Protein AF-A0A835SXU6-F1 (afdb_monomer)

Solvent-accessible surface area (backbone atoms only — not comparable to full-atom values): 44228 Å² total; per-residue (Å²): 108,45,74,84,58,76,46,88,63,66,60,84,71,95,51,95,72,51,67,68,66,50,30,36,60,59,78,39,76,33,72,73,55,74,90,74,71,68,56,56,75,60,52,57,75,64,41,95,58,75,42,70,50,62,99,58,95,76,47,67,64,51,54,30,53,52,67,62,50,52,72,69,54,85,64,90,71,79,50,74,48,69,88,54,88,82,63,72,71,58,62,62,99,51,78,64,56,59,83,32,47,71,59,52,19,51,51,39,41,33,39,40,39,73,14,73,61,17,50,52,36,21,46,53,41,36,46,72,57,73,41,56,90,88,59,64,29,36,30,36,40,46,81,71,69,89,57,98,86,52,69,69,59,59,67,71,53,76,59,71,66,76,64,56,61,50,50,54,50,48,56,31,50,52,53,48,51,54,51,49,52,51,51,50,51,51,51,31,52,55,47,23,74,78,38,64,91,51,23,65,60,47,46,48,54,52,57,64,65,65,73,72,62,54,34,38,45,46,56,59,39,67,66,62,48,53,38,26,75,68,61,76,44,75,79,39,37,51,52,99,61,64,54,66,79,66,64,83,63,68,59,92,85,64,83,42,79,68,41,68,78,65,74,58,75,79,80,78,72,51,74,65,56,45,51,51,51,49,51,54,48,33,49,19,40,12,62,46,43,47,49,27,67,17,37,27,40,38,28,35,88,43,76,68,47,51,52,23,57,28,54,21,80,48,81,38,64,32,23,71,48,85,45,85,71,59,75,47,54,48,32,82,71,64,87,79,70,68,96,70,63,87,52,76,74,50,52,57,63,53,38,34,54,50,37,65,76,37,60,70,45,94,86,45,36,35,33,30,40,37,64,63,55,95,69,46,82,78,36,100,49,31,91,66,60,54,69,76,83,68,62,68,54,73,27,29,40,55,27,20,50,52,32,44,45,39,47,15,53,48,45,73,27,34,49,28,47,50,43,80,47,93,62,41,55,74,65,48,31,37,59,60,61,36,74,33,70,74,52,78,90,58,73,69,54,62,72,59,49,52,76,73,40,90,53,71,46,63,34,41,95,89,67,46,53,64,67,39,53,31,44,52,69,54,52,56,60,66,52,83,62,48,58,34,40,37,24,43,59,41,64,46,35,62,74,54,47,66,74,25,72,64,40,67,86,36,53,70,57,53,18,50,51,41,41,32,41,40,38,75,17,73,62,17,49,53,34,21,51,53,40,38,46,73,60,71,46,54,93,88,58,64,28,36,28,36,40,44,79,51,58,72,50,97,90,34,68,71,39,50,63,69,50,68,70,56,59,76,64,54,58,49,48,55,49,49,55,37,48,52,52,49,50,56,52,51,54,48,52,47,51,51,51,30,51,54,43,38,75,75,41,62,73,67,61,20,50,51,45,44,47,53,47,56,60,66,66,46,87,59,52,35,39,48,44,53,63,38,65,66,63,46,52,41,23,62,71,59,76,45,75,80,39,36,38,52,100,62,60,52,65,78,68,69,79,65,72,60,95,77,75,76,54,74,74,47,66,78,68,75,58,68,80,75,76,71,51,75,65,54,46,50,51,53,50,51,54,50,28,48,17,41,12,61,49,43,46,48,23,67,19,39,26,40,39,27,33,92,41,53,53,48,52,48,22,47,31,54,29,68,44,83,39,62,29,23,67,26,70,46,92,83,66,77,46,52,44,28,86,89,29,68,77,52,52,67,60,52,52,52,56,48,50,39,60,73,69,71,71,77,80,85,94,77,88,80,92,73,83,79,83,79,76,133

Nearest PDB structures (foldseek):
  5kx6-assembly3_B  TM=5.517E-01  e=9.028E-08  Arabidopsis thaliana
  5kop-assembly2_C  TM=5.511E-01  e=2.004E-07  Arabidopsis thaliana
  5koe-assembly5_A  TM=5.708E-01  e=8.092E-07  Arabidopsis thaliana
  5kop-assembly1_A  TM=5.745E-01  e=8.940E-07  Arabidopsis thaliana
  5suk-assembly1_D  TM=1.313E-01  e=5.947E-01  Saccharomyces cerevisiae S288C

pLDDT: mean 76.33, std 17.42, range [30.36, 98.06]

Radius of gyration: 33.24 Å; Cα contacts (8 Å, |Δi|>4): 1064; chains: 1; bounding box: 62×88×96 Å

Mean predicted aligned error: 16.1 Å

Organism: Chlamydomonas incerta (NCBI:txid51695)

Sequence (774 aa):
MAYAVQRVLLVWQESPVLLEHFFEPTQIDWRLTPDLGIDLRKEVVGSARHYNFGADSRNPMRHEVLKGTFQQLPDRVITASTNWGAEDPVGGPVPDLSQHTPLMGQLARALFRLSPAVEAATDAALASVGVQPGQPYVALHLRLGGQIGEEFAIQRFSLGQPHEVLQVASECAAGLVEEDKRRLRHAAVAAAVLAPTQAAAALAAVTESESHMPHVLLTDNDELRRRVAAGELPPWVSPELHPVHLRLRRIPGADNASAAAAGAPPAALSPAEMAAVVKAHVTSLADFGILVRARCVVLSPSGFSLQAQLLGNQACAATLGRDDRSGVEPCPGTERGWGWCSEPDCWLPEYVEWHRAHRGRPDAKYLVWVCYRDDGLNGRDAAARNVWGDCAGLGDRLRGIQYLARIAYGAKRVLLVWQESPVPLKHFFEPTQIDWRLTPDLGIDLLKEVAHSAAHYVVGAEHGNALKQEIGQGTFQQLPDRVVTVSTNWLAEDPVGGPVPDLSQHTPLMGQLARALFRLSPAVEAATDAALASVGVQPGQPYVALHLRLGGQIGEEFAIQRFSLGQPHEVLQVASECAAGLVEEDKRRLRHAAVAAAVLAPTQAAAAALAAVTESESHMPHVLLTDNDELRRRVAAGELPPWVSPELHPVHLRLQRLPGAGNASAAAAGALPAALSPAEMAAVVKAHVTSLADFGILVRARCVVLSPSGFSLQAQLLGNQACAATLGRDDRSGVEPCPGTERGWGWWWGQWWCRLVGGCGKKAGSGQRSVATM

Secondary structure (DSSP, 8-state):
-TGGGT----B---SSS-GGGTEE-SSS--B--GGG---HHHHHHH-S-EEEE-SSS--HHHHHHHTTGGGG---S--EEEESS---S---SSS--GGG-HHHHHHHHHHH-EE-HHHHHHHHHHHHHTTPPTT---EEEEE-----TT-HHHHHH---SSHHHHHHHHHHHHHHHHHHHHHHHHHHHHHHHHH-HHHHHHHHHHHHHHTS---EEEEES-HHHHHHHHTTSSTTEE---PPPS-------TT--TTTTGGGTPPPPPPPHHHHHHHHHHHHHHTHHHHHHHH-SEEEE-S-HHHHHHHHH---SEEEESS--TTTTPPBPTTGGGT-S---STTTHHHHHHHHHHHHTT-TT--EEEEE---TT-TTSTTHHHH-SSSS---HHHHHHHHHHHHHHHHHTT-EEEEE--SSS-GGGTEE-SSS--B--GGG---HHHHHHH---EEEEBTTTB-HHHHHHHHT-GGG---SEEEEEE---TTS---TTSPP-TT-HHHHHHHHHHH-EE-HHHHHHHHHHHHHTTPPTT---EEEEE----STT-HHHHGGG-SS-HHHHHHHHHHHHHHHHHHHHHHHHHHHHHHHHHS-HHHHHHHHHHHHHHTS---EEEEES-HHHHHHHHTT-STTEE---PPPTT------TT---TTTGGGTPPPPPPPHHHHHHHHHHHHHHTHHHHHHHH-SEEEE-S-HHHHHHHHHH--SEEEESS--TTT-PPBPTT-TTTHHHHHHHHHHHHTT-SS--SS---------

Structure (mmCIF, N/CA/C/O backbone):
data_AF-A0A835SXU6-F1
#
_entry.id   AF-A0A835SXU6-F1
#
loop_
_atom_site.group_PDB
_atom_site.id
_atom_site.type_symbol
_atom_site.label_atom_id
_atom_site.label_alt_id
_atom_site.label_comp_id
_atom_site.label_asym_id
_atom_site.label_entity_id
_atom_site.label_seq_id
_atom_site.pdbx_PDB_ins_code
_atom_site.Cartn_x
_atom_site.Cartn_y
_atom_site.Cartn_z
_atom_site.occupancy
_atom_site.B_iso_or_equiv
_atom_site.auth_seq_id
_atom_site.auth_comp_id
_atom_site.auth_asym_id
_atom_site.auth_atom_id
_atom_site.pdbx_PDB_model_num
ATOM 1 N N . MET A 1 1 ? 17.416 20.177 16.895 1.00 65.19 1 MET A N 1
ATOM 2 C CA . MET A 1 1 ? 17.707 21.414 16.124 1.00 65.19 1 MET A CA 1
ATOM 3 C C . MET A 1 1 ? 18.888 22.204 16.677 1.00 65.19 1 MET A C 1
ATOM 5 O O . MET A 1 1 ? 19.861 22.310 15.951 1.00 65.19 1 MET A O 1
ATOM 9 N N . ALA A 1 2 ? 18.855 22.711 17.921 1.00 67.12 2 ALA A N 1
ATOM 10 C CA . ALA A 1 2 ? 19.943 23.522 18.506 1.00 67.12 2 ALA A CA 1
ATOM 11 C C . ALA A 1 2 ? 21.347 22.895 18.339 1.00 67.12 2 ALA A C 1
ATOM 13 O O . ALA A 1 2 ? 22.273 23.558 17.882 1.00 67.12 2 ALA A O 1
ATOM 14 N N . TYR A 1 3 ? 21.455 21.583 18.578 1.00 69.56 3 TYR A N 1
ATOM 15 C CA . TYR A 1 3 ? 22.668 20.796 18.327 1.00 69.56 3 TYR A CA 1
ATOM 16 C C . TYR A 1 3 ? 23.169 20.879 16.872 1.00 69.56 3 TYR A C 1
ATOM 18 O O . TYR A 1 3 ? 24.336 21.168 16.635 1.00 69.56 3 TYR A O 1
ATOM 26 N N . ALA A 1 4 ? 22.279 20.706 15.887 1.00 61.50 4 ALA A N 1
ATOM 27 C CA . ALA A 1 4 ? 22.625 20.729 14.461 1.00 61.50 4 ALA A CA 1
ATOM 28 C C . ALA A 1 4 ? 23.112 22.107 13.974 1.00 61.50 4 ALA A C 1
ATOM 30 O O . ALA A 1 4 ? 23.795 22.215 12.956 1.00 61.50 4 ALA A O 1
ATOM 31 N N . VAL A 1 5 ? 22.767 23.167 14.706 1.00 66.88 5 VAL A N 1
ATOM 32 C CA . VAL A 1 5 ? 23.140 24.550 14.383 1.00 66.88 5 VAL A CA 1
ATOM 33 C C . VAL A 1 5 ? 24.189 25.109 15.346 1.00 66.88 5 VAL A C 1
ATOM 35 O O . VAL A 1 5 ? 24.495 26.293 15.265 1.00 66.88 5 VAL A O 1
ATOM 38 N N . GLN A 1 6 ? 24.729 24.268 16.241 1.00 72.56 6 GLN A N 1
ATOM 39 C CA . GLN A 1 6 ? 25.737 24.625 17.246 1.00 72.56 6 GLN A CA 1
ATOM 40 C C . GLN A 1 6 ? 25.348 25.850 18.094 1.00 72.56 6 GLN A C 1
ATOM 42 O O . GLN A 1 6 ? 26.174 26.716 18.379 1.00 72.56 6 GLN A O 1
ATOM 47 N N . ARG A 1 7 ? 24.075 25.938 18.502 1.00 76.69 7 ARG A N 1
ATOM 48 C CA . ARG A 1 7 ? 23.566 27.016 19.370 1.00 76.69 7 ARG A CA 1
ATOM 49 C C . ARG A 1 7 ? 23.086 26.488 20.719 1.00 76.69 7 ARG A C 1
ATOM 51 O O . ARG A 1 7 ? 22.665 25.338 20.828 1.00 76.69 7 ARG A O 1
ATOM 58 N N . VAL A 1 8 ? 23.123 27.356 21.731 1.00 78.12 8 VAL A N 1
ATOM 59 C CA . VAL A 1 8 ? 22.578 27.091 23.071 1.00 78.12 8 VAL A CA 1
ATOM 60 C C . VAL A 1 8 ? 21.056 27.231 23.034 1.00 78.12 8 VAL A C 1
ATOM 62 O O . VAL A 1 8 ? 20.533 28.195 22.474 1.00 78.12 8 VAL A O 1
ATOM 65 N N . LEU A 1 9 ? 20.348 26.257 23.606 1.00 78.50 9 LEU A N 1
ATOM 66 C CA . LEU A 1 9 ? 18.899 26.307 23.779 1.00 78.50 9 LEU A CA 1
ATOM 67 C C . LEU A 1 9 ? 18.578 27.072 25.066 1.00 78.50 9 LEU A C 1
ATOM 69 O O . LEU A 1 9 ? 18.978 26.639 26.139 1.00 78.50 9 LEU A O 1
ATOM 73 N N . LEU A 1 10 ? 17.836 28.171 24.949 1.00 79.81 10 LEU A N 1
ATOM 74 C CA . LEU A 1 10 ? 17.301 28.927 26.081 1.00 79.81 10 LEU A CA 1
ATOM 75 C C . LEU A 1 10 ? 15.777 28.942 25.970 1.00 79.81 10 LEU A C 1
ATOM 77 O O . LEU A 1 10 ? 15.241 29.239 24.899 1.00 79.81 10 LEU A O 1
ATOM 81 N N . VAL A 1 11 ? 15.083 28.610 27.056 1.00 77.06 11 VAL A N 1
ATOM 82 C CA . VAL A 1 11 ? 13.618 28.632 27.115 1.00 77.06 11 VAL A CA 1
ATOM 83 C C . VAL A 1 11 ? 13.181 29.940 27.750 1.00 77.06 11 VAL A C 1
ATOM 85 O O . VAL A 1 11 ? 13.569 30.276 28.867 1.00 77.06 11 VAL A O 1
ATOM 88 N N . TRP A 1 12 ? 12.345 30.677 27.027 1.00 75.25 12 TRP A N 1
ATOM 89 C CA . TRP A 1 12 ? 11.704 31.881 27.527 1.00 75.25 12 TRP A CA 1
ATOM 90 C C . TRP A 1 12 ? 10.200 31.681 27.594 1.00 75.25 12 TRP A C 1
ATOM 92 O O . TRP A 1 12 ? 9.598 31.098 26.692 1.00 75.25 12 TRP A O 1
ATOM 102 N N . GLN A 1 13 ? 9.594 32.189 28.661 1.00 69.12 13 GLN A N 1
ATOM 103 C CA . GLN A 1 13 ? 8.168 32.081 28.884 1.00 69.12 13 GLN A CA 1
ATOM 104 C C . GLN A 1 13 ? 7.626 33.434 29.350 1.00 69.12 13 GLN A C 1
ATOM 106 O O . GLN A 1 13 ? 8.057 33.968 30.366 1.00 69.12 13 GLN A O 1
ATOM 111 N N . GLU A 1 14 ? 6.656 33.982 28.616 1.00 65.44 14 GLU A N 1
ATOM 112 C CA . GLU A 1 14 ? 5.896 35.172 29.041 1.00 65.44 14 GLU A CA 1
ATOM 113 C C . GLU A 1 14 ? 4.772 34.825 30.031 1.00 65.44 14 GLU A C 1
ATOM 115 O O . GLU A 1 14 ? 4.034 35.698 30.487 1.00 65.44 14 GLU A O 1
ATOM 120 N N . SER A 1 15 ? 4.626 33.539 30.363 1.00 68.75 15 SER A N 1
ATOM 121 C CA . SER A 1 15 ? 3.616 33.069 31.300 1.00 68.75 15 SER A CA 1
ATOM 122 C C . SER A 1 15 ? 3.986 33.463 32.731 1.00 68.75 15 SER A C 1
ATOM 124 O O . SER A 1 15 ? 5.135 33.277 33.134 1.00 68.75 15 SER A O 1
ATOM 126 N N . PRO A 1 16 ? 3.009 33.899 33.545 1.00 60.22 16 PRO A N 1
ATOM 127 C CA . PRO A 1 16 ? 3.193 34.038 34.987 1.00 60.22 16 PRO A CA 1
ATOM 128 C C . PRO A 1 16 ? 3.594 32.724 35.680 1.00 60.22 16 PRO A C 1
ATOM 130 O O . PRO A 1 16 ? 4.134 32.734 36.781 1.00 60.22 16 PRO A O 1
ATOM 133 N N . VAL A 1 17 ? 3.319 31.594 35.031 1.00 70.31 17 VAL A N 1
ATOM 134 C CA . VAL A 1 17 ? 3.658 30.256 35.497 1.00 70.31 17 VAL A CA 1
ATOM 135 C C . VAL A 1 17 ? 4.886 29.777 34.726 1.00 70.31 17 VAL A C 1
ATOM 137 O O . VAL A 1 17 ? 4.756 29.275 33.609 1.00 70.31 17 VAL A O 1
ATOM 140 N N . LEU A 1 18 ? 6.066 29.976 35.312 1.00 78.38 18 LEU A N 1
ATOM 141 C CA . LEU A 1 18 ? 7.350 29.566 34.743 1.00 78.38 18 LEU A CA 1
ATOM 142 C C . LEU A 1 18 ? 7.520 28.041 34.754 1.00 78.38 18 LEU A C 1
ATOM 144 O O . LEU A 1 18 ? 7.169 27.375 35.729 1.00 78.38 18 LEU A O 1
ATOM 148 N N . LEU A 1 19 ? 8.139 27.505 33.702 1.00 82.00 19 LEU A N 1
ATOM 149 C CA . LEU A 1 19 ? 8.515 26.095 33.568 1.00 82.00 19 LEU A CA 1
ATOM 150 C C . LEU A 1 19 ? 9.378 25.613 34.746 1.00 82.00 19 LEU A C 1
ATOM 152 O O . LEU A 1 19 ? 9.264 24.465 35.160 1.00 82.00 19 LEU A O 1
ATOM 156 N N . GLU A 1 20 ? 10.171 26.513 35.332 1.00 85.19 20 GLU A N 1
ATOM 157 C CA . GLU A 1 20 ? 11.017 26.276 36.510 1.00 85.19 20 GLU A CA 1
ATOM 158 C C . GLU A 1 20 ? 10.232 25.876 37.767 1.00 85.19 20 GLU A C 1
ATOM 160 O O . GLU A 1 20 ? 10.767 25.221 38.658 1.00 85.19 20 GLU A O 1
ATOM 165 N N . HIS A 1 21 ? 8.942 26.221 37.853 1.00 85.69 21 HIS A N 1
ATOM 166 C CA . HIS A 1 21 ? 8.100 25.737 38.950 1.00 85.69 21 HIS A CA 1
ATOM 167 C C . HIS A 1 21 ? 7.817 24.234 38.850 1.00 85.69 21 HIS A C 1
ATOM 169 O O . HIS A 1 21 ? 7.448 23.604 39.843 1.00 85.69 21 HIS A O 1
ATOM 175 N N . PHE A 1 22 ? 7.993 23.654 37.665 1.00 86.19 22 PHE A N 1
ATOM 176 C CA . PHE A 1 22 ? 7.607 22.283 37.346 1.00 86.19 22 PHE A CA 1
ATOM 177 C C . PHE A 1 22 ? 8.791 21.383 37.047 1.00 86.19 22 PHE A C 1
ATOM 179 O O . PHE A 1 22 ? 8.750 20.199 37.379 1.00 86.19 22 PHE A O 1
ATOM 186 N N . PHE A 1 23 ? 9.834 21.948 36.445 1.00 90.44 23 PHE A N 1
ATOM 187 C CA . PHE A 1 23 ? 11.024 21.226 36.046 1.00 90.44 23 PHE A CA 1
ATOM 188 C C . PHE A 1 23 ? 12.287 21.967 36.462 1.00 90.44 23 PHE A C 1
ATOM 190 O O . PHE A 1 23 ? 12.385 23.184 36.327 1.00 90.44 23 PHE A O 1
ATOM 197 N N . GLU A 1 24 ? 13.279 21.207 36.897 1.00 90.56 24 GLU A N 1
ATOM 198 C CA . GLU A 1 24 ? 14.649 21.668 37.062 1.00 90.56 24 GLU A CA 1
ATOM 199 C C . GLU A 1 24 ? 15.493 21.216 35.862 1.00 90.56 24 GLU A C 1
ATOM 201 O O . GLU A 1 24 ? 15.265 20.123 35.323 1.00 90.56 24 GLU A O 1
ATOM 206 N N . PRO A 1 25 ? 16.472 22.027 35.424 1.00 89.44 25 PRO A N 1
ATOM 207 C CA . PRO A 1 25 ? 17.461 21.564 34.465 1.00 89.44 25 PRO A CA 1
ATOM 208 C C . PRO A 1 25 ? 18.316 20.448 35.071 1.00 89.44 25 PRO A C 1
ATOM 210 O O . PRO A 1 25 ? 18.616 20.456 36.265 1.00 89.44 25 PRO A O 1
ATOM 213 N N . THR A 1 26 ? 18.740 19.498 34.240 1.00 90.06 26 THR A N 1
ATOM 214 C CA . THR A 1 26 ? 19.640 18.414 34.661 1.00 90.06 26 THR A CA 1
ATOM 215 C C . THR A 1 26 ? 21.038 18.605 34.084 1.00 90.06 26 THR A C 1
ATOM 217 O O . THR A 1 26 ? 21.885 19.235 34.707 1.00 90.06 26 THR A O 1
ATOM 220 N N . GLN A 1 27 ? 21.301 18.061 32.896 1.00 88.19 27 GLN A N 1
ATOM 221 C CA . GLN A 1 27 ? 22.610 18.117 32.241 1.00 88.19 27 GLN A CA 1
ATOM 222 C C . GLN A 1 27 ? 22.755 19.362 31.363 1.00 88.19 27 GLN A C 1
ATOM 224 O O . GLN A 1 27 ? 23.867 19.836 31.140 1.00 88.19 27 GLN A O 1
ATOM 229 N N . ILE A 1 28 ? 21.635 19.884 30.861 1.00 84.50 28 ILE A N 1
ATOM 230 C CA . ILE A 1 28 ? 21.569 21.065 30.007 1.00 84.50 28 ILE A CA 1
ATOM 231 C C . ILE A 1 28 ? 20.762 22.134 30.741 1.00 84.50 28 ILE A C 1
ATOM 233 O O . ILE A 1 28 ? 19.554 21.984 30.926 1.00 84.50 28 ILE A O 1
ATOM 237 N N . ASP A 1 29 ? 21.426 23.221 31.138 1.00 87.38 29 ASP A N 1
ATOM 238 C CA . ASP A 1 29 ? 20.742 24.381 31.706 1.00 87.38 29 ASP A CA 1
ATOM 239 C C . ASP A 1 29 ? 20.089 25.196 30.587 1.00 87.38 29 ASP A C 1
ATOM 241 O O . ASP A 1 29 ? 20.759 25.869 29.804 1.00 87.38 29 ASP A O 1
ATOM 245 N N . TRP A 1 30 ? 18.770 25.072 30.480 1.00 88.69 30 TRP A N 1
ATOM 246 C CA . TRP A 1 30 ? 17.949 25.774 29.497 1.00 88.69 30 TRP A CA 1
ATOM 247 C C . TRP A 1 30 ? 17.381 27.090 30.033 1.00 88.69 30 TRP A C 1
ATOM 249 O O . TRP A 1 30 ? 16.670 27.787 29.301 1.00 88.69 30 TRP A O 1
ATOM 259 N N . ARG A 1 31 ? 17.637 27.425 31.304 1.00 85.69 31 ARG A N 1
ATOM 260 C CA . ARG A 1 31 ? 17.079 28.621 31.932 1.00 85.69 31 ARG A CA 1
ATOM 261 C C . ARG A 1 31 ? 17.697 29.869 31.336 1.00 85.69 31 ARG A C 1
ATOM 263 O O . ARG A 1 31 ? 18.898 29.954 31.085 1.00 85.69 31 ARG A O 1
ATOM 270 N N . LEU A 1 32 ? 16.857 30.875 31.155 1.00 82.00 32 LEU A N 1
ATOM 271 C CA . LEU A 1 32 ? 17.317 32.203 30.816 1.00 82.00 32 LEU A CA 1
ATOM 272 C C . LEU A 1 32 ? 17.561 32.989 32.102 1.00 82.00 32 LEU A C 1
ATOM 274 O O . LEU A 1 32 ? 16.633 33.547 32.690 1.00 82.00 32 LEU A O 1
ATOM 278 N N . THR A 1 33 ? 18.817 33.063 32.516 1.00 80.06 33 THR A N 1
ATOM 279 C CA . THR A 1 33 ? 19.204 33.785 33.723 1.00 80.06 33 THR A CA 1
ATOM 280 C C . THR A 1 33 ? 19.722 35.198 33.391 1.00 80.06 33 THR A C 1
ATOM 282 O O . THR A 1 33 ? 20.297 35.419 32.318 1.00 80.06 33 THR A O 1
ATOM 285 N N . PRO A 1 34 ? 19.514 36.202 34.268 1.00 78.19 34 PRO A N 1
ATOM 286 C CA . PRO A 1 34 ? 19.927 37.585 34.000 1.00 78.19 34 PRO A CA 1
ATOM 287 C C . PRO A 1 34 ? 21.431 37.776 33.739 1.00 78.19 34 PRO A C 1
ATOM 289 O O . PRO A 1 34 ? 21.825 38.704 33.034 1.00 78.19 34 PRO A O 1
ATOM 292 N N . ASP A 1 35 ? 22.278 36.909 34.289 1.00 80.38 35 ASP A N 1
ATOM 293 C CA . ASP A 1 35 ? 23.737 36.914 34.124 1.00 80.38 35 ASP A CA 1
ATOM 294 C C . ASP A 1 35 ? 24.196 36.583 32.697 1.00 80.38 35 ASP A C 1
ATOM 296 O O . ASP A 1 35 ? 25.312 36.942 32.323 1.00 80.38 35 ASP A O 1
ATOM 300 N N . LEU A 1 36 ? 23.321 36.021 31.854 1.00 81.31 36 LEU A N 1
ATOM 301 C CA . LEU A 1 36 ? 23.591 35.860 30.421 1.00 81.31 36 LEU A CA 1
ATOM 302 C C . LEU A 1 36 ? 23.657 37.208 29.678 1.00 81.31 36 LEU A C 1
ATOM 304 O O . LEU A 1 36 ? 24.110 37.263 28.531 1.00 81.31 36 LEU A O 1
ATOM 308 N N . GLY A 1 37 ? 23.208 38.301 30.311 1.00 85.19 37 GLY A N 1
ATOM 309 C CA . GLY A 1 37 ? 23.213 39.644 29.729 1.00 85.19 37 GLY A CA 1
ATOM 310 C C . GLY A 1 37 ? 22.300 39.781 28.508 1.00 85.19 37 GLY A C 1
ATOM 311 O O . GLY A 1 37 ? 22.525 40.666 27.683 1.00 85.19 37 GLY A O 1
ATOM 312 N N . ILE A 1 38 ? 21.313 38.888 28.377 1.00 80.50 38 ILE A N 1
ATOM 313 C CA . ILE A 1 38 ? 20.323 38.873 27.298 1.00 80.50 38 ILE A CA 1
ATOM 314 C C . ILE A 1 38 ? 19.076 39.611 27.791 1.00 80.50 38 ILE A C 1
ATOM 316 O O . ILE A 1 38 ? 18.339 39.113 28.643 1.00 80.50 38 ILE A O 1
ATOM 320 N N . ASP A 1 39 ? 18.817 40.801 27.251 1.00 81.06 39 ASP A N 1
ATOM 321 C CA . ASP A 1 39 ? 17.580 41.545 27.517 1.00 81.06 39 ASP A CA 1
ATOM 322 C C . ASP A 1 39 ? 16.544 41.135 26.473 1.00 81.06 39 ASP A C 1
ATOM 324 O O . ASP A 1 39 ? 16.409 41.777 25.433 1.00 81.06 39 ASP A O 1
ATOM 328 N N . LEU A 1 40 ? 15.816 40.042 26.720 1.00 70.62 40 LEU A N 1
ATOM 329 C CA . LEU A 1 40 ? 14.875 39.511 25.731 1.00 70.62 40 LEU A CA 1
ATOM 330 C C . LEU A 1 40 ? 13.796 40.509 25.324 1.00 70.62 40 LEU A C 1
ATOM 332 O O . LEU A 1 40 ? 13.369 40.488 24.179 1.00 70.62 40 LEU A O 1
ATOM 336 N N . ARG A 1 41 ? 13.369 41.439 26.181 1.00 72.75 41 ARG A N 1
ATOM 337 C CA . ARG A 1 41 ? 12.396 42.442 25.725 1.00 72.75 41 ARG A CA 1
ATOM 338 C C . ARG A 1 41 ? 12.995 43.350 24.659 1.00 72.75 41 ARG A C 1
ATOM 340 O O . ARG A 1 41 ? 12.288 43.716 23.730 1.00 72.75 41 ARG A O 1
ATOM 347 N N . LYS A 1 42 ? 14.283 43.684 24.748 1.00 76.38 42 LYS A N 1
ATOM 348 C CA . LYS A 1 42 ? 14.975 44.443 23.695 1.00 76.38 42 LYS A CA 1
ATOM 349 C C . LYS A 1 42 ? 15.375 43.571 22.512 1.00 76.38 42 LYS A C 1
ATOM 351 O O . LYS A 1 42 ? 15.240 44.005 21.375 1.00 76.38 42 LYS A O 1
ATOM 356 N N . GLU A 1 43 ? 15.852 42.359 22.765 1.00 73.69 43 GLU A N 1
ATOM 357 C CA . GLU A 1 43 ? 16.390 41.473 21.733 1.00 73.69 43 GLU A CA 1
ATOM 358 C C . GLU A 1 43 ? 15.293 40.757 20.941 1.00 73.69 43 GLU A C 1
ATOM 360 O O . GLU A 1 43 ? 15.435 40.615 19.737 1.00 73.69 43 GLU A O 1
ATOM 365 N N . VAL A 1 44 ? 14.163 40.387 21.550 1.00 68.25 44 VAL A N 1
ATOM 366 C CA . VAL A 1 44 ? 13.014 39.791 20.843 1.00 68.25 44 VAL A CA 1
ATOM 367 C C . VAL A 1 44 ? 12.258 40.847 20.045 1.00 68.25 44 VAL A C 1
ATOM 369 O O . VAL A 1 44 ? 12.006 40.629 18.863 1.00 68.25 44 VAL A O 1
ATOM 372 N N . VAL A 1 45 ? 11.959 42.008 20.646 1.00 67.12 45 VAL A N 1
ATOM 373 C CA . VAL A 1 45 ? 11.280 43.125 19.955 1.00 67.12 45 VAL A CA 1
ATOM 374 C C . VAL A 1 45 ? 12.179 43.746 18.879 1.00 67.12 45 VAL A C 1
ATOM 376 O O . VAL A 1 45 ? 11.680 44.244 17.873 1.00 67.12 45 VAL A O 1
ATOM 379 N N . GLY A 1 46 ? 13.501 43.700 19.070 1.00 61.16 46 GLY A N 1
ATOM 380 C CA . GLY A 1 46 ? 14.493 44.162 18.100 1.00 61.16 46 GLY A CA 1
ATOM 381 C C . GLY A 1 46 ? 14.905 43.120 17.055 1.00 61.16 46 GLY A C 1
ATOM 382 O O . GLY A 1 46 ? 15.440 43.506 16.015 1.00 61.16 46 GLY A O 1
ATOM 383 N N . SER A 1 47 ? 14.672 41.820 17.286 1.00 61.88 47 SER A N 1
ATOM 384 C CA . SER A 1 47 ? 14.996 40.791 16.293 1.00 61.88 47 SER A CA 1
ATOM 385 C C . SER A 1 47 ? 13.994 40.840 15.145 1.00 61.88 47 SER A C 1
ATOM 387 O O . SER A 1 47 ? 12.783 40.762 15.338 1.00 61.88 47 SER A O 1
ATOM 389 N N . ALA A 1 48 ? 14.500 40.915 13.916 1.00 58.16 48 ALA A N 1
ATOM 390 C CA . ALA A 1 48 ? 13.664 40.896 12.720 1.00 58.16 48 ALA A CA 1
ATOM 391 C C . ALA A 1 48 ? 13.062 39.505 12.421 1.00 58.16 48 ALA A C 1
ATOM 393 O O . ALA A 1 48 ? 12.311 39.363 11.455 1.00 58.16 48 ALA A O 1
ATOM 394 N N . ARG A 1 49 ? 13.415 38.460 13.190 1.00 71.44 49 ARG A N 1
ATOM 395 C CA . ARG A 1 49 ? 13.089 37.060 12.879 1.00 71.44 49 ARG A CA 1
ATOM 396 C C . ARG A 1 49 ? 12.607 36.295 14.111 1.00 71.44 49 ARG A C 1
ATOM 398 O O . ARG A 1 49 ? 13.392 35.700 14.845 1.00 71.44 49 ARG A O 1
ATOM 405 N N . HIS A 1 50 ? 11.290 36.267 14.274 1.00 78.19 50 HIS A N 1
ATOM 406 C CA . HIS A 1 50 ? 10.594 35.328 15.145 1.00 78.19 50 HIS A CA 1
ATOM 407 C C . HIS A 1 50 ? 10.005 34.194 14.298 1.00 78.19 50 HIS A C 1
ATOM 409 O O . HIS A 1 50 ? 9.244 34.454 13.363 1.00 78.19 50 HIS A O 1
ATOM 415 N N . TYR A 1 51 ? 10.342 32.943 14.610 1.00 77.12 51 TYR A N 1
ATOM 416 C CA . TYR A 1 51 ? 9.779 31.777 13.926 1.00 77.12 51 TYR A CA 1
ATOM 417 C C . TYR A 1 51 ? 8.596 31.223 14.724 1.00 77.12 51 TYR A C 1
ATOM 419 O O . TYR A 1 51 ? 8.772 30.739 15.837 1.00 77.12 51 TYR A O 1
ATOM 427 N N . ASN A 1 52 ? 7.393 31.266 14.156 1.00 71.88 52 ASN A N 1
ATOM 428 C CA . ASN A 1 52 ? 6.211 30.648 14.756 1.00 71.88 52 ASN A CA 1
ATOM 429 C C . ASN A 1 52 ? 5.933 29.296 14.084 1.00 71.88 52 ASN A C 1
ATOM 431 O O . ASN A 1 52 ? 5.706 29.229 12.875 1.00 71.88 52 ASN A O 1
ATOM 435 N N . PHE A 1 53 ? 5.964 28.225 14.870 1.00 65.94 53 PHE A N 1
ATOM 436 C CA . PHE A 1 53 ? 5.637 26.870 14.448 1.00 65.94 53 PHE A CA 1
ATOM 437 C C . PHE A 1 53 ? 4.133 26.641 14.661 1.00 65.94 53 PHE A C 1
ATOM 439 O O . PHE A 1 53 ? 3.697 26.108 15.685 1.00 65.94 53 PHE A O 1
ATOM 446 N N . GLY A 1 54 ? 3.339 27.104 13.693 1.00 59.94 54 GLY A N 1
ATOM 447 C CA . GLY A 1 54 ? 1.919 26.771 13.568 1.00 59.94 54 GLY A CA 1
ATOM 448 C C . GLY A 1 54 ? 1.693 25.512 12.723 1.00 59.94 54 GLY A C 1
ATOM 449 O O . GLY A 1 54 ? 2.618 25.013 12.091 1.00 59.94 54 GLY A O 1
ATOM 450 N N . ALA A 1 55 ? 0.446 25.035 12.664 1.00 51.38 55 ALA A N 1
ATOM 451 C CA . ALA A 1 55 ? 0.036 23.855 11.886 1.00 51.38 55 ALA A CA 1
ATOM 452 C C . ALA A 1 55 ? 0.158 24.014 10.352 1.00 51.38 55 ALA A C 1
ATOM 454 O O . ALA A 1 55 ? -0.198 23.107 9.606 1.00 51.38 55 ALA A O 1
ATOM 455 N N . ASP A 1 56 ? 0.621 25.166 9.862 1.00 51.94 56 ASP A N 1
ATOM 456 C CA . ASP A 1 56 ? 0.764 25.414 8.433 1.00 51.94 56 ASP A CA 1
ATOM 457 C C . ASP A 1 56 ? 2.141 24.931 7.946 1.00 51.94 56 ASP A C 1
ATOM 459 O O . ASP A 1 56 ? 3.185 25.352 8.445 1.00 51.94 56 ASP A O 1
ATOM 463 N N . SER A 1 57 ? 2.133 24.060 6.935 1.00 48.53 57 SER A N 1
ATOM 464 C CA . SER A 1 57 ? 3.278 23.354 6.320 1.00 48.53 57 SER A CA 1
ATOM 465 C C . SER A 1 57 ? 4.445 24.231 5.819 1.00 48.53 57 SER A C 1
ATOM 467 O O . SER A 1 57 ? 5.467 23.723 5.352 1.00 48.53 57 SER A O 1
ATOM 469 N N . ARG A 1 58 ? 4.341 25.560 5.914 1.00 59.09 58 ARG A N 1
ATOM 470 C CA . ARG A 1 58 ? 5.335 26.529 5.430 1.00 59.09 58 ARG A CA 1
ATOM 471 C C . ARG A 1 58 ? 6.193 27.076 6.560 1.00 59.09 58 ARG A C 1
ATOM 473 O O . ARG A 1 58 ? 6.239 28.281 6.781 1.00 59.09 58 ARG A O 1
ATOM 480 N N . ASN A 1 59 ? 6.903 26.197 7.258 1.00 66.81 59 ASN A N 1
ATOM 481 C CA . ASN A 1 59 ? 7.843 26.608 8.294 1.00 66.81 59 ASN A CA 1
ATOM 482 C C . ASN A 1 59 ? 9.091 27.276 7.659 1.00 66.81 59 ASN A C 1
ATOM 484 O O . ASN A 1 59 ? 9.920 26.575 7.065 1.00 66.81 59 ASN A O 1
ATOM 488 N N . PRO A 1 60 ? 9.277 28.607 7.784 1.00 69.75 60 PRO A N 1
ATOM 489 C CA . PRO A 1 60 ? 10.412 29.295 7.171 1.00 69.75 60 PRO A CA 1
ATOM 490 C C . PRO A 1 60 ? 11.743 28.854 7.790 1.00 69.75 60 PRO A C 1
ATOM 492 O O . PRO A 1 60 ? 12.754 28.793 7.095 1.00 69.75 60 PRO A O 1
ATOM 495 N N . MET A 1 61 ? 11.739 28.453 9.064 1.00 69.38 61 MET A N 1
ATOM 496 C CA . MET A 1 61 ? 12.918 27.917 9.741 1.00 69.38 61 MET A CA 1
ATOM 497 C C . MET A 1 61 ? 13.348 26.576 9.142 1.00 69.38 61 MET A C 1
ATOM 499 O O . MET A 1 61 ? 14.537 26.353 8.929 1.00 69.38 61 MET A O 1
ATOM 503 N N . ARG A 1 62 ? 12.386 25.700 8.811 1.00 69.12 62 ARG A N 1
ATOM 504 C CA . ARG A 1 62 ? 12.654 24.421 8.128 1.00 69.12 62 ARG A CA 1
ATOM 505 C C . ARG A 1 62 ? 13.353 24.661 6.794 1.00 69.12 62 ARG A C 1
ATOM 507 O O . ARG A 1 62 ? 14.313 23.967 6.481 1.00 69.12 62 ARG A O 1
ATOM 514 N N . HIS A 1 63 ? 12.915 25.668 6.041 1.00 71.81 63 HIS A N 1
ATOM 515 C CA . HIS A 1 63 ? 13.519 26.028 4.759 1.00 71.81 63 HIS A CA 1
ATOM 516 C C . HIS A 1 63 ? 14.964 26.536 4.910 1.00 71.81 63 HIS A C 1
ATOM 518 O O . HIS A 1 63 ? 15.828 26.158 4.123 1.00 71.81 63 HIS A O 1
ATOM 524 N N . GLU A 1 64 ? 15.242 27.342 5.937 1.00 74.25 64 GLU A N 1
ATOM 525 C CA . GLU A 1 64 ? 16.593 27.833 6.251 1.00 74.25 64 GLU A CA 1
ATOM 526 C C . GLU A 1 64 ? 17.529 26.711 6.748 1.00 74.25 64 GLU A C 1
ATOM 528 O O . GLU A 1 64 ? 18.710 26.683 6.397 1.00 74.25 64 GLU A O 1
ATOM 533 N N . VAL A 1 65 ? 17.018 25.755 7.537 1.00 66.88 65 VAL A N 1
ATOM 534 C CA . VAL A 1 65 ? 17.789 24.579 7.990 1.00 66.88 65 VAL A CA 1
ATOM 535 C C . VAL A 1 65 ? 18.095 23.644 6.818 1.00 66.88 65 VAL A C 1
ATOM 537 O O . VAL A 1 65 ? 19.248 23.261 6.640 1.00 66.88 65 VAL A O 1
ATOM 540 N N . LEU A 1 66 ? 17.098 23.343 5.977 1.00 65.75 66 LEU A N 1
ATOM 541 C CA . LEU A 1 66 ? 17.251 22.529 4.762 1.00 65.75 66 LEU A CA 1
ATOM 542 C C . LEU A 1 66 ? 18.282 23.110 3.788 1.00 65.75 66 LEU A C 1
ATOM 544 O O . LEU A 1 66 ? 19.026 22.368 3.154 1.00 65.75 66 LEU A O 1
ATOM 548 N N . LYS A 1 67 ? 18.336 24.440 3.670 1.00 75.38 67 LYS A N 1
ATOM 549 C CA . LYS A 1 67 ? 19.291 25.142 2.803 1.00 75.38 67 LYS A CA 1
ATOM 550 C C . LYS A 1 67 ? 20.693 25.281 3.400 1.00 75.38 67 LYS A C 1
ATOM 552 O O . LYS A 1 67 ? 21.575 25.800 2.722 1.00 75.38 67 LYS A O 1
ATOM 557 N N . GLY A 1 68 ? 20.901 24.893 4.661 1.00 73.50 68 GLY A N 1
ATOM 558 C CA . GLY A 1 68 ? 22.154 25.141 5.383 1.00 73.50 68 GLY A CA 1
ATOM 559 C C . GLY A 1 68 ? 22.436 26.626 5.663 1.00 73.50 68 GLY A C 1
ATOM 560 O O . GLY A 1 68 ? 23.498 26.965 6.180 1.00 73.50 68 GLY A O 1
ATOM 561 N N . THR A 1 69 ? 21.498 27.527 5.361 1.00 77.50 69 THR A N 1
ATOM 562 C CA . THR A 1 69 ? 21.642 28.979 5.557 1.00 77.50 69 THR A CA 1
ATOM 563 C C . THR A 1 69 ? 21.401 29.391 7.005 1.00 77.50 69 THR A C 1
ATOM 565 O O . THR A 1 69 ? 21.843 30.456 7.428 1.00 77.50 69 THR A O 1
ATOM 568 N N . PHE A 1 70 ? 20.788 28.520 7.813 1.00 74.12 70 PHE A N 1
ATOM 569 C CA . PHE A 1 70 ? 20.517 28.789 9.224 1.00 74.12 70 PHE A CA 1
ATOM 570 C C . PHE A 1 70 ? 21.787 29.067 10.055 1.00 74.12 70 PHE A C 1
ATOM 572 O O . PHE A 1 70 ? 21.770 29.912 10.950 1.00 74.12 70 PHE A O 1
ATOM 579 N N . GLN A 1 71 ? 22.912 28.408 9.746 1.00 71.00 71 GLN A N 1
ATOM 580 C CA . GLN A 1 71 ? 24.198 28.659 10.420 1.00 71.00 71 GLN A CA 1
ATOM 581 C C . GLN A 1 71 ? 24.796 30.034 10.072 1.00 71.00 71 GLN A C 1
ATOM 583 O O . GLN A 1 71 ? 25.620 30.551 10.820 1.00 71.00 71 GLN A O 1
ATOM 588 N N . GLN A 1 72 ? 24.363 30.642 8.965 1.00 77.56 72 GLN A N 1
ATOM 589 C CA . GLN A 1 72 ? 24.863 31.926 8.465 1.00 77.56 72 GLN A CA 1
ATOM 590 C C . GLN A 1 72 ? 24.048 33.122 8.981 1.00 77.56 72 GLN A C 1
ATOM 592 O O . GLN A 1 72 ? 24.324 34.263 8.608 1.00 77.56 72 GLN A O 1
ATOM 597 N N . LEU A 1 73 ? 23.036 32.887 9.825 1.00 76.25 73 LEU A N 1
ATOM 598 C CA . LEU A 1 73 ? 22.219 33.960 10.380 1.00 76.25 73 LEU A CA 1
ATOM 599 C C . LEU A 1 73 ? 23.056 34.821 11.345 1.00 76.25 73 LEU A C 1
ATOM 601 O O . LEU A 1 73 ? 23.581 34.284 12.325 1.00 76.25 73 LEU A O 1
ATOM 605 N N . PRO A 1 74 ? 23.156 36.145 11.111 1.00 77.94 74 PRO A N 1
ATOM 606 C CA . PRO A 1 74 ? 23.972 37.046 11.927 1.00 77.94 74 PRO A CA 1
ATOM 607 C C . PRO A 1 74 ? 23.356 37.319 13.307 1.00 77.94 74 PRO A C 1
ATOM 609 O O . PRO A 1 74 ? 24.018 37.879 14.178 1.00 77.94 74 PRO A O 1
ATOM 612 N N . ASP A 1 75 ? 22.092 36.938 13.507 1.00 80.81 75 ASP A N 1
ATOM 613 C CA . ASP A 1 75 ? 21.355 37.188 14.738 1.00 80.81 75 ASP A CA 1
ATOM 614 C C . ASP A 1 75 ? 21.996 36.432 15.909 1.00 80.81 75 ASP A C 1
ATOM 616 O O . ASP A 1 75 ? 22.167 35.208 15.866 1.00 80.81 75 ASP A O 1
ATOM 620 N N . ARG A 1 76 ? 22.333 37.162 16.980 1.00 78.38 76 ARG A N 1
ATOM 621 C CA . ARG A 1 76 ? 22.870 36.597 18.230 1.00 78.38 76 ARG A CA 1
ATOM 622 C C . ARG A 1 76 ? 21.832 35.721 18.937 1.00 78.38 76 ARG A C 1
ATOM 624 O O . ARG A 1 76 ? 22.173 34.646 19.424 1.00 78.38 76 ARG A O 1
ATOM 631 N N . VAL A 1 77 ? 20.569 36.147 18.923 1.00 77.81 77 VAL A N 1
ATOM 632 C CA . VAL A 1 77 ? 19.419 35.432 19.490 1.00 77.81 77 VAL A CA 1
ATOM 633 C C . VAL A 1 77 ? 18.422 35.143 18.377 1.00 77.81 77 VAL A C 1
ATOM 635 O O . VAL A 1 77 ? 18.038 36.036 17.629 1.00 77.81 77 VAL A O 1
ATOM 638 N N . ILE A 1 78 ? 18.002 33.884 18.274 1.00 76.88 78 ILE A N 1
ATOM 639 C CA . ILE A 1 78 ? 16.933 33.461 17.370 1.00 76.88 78 ILE A CA 1
ATOM 640 C C . ILE A 1 78 ? 15.780 32.998 18.245 1.00 76.88 78 ILE A C 1
ATOM 642 O O . ILE A 1 78 ? 15.967 32.112 19.077 1.00 76.88 78 ILE A O 1
ATOM 646 N N . THR A 1 79 ? 14.599 33.583 18.056 1.00 78.38 79 THR A N 1
ATOM 647 C CA . THR A 1 79 ? 13.412 33.165 18.800 1.00 78.38 79 THR A CA 1
ATOM 648 C C . THR A 1 79 ? 12.527 32.253 17.971 1.00 78.38 79 THR A C 1
ATOM 650 O O . THR A 1 79 ? 12.289 32.481 16.783 1.00 78.38 79 THR A O 1
ATOM 653 N N . ALA A 1 80 ? 12.033 31.210 18.625 1.00 75.44 80 ALA A N 1
ATOM 654 C CA . ALA A 1 80 ? 11.078 30.269 18.077 1.00 75.44 80 ALA A CA 1
ATOM 655 C C . ALA A 1 80 ? 9.943 30.078 19.086 1.00 75.44 80 ALA A C 1
ATOM 657 O O . ALA A 1 80 ? 10.206 29.929 20.277 1.00 75.44 80 ALA A O 1
ATOM 658 N N . SER A 1 81 ? 8.697 30.079 18.621 1.00 71.88 81 SER A N 1
ATOM 659 C CA . SER A 1 81 ? 7.530 29.679 19.410 1.00 71.88 81 SER A CA 1
ATOM 660 C C . SER A 1 81 ? 6.905 28.434 18.792 1.00 71.88 81 SER A C 1
ATOM 662 O O . SER A 1 81 ? 6.750 28.352 17.575 1.00 71.88 81 SER A O 1
ATOM 664 N N . THR A 1 82 ? 6.563 27.445 19.616 1.00 66.94 82 THR A N 1
ATOM 665 C CA . THR A 1 82 ? 5.915 26.209 19.162 1.00 66.94 82 THR A CA 1
ATOM 666 C C . THR A 1 82 ? 4.670 25.964 19.995 1.00 66.94 82 THR A C 1
ATOM 668 O O . THR A 1 82 ? 4.773 25.829 21.211 1.00 66.94 82 THR A O 1
ATOM 671 N N . ASN A 1 83 ? 3.505 25.877 19.357 1.00 53.38 83 ASN A N 1
ATOM 672 C CA . ASN A 1 83 ? 2.255 25.550 20.056 1.00 53.38 83 ASN A CA 1
ATOM 673 C C . ASN A 1 83 ? 1.889 24.060 19.958 1.00 53.38 83 ASN A C 1
ATOM 675 O O . ASN A 1 83 ? 0.908 23.633 20.557 1.00 53.38 83 ASN A O 1
ATOM 679 N N . TRP A 1 84 ? 2.664 23.283 19.200 1.00 48.03 84 TRP A N 1
ATOM 680 C CA . TRP A 1 84 ? 2.446 21.865 18.931 1.00 48.03 84 TRP A CA 1
ATOM 681 C C . TRP A 1 84 ? 3.786 21.133 18.949 1.00 48.03 84 TRP A C 1
ATOM 683 O O . TRP A 1 84 ? 4.812 21.736 18.626 1.00 48.03 84 TRP A O 1
ATOM 693 N N . GLY A 1 85 ? 3.776 19.848 19.321 1.00 51.44 85 GLY A N 1
ATOM 694 C CA . GLY A 1 85 ? 4.924 18.964 19.129 1.00 51.44 85 GLY A CA 1
ATOM 695 C C . GLY A 1 85 ? 5.303 18.989 17.652 1.00 51.44 85 GLY A C 1
ATOM 696 O O . GLY A 1 85 ? 4.594 18.431 16.822 1.00 51.44 85 GLY A O 1
ATOM 697 N N . ALA A 1 86 ? 6.350 19.738 17.310 1.00 46.12 86 ALA A N 1
ATOM 698 C CA . ALA A 1 86 ? 6.863 19.840 15.953 1.00 46.12 86 ALA A CA 1
ATOM 699 C C . ALA A 1 86 ? 7.583 18.527 15.621 1.00 46.12 86 ALA A C 1
ATOM 701 O O . ALA A 1 86 ? 8.804 18.436 15.713 1.00 46.12 86 ALA A O 1
ATOM 702 N N . GLU A 1 87 ? 6.798 17.495 15.327 1.00 51.16 87 GLU A N 1
ATOM 703 C CA . GLU A 1 87 ? 7.268 16.150 14.979 1.00 51.16 87 GLU A CA 1
ATOM 704 C C . GLU A 1 87 ? 7.448 15.975 13.469 1.00 51.16 87 GLU A C 1
ATOM 706 O O . GLU A 1 87 ? 7.980 14.963 13.029 1.00 51.16 87 GLU A O 1
ATOM 711 N N . ASP A 1 88 ? 7.071 16.983 12.675 1.00 49.44 88 ASP A N 1
ATOM 712 C CA . ASP A 1 88 ? 7.369 17.007 11.249 1.00 49.44 88 ASP A CA 1
ATOM 713 C C . ASP A 1 88 ? 8.891 16.902 11.046 1.00 49.44 88 ASP A C 1
ATOM 715 O O . ASP A 1 88 ? 9.629 17.785 11.514 1.00 49.44 88 ASP A O 1
ATOM 719 N N . PRO A 1 89 ? 9.390 15.873 10.333 1.00 49.84 89 PRO A N 1
ATOM 720 C CA . PRO A 1 89 ? 10.814 15.700 10.127 1.00 49.84 89 PRO A CA 1
ATOM 721 C C . PRO A 1 89 ? 11.371 16.941 9.431 1.00 49.84 89 PRO A C 1
ATOM 723 O O . PRO A 1 89 ? 10.999 17.308 8.304 1.00 49.84 89 PRO A O 1
ATOM 726 N N . VAL A 1 90 ? 12.296 17.610 10.119 1.00 48.50 90 VAL A N 1
ATOM 727 C CA . VAL A 1 90 ? 13.137 18.651 9.537 1.00 48.50 90 VAL A CA 1
ATOM 728 C C . VAL A 1 90 ? 14.071 17.929 8.574 1.00 48.50 90 VAL A C 1
ATOM 730 O O . VAL A 1 90 ? 15.174 17.555 8.953 1.00 48.50 90 VAL A O 1
ATOM 733 N N . GLY A 1 91 ? 13.601 17.652 7.353 1.00 44.53 91 GLY A N 1
ATOM 734 C CA . GLY A 1 91 ? 14.430 17.056 6.306 1.00 44.53 91 GLY A CA 1
ATOM 735 C C . GLY A 1 91 ? 15.788 17.768 6.227 1.00 44.53 91 GLY A C 1
ATOM 736 O O . GLY A 1 91 ? 15.889 18.958 6.539 1.00 44.53 91 GLY A O 1
ATOM 737 N N . GLY A 1 92 ? 16.839 17.038 5.860 1.00 52.38 92 GLY A N 1
ATOM 738 C CA . GLY A 1 92 ? 18.226 17.513 5.900 1.00 52.38 92 GLY A CA 1
ATOM 739 C C . GLY A 1 92 ? 19.123 16.603 6.753 1.00 52.38 92 GLY A C 1
ATOM 740 O O . GLY A 1 92 ? 18.723 15.490 7.077 1.00 52.38 92 GLY A O 1
ATOM 741 N N . PRO A 1 93 ? 20.338 17.038 7.143 1.00 44.66 93 PRO A N 1
ATOM 742 C CA . PRO A 1 93 ? 21.294 16.219 7.904 1.00 44.66 93 PRO A CA 1
ATOM 743 C C . PRO A 1 93 ? 20.901 15.996 9.380 1.00 44.66 93 PRO A C 1
ATOM 745 O O . PRO A 1 93 ? 21.716 15.524 10.171 1.00 44.66 93 PRO A O 1
ATOM 748 N N . VAL A 1 94 ? 19.682 16.371 9.782 1.00 49.66 94 VAL A N 1
ATOM 749 C CA . VAL A 1 94 ? 19.164 16.137 11.132 1.00 49.66 94 VAL A CA 1
ATOM 750 C C . VAL A 1 94 ? 18.506 14.754 11.133 1.00 49.66 94 VAL A C 1
ATOM 752 O O . VAL A 1 94 ? 17.594 14.550 10.336 1.00 49.66 94 VAL A O 1
ATOM 755 N N . PRO A 1 95 ? 18.943 13.807 11.986 1.00 50.84 95 PRO A N 1
ATOM 756 C CA . PRO A 1 95 ? 18.296 12.504 12.095 1.00 50.84 95 PRO A CA 1
ATOM 757 C C . PRO A 1 95 ? 16.799 12.675 12.347 1.00 50.84 95 PRO A C 1
ATOM 759 O O . PRO A 1 95 ? 16.410 13.543 13.132 1.00 50.84 95 PRO A O 1
ATOM 762 N N . ASP A 1 96 ? 15.975 11.854 11.700 1.00 57.62 96 ASP A N 1
ATOM 763 C CA . ASP A 1 96 ? 14.548 11.795 11.996 1.00 57.62 96 ASP A CA 1
ATOM 764 C C . ASP A 1 96 ? 14.352 11.220 13.407 1.00 57.62 96 ASP A C 1
ATOM 766 O O . ASP A 1 96 ? 14.318 10.010 13.625 1.00 57.62 96 ASP A O 1
ATOM 770 N N . LEU A 1 97 ? 14.304 12.112 14.398 1.00 55.31 97 LEU A N 1
ATOM 771 C CA . LEU A 1 97 ? 14.182 11.740 15.805 1.00 55.31 97 LEU A CA 1
ATOM 772 C C . LEU A 1 97 ? 12.790 11.196 16.147 1.00 55.31 97 LEU A C 1
ATOM 774 O O . LEU A 1 97 ? 12.657 10.560 17.192 1.00 55.31 97 LEU A O 1
ATOM 778 N N . SER A 1 98 ? 11.786 11.405 15.282 1.00 53.94 98 SER A N 1
ATOM 779 C CA . SER A 1 98 ? 10.433 10.866 15.485 1.00 53.94 98 SER A CA 1
ATOM 780 C C . SER A 1 98 ? 10.417 9.332 15.458 1.00 53.94 98 SER A C 1
ATOM 782 O O . SER A 1 98 ? 9.594 8.714 16.120 1.00 53.94 98 SER A O 1
ATOM 784 N N . GLN A 1 99 ? 11.404 8.711 14.800 1.00 56.28 99 GLN A N 1
ATOM 785 C CA . GLN A 1 99 ? 11.586 7.255 14.751 1.00 56.28 99 GLN A CA 1
ATOM 786 C C . GLN A 1 99 ? 12.492 6.715 15.877 1.00 56.28 99 GLN A C 1
ATOM 788 O O . GLN A 1 99 ? 12.773 5.516 15.940 1.00 56.28 99 GLN A O 1
ATOM 793 N N . HIS A 1 100 ? 12.985 7.580 16.775 1.00 64.94 100 HIS A N 1
ATOM 794 C CA . HIS A 1 100 ? 13.987 7.236 17.788 1.00 64.94 100 HIS A CA 1
ATOM 795 C C . HIS A 1 100 ? 13.563 7.640 19.212 1.00 64.94 100 HIS A C 1
ATOM 797 O O . HIS A 1 100 ? 14.259 8.404 19.892 1.00 64.94 100 HIS A O 1
ATOM 803 N N . THR A 1 101 ? 12.469 7.052 19.713 1.00 72.06 101 THR A N 1
ATOM 804 C CA . THR A 1 101 ? 11.970 7.219 21.096 1.00 72.06 101 THR A CA 1
ATOM 805 C C . THR A 1 101 ? 13.064 7.137 22.175 1.00 72.06 101 THR A C 1
ATOM 807 O O . THR A 1 101 ? 13.082 8.000 23.056 1.00 72.06 101 THR A O 1
ATOM 810 N N . PRO A 1 102 ? 14.037 6.19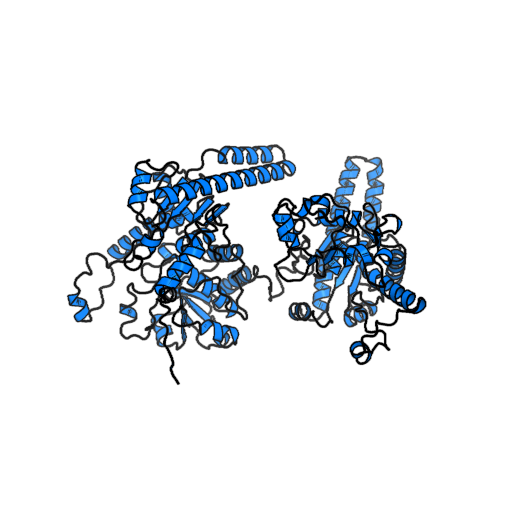5 22.128 1.00 75.75 102 PRO A N 1
ATOM 811 C CA . PRO A 1 102 ? 15.083 6.124 23.152 1.00 75.75 102 PRO A CA 1
ATOM 812 C C . PRO A 1 102 ? 15.970 7.375 23.214 1.00 75.75 102 PRO A C 1
ATOM 814 O O . PRO A 1 102 ? 16.340 7.815 24.304 1.00 75.75 102 PRO A O 1
ATOM 817 N N . LEU A 1 103 ? 16.297 7.968 22.060 1.00 76.00 103 LEU A N 1
ATOM 818 C CA . LEU A 1 103 ? 17.142 9.160 21.977 1.00 76.00 103 LEU A CA 1
ATOM 819 C C . LEU A 1 103 ? 16.382 10.407 22.438 1.00 76.00 103 LEU A C 1
ATOM 821 O O . LEU A 1 103 ? 16.926 11.215 23.191 1.00 76.00 103 LEU A O 1
ATOM 825 N N . MET A 1 104 ? 15.108 10.529 22.055 1.00 77.38 104 MET A N 1
ATOM 826 C CA . MET A 1 104 ? 14.233 11.591 22.560 1.00 77.38 104 MET A CA 1
ATOM 827 C C . MET A 1 104 ? 14.058 11.501 24.077 1.00 77.38 104 MET A C 1
ATOM 829 O O . MET A 1 104 ? 14.109 12.525 24.756 1.00 77.38 104 MET A O 1
ATOM 833 N N . GLY A 1 105 ? 13.949 10.289 24.628 1.00 80.06 105 GLY A N 1
ATOM 834 C CA . GLY A 1 105 ? 13.875 10.088 26.072 1.00 80.06 105 GLY A CA 1
ATOM 835 C C . GLY A 1 105 ? 15.168 10.473 26.797 1.00 80.06 105 GLY A C 1
ATOM 836 O O . GLY A 1 105 ? 15.127 11.096 27.856 1.00 80.06 105 GLY A O 1
ATOM 837 N N . GLN A 1 106 ? 16.335 10.161 26.223 1.00 82.56 106 GLN A N 1
ATOM 838 C CA . GLN A 1 106 ? 17.623 10.609 26.769 1.00 82.56 106 GLN A CA 1
ATOM 839 C C . GLN A 1 106 ? 17.743 12.134 26.755 1.00 82.56 106 GLN A C 1
ATOM 841 O O . GLN A 1 106 ? 18.144 12.719 27.759 1.00 82.56 106 GLN A O 1
ATOM 846 N N . LEU A 1 107 ? 17.359 12.778 25.649 1.00 83.25 107 LEU A N 1
ATOM 847 C CA . LEU A 1 107 ? 17.378 14.234 25.533 1.00 83.25 107 LEU A CA 1
ATOM 848 C C . LEU A 1 107 ? 16.416 14.889 26.531 1.00 83.25 107 LEU A C 1
ATOM 850 O O . LEU A 1 107 ? 16.800 15.841 27.205 1.00 83.25 107 LEU A O 1
ATOM 854 N N . ALA A 1 108 ? 15.197 14.361 26.664 1.00 83.81 108 ALA A N 1
ATOM 855 C CA . ALA A 1 108 ? 14.220 14.851 27.628 1.00 83.81 108 ALA A CA 1
ATOM 856 C C . ALA A 1 108 ? 14.780 14.779 29.057 1.00 83.81 108 ALA A C 1
ATOM 858 O O . ALA A 1 108 ? 14.754 15.780 29.766 1.00 83.81 108 ALA A O 1
ATOM 859 N N . ARG A 1 109 ? 15.384 13.650 29.454 1.00 88.88 109 ARG A N 1
ATOM 860 C CA . ARG A 1 109 ? 16.009 13.481 30.781 1.00 88.88 109 ARG A CA 1
ATOM 861 C C . ARG A 1 109 ? 17.277 14.315 30.985 1.00 88.88 109 ARG A C 1
ATOM 863 O O . ARG A 1 109 ? 17.607 14.644 32.122 1.00 88.88 109 ARG A O 1
ATOM 870 N N . ALA A 1 110 ? 17.988 14.658 29.912 1.00 85.44 110 ALA A N 1
ATOM 871 C CA . ALA A 1 110 ? 19.132 15.573 29.945 1.00 85.44 110 ALA A CA 1
ATOM 872 C C . ALA A 1 110 ? 18.717 17.052 30.055 1.00 85.44 110 ALA A C 1
ATOM 874 O O . ALA A 1 110 ? 19.529 17.883 30.464 1.00 85.44 110 ALA A O 1
ATOM 875 N N . LEU A 1 111 ? 17.472 17.376 29.698 1.00 85.31 111 LEU A N 1
ATOM 876 C CA . LEU A 1 111 ? 16.908 18.719 29.806 1.00 85.31 111 LEU A CA 1
ATOM 877 C C . LEU A 1 111 ? 16.107 18.908 31.094 1.00 85.31 111 LEU A C 1
ATOM 879 O O . LEU A 1 111 ? 16.226 19.953 31.721 1.00 85.31 111 LEU A O 1
ATOM 883 N N . PHE A 1 112 ? 15.296 17.932 31.495 1.00 91.06 112 PHE A N 1
ATOM 884 C CA . PHE A 1 112 ? 14.301 18.120 32.544 1.00 91.06 112 PHE A CA 1
ATOM 885 C C . PHE A 1 112 ? 14.369 17.029 33.613 1.00 91.06 112 PHE A C 1
ATOM 887 O O . PHE A 1 112 ? 14.463 15.835 33.323 1.00 91.06 112 PHE A O 1
ATOM 894 N N . ARG A 1 113 ? 14.225 17.457 34.866 1.00 93.06 113 ARG A N 1
ATOM 895 C CA . ARG A 1 113 ? 13.812 16.647 36.017 1.00 93.06 113 ARG A CA 1
ATOM 896 C C . ARG A 1 113 ? 12.609 17.325 36.662 1.00 93.06 113 ARG A C 1
ATOM 898 O O . ARG A 1 113 ? 12.499 18.540 36.588 1.00 93.06 113 ARG A O 1
ATOM 905 N N . LEU A 1 114 ? 11.711 16.566 37.283 1.00 92.44 114 LEU A N 1
ATOM 906 C CA . LEU A 1 114 ? 10.607 17.136 38.063 1.00 92.44 114 LEU A CA 1
ATOM 907 C C . LEU A 1 114 ? 11.144 18.051 39.173 1.00 92.44 114 LEU A C 1
ATOM 909 O O . LEU A 1 114 ? 12.115 17.705 39.843 1.00 92.44 114 LEU A O 1
ATOM 913 N N . SER A 1 115 ? 10.510 19.201 39.386 1.00 94.06 115 SER A N 1
ATOM 914 C CA . SER A 1 115 ? 10.869 20.071 40.505 1.00 94.06 115 SER A CA 1
ATOM 915 C C . SER A 1 115 ? 10.543 19.393 41.846 1.00 94.06 115 SER A C 1
ATOM 917 O O . SER A 1 115 ? 9.601 18.596 41.915 1.00 94.06 115 SER A O 1
ATOM 919 N N . PRO A 1 116 ? 11.228 19.748 42.950 1.00 94.56 116 PRO A N 1
ATOM 920 C CA . PRO A 1 116 ? 10.928 19.218 44.282 1.00 94.56 116 PRO A CA 1
ATOM 921 C C . PRO A 1 116 ? 9.462 19.402 44.698 1.00 94.56 116 PRO A C 1
ATOM 923 O O . PRO A 1 116 ? 8.907 18.581 45.423 1.00 94.56 116 PRO A O 1
ATOM 926 N N . ALA A 1 117 ? 8.810 20.467 44.218 1.00 91.44 117 ALA A N 1
ATOM 927 C CA . ALA A 1 117 ? 7.395 20.716 44.473 1.00 91.44 117 ALA A CA 1
ATOM 928 C C . ALA A 1 117 ? 6.491 19.686 43.771 1.00 91.44 117 ALA A C 1
ATOM 930 O O . ALA A 1 117 ? 5.541 19.194 44.382 1.00 91.44 117 ALA A O 1
ATOM 931 N N . VAL A 1 118 ? 6.796 19.335 42.516 1.00 92.38 118 VAL A N 1
ATOM 932 C CA . VAL A 1 118 ? 6.071 18.292 41.771 1.00 92.38 118 VAL A CA 1
ATOM 933 C C . VAL A 1 118 ? 6.391 16.904 42.328 1.00 92.38 118 VAL A C 1
ATOM 935 O O . VAL A 1 118 ? 5.476 16.096 42.472 1.00 92.38 118 VAL A O 1
ATOM 938 N N . GLU A 1 119 ? 7.644 16.630 42.712 1.00 93.81 119 GLU A N 1
ATOM 939 C CA . GLU A 1 119 ? 8.029 15.378 43.385 1.00 93.81 119 GLU A CA 1
ATOM 940 C C . GLU A 1 119 ? 7.234 15.188 44.691 1.00 93.81 119 GLU A C 1
ATOM 942 O O . GLU A 1 119 ? 6.601 14.148 44.873 1.00 93.81 119 GLU A O 1
ATOM 947 N N . ALA A 1 120 ? 7.160 16.218 45.542 1.00 93.50 120 ALA A N 1
ATOM 948 C CA . ALA A 1 120 ? 6.400 16.173 46.792 1.00 93.50 120 ALA A CA 1
ATOM 949 C C . ALA A 1 120 ? 4.884 16.014 46.571 1.00 93.50 120 ALA A C 1
ATOM 951 O O . ALA A 1 120 ? 4.228 15.262 47.293 1.00 93.50 120 ALA A O 1
ATOM 952 N N . ALA A 1 121 ? 4.315 16.691 45.566 1.00 92.25 121 ALA A N 1
ATOM 953 C CA . ALA A 1 121 ? 2.906 16.525 45.204 1.00 92.25 121 ALA A CA 1
ATOM 954 C C . ALA A 1 121 ? 2.614 15.111 44.673 1.00 92.25 121 ALA A C 1
ATOM 956 O O . ALA A 1 121 ? 1.584 14.526 45.004 1.00 92.25 121 ALA A O 1
ATOM 957 N N . THR A 1 122 ? 3.548 14.540 43.909 1.00 94.44 122 THR A N 1
ATOM 958 C CA . THR A 1 122 ? 3.486 13.158 43.415 1.00 94.44 122 THR A CA 1
ATOM 959 C C . THR A 1 122 ? 3.526 12.155 44.567 1.00 94.44 122 THR A C 1
ATOM 961 O O . THR A 1 122 ? 2.701 11.247 44.609 1.00 94.44 122 THR A O 1
ATOM 964 N N . ASP A 1 123 ? 4.444 12.325 45.527 1.00 94.69 123 ASP A N 1
ATOM 965 C CA . ASP A 1 123 ? 4.529 11.462 46.713 1.00 94.69 123 ASP A CA 1
ATOM 966 C C . ASP A 1 123 ? 3.250 11.531 47.556 1.00 94.69 123 ASP A C 1
ATOM 968 O O . ASP A 1 123 ? 2.739 10.498 47.982 1.00 94.69 123 ASP A O 1
ATOM 972 N N . ALA A 1 124 ? 2.693 12.730 47.755 1.00 94.25 124 ALA A N 1
ATOM 973 C CA . ALA A 1 124 ? 1.432 12.903 48.473 1.00 94.25 124 ALA A CA 1
ATOM 974 C C . ALA A 1 124 ? 0.260 12.201 47.762 1.00 94.25 124 ALA A C 1
ATOM 976 O O . ALA A 1 124 ? -0.555 11.545 48.413 1.00 94.25 124 ALA A O 1
ATOM 977 N N . ALA A 1 125 ? 0.196 12.295 46.430 1.00 94.00 125 ALA A N 1
ATOM 978 C CA . ALA A 1 125 ? -0.828 11.627 45.634 1.00 94.00 125 ALA A CA 1
ATOM 979 C C . ALA A 1 125 ? -0.704 10.096 45.692 1.00 94.00 125 ALA A C 1
ATOM 981 O O . ALA A 1 125 ? -1.698 9.412 45.926 1.00 94.00 125 ALA A O 1
ATOM 982 N N . LEU A 1 126 ? 0.506 9.551 45.555 1.00 95.94 126 LEU A N 1
ATOM 983 C CA . LEU A 1 126 ? 0.764 8.111 45.671 1.00 95.94 126 LEU A CA 1
ATOM 984 C C . LEU A 1 126 ? 0.452 7.582 47.076 1.00 95.94 126 LEU A C 1
ATOM 986 O O . LEU A 1 126 ? -0.214 6.554 47.217 1.00 95.94 126 LEU A O 1
ATOM 990 N N . ALA A 1 127 ? 0.841 8.320 48.117 1.00 95.81 127 ALA A N 1
ATOM 991 C CA . ALA A 1 127 ? 0.538 7.957 49.497 1.00 95.81 127 ALA A CA 1
ATOM 992 C C . ALA A 1 127 ? -0.978 7.908 49.763 1.00 95.81 127 ALA A C 1
ATOM 994 O O . ALA A 1 127 ? -1.433 7.034 50.501 1.00 95.81 127 ALA A O 1
ATOM 995 N N . SER A 1 128 ? -1.768 8.784 49.124 1.00 95.12 128 SER A N 1
ATOM 996 C CA . SER A 1 128 ? -3.237 8.795 49.256 1.00 95.12 128 SER A CA 1
ATOM 997 C C . SER A 1 128 ? -3.912 7.512 48.754 1.00 95.12 128 SER A C 1
ATOM 999 O O . SER A 1 128 ? -5.000 7.175 49.212 1.00 95.12 128 SER A O 1
ATOM 1001 N N . VAL A 1 129 ? -3.240 6.761 47.875 1.00 94.56 129 VAL A N 1
ATOM 1002 C CA . VAL A 1 129 ? -3.699 5.467 47.345 1.00 94.56 129 VAL A CA 1
ATOM 1003 C C . VAL A 1 129 ? -2.894 4.279 47.883 1.00 94.56 129 VAL A C 1
ATOM 1005 O O . VAL A 1 129 ? -2.952 3.181 47.335 1.00 94.56 129 VAL A O 1
ATOM 1008 N N . GLY A 1 130 ? -2.137 4.485 48.966 1.00 95.50 130 GLY A N 1
ATOM 1009 C CA . GLY A 1 130 ? -1.384 3.430 49.645 1.00 95.50 130 GLY A CA 1
ATOM 1010 C C . GLY A 1 130 ? -0.068 3.026 48.972 1.00 95.50 130 GLY A C 1
ATOM 1011 O O . GLY A 1 130 ? 0.523 2.028 49.382 1.00 95.50 130 GLY A O 1
ATOM 1012 N N . VAL A 1 131 ? 0.416 3.781 47.981 1.00 95.31 131 VAL A N 1
ATOM 1013 C CA . VAL A 1 131 ? 1.715 3.542 47.333 1.00 95.31 131 VAL A CA 1
ATOM 1014 C C . VAL A 1 131 ? 2.804 4.307 48.084 1.00 95.31 131 VAL A C 1
ATOM 1016 O O . VAL A 1 131 ? 2.783 5.535 48.151 1.00 95.31 131 VAL A O 1
ATOM 1019 N N . GLN A 1 132 ? 3.763 3.585 48.663 1.00 93.75 132 GLN A N 1
ATOM 1020 C CA . GLN A 1 132 ? 4.857 4.193 49.428 1.00 93.75 132 GLN A CA 1
ATOM 1021 C C . GLN A 1 132 ? 5.910 4.836 48.505 1.00 93.75 132 GLN A C 1
ATOM 1023 O O . GLN A 1 132 ? 6.128 4.350 47.391 1.00 93.75 132 GLN A O 1
ATOM 1028 N N . PRO A 1 133 ? 6.629 5.885 48.951 1.00 90.31 133 PRO A N 1
ATOM 1029 C CA . PRO A 1 133 ? 7.730 6.459 48.180 1.00 90.31 133 PRO A CA 1
ATOM 1030 C C . PRO A 1 133 ? 8.770 5.398 47.784 1.00 90.31 133 PRO A C 1
ATOM 1032 O O . PRO A 1 133 ? 9.331 4.708 48.632 1.00 90.31 133 PRO A O 1
ATOM 1035 N N . GLY A 1 134 ? 9.019 5.261 46.479 1.00 88.38 134 GLY A N 1
ATOM 1036 C CA . GLY A 1 134 ? 9.966 4.285 45.923 1.00 88.38 134 GLY A CA 1
ATOM 1037 C C . GLY A 1 134 ? 9.397 2.879 45.689 1.00 88.38 134 GLY A C 1
ATOM 1038 O O . GLY A 1 134 ? 10.078 2.058 45.076 1.00 88.38 134 GLY A O 1
ATOM 1039 N N . GLN A 1 135 ? 8.159 2.600 46.109 1.00 92.31 135 GLN A N 1
ATOM 1040 C CA . GLN A 1 135 ? 7.475 1.352 45.771 1.00 92.31 135 GLN A CA 1
ATOM 1041 C C . GLN A 1 135 ? 7.186 1.305 44.259 1.00 92.31 135 GLN A C 1
ATOM 1043 O O . GLN A 1 135 ? 6.653 2.277 43.722 1.00 92.31 135 GLN A O 1
ATOM 1048 N N . PRO A 1 136 ? 7.507 0.207 43.549 1.00 92.06 136 PRO A N 1
ATOM 1049 C CA . PRO A 1 136 ? 7.152 0.065 42.142 1.00 92.06 136 PRO A CA 1
ATOM 1050 C C . PRO A 1 136 ? 5.638 -0.118 41.976 1.00 92.06 136 PRO A C 1
ATOM 1052 O O . PRO A 1 136 ? 5.005 -0.861 42.725 1.00 92.06 136 PRO A O 1
ATOM 1055 N N . TYR A 1 137 ? 5.068 0.535 40.967 1.00 95.31 137 TYR A N 1
ATOM 1056 C CA . TYR A 1 137 ? 3.653 0.435 40.604 1.00 95.31 137 TYR A CA 1
ATOM 1057 C C . TYR A 1 137 ? 3.472 0.510 39.087 1.00 95.31 137 TYR A C 1
ATOM 1059 O O . TYR A 1 137 ? 4.373 0.932 38.349 1.00 95.31 137 TYR A O 1
ATOM 1067 N N . VAL A 1 138 ? 2.288 0.107 38.635 1.00 94.69 138 VAL A N 1
ATOM 1068 C CA . VAL A 1 138 ? 1.830 0.263 37.254 1.00 94.69 138 VAL A CA 1
ATOM 1069 C C . VAL A 1 138 ? 0.898 1.461 37.192 1.00 94.69 138 VAL A C 1
ATOM 1071 O O . VAL A 1 138 ? 0.005 1.570 38.029 1.00 94.69 138 VAL A O 1
ATOM 1074 N N . ALA A 1 139 ? 1.069 2.340 36.211 1.00 95.31 139 ALA A N 1
ATOM 1075 C CA . ALA A 1 139 ? 0.151 3.449 35.986 1.00 95.31 139 ALA A CA 1
ATOM 1076 C C . ALA A 1 139 ? -0.621 3.275 34.676 1.00 95.31 139 ALA A C 1
ATOM 1078 O O . ALA A 1 139 ? -0.055 2.912 33.647 1.00 95.31 139 ALA A O 1
ATOM 1079 N N . LEU A 1 140 ? -1.915 3.570 34.706 1.00 93.62 140 LEU A N 1
ATOM 1080 C CA . LEU A 1 140 ? -2.780 3.636 33.536 1.00 93.62 140 LEU A CA 1
ATOM 1081 C C . LEU A 1 140 ? -3.265 5.070 33.365 1.00 93.62 140 LEU A C 1
ATOM 1083 O O . LEU A 1 140 ? -3.908 5.605 34.262 1.00 93.62 140 LEU A O 1
ATOM 1087 N N . HIS A 1 141 ? -2.991 5.674 32.212 1.00 93.12 141 HIS A N 1
ATOM 1088 C CA . HIS A 1 141 ? -3.495 6.999 31.867 1.00 93.12 141 HIS A CA 1
ATOM 1089 C C . HIS A 1 141 ? -4.608 6.908 30.820 1.00 93.12 141 HIS A C 1
ATOM 1091 O O . HIS A 1 141 ? -4.343 6.673 29.637 1.00 93.12 141 HIS A O 1
ATOM 1097 N N . LEU A 1 142 ? -5.852 7.136 31.242 1.00 87.94 142 LEU A N 1
ATOM 1098 C CA . LEU A 1 142 ? -7.037 7.147 30.383 1.00 87.94 142 LEU A CA 1
ATOM 1099 C C . LEU A 1 142 ? -7.607 8.553 30.242 1.00 87.94 142 LEU A C 1
ATOM 1101 O O . LEU A 1 142 ? -8.198 9.088 31.179 1.00 87.94 142 LEU A O 1
ATOM 1105 N N . ARG A 1 143 ? -7.514 9.105 29.036 1.00 82.62 143 ARG A N 1
ATOM 1106 C CA . ARG A 1 143 ? -8.153 10.366 28.672 1.00 82.62 143 ARG A CA 1
ATOM 1107 C C . ARG A 1 143 ? -9.461 10.094 27.929 1.00 82.62 143 ARG A C 1
ATOM 1109 O O . ARG A 1 143 ? -9.417 9.629 26.791 1.00 82.62 143 ARG A O 1
ATOM 1116 N N . LEU A 1 144 ? -10.608 10.343 28.567 1.00 73.44 144 LEU A N 1
ATOM 1117 C CA . LEU A 1 144 ? -11.932 9.962 28.045 1.00 73.44 144 LEU A CA 1
ATOM 1118 C C . LEU A 1 144 ? -12.911 11.134 27.848 1.00 73.44 144 LEU A C 1
ATOM 1120 O O . LEU A 1 144 ? -14.012 10.897 27.349 1.00 73.44 144 LEU A O 1
ATOM 1124 N N . GLY A 1 145 ? -12.547 12.393 28.137 1.00 58.22 145 GLY A N 1
ATOM 1125 C CA . GLY A 1 145 ? -13.279 13.519 27.540 1.00 58.22 145 GLY A CA 1
ATOM 1126 C C . GLY A 1 145 ? -13.057 14.929 28.100 1.00 58.22 145 GLY A C 1
ATOM 1127 O O . GLY A 1 145 ? -12.838 15.119 29.290 1.00 58.22 145 GLY A O 1
ATOM 1128 N N . GLY A 1 146 ? -13.284 15.930 27.226 1.00 51.66 146 GLY A N 1
ATOM 1129 C CA . GLY A 1 146 ? -13.995 17.160 27.612 1.00 51.66 146 GLY A CA 1
ATOM 1130 C C . GLY A 1 146 ? -13.334 18.535 27.415 1.00 51.66 146 GLY A C 1
ATOM 1131 O O . GLY A 1 146 ? -13.407 19.337 28.345 1.00 51.66 146 GLY A O 1
ATOM 1132 N N . GLN A 1 147 ? -12.787 18.896 26.239 1.00 47.91 147 GLN A N 1
ATOM 1133 C CA . GLN A 1 147 ? -12.534 20.318 25.902 1.00 47.91 147 GLN A CA 1
ATOM 1134 C C . GLN A 1 147 ? -12.916 20.732 24.465 1.00 47.91 147 GLN A C 1
ATOM 1136 O O . GLN A 1 147 ? -12.809 19.964 23.514 1.00 47.91 147 GLN A O 1
ATOM 1141 N N . ILE A 1 148 ? -13.338 22.000 24.319 1.00 36.62 148 ILE A N 1
ATOM 1142 C CA . ILE A 1 148 ? -13.623 22.678 23.039 1.00 36.62 148 ILE A CA 1
ATOM 1143 C C . ILE A 1 148 ? -12.340 22.707 22.194 1.00 36.62 148 ILE A C 1
ATOM 1145 O O . ILE A 1 148 ? -11.384 23.400 22.554 1.00 36.62 148 ILE A O 1
ATOM 1149 N N . GLY A 1 149 ? -12.346 21.964 21.082 1.00 41.91 149 GLY A N 1
ATOM 1150 C CA . GLY A 1 149 ? -11.205 21.748 20.182 1.00 41.91 149 GLY A CA 1
ATOM 1151 C C . GLY A 1 149 ? -10.753 20.284 20.071 1.00 41.91 149 GLY A C 1
ATOM 1152 O O . GLY A 1 149 ? -10.008 19.957 19.155 1.00 41.91 149 GLY A O 1
ATOM 1153 N N . GLU A 1 150 ? -11.232 19.394 20.950 1.00 44.88 150 GLU A N 1
ATOM 1154 C CA . GLU A 1 150 ? -10.875 17.963 20.991 1.00 44.88 150 GLU A CA 1
ATOM 1155 C C . GLU A 1 150 ? -12.051 17.037 20.624 1.00 44.88 150 GLU A C 1
ATOM 1157 O O . GLU A 1 150 ? -12.163 15.916 21.121 1.00 44.88 150 GLU A O 1
ATOM 1162 N N . GLU A 1 151 ? -12.926 17.475 19.712 1.00 40.88 151 GLU A N 1
ATOM 1163 C CA . GLU A 1 151 ? -14.017 16.639 19.171 1.00 40.88 151 GLU A CA 1
ATOM 1164 C C . GLU A 1 151 ? -13.497 15.350 18.493 1.00 40.88 151 GLU A C 1
ATOM 1166 O O . GLU A 1 151 ? -14.224 14.364 18.384 1.00 40.88 151 GLU A O 1
ATOM 1171 N N . PHE A 1 152 ? -12.209 15.308 18.127 1.00 40.09 152 PHE A N 1
ATOM 1172 C CA . PHE A 1 152 ? -11.566 14.176 17.454 1.00 40.09 152 PHE A CA 1
ATOM 1173 C C . PHE A 1 152 ? -11.350 12.921 18.321 1.00 40.09 152 PHE A C 1
ATOM 1175 O O . PHE A 1 152 ? -11.344 11.819 17.774 1.00 40.09 152 PHE A O 1
ATOM 1182 N N . ALA A 1 153 ? -11.171 13.034 19.644 1.00 41.94 153 ALA A N 1
ATOM 1183 C CA . ALA A 1 153 ? -10.872 11.863 20.487 1.00 41.94 153 ALA A CA 1
ATOM 1184 C C . ALA A 1 153 ? -12.142 11.129 20.950 1.00 41.94 153 ALA A C 1
ATOM 1186 O O . ALA A 1 153 ? -12.181 9.901 20.956 1.00 41.94 153 ALA A O 1
ATOM 1187 N N . ILE A 1 154 ? -13.208 11.873 21.264 1.00 41.66 154 ILE A N 1
ATOM 1188 C CA . ILE A 1 154 ? -14.482 11.287 21.708 1.00 41.66 154 ILE A CA 1
ATOM 1189 C C . ILE A 1 154 ? -15.195 10.582 20.540 1.00 41.66 154 ILE A C 1
ATOM 1191 O O . ILE A 1 154 ? -15.809 9.543 20.749 1.00 41.66 154 ILE A O 1
ATOM 1195 N N . GLN A 1 155 ? -15.057 11.067 19.297 1.00 42.19 155 GLN A N 1
ATOM 1196 C CA . GLN A 1 155 ? -15.594 10.359 18.123 1.00 42.19 155 GLN A CA 1
ATOM 1197 C C . GLN A 1 155 ? -14.802 9.089 17.761 1.00 42.19 155 GLN A C 1
ATOM 1199 O O . GLN A 1 155 ? -15.394 8.125 17.276 1.00 42.19 155 GLN A O 1
ATOM 1204 N N . ARG A 1 156 ? -13.484 9.052 18.019 1.00 44.00 156 ARG A N 1
ATOM 1205 C CA . ARG A 1 156 ? -12.649 7.858 17.781 1.00 44.00 156 ARG A CA 1
ATOM 1206 C C . ARG A 1 156 ? -12.873 6.760 18.811 1.00 44.00 156 ARG A C 1
ATOM 1208 O O . ARG A 1 156 ? -12.802 5.585 18.469 1.00 44.00 156 ARG A O 1
ATOM 1215 N N . PHE A 1 157 ? -13.223 7.124 20.038 1.00 47.16 157 PHE A N 1
ATOM 1216 C CA . PHE A 1 157 ? -13.666 6.169 21.039 1.00 47.16 157 PHE A CA 1
ATOM 1217 C C . PHE A 1 157 ? -15.186 5.976 20.977 1.00 47.16 157 PHE A C 1
ATOM 1219 O O . PHE A 1 157 ? -15.898 6.198 21.948 1.00 47.16 157 PHE A O 1
ATOM 1226 N N . SER A 1 158 ? -15.668 5.420 19.859 1.00 43.62 158 SER A N 1
ATOM 1227 C CA . SER A 1 158 ? -16.897 4.601 19.853 1.00 43.62 158 SER A CA 1
ATOM 1228 C C . SER A 1 158 ? -16.642 3.249 20.544 1.00 43.62 158 SER A C 1
ATOM 1230 O O . SER A 1 158 ? -17.091 2.200 20.086 1.00 43.62 158 SER A O 1
ATOM 1232 N N . LEU A 1 159 ? -15.828 3.262 21.603 1.00 46.22 159 LEU A N 1
ATOM 1233 C CA . LEU A 1 159 ? -15.608 2.118 22.466 1.00 46.22 159 LEU A CA 1
ATOM 1234 C C . LEU A 1 159 ? -16.946 1.814 23.122 1.00 46.22 159 LEU A C 1
ATOM 1236 O O . LEU A 1 159 ? -17.759 2.719 23.342 1.00 46.22 159 LEU A O 1
ATOM 1240 N N . GLY A 1 160 ? -17.190 0.549 23.438 1.00 51.31 160 GLY A N 1
ATOM 1241 C CA . GLY A 1 160 ? -18.302 0.233 24.308 1.00 51.31 160 GLY A CA 1
ATOM 1242 C C . GLY A 1 160 ? -18.179 0.966 25.645 1.00 51.31 160 GLY A C 1
ATOM 1243 O O . GLY A 1 160 ? -17.326 1.825 25.885 1.00 51.31 160 GLY A O 1
ATOM 1244 N N . GLN A 1 161 ? -19.106 0.656 26.532 1.00 65.62 161 GLN A N 1
ATOM 1245 C CA . GLN A 1 161 ? -19.204 1.285 27.843 1.00 65.62 161 GLN A CA 1
ATOM 1246 C C . GLN A 1 161 ? -17.809 1.384 28.522 1.00 65.62 161 GLN A C 1
ATOM 1248 O O . GLN A 1 161 ? -17.059 0.411 28.461 1.00 65.62 161 GLN A O 1
ATOM 1253 N N . PRO A 1 162 ? -17.446 2.495 29.204 1.00 67.50 162 PRO A N 1
ATOM 1254 C CA . PRO A 1 162 ? -16.102 2.757 29.759 1.00 67.50 162 PRO A CA 1
ATOM 1255 C C . PRO A 1 162 ? -15.428 1.618 30.552 1.00 67.50 162 PRO A C 1
ATOM 1257 O O . PRO A 1 162 ? -14.211 1.616 30.728 1.00 67.50 162 PRO A O 1
ATOM 1260 N N . HIS A 1 163 ? -16.205 0.643 31.030 1.00 69.69 163 HIS A N 1
ATOM 1261 C CA . HIS A 1 163 ? -15.699 -0.558 31.685 1.00 69.69 163 HIS A CA 1
ATOM 1262 C C . HIS A 1 163 ? -14.928 -1.502 30.746 1.00 69.69 163 HIS A C 1
ATOM 1264 O O . HIS A 1 163 ? -13.969 -2.124 31.192 1.00 69.69 163 HIS A O 1
ATOM 1270 N N . GLU A 1 164 ? -15.290 -1.591 29.464 1.00 75.31 164 GLU A N 1
ATOM 1271 C CA . GLU A 1 164 ? -14.608 -2.461 28.494 1.00 75.31 164 GLU A CA 1
ATOM 1272 C C . GLU A 1 164 ? -13.178 -1.969 28.229 1.00 75.31 164 GLU A C 1
ATOM 1274 O O . GLU A 1 164 ? -12.230 -2.752 28.201 1.00 75.31 164 GLU A O 1
ATOM 1279 N N . VAL A 1 165 ? -13.003 -0.647 28.136 1.00 76.25 165 VAL A N 1
ATOM 1280 C CA . VAL A 1 165 ? -11.695 0.010 27.962 1.00 76.25 165 VAL A CA 1
ATOM 1281 C C . VAL A 1 165 ? -10.768 -0.297 29.130 1.00 76.25 165 VAL A C 1
ATOM 1283 O O . VAL A 1 165 ? -9.597 -0.620 28.944 1.00 76.25 165 VAL A O 1
ATOM 1286 N N . LEU A 1 166 ? -11.306 -0.219 30.347 1.00 79.88 166 LEU A N 1
ATOM 1287 C CA . LEU A 1 166 ? -10.565 -0.540 31.558 1.00 79.88 166 LEU A CA 1
ATOM 1288 C C . LEU A 1 166 ? -10.214 -2.019 31.647 1.00 79.88 166 LEU A C 1
ATOM 1290 O O . LEU A 1 166 ? -9.119 -2.340 32.101 1.00 79.88 166 LEU A O 1
ATOM 1294 N N . GLN A 1 167 ? -11.104 -2.917 31.222 1.00 82.44 167 GLN A N 1
ATOM 1295 C CA . GLN A 1 167 ? -10.808 -4.347 31.211 1.00 82.44 167 GLN A CA 1
ATOM 1296 C C . GLN A 1 167 ? -9.618 -4.646 30.292 1.00 82.44 167 GLN A C 1
ATOM 1298 O O . GLN A 1 167 ? -8.645 -5.257 30.730 1.00 82.44 167 GLN A O 1
ATOM 1303 N N . VAL A 1 168 ? -9.641 -4.125 29.064 1.00 79.31 168 VAL A N 1
ATOM 1304 C CA . VAL A 1 168 ? -8.531 -4.250 28.106 1.00 79.31 168 VAL A CA 1
ATOM 1305 C C . VAL A 1 168 ? -7.241 -3.656 28.671 1.00 79.31 168 VAL A C 1
ATOM 1307 O O . VAL A 1 168 ? -6.174 -4.266 28.596 1.00 79.31 168 VAL A O 1
ATOM 1310 N N . ALA A 1 169 ? -7.326 -2.478 29.290 1.00 83.00 169 ALA A N 1
ATOM 1311 C CA . ALA A 1 169 ? -6.178 -1.851 29.928 1.00 83.00 169 ALA A CA 1
ATOM 1312 C C . ALA A 1 169 ? -5.633 -2.670 31.111 1.00 83.00 169 ALA A C 1
ATOM 1314 O O . ALA A 1 169 ? -4.422 -2.697 31.322 1.00 83.00 169 ALA A O 1
ATOM 1315 N N . SER A 1 170 ? -6.500 -3.375 31.842 1.00 83.88 170 SER A N 1
ATOM 1316 C CA . SER A 1 170 ? -6.127 -4.280 32.938 1.00 83.88 170 SER A CA 1
ATOM 1317 C C . SER A 1 170 ? -5.405 -5.517 32.432 1.00 83.88 170 SER A C 1
ATOM 1319 O O . SER A 1 170 ? -4.362 -5.877 32.970 1.00 83.88 170 SER A O 1
ATOM 1321 N N . GLU A 1 171 ? -5.922 -6.144 31.378 1.00 85.69 171 GLU A N 1
ATOM 1322 C CA . GLU A 1 171 ? -5.286 -7.301 30.743 1.00 85.69 171 GLU A CA 1
ATOM 1323 C C . GLU A 1 171 ? -3.911 -6.920 30.174 1.00 85.69 171 GLU A C 1
ATOM 1325 O O . GLU A 1 171 ? -2.927 -7.634 30.377 1.00 85.69 171 GLU A O 1
ATOM 1330 N N . CYS A 1 172 ? -3.816 -5.741 29.556 1.00 86.62 172 CYS A N 1
ATOM 1331 C CA . CYS A 1 172 ? -2.560 -5.190 29.062 1.00 86.62 172 CYS A CA 1
ATOM 1332 C C . CYS A 1 172 ? -1.554 -4.911 30.187 1.00 86.62 172 CYS A C 1
ATOM 1334 O O . CYS A 1 172 ? -0.403 -5.339 30.109 1.00 86.62 172 CYS A O 1
ATOM 1336 N N . ALA A 1 173 ? -1.991 -4.245 31.260 1.00 85.88 173 ALA A N 1
ATOM 1337 C CA . ALA A 1 173 ? -1.168 -3.981 32.435 1.00 85.88 173 ALA A CA 1
ATOM 1338 C C . ALA A 1 173 ? -0.645 -5.282 33.065 1.00 85.88 173 ALA A C 1
ATOM 1340 O O . ALA A 1 173 ? 0.539 -5.374 33.386 1.00 85.88 173 ALA A O 1
ATOM 1341 N N . ALA A 1 174 ? -1.492 -6.308 33.183 1.00 85.69 174 ALA A N 1
ATOM 1342 C CA . ALA A 1 174 ? -1.087 -7.615 33.690 1.00 85.69 174 ALA A CA 1
ATOM 1343 C C . ALA A 1 174 ? -0.025 -8.276 32.793 1.00 85.69 174 ALA A C 1
ATOM 1345 O O . ALA A 1 174 ? 0.983 -8.768 33.300 1.00 85.69 174 ALA A O 1
ATOM 1346 N N . GLY A 1 175 ? -0.206 -8.242 31.468 1.00 85.75 175 GLY A N 1
ATOM 1347 C CA . GLY A 1 175 ? 0.774 -8.770 30.511 1.00 85.75 175 GLY A CA 1
ATOM 1348 C C . GLY A 1 175 ? 2.130 -8.063 30.594 1.00 85.75 175 GLY A C 1
ATOM 1349 O O . GLY A 1 175 ? 3.171 -8.718 30.652 1.00 85.75 175 GLY A O 1
ATOM 1350 N N . LEU A 1 176 ? 2.108 -6.733 30.685 1.00 84.81 176 LEU A N 1
ATOM 1351 C CA . LEU A 1 176 ? 3.285 -5.886 30.876 1.00 84.81 176 LEU A CA 1
ATOM 1352 C C . LEU A 1 176 ? 4.052 -6.225 32.165 1.00 84.81 176 LEU A C 1
ATOM 1354 O O . LEU A 1 176 ? 5.277 -6.359 32.153 1.00 84.81 176 LEU A O 1
ATOM 1358 N N . VAL A 1 177 ? 3.330 -6.409 33.272 1.00 85.69 177 VAL A N 1
ATOM 1359 C CA . VAL A 1 177 ? 3.912 -6.809 34.560 1.00 85.69 177 VAL A CA 1
ATOM 1360 C C . VAL A 1 177 ? 4.581 -8.177 34.470 1.00 85.69 177 VAL A C 1
ATOM 1362 O O . VAL A 1 177 ? 5.703 -8.339 34.949 1.00 85.69 177 VAL A O 1
ATOM 1365 N N . GLU A 1 178 ? 3.928 -9.163 33.858 1.00 85.69 178 GLU A N 1
ATOM 1366 C CA . GLU A 1 178 ? 4.505 -10.503 33.705 1.00 85.69 178 GLU A CA 1
ATOM 1367 C C . GLU A 1 178 ? 5.735 -10.505 32.787 1.00 85.69 178 GLU A C 1
ATOM 1369 O O . GLU A 1 178 ? 6.715 -11.211 33.053 1.00 85.69 178 GLU A O 1
ATOM 1374 N N . GLU A 1 179 ? 5.742 -9.676 31.743 1.00 84.44 179 GLU A N 1
ATOM 1375 C CA . GLU A 1 179 ? 6.924 -9.504 30.905 1.00 84.44 179 GLU A CA 1
ATOM 1376 C C . GLU A 1 179 ? 8.097 -8.892 31.680 1.00 84.44 179 GLU A C 1
ATOM 1378 O O . GLU A 1 179 ? 9.225 -9.388 31.581 1.00 84.44 179 GLU A O 1
ATOM 1383 N N . ASP A 1 180 ? 7.854 -7.841 32.456 1.00 84.44 180 ASP A N 1
ATOM 1384 C CA . ASP A 1 180 ? 8.893 -7.207 33.259 1.00 84.44 180 ASP A CA 1
ATOM 1385 C C . ASP A 1 180 ? 9.441 -8.160 34.336 1.00 84.44 180 ASP A C 1
ATOM 1387 O O . ASP A 1 180 ? 10.659 -8.299 34.475 1.00 84.44 180 ASP A O 1
ATOM 1391 N N . LYS A 1 181 ? 8.574 -8.933 35.007 1.00 84.00 181 LYS A N 1
ATOM 1392 C CA . LYS A 1 181 ? 8.997 -10.020 35.911 1.00 84.00 181 LYS A CA 1
ATOM 1393 C C . LYS A 1 181 ? 9.909 -11.018 35.199 1.00 84.00 181 LYS A C 1
ATOM 1395 O O . LYS A 1 181 ? 10.962 -11.390 35.720 1.00 84.00 181 LYS A O 1
ATOM 1400 N N . ARG A 1 182 ? 9.556 -11.434 33.978 1.00 84.81 182 ARG A N 1
ATOM 1401 C CA . ARG A 1 182 ? 10.392 -12.330 33.163 1.00 84.81 182 ARG A CA 1
ATOM 1402 C C . ARG A 1 182 ? 11.754 -11.701 32.848 1.00 84.81 182 ARG A C 1
ATOM 1404 O O . ARG A 1 182 ? 12.770 -12.386 32.972 1.00 84.81 182 ARG A O 1
ATOM 1411 N N . ARG A 1 183 ? 11.799 -10.411 32.489 1.00 83.69 183 ARG A N 1
ATOM 1412 C CA . ARG A 1 183 ? 13.054 -9.672 32.242 1.00 83.69 183 ARG A CA 1
ATOM 1413 C C . ARG A 1 183 ? 13.921 -9.607 33.499 1.00 83.69 183 ARG A C 1
ATOM 1415 O O . ARG A 1 183 ? 15.114 -9.895 33.417 1.00 83.69 183 ARG A O 1
ATOM 1422 N N . LEU A 1 184 ? 13.331 -9.312 34.656 1.00 83.00 184 LEU A N 1
ATOM 1423 C CA . LEU A 1 184 ? 14.026 -9.304 35.944 1.00 83.00 184 LEU A CA 1
ATOM 1424 C C . LEU A 1 184 ? 14.594 -10.678 36.307 1.00 83.00 184 LEU A C 1
ATOM 1426 O O . LEU A 1 184 ? 15.753 -10.765 36.706 1.00 83.00 184 LEU A O 1
ATOM 1430 N N . ARG A 1 185 ? 13.829 -11.759 36.117 1.00 84.00 185 ARG A N 1
ATOM 1431 C CA . ARG A 1 185 ? 14.315 -13.132 36.335 1.00 84.00 185 ARG A CA 1
ATOM 1432 C C . ARG A 1 185 ? 15.492 -13.460 35.421 1.00 84.00 185 ARG A C 1
ATOM 1434 O O . ARG A 1 185 ? 16.493 -13.990 35.891 1.00 84.00 185 ARG A O 1
ATOM 1441 N N . HIS A 1 186 ? 15.415 -13.110 34.136 1.00 83.44 186 HIS A N 1
ATOM 1442 C CA . HIS A 1 186 ? 16.526 -13.311 33.201 1.00 83.44 186 HIS A CA 1
ATOM 1443 C C . HIS A 1 186 ? 17.764 -12.496 33.590 1.00 83.44 186 HIS A C 1
ATOM 1445 O O . HIS A 1 186 ? 18.870 -13.033 33.582 1.00 83.44 186 HIS A O 1
ATOM 1451 N N . ALA A 1 187 ? 17.590 -11.230 33.978 1.00 79.81 187 ALA A N 1
ATOM 1452 C CA . ALA A 1 187 ? 18.681 -10.382 34.447 1.00 79.81 187 ALA A CA 1
ATOM 1453 C C . ALA A 1 187 ? 19.308 -10.924 35.740 1.00 79.81 187 ALA A C 1
ATOM 1455 O O . ALA A 1 187 ? 20.530 -10.960 35.857 1.00 79.81 187 ALA A O 1
ATOM 1456 N N . ALA A 1 188 ? 18.493 -11.414 36.678 1.00 79.38 188 ALA A N 1
ATOM 1457 C CA . ALA A 1 188 ? 18.958 -12.043 37.909 1.00 79.38 188 ALA A CA 1
ATOM 1458 C C . ALA A 1 188 ? 19.730 -13.340 37.631 1.00 79.38 188 ALA A C 1
ATOM 1460 O O . ALA A 1 188 ? 20.785 -13.550 38.222 1.00 79.38 188 ALA A O 1
ATOM 1461 N N . VAL A 1 189 ? 19.266 -14.180 36.697 1.00 81.88 189 VAL A N 1
ATOM 1462 C CA . VAL A 1 189 ? 19.991 -15.386 36.260 1.00 81.88 189 VAL A CA 1
ATOM 1463 C C . VAL A 1 189 ? 21.316 -15.014 35.590 1.00 81.88 189 VAL A C 1
ATOM 1465 O O . VAL A 1 189 ? 22.348 -15.593 35.919 1.00 81.88 189 VAL A O 1
ATOM 1468 N N . ALA A 1 190 ? 21.324 -14.022 34.699 1.00 79.81 190 ALA A N 1
ATOM 1469 C CA . ALA A 1 190 ? 22.549 -13.551 34.053 1.00 79.81 190 ALA A CA 1
ATOM 1470 C C . ALA A 1 190 ? 23.555 -12.989 35.075 1.00 79.81 190 ALA A C 1
ATOM 1472 O O . ALA A 1 190 ? 24.737 -13.329 35.038 1.00 79.81 190 ALA A O 1
ATOM 1473 N N . ALA A 1 191 ? 23.086 -12.191 36.037 1.00 76.19 191 ALA A N 1
ATOM 1474 C CA . ALA A 1 191 ? 23.909 -11.681 37.129 1.00 76.19 191 ALA A CA 1
ATOM 1475 C C . ALA A 1 191 ? 24.414 -12.810 38.042 1.00 76.19 191 ALA A C 1
ATOM 1477 O O . ALA A 1 191 ? 25.573 -12.795 38.446 1.00 76.19 191 ALA A O 1
ATOM 1478 N N . ALA A 1 192 ? 23.587 -13.821 38.316 1.00 77.44 192 ALA A N 1
ATOM 1479 C CA . ALA A 1 192 ? 23.959 -14.988 39.108 1.00 77.44 192 ALA A CA 1
ATOM 1480 C C . ALA A 1 192 ? 25.078 -15.815 38.461 1.00 77.44 192 ALA A C 1
ATOM 1482 O O . ALA A 1 192 ? 25.948 -16.323 39.167 1.00 77.44 192 ALA A O 1
ATOM 1483 N N . VAL A 1 193 ? 25.084 -15.916 37.128 1.00 79.75 193 VAL A N 1
ATOM 1484 C CA . VAL A 1 193 ? 26.169 -16.558 36.367 1.00 79.75 193 VAL A CA 1
ATOM 1485 C C . VAL A 1 193 ? 27.479 -15.776 36.508 1.00 79.75 193 VAL A C 1
ATOM 1487 O O . VAL A 1 193 ? 28.542 -16.381 36.621 1.00 79.75 193 VAL A O 1
ATOM 1490 N N . LEU A 1 194 ? 27.413 -14.442 36.532 1.00 83.44 194 LEU A N 1
ATOM 1491 C CA . LEU A 1 194 ? 28.591 -13.574 36.631 1.00 83.44 194 LEU A CA 1
ATOM 1492 C C . LEU A 1 194 ? 29.106 -13.403 38.073 1.00 83.44 194 LEU A C 1
ATOM 1494 O O . LEU A 1 194 ? 30.304 -13.217 38.274 1.00 83.44 194 LEU A O 1
ATOM 1498 N N . ALA A 1 195 ? 28.224 -13.475 39.074 1.00 85.81 195 ALA A N 1
ATOM 1499 C CA . ALA A 1 195 ? 28.538 -13.278 40.489 1.00 85.81 195 ALA A CA 1
ATOM 1500 C C . ALA A 1 195 ? 27.667 -14.181 41.398 1.00 85.81 195 ALA A C 1
ATOM 1502 O O . ALA A 1 195 ? 26.681 -13.722 41.988 1.00 85.81 195 ALA A O 1
ATOM 1503 N N . PRO A 1 196 ? 28.042 -15.462 41.582 1.00 76.56 196 PRO A N 1
ATOM 1504 C CA . PRO A 1 196 ? 27.225 -16.454 42.294 1.00 76.56 196 PRO A CA 1
ATOM 1505 C C . PRO A 1 196 ? 26.893 -16.087 43.747 1.00 76.56 196 PRO A C 1
ATOM 1507 O O . PRO A 1 196 ? 25.845 -16.466 44.263 1.00 76.56 196 PRO A O 1
ATOM 1510 N N . THR A 1 197 ? 27.756 -15.316 44.414 1.00 82.00 197 THR A N 1
ATOM 1511 C CA . THR A 1 197 ? 27.555 -14.881 45.806 1.00 82.00 197 THR A CA 1
ATOM 1512 C C . THR A 1 197 ? 26.485 -13.797 45.960 1.00 82.00 197 THR A C 1
ATOM 1514 O O . THR A 1 197 ? 25.975 -13.615 47.062 1.00 82.00 197 THR A O 1
ATOM 1517 N N . GLN A 1 198 ? 26.101 -13.108 44.879 1.00 75.94 198 GLN A N 1
ATOM 1518 C CA . GLN A 1 198 ? 25.045 -12.083 44.875 1.00 75.94 198 GLN A CA 1
ATOM 1519 C C . GLN A 1 198 ? 23.713 -12.599 44.299 1.00 75.94 198 GLN A C 1
ATOM 1521 O O . GLN A 1 198 ? 22.673 -11.962 44.468 1.00 75.94 198 GLN A O 1
ATOM 1526 N N . ALA A 1 199 ? 23.730 -13.784 43.680 1.00 73.00 199 ALA A N 1
ATOM 1527 C CA . ALA A 1 199 ? 22.590 -14.416 43.018 1.00 73.00 199 ALA A CA 1
ATOM 1528 C C . ALA A 1 199 ? 21.363 -14.579 43.925 1.00 73.00 199 ALA A C 1
ATOM 1530 O O . ALA A 1 199 ? 20.247 -14.251 43.531 1.00 73.00 199 ALA A O 1
ATOM 1531 N N . ALA A 1 200 ? 21.571 -15.072 45.149 1.00 74.94 200 ALA A N 1
ATOM 1532 C CA . ALA A 1 200 ? 20.484 -15.358 46.081 1.00 74.94 200 ALA A CA 1
ATOM 1533 C C . ALA A 1 200 ? 19.781 -14.078 46.560 1.00 74.94 200 ALA A C 1
ATOM 1535 O O . ALA A 1 200 ? 18.560 -14.060 46.670 1.00 74.94 200 ALA A O 1
ATOM 1536 N N . ALA A 1 201 ? 20.535 -12.995 46.782 1.00 76.38 201 ALA A N 1
ATOM 1537 C CA . ALA A 1 201 ? 19.981 -11.703 47.180 1.00 76.38 201 ALA A CA 1
ATOM 1538 C C . ALA A 1 201 ? 19.234 -11.023 46.021 1.00 76.38 201 ALA A C 1
ATOM 1540 O O . ALA A 1 201 ? 18.144 -10.494 46.224 1.00 76.38 201 ALA A O 1
ATOM 1541 N N . ALA A 1 202 ? 19.777 -11.092 44.799 1.00 73.44 202 ALA A N 1
ATOM 1542 C CA . ALA A 1 202 ? 19.113 -10.565 43.608 1.00 73.44 202 ALA A CA 1
ATOM 1543 C C . ALA A 1 202 ? 17.803 -11.312 43.311 1.00 73.44 202 ALA A C 1
ATOM 1545 O O . ALA A 1 202 ? 16.782 -10.685 43.044 1.00 73.44 202 ALA A O 1
ATOM 1546 N N . LEU A 1 203 ? 17.802 -12.645 43.414 1.00 76.31 203 LEU A N 1
ATOM 1547 C CA . LEU A 1 203 ? 16.606 -13.456 43.186 1.00 76.31 203 LEU A CA 1
ATOM 1548 C C . LEU A 1 203 ? 15.558 -13.263 44.295 1.00 76.31 203 LEU A C 1
ATOM 1550 O O . LEU A 1 203 ? 14.366 -13.186 43.998 1.00 76.31 203 LEU A O 1
ATOM 1554 N N . ALA A 1 204 ? 15.984 -13.124 45.556 1.00 76.94 204 ALA A N 1
ATOM 1555 C CA . ALA A 1 204 ? 15.090 -12.805 46.669 1.00 76.94 204 ALA A CA 1
ATOM 1556 C C . ALA A 1 204 ? 14.433 -11.426 46.496 1.00 76.94 204 ALA A C 1
ATOM 1558 O O . ALA A 1 204 ? 13.220 -11.322 46.642 1.00 76.94 204 ALA A O 1
ATOM 1559 N N . ALA A 1 205 ? 15.192 -10.406 46.077 1.00 71.38 205 ALA A N 1
ATOM 1560 C CA . ALA A 1 205 ? 14.655 -9.074 45.789 1.00 71.38 205 ALA A CA 1
ATOM 1561 C C . ALA A 1 205 ? 13.637 -9.081 44.632 1.00 71.38 205 ALA A C 1
ATOM 1563 O O . ALA A 1 205 ? 12.623 -8.386 44.697 1.00 71.38 205 ALA A O 1
ATOM 1564 N N . VAL A 1 206 ? 13.862 -9.901 43.596 1.00 74.38 206 VAL A N 1
ATOM 1565 C CA . VAL A 1 206 ? 12.879 -10.107 42.516 1.00 74.38 206 VAL A CA 1
ATOM 1566 C C . VAL A 1 206 ? 11.618 -10.789 43.054 1.00 74.38 206 VAL A C 1
ATOM 1568 O O . VAL A 1 206 ? 10.516 -10.343 42.761 1.00 74.38 206 VAL A O 1
ATOM 1571 N N . THR A 1 207 ? 11.764 -11.812 43.897 1.00 72.06 207 THR A N 1
ATOM 1572 C CA . THR A 1 207 ? 10.629 -12.575 44.452 1.00 72.06 207 THR A CA 1
ATOM 1573 C C . THR A 1 207 ? 9.781 -11.736 45.419 1.00 72.06 207 THR A C 1
ATOM 1575 O O . THR A 1 207 ? 8.558 -11.837 45.424 1.00 72.06 207 THR A O 1
ATOM 1578 N N . GLU A 1 208 ? 10.403 -10.862 46.211 1.00 68.19 208 GLU A N 1
ATOM 1579 C CA . GLU A 1 208 ? 9.699 -9.956 47.127 1.00 68.19 208 GLU A CA 1
ATOM 1580 C C . GLU A 1 208 ? 8.966 -8.841 46.351 1.00 68.19 208 GLU A C 1
ATOM 1582 O O . GLU A 1 208 ? 7.808 -8.531 46.643 1.00 68.19 208 GLU A O 1
ATOM 1587 N N . SER A 1 209 ? 9.580 -8.344 45.267 1.00 63.06 209 SER A N 1
ATOM 1588 C CA . SER A 1 209 ? 8.970 -7.413 44.304 1.00 63.06 209 SER A CA 1
ATOM 1589 C C . SER A 1 209 ? 7.808 -8.018 43.499 1.00 63.06 209 SER A C 1
ATOM 1591 O O . SER A 1 209 ? 7.013 -7.268 42.930 1.00 63.06 209 SER A O 1
ATOM 1593 N N . GLU A 1 210 ? 7.686 -9.346 43.415 1.00 65.94 210 GLU A N 1
ATOM 1594 C CA . GLU A 1 210 ? 6.634 -10.025 42.644 1.00 65.94 210 GLU A CA 1
ATOM 1595 C C . GLU A 1 210 ? 5.267 -10.034 43.348 1.00 65.94 210 GLU A C 1
ATOM 1597 O O . GLU A 1 210 ? 4.253 -10.326 42.706 1.00 65.94 210 GLU A O 1
ATOM 1602 N N . SER A 1 211 ? 5.229 -9.699 44.642 1.00 63.69 211 SER A N 1
ATOM 1603 C CA . SER A 1 211 ? 4.122 -10.068 45.526 1.00 63.69 211 SER A CA 1
ATOM 1604 C C . SER A 1 211 ? 2.908 -9.136 45.561 1.00 63.69 211 SER A C 1
ATOM 1606 O O . SER A 1 211 ? 1.972 -9.522 46.230 1.00 63.69 211 SER A O 1
ATOM 1608 N N . HIS A 1 212 ? 2.868 -7.999 44.848 1.00 79.19 212 HIS A N 1
ATOM 1609 C CA . HIS A 1 212 ? 1.667 -7.232 44.419 1.00 79.19 212 HIS A CA 1
ATOM 1610 C C . HIS A 1 212 ? 2.109 -5.803 44.039 1.00 79.19 212 HIS A C 1
ATOM 1612 O O . HIS A 1 212 ? 2.301 -4.960 44.914 1.00 79.19 212 HIS A O 1
ATOM 1618 N N . MET A 1 213 ? 2.266 -5.499 42.744 1.00 89.69 213 MET A N 1
ATOM 1619 C CA . MET A 1 213 ? 2.441 -4.105 42.310 1.00 89.69 213 MET A CA 1
ATOM 1620 C C . MET A 1 213 ? 1.083 -3.389 42.314 1.00 89.69 213 MET A C 1
ATOM 1622 O O . MET A 1 213 ? 0.147 -3.891 41.686 1.00 89.69 213 MET A O 1
ATOM 1626 N N . PRO A 1 214 ? 0.949 -2.235 42.991 1.00 94.00 214 PRO A N 1
ATOM 1627 C CA . PRO A 1 214 ? -0.261 -1.425 42.917 1.00 94.00 214 PRO A CA 1
ATOM 1628 C C . PRO A 1 214 ? -0.542 -0.971 41.479 1.00 94.00 214 PRO A C 1
ATOM 1630 O O . PRO A 1 214 ? 0.386 -0.651 40.732 1.00 94.00 214 PRO A O 1
ATOM 1633 N N . HIS A 1 215 ? -1.820 -0.916 41.105 1.00 94.12 215 HIS A N 1
ATOM 1634 C CA . HIS A 1 215 ? -2.271 -0.418 39.806 1.00 94.12 215 HIS A CA 1
ATOM 1635 C C . HIS A 1 215 ? -2.939 0.946 39.994 1.00 94.12 215 HIS A C 1
ATOM 1637 O O . HIS A 1 215 ? -4.017 1.036 40.574 1.00 94.12 215 HIS A O 1
ATOM 1643 N N . VAL A 1 216 ? -2.301 2.015 39.526 1.00 95.62 216 VAL A N 1
ATOM 1644 C CA . VAL A 1 216 ? -2.763 3.397 39.699 1.00 95.62 216 VAL A CA 1
ATOM 1645 C C . VAL A 1 216 ? -3.458 3.877 38.423 1.00 95.62 216 VAL A C 1
ATOM 1647 O O . VAL A 1 216 ? -2.835 3.945 37.367 1.00 95.62 216 VAL A O 1
ATOM 1650 N N . LEU A 1 217 ? -4.744 4.221 38.505 1.00 93.88 217 LEU A N 1
ATOM 1651 C CA . LEU A 1 217 ? -5.518 4.815 37.415 1.00 93.88 217 LEU A CA 1
ATOM 1652 C C . LEU A 1 217 ? -5.479 6.344 37.500 1.00 93.88 217 LEU A C 1
ATOM 1654 O O . LEU A 1 217 ? -5.938 6.935 38.480 1.00 93.88 217 LEU A O 1
ATOM 1658 N N . LEU A 1 218 ? -5.026 6.972 36.419 1.00 92.81 218 LEU A N 1
ATOM 1659 C CA . LEU A 1 218 ? -5.094 8.407 36.171 1.00 92.81 218 LEU A CA 1
ATOM 1660 C C . LEU A 1 218 ? -6.096 8.660 35.045 1.00 92.81 218 LEU A C 1
ATOM 1662 O O . LEU A 1 218 ? -5.912 8.194 33.918 1.00 92.81 218 LEU A O 1
ATOM 1666 N N . THR A 1 219 ? -7.177 9.374 35.342 1.00 89.69 219 THR A N 1
ATOM 1667 C CA . THR A 1 219 ? -8.204 9.687 34.346 1.00 89.69 219 THR A CA 1
ATOM 1668 C C . THR A 1 219 ? -8.903 11.006 34.641 1.00 89.69 219 THR A C 1
ATOM 1670 O O . THR A 1 219 ? -9.096 11.382 35.799 1.00 89.69 219 THR A O 1
ATOM 1673 N N . ASP A 1 220 ? -9.303 11.695 33.574 1.00 85.38 220 ASP A N 1
ATOM 1674 C CA . ASP A 1 220 ? -10.160 12.879 33.620 1.00 85.38 220 ASP A CA 1
ATOM 1675 C C . ASP A 1 220 ? -11.655 12.537 33.742 1.00 85.38 220 ASP A C 1
ATOM 1677 O O . ASP A 1 220 ? -12.487 13.430 33.897 1.00 85.38 220 ASP A O 1
ATOM 1681 N N . ASN A 1 221 ? -12.004 11.249 33.723 1.00 85.31 221 ASN A N 1
ATOM 1682 C CA . ASN A 1 221 ? -13.375 10.778 33.824 1.00 85.31 221 ASN A CA 1
ATOM 1683 C C . ASN A 1 221 ? -13.809 10.580 35.289 1.00 85.31 221 ASN A C 1
ATOM 1685 O O . ASN A 1 221 ? -13.427 9.609 35.947 1.00 85.31 221 ASN A O 1
ATOM 1689 N N . ASP A 1 222 ? -14.657 11.483 35.789 1.00 83.75 222 ASP A N 1
ATOM 1690 C CA . ASP A 1 222 ? -15.197 11.434 37.157 1.00 83.75 222 ASP A CA 1
ATOM 1691 C C . ASP A 1 222 ? -15.929 10.124 37.479 1.00 83.75 222 ASP A C 1
ATOM 1693 O O . ASP A 1 222 ? -15.839 9.624 38.601 1.00 83.75 222 ASP A O 1
ATOM 1697 N N . GLU A 1 223 ? -16.635 9.545 36.506 1.00 83.62 223 GLU A N 1
ATOM 1698 C CA . GLU A 1 223 ? -17.371 8.298 36.705 1.00 83.62 223 GLU A CA 1
ATOM 1699 C C . GLU A 1 223 ? -16.425 7.124 36.953 1.00 83.62 223 GLU A C 1
ATOM 1701 O O . GLU A 1 223 ? -16.603 6.385 37.920 1.00 83.62 223 GLU A O 1
ATOM 1706 N N . LEU A 1 224 ? -15.371 6.987 36.146 1.00 84.19 224 LEU A N 1
ATOM 1707 C CA . LEU A 1 224 ? -14.371 5.941 36.354 1.00 84.19 224 LEU A CA 1
ATOM 1708 C C . LEU A 1 224 ? -13.684 6.066 37.714 1.00 84.19 224 LEU A C 1
ATOM 1710 O O . LEU A 1 224 ? -13.502 5.057 38.395 1.00 84.19 224 LEU A O 1
ATOM 1714 N N . ARG A 1 225 ? -13.359 7.291 38.144 1.00 87.31 225 ARG A N 1
ATOM 1715 C CA . ARG A 1 225 ? -12.764 7.524 39.468 1.00 87.31 225 ARG A CA 1
ATOM 1716 C C . ARG A 1 225 ? -13.692 7.107 40.596 1.00 87.31 225 ARG A C 1
ATOM 1718 O O . ARG A 1 225 ? -13.252 6.408 41.504 1.00 87.31 225 ARG A O 1
ATOM 1725 N N . ARG A 1 226 ? -14.979 7.467 40.518 1.00 86.50 226 ARG A N 1
ATOM 1726 C CA . ARG A 1 226 ? -15.980 7.054 41.516 1.00 86.50 226 ARG A CA 1
ATOM 1727 C C . ARG A 1 226 ? -16.102 5.538 41.607 1.00 86.50 226 ARG A C 1
ATOM 1729 O O . ARG A 1 226 ? -16.137 5.003 42.709 1.00 86.50 226 ARG A O 1
ATOM 1736 N N . ARG A 1 227 ? -16.114 4.845 40.469 1.00 87.38 227 ARG A N 1
ATOM 1737 C CA . ARG A 1 227 ? -16.217 3.380 40.424 1.00 87.38 227 ARG A CA 1
ATOM 1738 C C . ARG A 1 227 ? -14.964 2.683 40.959 1.00 87.38 227 ARG A C 1
ATOM 1740 O O . ARG A 1 227 ? -15.081 1.694 41.678 1.00 87.38 227 ARG A O 1
ATOM 1747 N N . VAL A 1 228 ? -13.773 3.219 40.678 1.00 89.56 228 VAL A N 1
ATOM 1748 C CA . VAL A 1 228 ? -12.516 2.753 41.293 1.00 89.56 228 VAL A CA 1
ATOM 1749 C C . VAL A 1 228 ? -12.534 2.971 42.808 1.00 89.56 228 VAL A C 1
ATOM 1751 O O . VAL A 1 228 ? -12.257 2.037 43.554 1.00 89.56 228 VAL A O 1
ATOM 1754 N N . ALA A 1 229 ? -12.934 4.157 43.277 1.00 88.69 229 ALA A N 1
ATOM 1755 C CA . ALA A 1 229 ? -13.044 4.462 44.705 1.00 88.69 229 ALA A CA 1
ATOM 1756 C C . ALA A 1 229 ? -14.085 3.583 45.428 1.00 88.69 229 ALA A C 1
ATOM 1758 O O . ALA A 1 229 ? -13.902 3.238 46.593 1.00 88.69 229 ALA A O 1
ATOM 1759 N N . ALA A 1 230 ? -15.151 3.176 44.733 1.00 89.88 230 ALA A N 1
ATOM 1760 C CA . ALA A 1 230 ? -16.154 2.234 45.229 1.00 89.88 230 ALA A CA 1
ATOM 1761 C C . ALA A 1 230 ? -15.690 0.761 45.215 1.00 89.88 230 ALA A C 1
ATOM 1763 O O . ALA A 1 230 ? -16.422 -0.113 45.676 1.00 89.88 230 ALA A O 1
ATOM 1764 N N . GLY A 1 231 ? -14.491 0.465 44.695 1.00 89.44 231 GLY A N 1
ATOM 1765 C CA . GLY A 1 231 ? -13.958 -0.895 44.590 1.00 89.44 231 GLY A CA 1
ATOM 1766 C C . GLY A 1 231 ? -14.608 -1.745 43.492 1.00 89.44 231 GLY A C 1
ATOM 1767 O O . GLY A 1 231 ? -14.451 -2.962 43.492 1.00 89.44 231 GLY A O 1
ATOM 1768 N N . GLU A 1 232 ? -15.331 -1.132 42.550 1.00 87.75 232 GLU A N 1
ATOM 1769 C CA . GLU A 1 232 ? -16.018 -1.843 41.459 1.00 87.75 232 GLU A CA 1
ATOM 1770 C C . GLU A 1 232 ? -15.073 -2.286 40.335 1.00 87.75 232 GLU A C 1
ATOM 1772 O O . GLU A 1 232 ? -15.445 -3.101 39.492 1.00 87.75 232 GLU A O 1
ATOM 1777 N N . LEU A 1 233 ? -13.864 -1.722 40.296 1.00 83.56 233 LEU A N 1
ATOM 1778 C CA . LEU A 1 233 ? -12.884 -1.919 39.229 1.00 83.56 233 LEU A CA 1
ATOM 1779 C C . LEU A 1 233 ? -11.522 -2.363 39.799 1.00 83.56 233 LEU A C 1
ATOM 1781 O O . LEU A 1 233 ? -10.517 -1.678 39.594 1.00 83.56 233 LEU A O 1
ATOM 1785 N N . PRO A 1 234 ? -11.452 -3.488 40.538 1.00 77.69 234 PRO A N 1
ATOM 1786 C CA . PRO A 1 234 ? -10.171 -4.025 40.978 1.00 77.69 234 PRO A CA 1
ATOM 1787 C C . PRO A 1 234 ? -9.331 -4.446 39.756 1.00 77.69 234 PRO A C 1
ATOM 1789 O O . PRO A 1 234 ? -9.897 -4.891 38.755 1.00 77.69 234 PRO A O 1
ATOM 1792 N N . PRO A 1 235 ? -7.991 -4.350 39.806 1.00 87.94 235 PRO A N 1
ATOM 1793 C CA . PRO A 1 235 ? -7.147 -4.006 40.957 1.00 87.94 235 PRO A CA 1
ATOM 1794 C C . PRO A 1 235 ? -6.771 -2.511 41.060 1.00 87.94 235 PRO A C 1
ATOM 1796 O O . PRO A 1 235 ? -5.769 -2.187 41.700 1.00 87.94 235 PRO A O 1
ATOM 1799 N N . TRP A 1 236 ? -7.503 -1.607 40.404 1.00 91.00 236 TRP A N 1
ATOM 1800 C CA . TRP A 1 236 ? -7.108 -0.202 40.291 1.00 91.00 236 TRP A CA 1
ATOM 1801 C C . TRP A 1 236 ? -7.369 0.600 41.569 1.00 91.00 236 TRP A C 1
ATOM 1803 O O . TRP A 1 236 ? -8.370 0.402 42.251 1.00 91.00 236 TRP A O 1
ATOM 1813 N N . VAL A 1 237 ? -6.488 1.560 41.843 1.00 93.75 237 VAL A N 1
ATOM 1814 C CA . VAL A 1 237 ? -6.668 2.660 42.799 1.00 93.75 237 VAL A CA 1
ATOM 1815 C C . VAL A 1 237 ? -6.474 3.982 42.061 1.00 93.75 237 VAL A C 1
ATOM 1817 O O . VAL A 1 237 ? -5.711 4.038 41.101 1.00 93.75 237 VAL A O 1
ATOM 1820 N N . SER A 1 238 ? -7.157 5.053 42.456 1.00 92.69 238 SER A N 1
ATOM 1821 C CA . SER A 1 238 ? -7.048 6.352 41.778 1.00 92.69 238 SER A CA 1
ATOM 1822 C C . SER A 1 238 ? -6.889 7.463 42.811 1.00 92.69 238 SER A C 1
ATOM 1824 O O . SER A 1 238 ? -7.698 7.520 43.738 1.00 92.69 238 SER A O 1
ATOM 1826 N N . PRO A 1 239 ? -5.850 8.311 42.710 1.00 91.38 239 PRO A N 1
ATOM 1827 C CA . PRO A 1 239 ? -5.692 9.427 43.628 1.00 91.38 239 PRO A CA 1
ATOM 1828 C C . PRO A 1 239 ? -6.757 10.489 43.336 1.00 91.38 239 PRO A C 1
ATOM 1830 O O . PRO A 1 239 ? -7.149 10.700 42.186 1.00 91.38 239 PRO A O 1
ATOM 1833 N N . GLU A 1 240 ? -7.212 11.196 44.372 1.00 86.38 240 GLU A N 1
ATOM 1834 C CA . GLU A 1 240 ? -8.120 12.341 44.223 1.00 86.38 240 GLU A CA 1
ATOM 1835 C C . GLU A 1 240 ? -7.362 13.569 43.689 1.00 86.38 240 GLU A C 1
ATOM 1837 O O . GLU A 1 240 ? -7.160 14.566 44.381 1.00 86.38 240 GLU A O 1
ATOM 1842 N N . LEU A 1 241 ? -6.899 13.493 42.441 1.00 79.94 241 LEU A N 1
ATOM 1843 C CA . LEU A 1 241 ? -6.261 14.603 41.740 1.00 79.94 241 LEU A CA 1
ATOM 1844 C C . LEU A 1 241 ? -7.255 15.297 40.811 1.00 79.94 241 LEU A C 1
ATOM 1846 O O . LEU A 1 241 ? -8.126 14.675 40.207 1.00 79.94 241 LEU A O 1
ATOM 1850 N N . HIS A 1 242 ? -7.139 16.615 40.671 1.00 70.62 242 HIS A N 1
ATOM 1851 C CA . HIS A 1 242 ? -7.825 17.313 39.588 1.00 70.62 242 HIS A CA 1
ATOM 1852 C C . HIS A 1 242 ? -7.034 17.090 38.290 1.00 70.62 242 HIS A C 1
ATOM 1854 O O . HIS A 1 242 ? -5.827 17.330 38.294 1.00 70.62 242 HIS A O 1
ATOM 1860 N N . PRO A 1 243 ? -7.677 16.638 37.198 1.00 60.16 243 PRO A N 1
ATOM 1861 C CA . PRO A 1 243 ? -6.964 16.236 35.993 1.00 60.16 243 PRO A CA 1
ATOM 1862 C C . PRO 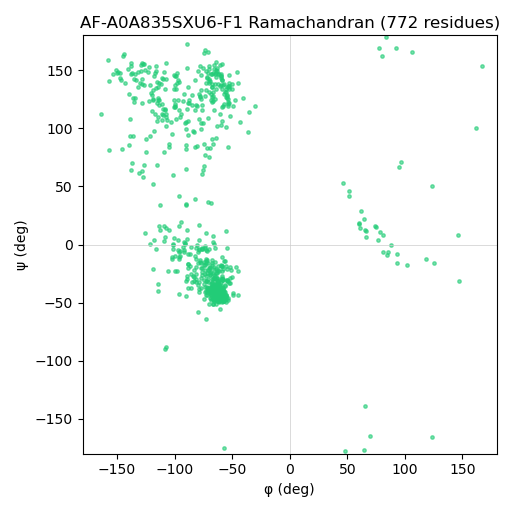A 1 243 ? -6.197 17.407 35.369 1.00 60.16 243 PRO A C 1
ATOM 1864 O O . PRO A 1 243 ? -6.664 18.550 35.377 1.00 60.16 243 PRO A O 1
ATOM 1867 N N . VAL A 1 244 ? -5.041 17.095 34.769 1.00 57.69 244 VAL A N 1
ATOM 1868 C CA . VAL A 1 244 ? -4.015 18.047 34.279 1.00 57.69 244 VAL A CA 1
ATOM 1869 C C . VAL A 1 244 ? -4.503 19.044 33.229 1.00 57.69 244 VAL A C 1
ATOM 1871 O O . VAL A 1 244 ? -3.852 20.043 32.927 1.00 57.69 244 VAL A O 1
ATOM 1874 N N . HIS A 1 245 ? -5.698 18.843 32.696 1.00 58.50 245 HIS A N 1
ATOM 1875 C CA . HIS A 1 245 ? -6.302 19.722 31.709 1.00 58.50 245 HIS A CA 1
ATOM 1876 C C . HIS A 1 245 ? -6.981 20.942 32.344 1.00 58.50 245 HIS A C 1
ATOM 1878 O O . HIS A 1 245 ? -8.025 21.394 31.869 1.00 58.50 245 HIS A O 1
ATOM 1884 N N . LEU A 1 246 ? -6.385 21.535 33.382 1.00 48.84 246 LEU A N 1
ATOM 1885 C CA . LEU A 1 246 ? -6.699 22.912 33.737 1.00 48.84 246 LEU A CA 1
ATOM 1886 C C . LEU A 1 246 ? -6.246 23.802 32.574 1.00 48.84 246 LEU A C 1
ATOM 1888 O O . LEU A 1 246 ? -5.142 24.338 32.549 1.00 48.84 246 LEU A O 1
ATOM 1892 N N . ARG A 1 247 ? -7.158 24.059 31.626 1.00 49.00 247 ARG A N 1
ATOM 1893 C CA . ARG A 1 247 ? -7.192 25.403 31.048 1.00 49.00 247 ARG A CA 1
ATOM 1894 C C . ARG A 1 247 ? -7.223 26.331 32.255 1.00 49.00 247 ARG A C 1
ATOM 1896 O O . ARG A 1 247 ? -7.959 26.044 33.203 1.00 49.00 247 ARG A O 1
ATOM 1903 N N . LEU A 1 248 ? -6.474 27.428 32.214 1.00 46.19 248 LEU A N 1
ATOM 1904 C CA . LEU A 1 248 ? -6.779 28.592 33.035 1.00 46.19 248 LEU A CA 1
ATOM 1905 C C . LEU A 1 248 ? -8.245 28.946 32.734 1.00 46.19 248 LEU A C 1
ATOM 1907 O O . LEU A 1 248 ? -8.537 29.734 31.834 1.00 46.19 248 LEU A O 1
ATOM 1911 N N . ARG A 1 249 ? -9.199 28.285 33.409 1.00 42.84 249 ARG A N 1
ATOM 1912 C CA . ARG A 1 249 ? -10.578 28.731 33.484 1.00 42.84 249 ARG A CA 1
ATOM 1913 C C . ARG A 1 249 ? -10.409 30.153 33.958 1.00 42.84 249 ARG A C 1
ATOM 1915 O O . ARG A 1 249 ? -9.729 30.365 34.964 1.00 42.84 249 ARG A O 1
ATOM 1922 N N . ARG A 1 250 ? -10.925 31.098 33.165 1.00 46.16 250 ARG A N 1
ATOM 1923 C CA . ARG A 1 250 ? -10.992 32.512 33.534 1.00 46.16 250 ARG A CA 1
ATOM 1924 C C . ARG A 1 250 ? -11.268 32.555 35.027 1.00 46.16 250 ARG A C 1
ATOM 1926 O O . ARG A 1 250 ? -12.293 32.023 35.455 1.00 46.16 250 ARG A O 1
ATOM 1933 N N . ILE A 1 251 ? -10.297 33.057 35.792 1.00 49.31 251 ILE A N 1
ATOM 1934 C CA . ILE A 1 251 ? -10.417 33.191 37.241 1.00 49.31 251 ILE A CA 1
ATOM 1935 C C . ILE A 1 251 ? -11.790 33.833 37.474 1.00 49.31 251 ILE A C 1
ATOM 1937 O O . ILE A 1 251 ? -12.063 34.842 36.816 1.00 49.31 251 ILE A O 1
ATOM 1941 N N . PRO A 1 252 ? -12.688 33.231 38.275 1.00 41.12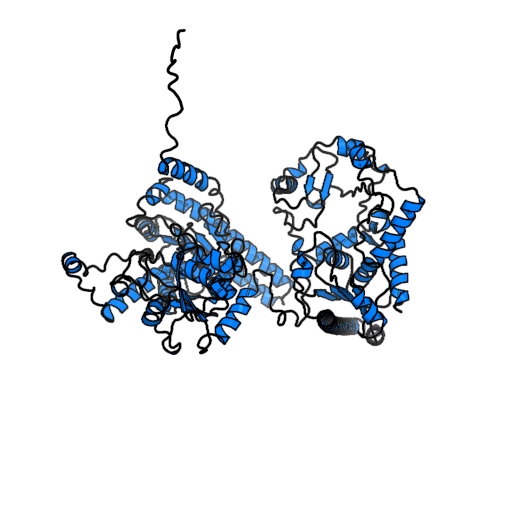 252 PRO A N 1
ATOM 1942 C CA . PRO A 1 252 ? -14.028 33.769 38.482 1.00 41.12 252 PRO A CA 1
ATOM 1943 C C . PRO A 1 252 ? -13.925 35.248 38.883 1.00 41.12 252 PRO A C 1
ATOM 1945 O O . PRO A 1 252 ? -13.376 35.560 39.934 1.00 41.12 252 PRO A O 1
ATOM 1948 N N . GLY A 1 253 ? -14.354 36.152 37.992 1.00 47.19 253 GLY A N 1
ATOM 1949 C CA . GLY A 1 253 ? -14.105 37.601 38.083 1.00 47.19 253 GLY A CA 1
ATOM 1950 C C . GLY A 1 253 ? -13.438 38.233 36.848 1.00 47.19 253 GLY A C 1
ATOM 1951 O O . GLY A 1 253 ? -13.525 39.442 36.666 1.00 47.19 253 GLY A O 1
ATOM 1952 N N . ALA A 1 254 ? -12.840 37.441 35.951 1.00 43.09 254 ALA A N 1
ATOM 1953 C CA . ALA A 1 254 ? -12.235 37.902 34.695 1.00 43.09 254 ALA A CA 1
ATOM 1954 C C . ALA A 1 254 ? -13.218 37.915 33.500 1.00 43.09 254 ALA A C 1
ATOM 1956 O O . ALA A 1 254 ? -12.821 37.662 32.357 1.00 43.09 254 ALA A O 1
ATOM 1957 N N . ASP A 1 255 ? -14.495 38.233 33.733 1.00 42.03 255 ASP A N 1
ATOM 1958 C CA . ASP A 1 255 ? -15.465 38.551 32.672 1.00 42.03 255 ASP A CA 1
ATOM 1959 C C . ASP A 1 255 ? -15.221 39.967 32.132 1.00 42.03 255 ASP A C 1
ATOM 1961 O O . ASP A 1 255 ? -16.057 40.861 32.170 1.00 42.03 255 ASP A O 1
ATOM 1965 N N . ASN A 1 256 ? -14.027 40.164 31.583 1.00 45.53 256 ASN A N 1
ATOM 1966 C CA . ASN A 1 256 ? -13.581 41.403 30.963 1.00 45.53 256 ASN A CA 1
ATOM 1967 C C . ASN A 1 256 ? -13.778 41.372 29.442 1.00 45.53 256 ASN A C 1
ATOM 1969 O O . ASN A 1 256 ? -12.947 41.869 28.682 1.00 45.53 256 ASN A O 1
ATOM 1973 N N . ALA A 1 257 ? -14.914 40.839 28.980 1.00 47.47 257 ALA A N 1
ATOM 1974 C CA . ALA A 1 257 ? -15.365 41.124 27.617 1.00 47.47 257 ALA A CA 1
ATOM 1975 C C . ALA A 1 257 ? -15.557 42.645 27.406 1.00 47.47 257 ALA A C 1
ATOM 1977 O O . ALA A 1 257 ? -15.425 43.128 26.287 1.00 47.47 257 ALA A O 1
ATOM 1978 N N . SER A 1 258 ? -15.765 43.415 28.484 1.00 47.41 258 SER A N 1
ATOM 1979 C CA . SER A 1 258 ? -15.776 44.882 28.463 1.00 47.41 258 SER A CA 1
ATOM 1980 C C . SER A 1 258 ? -14.379 45.529 28.507 1.00 47.41 258 SER A C 1
ATOM 1982 O O . SER A 1 258 ? -14.195 46.571 27.884 1.00 47.41 258 SER A O 1
ATOM 1984 N N . ALA A 1 259 ? -13.371 44.938 29.169 1.00 48.16 259 ALA A N 1
ATOM 1985 C CA . ALA A 1 259 ? -12.033 45.547 29.268 1.00 48.16 259 ALA A CA 1
ATOM 1986 C C . ALA A 1 259 ? -11.130 45.258 28.055 1.00 48.16 259 ALA A C 1
ATOM 1988 O O . ALA A 1 259 ? -10.296 46.092 27.707 1.00 48.16 259 ALA A O 1
ATOM 1989 N N . ALA A 1 260 ? -11.340 44.138 27.347 1.00 50.47 260 ALA A N 1
ATOM 1990 C CA . ALA A 1 260 ? -10.668 43.884 26.067 1.00 50.47 260 ALA A CA 1
ATOM 1991 C C . ALA A 1 260 ? -11.059 44.918 24.989 1.00 50.47 260 ALA A C 1
ATOM 1993 O O . ALA A 1 260 ? -10.241 45.258 24.139 1.00 50.47 260 ALA A O 1
ATOM 1994 N N . ALA A 1 261 ? -12.269 45.486 25.070 1.00 53.53 261 ALA A N 1
ATOM 1995 C CA . ALA A 1 261 ? -12.695 46.603 24.224 1.00 53.53 261 ALA A CA 1
ATOM 1996 C C . ALA A 1 261 ? -12.055 47.953 24.618 1.00 53.53 261 ALA A C 1
ATOM 1998 O O . ALA A 1 261 ? -12.087 48.893 23.829 1.00 53.53 261 ALA A O 1
ATOM 1999 N N . ALA A 1 262 ? -11.455 48.056 25.811 1.00 56.03 262 ALA A N 1
ATOM 2000 C CA . ALA A 1 262 ? -10.872 49.289 26.348 1.00 56.03 262 ALA A CA 1
ATOM 2001 C C . ALA A 1 262 ? -9.334 49.361 26.237 1.00 56.03 262 ALA A C 1
ATOM 2003 O O . ALA A 1 262 ? -8.741 50.342 26.679 1.00 56.03 262 ALA A O 1
ATOM 2004 N N . GLY A 1 263 ? -8.670 48.342 25.674 1.00 64.81 263 GLY A N 1
ATOM 2005 C CA . GLY A 1 263 ? -7.212 48.335 25.479 1.00 64.81 263 GLY A CA 1
ATOM 2006 C C . GLY A 1 263 ? -6.379 48.319 26.770 1.00 64.81 263 GLY A C 1
ATOM 2007 O O . GLY A 1 263 ? -5.173 48.550 26.718 1.00 64.81 263 GLY A O 1
ATOM 2008 N N . ALA A 1 264 ? -6.993 48.054 27.927 1.00 60.16 264 ALA A N 1
ATOM 2009 C CA . ALA A 1 264 ? -6.273 47.967 29.191 1.00 60.16 264 ALA A CA 1
ATOM 2010 C C . ALA A 1 264 ? -5.575 46.597 29.309 1.00 60.16 264 ALA A C 1
ATOM 2012 O O . ALA A 1 264 ? -6.230 45.568 29.107 1.00 60.16 264 ALA A O 1
ATOM 2013 N N . PRO A 1 265 ? -4.270 46.547 29.639 1.00 63.19 265 PRO A N 1
ATOM 2014 C CA . PRO A 1 265 ? -3.588 45.285 29.897 1.00 63.19 265 PRO A CA 1
ATOM 2015 C C . PRO A 1 265 ? -4.263 44.555 31.072 1.00 63.19 265 PRO A C 1
ATOM 2017 O O . PRO A 1 265 ? -4.744 45.213 32.001 1.00 63.19 265 PRO A O 1
ATOM 2020 N N . PRO A 1 266 ? -4.325 43.211 31.055 1.00 66.69 266 PRO A N 1
ATOM 2021 C CA . PRO A 1 266 ? -4.877 42.449 32.169 1.00 66.69 266 PRO A CA 1
ATOM 2022 C C . PRO A 1 266 ? -4.144 42.820 33.463 1.00 66.69 266 PRO A C 1
ATOM 2024 O O . PRO A 1 266 ? -2.915 42.913 33.479 1.00 66.69 266 PRO A O 1
ATOM 2027 N N . ALA A 1 267 ? -4.899 43.057 34.539 1.00 75.94 267 ALA A N 1
ATOM 2028 C CA . ALA A 1 267 ? -4.314 43.308 35.849 1.00 75.94 267 ALA A CA 1
ATOM 2029 C C . ALA A 1 267 ? -3.405 42.129 36.226 1.00 75.94 267 ALA A C 1
ATOM 2031 O O . ALA A 1 267 ? -3.797 40.968 36.087 1.00 75.94 267 ALA A O 1
ATOM 2032 N N . ALA A 1 268 ? -2.181 42.427 36.664 1.00 77.88 268 ALA A N 1
ATOM 2033 C CA . ALA A 1 268 ? -1.265 41.402 37.142 1.00 77.88 268 ALA A CA 1
ATOM 2034 C C . ALA A 1 268 ? -1.890 40.682 38.347 1.00 77.88 268 ALA A C 1
ATOM 2036 O O . ALA A 1 268 ? -2.445 41.335 39.232 1.00 77.88 268 ALA A O 1
ATOM 2037 N N . LEU A 1 269 ? -1.787 39.351 38.379 1.00 79.06 269 LEU A N 1
ATOM 2038 C CA . LEU A 1 269 ? -2.187 38.565 39.545 1.00 79.06 269 LEU A CA 1
ATOM 2039 C C . LEU A 1 269 ? -1.402 39.039 40.769 1.00 79.06 269 LEU A C 1
ATOM 2041 O O . LEU A 1 269 ? -0.189 39.260 40.690 1.00 79.06 269 LEU A O 1
ATOM 2045 N N . SER A 1 270 ? -2.077 39.164 41.908 1.00 86.12 270 SER A N 1
ATOM 2046 C CA . SER A 1 270 ? -1.388 39.372 43.177 1.00 86.12 270 SER A CA 1
ATOM 2047 C C . SER A 1 270 ? -0.456 38.184 43.474 1.00 86.12 270 SER A C 1
ATOM 2049 O O . SER A 1 270 ? -0.717 37.063 43.026 1.00 86.12 270 SER A O 1
ATOM 2051 N N . PRO A 1 271 ? 0.613 38.364 44.270 1.00 84.50 271 PRO A N 1
ATOM 2052 C CA . PRO A 1 271 ? 1.492 37.257 44.654 1.00 84.50 271 PRO A CA 1
ATOM 2053 C C . PRO A 1 271 ? 0.756 36.061 45.286 1.00 84.50 271 PRO A C 1
ATOM 2055 O O . PRO A 1 271 ? 1.169 34.920 45.101 1.00 84.50 271 PRO A O 1
ATOM 2058 N N . ALA A 1 272 ? -0.354 36.302 45.994 1.00 83.06 272 ALA A N 1
ATOM 2059 C CA . ALA A 1 272 ? -1.173 35.250 46.597 1.00 83.06 272 ALA A CA 1
ATOM 2060 C C . ALA A 1 272 ? -1.980 34.462 45.551 1.00 83.06 272 ALA A C 1
ATOM 2062 O O . ALA A 1 272 ? -2.007 33.233 45.594 1.00 83.06 272 ALA A O 1
ATOM 2063 N N . GLU A 1 273 ? -2.594 35.152 44.585 1.00 82.81 273 GLU A N 1
ATOM 2064 C CA . GLU A 1 273 ? -3.272 34.508 43.453 1.00 82.81 273 GLU A CA 1
ATOM 2065 C C . GLU A 1 273 ? -2.275 33.725 42.599 1.00 82.81 273 GLU A C 1
ATOM 2067 O O . GLU A 1 273 ? -2.555 32.595 42.210 1.00 82.81 273 GLU A O 1
ATOM 2072 N N . MET A 1 274 ? -1.080 34.280 42.381 1.00 81.44 274 MET A N 1
ATOM 2073 C CA . MET A 1 274 ? 0.003 33.592 41.686 1.00 81.44 274 MET A CA 1
ATOM 2074 C C . MET A 1 274 ? 0.400 32.299 42.395 1.00 81.44 274 MET A C 1
ATOM 2076 O O . MET A 1 274 ? 0.448 31.240 41.775 1.00 81.44 274 MET A O 1
ATOM 2080 N N . ALA A 1 275 ? 0.636 32.364 43.707 1.00 81.38 275 ALA A N 1
ATOM 2081 C CA . ALA A 1 275 ? 0.978 31.195 44.507 1.00 81.38 275 ALA A CA 1
ATOM 2082 C C . ALA A 1 275 ? -0.135 30.134 44.479 1.00 81.38 275 ALA A C 1
ATOM 2084 O O . ALA A 1 275 ? 0.158 28.941 44.394 1.00 81.38 275 ALA A O 1
ATOM 2085 N N . ALA A 1 276 ? -1.407 30.546 44.496 1.00 80.75 276 ALA A N 1
ATOM 2086 C CA . ALA A 1 276 ? -2.545 29.638 44.368 1.00 80.75 276 ALA A CA 1
ATOM 2087 C C . ALA A 1 276 ? -2.601 28.971 42.982 1.00 80.75 276 ALA A C 1
ATOM 2089 O O . ALA A 1 276 ? -2.807 27.759 42.896 1.00 80.75 276 ALA A O 1
ATOM 2090 N N . VAL A 1 277 ? -2.354 29.731 41.909 1.00 79.75 277 VAL A N 1
ATOM 2091 C CA . VAL A 1 277 ? -2.271 29.210 40.537 1.00 79.75 277 VAL A CA 1
ATOM 2092 C C . VAL A 1 277 ? -1.118 28.216 40.411 1.00 79.75 277 VAL A C 1
ATOM 2094 O O . VAL A 1 277 ? -1.338 27.104 39.931 1.00 79.75 277 VAL A O 1
ATOM 2097 N N . VAL A 1 278 ? 0.083 28.561 40.885 1.00 81.44 278 VAL A N 1
ATOM 2098 C CA . VAL A 1 278 ? 1.250 27.663 40.867 1.00 81.44 278 VAL A CA 1
ATOM 2099 C C . VAL A 1 278 ? 0.959 26.393 41.666 1.00 81.44 278 VAL A C 1
ATOM 2101 O O . VAL A 1 278 ? 1.176 25.299 41.155 1.00 81.44 278 VAL A O 1
ATOM 2104 N N . LYS A 1 279 ? 0.382 26.501 42.870 1.00 83.62 279 LYS A N 1
ATOM 2105 C CA . LYS A 1 279 ? 0.005 25.338 43.691 1.00 83.62 279 LYS A CA 1
ATOM 2106 C C . LYS A 1 279 ? -0.996 24.420 42.977 1.00 83.62 279 LYS A C 1
ATOM 2108 O O . LYS A 1 279 ? -0.831 23.200 43.013 1.00 83.62 279 LYS A O 1
ATOM 2113 N N . ALA A 1 280 ? -2.007 24.982 42.312 1.00 78.75 280 ALA A N 1
ATOM 2114 C CA . ALA A 1 280 ? -2.980 24.207 41.543 1.00 78.75 280 ALA A CA 1
ATOM 2115 C C . ALA A 1 280 ? -2.324 23.470 40.361 1.00 78.75 280 ALA A C 1
ATOM 2117 O O . ALA A 1 280 ? -2.617 22.296 40.133 1.00 78.75 280 ALA A O 1
ATOM 2118 N N . HIS A 1 281 ? -1.388 24.116 39.656 1.00 81.31 281 HIS A N 1
ATOM 2119 C CA . HIS A 1 281 ? -0.652 23.484 38.557 1.00 81.31 281 HIS A CA 1
ATOM 2120 C C . HIS A 1 281 ? 0.333 22.418 39.046 1.00 81.31 281 HIS A C 1
ATOM 2122 O O . HIS A 1 281 ? 0.416 21.360 38.436 1.00 81.31 281 HIS A O 1
ATOM 2128 N N . VAL A 1 282 ? 1.035 22.649 40.159 1.00 84.62 282 VAL A N 1
ATOM 2129 C CA . VAL A 1 282 ? 1.913 21.644 40.784 1.00 84.62 282 VAL A CA 1
ATOM 2130 C C . VAL A 1 282 ? 1.110 20.405 41.181 1.00 84.62 282 VAL A C 1
ATOM 2132 O O . VAL A 1 282 ? 1.536 19.289 40.910 1.00 84.62 282 VAL A O 1
ATOM 2135 N N . THR A 1 283 ? -0.081 20.597 41.758 1.00 79.81 283 THR A N 1
ATOM 2136 C CA . THR A 1 283 ? -0.988 19.489 42.105 1.00 79.81 283 THR A CA 1
ATOM 2137 C C . THR A 1 283 ? -1.471 18.758 40.852 1.00 79.81 283 THR A C 1
ATOM 2139 O O . THR A 1 283 ? -1.523 17.537 40.835 1.00 79.81 283 THR A O 1
ATOM 2142 N N . SER A 1 284 ? -1.767 19.494 39.781 1.00 79.00 284 SER A N 1
ATOM 2143 C CA . SER A 1 284 ? -2.168 18.913 38.494 1.00 79.00 284 SER A CA 1
ATOM 2144 C C . SER A 1 284 ? -1.032 18.106 37.858 1.00 79.00 284 SER A C 1
ATOM 2146 O O . SER A 1 284 ? -1.241 17.015 37.354 1.00 79.00 284 SER A O 1
ATOM 2148 N N . LEU A 1 285 ? 0.209 18.587 37.935 1.00 86.38 285 LEU A N 1
ATOM 2149 C CA . LEU A 1 285 ? 1.378 17.861 37.435 1.00 86.38 285 LEU A CA 1
ATOM 2150 C C . LEU A 1 285 ? 1.795 16.678 38.316 1.00 86.38 285 LEU A C 1
ATOM 2152 O O . LEU A 1 285 ? 2.694 15.939 37.921 1.00 86.38 285 LEU A O 1
ATOM 2156 N N . ALA A 1 286 ? 1.135 16.440 39.452 1.00 89.44 286 ALA A N 1
ATOM 2157 C CA . ALA A 1 286 ? 1.331 15.204 40.199 1.00 89.44 286 ALA A CA 1
ATOM 2158 C C . ALA A 1 286 ? 0.975 13.977 39.340 1.00 89.44 286 ALA A C 1
ATOM 2160 O O . ALA A 1 286 ? 1.738 13.018 39.347 1.00 89.44 286 ALA A O 1
ATOM 2161 N N . ASP A 1 287 ? -0.078 14.032 38.508 1.00 89.50 287 ASP A N 1
ATOM 2162 C CA . ASP A 1 287 ? -0.398 12.965 37.537 1.00 89.50 287 ASP A CA 1
ATOM 2163 C C . ASP A 1 287 ? 0.786 12.694 36.593 1.00 89.50 287 ASP A C 1
ATOM 2165 O O . ASP A 1 287 ? 1.127 11.548 36.299 1.00 89.50 287 ASP A O 1
ATOM 2169 N N . PHE A 1 288 ? 1.459 13.760 36.144 1.00 90.50 288 PHE A N 1
ATOM 2170 C CA . PHE A 1 288 ? 2.633 13.652 35.280 1.00 90.50 288 PHE A CA 1
ATOM 2171 C C . PHE A 1 288 ? 3.784 12.965 36.012 1.00 90.50 288 PHE A C 1
ATOM 2173 O O . PHE A 1 288 ? 4.413 12.053 35.477 1.00 90.50 288 PHE A O 1
ATOM 2180 N N . GLY A 1 289 ? 4.034 13.370 37.259 1.00 92.62 289 GLY A N 1
ATOM 2181 C CA . GLY A 1 289 ? 5.047 12.753 38.101 1.00 92.62 289 GLY A CA 1
ATOM 2182 C C . GLY A 1 289 ? 4.761 11.283 38.407 1.00 92.62 289 GLY A C 1
ATOM 2183 O O . GLY A 1 289 ? 5.698 10.482 38.418 1.00 92.62 289 GLY A O 1
ATOM 2184 N N . ILE A 1 290 ? 3.487 10.904 38.574 1.00 94.88 290 ILE A N 1
ATOM 2185 C CA . ILE A 1 290 ? 3.063 9.504 38.712 1.00 94.88 290 ILE A CA 1
ATOM 2186 C C . ILE A 1 290 ? 3.442 8.718 37.446 1.00 94.88 290 ILE A C 1
ATOM 2188 O O . ILE A 1 290 ? 4.062 7.662 37.527 1.00 94.88 290 ILE A O 1
ATOM 2192 N N . LEU A 1 291 ? 3.160 9.238 36.249 1.00 93.06 291 LEU A N 1
ATOM 2193 C CA . LEU A 1 291 ? 3.526 8.546 35.004 1.00 93.06 291 LEU A CA 1
ATOM 2194 C C . LEU A 1 291 ? 5.041 8.440 34.781 1.00 93.06 291 LEU A C 1
ATOM 2196 O O . LEU A 1 291 ? 5.526 7.401 34.329 1.00 93.06 291 LEU A O 1
ATOM 2200 N N . VAL A 1 292 ? 5.798 9.487 35.116 1.00 92.44 292 VAL A N 1
ATOM 2201 C CA . VAL A 1 292 ? 7.268 9.509 34.993 1.00 92.44 292 VAL A CA 1
ATOM 2202 C C . VAL A 1 292 ? 7.930 8.492 35.933 1.00 92.44 292 VAL A C 1
ATOM 2204 O O . VAL A 1 292 ? 8.960 7.914 35.583 1.00 92.44 292 VAL A O 1
ATOM 2207 N N . ARG A 1 293 ? 7.352 8.265 37.121 1.00 94.75 293 ARG A N 1
ATOM 2208 C CA . ARG A 1 293 ? 7.908 7.381 38.164 1.00 94.75 293 ARG A CA 1
ATOM 2209 C C . ARG A 1 293 ? 7.348 5.962 38.153 1.00 94.75 293 ARG A C 1
ATOM 2211 O O . ARG A 1 293 ? 7.887 5.109 38.858 1.00 94.75 293 ARG A O 1
ATOM 2218 N N . ALA A 1 294 ? 6.289 5.706 37.393 1.00 94.50 294 ALA A N 1
ATOM 2219 C CA . ALA A 1 294 ? 5.729 4.374 37.250 1.00 94.50 294 ALA A CA 1
ATOM 2220 C C . ALA A 1 294 ? 6.779 3.399 36.703 1.00 94.50 294 ALA A C 1
ATOM 2222 O O . ALA A 1 294 ? 7.574 3.731 35.822 1.00 94.50 294 ALA A O 1
ATOM 2223 N N . ARG A 1 295 ? 6.769 2.164 37.206 1.00 93.44 295 ARG A N 1
ATOM 2224 C CA . ARG A 1 295 ? 7.637 1.107 36.674 1.00 93.44 295 ARG A CA 1
ATOM 2225 C C . ARG A 1 295 ? 7.159 0.677 35.294 1.00 93.44 295 ARG A C 1
ATOM 2227 O O . ARG A 1 295 ? 7.978 0.446 34.408 1.00 93.44 295 ARG A O 1
ATOM 2234 N N . CYS A 1 296 ? 5.843 0.598 35.136 1.00 93.50 296 CYS A N 1
ATOM 2235 C CA . CYS A 1 296 ? 5.193 0.273 33.884 1.00 93.50 296 CYS A CA 1
ATOM 2236 C C . CYS A 1 296 ? 4.019 1.210 33.618 1.00 93.50 296 CYS A C 1
ATOM 2238 O O . CYS A 1 296 ? 3.310 1.585 34.553 1.00 93.50 296 CYS A O 1
ATOM 2240 N N . VAL A 1 297 ? 3.814 1.584 32.355 1.00 93.06 297 VAL A N 1
ATOM 2241 C CA . VAL A 1 297 ? 2.738 2.502 31.953 1.00 93.06 297 VAL A CA 1
ATOM 2242 C C . VAL A 1 297 ? 1.869 1.921 30.846 1.00 93.06 297 VAL A C 1
ATOM 2244 O O . VAL A 1 297 ? 2.375 1.364 29.877 1.00 93.06 297 VAL A O 1
ATOM 2247 N N . VAL A 1 298 ? 0.556 2.097 30.971 1.00 91.12 298 VAL A N 1
ATOM 2248 C CA . VAL A 1 298 ? -0.410 1.894 29.888 1.00 91.12 298 VAL A CA 1
ATOM 2249 C C . VAL A 1 298 ? -1.010 3.253 29.553 1.00 91.12 298 VAL A C 1
ATOM 2251 O O . VAL A 1 298 ? -1.580 3.922 30.415 1.00 91.12 298 VAL A O 1
ATOM 2254 N N . LEU A 1 299 ? -0.839 3.703 28.316 1.00 90.12 299 LEU A N 1
ATOM 2255 C CA . LEU A 1 299 ? -1.097 5.088 27.935 1.00 90.12 299 LEU A CA 1
ATOM 2256 C C . LEU A 1 299 ? -2.194 5.185 26.876 1.00 90.12 299 LEU A C 1
ATOM 2258 O O . LEU A 1 299 ? -2.150 4.515 25.848 1.00 90.12 299 LEU A O 1
ATOM 2262 N N . SER A 1 300 ? -3.152 6.084 27.082 1.00 86.75 300 SER A N 1
ATOM 2263 C CA . SER A 1 300 ? -3.965 6.604 25.979 1.00 86.75 300 SER A CA 1
ATOM 2264 C C . SER A 1 300 ? -3.124 7.548 25.097 1.00 86.75 300 SER A C 1
ATOM 2266 O O . SER A 1 300 ? -2.279 8.278 25.641 1.00 86.75 300 SER A O 1
ATOM 2268 N N . PRO A 1 301 ? -3.331 7.574 23.764 1.00 76.56 301 PRO A N 1
ATOM 2269 C CA . PRO A 1 301 ? -2.580 8.441 22.853 1.00 76.56 301 PRO A CA 1
ATOM 2270 C C . PRO A 1 301 ? -2.826 9.924 23.163 1.00 76.56 301 PRO A C 1
ATOM 2272 O O . PRO A 1 301 ? -3.864 10.496 22.829 1.00 76.56 301 PRO A O 1
ATOM 2275 N N . SER A 1 302 ? -1.875 10.572 23.837 1.00 81.19 302 SER A N 1
ATOM 2276 C CA . SER A 1 302 ? -1.925 12.005 24.131 1.00 81.19 302 SER A CA 1
ATOM 2277 C C . SER A 1 302 ? -0.513 12.579 24.229 1.00 81.19 302 SER A C 1
ATOM 2279 O O . SER A 1 302 ? 0.411 11.888 24.659 1.00 81.19 302 SER A O 1
ATOM 2281 N N . GLY A 1 303 ? -0.338 13.859 23.880 1.00 76.00 303 GLY A N 1
ATOM 2282 C CA . GLY A 1 303 ? 0.966 14.521 24.016 1.00 76.00 303 GLY A CA 1
ATOM 2283 C C . GLY A 1 303 ? 1.482 14.523 25.461 1.00 76.00 303 GLY A C 1
ATOM 2284 O O . GLY A 1 303 ? 2.682 14.431 25.688 1.00 76.00 303 GLY A O 1
ATOM 2285 N N . PHE A 1 304 ? 0.575 14.546 26.441 1.00 82.00 304 PHE A N 1
ATOM 2286 C CA . PHE A 1 304 ? 0.906 14.427 27.861 1.00 82.00 304 PHE A CA 1
ATOM 2287 C C . PHE A 1 304 ? 1.491 13.049 28.204 1.00 82.00 304 PHE A C 1
ATOM 2289 O O . PHE A 1 304 ? 2.555 12.967 28.816 1.00 82.00 304 PHE A O 1
ATOM 2296 N N . SER A 1 305 ? 0.832 11.978 27.746 1.00 83.31 305 SER A N 1
ATOM 2297 C CA . SER A 1 305 ? 1.291 10.595 27.912 1.00 83.31 305 SER A CA 1
ATOM 2298 C C . SER A 1 305 ? 2.687 10.392 27.319 1.00 83.31 305 SER A C 1
ATOM 2300 O O . SER A 1 305 ? 3.565 9.837 27.977 1.00 83.31 305 SER A O 1
ATOM 2302 N N . LEU A 1 306 ? 2.901 10.881 26.092 1.00 81.62 306 LEU A N 1
ATOM 2303 C CA . LEU A 1 306 ? 4.171 10.744 25.381 1.00 81.62 306 LEU A CA 1
ATOM 2304 C C . LEU A 1 306 ? 5.308 11.467 26.113 1.00 81.62 306 LEU A C 1
ATOM 2306 O O . LEU A 1 306 ? 6.377 10.900 26.311 1.00 81.62 306 LEU A O 1
ATOM 2310 N N . GLN A 1 307 ? 5.079 12.696 26.584 1.00 84.94 307 GLN A N 1
ATOM 2311 C CA . GLN A 1 307 ? 6.094 13.437 27.340 1.00 84.94 307 GLN A CA 1
ATOM 2312 C C . GLN A 1 307 ? 6.450 12.753 28.667 1.00 84.94 307 GLN A C 1
ATOM 2314 O O . GLN A 1 307 ? 7.624 12.704 29.039 1.00 84.94 307 GLN A O 1
ATOM 2319 N N . ALA A 1 308 ? 5.464 12.181 29.365 1.00 86.50 308 ALA A N 1
ATOM 2320 C CA . ALA A 1 308 ? 5.712 11.442 30.602 1.00 86.50 308 ALA A CA 1
ATOM 2321 C C . ALA A 1 308 ? 6.530 10.170 30.349 1.00 86.50 308 ALA A C 1
ATOM 2323 O O . ALA A 1 308 ? 7.402 9.809 31.140 1.00 86.50 308 ALA A O 1
ATOM 2324 N N . GLN A 1 309 ? 6.288 9.513 29.217 1.00 86.94 309 GLN A N 1
ATOM 2325 C CA . GLN A 1 309 ? 7.069 8.369 28.776 1.00 86.94 309 GLN A CA 1
ATOM 2326 C C . GLN A 1 309 ? 8.517 8.754 28.435 1.00 86.94 309 GLN A C 1
ATOM 2328 O O . GLN A 1 309 ? 9.449 8.088 28.872 1.00 86.94 309 GLN A O 1
ATOM 2333 N N . LEU A 1 310 ? 8.731 9.849 27.698 1.00 85.88 310 LEU A N 1
ATOM 2334 C CA . LEU A 1 310 ? 10.078 10.308 27.338 1.00 85.88 310 LEU A CA 1
ATOM 2335 C C . LEU A 1 310 ? 10.904 10.691 28.578 1.00 85.88 310 LEU A C 1
ATOM 2337 O O . LEU A 1 310 ? 12.099 10.383 28.653 1.00 85.88 310 LEU A O 1
ATOM 2341 N N . LEU A 1 311 ? 10.273 11.341 29.561 1.00 88.31 311 LEU A N 1
ATOM 2342 C CA . LEU A 1 311 ? 10.935 11.726 30.808 1.00 88.31 311 LEU A CA 1
ATOM 2343 C C . LEU A 1 311 ? 11.113 10.572 31.793 1.00 88.31 311 LEU A C 1
ATOM 2345 O O . LEU A 1 311 ? 12.078 10.574 32.560 1.00 88.31 311 LEU A O 1
ATOM 2349 N N . GLY A 1 312 ? 10.226 9.583 31.769 1.00 87.12 312 GLY A N 1
ATOM 2350 C CA . GLY A 1 312 ? 10.337 8.413 32.622 1.00 87.12 312 GLY A CA 1
ATOM 2351 C C . GLY A 1 312 ? 11.479 7.479 32.231 1.00 87.12 312 GLY A C 1
ATOM 2352 O O . GLY A 1 312 ? 12.086 7.561 31.161 1.00 87.12 312 GLY A O 1
ATOM 2353 N N . ASN A 1 313 ? 11.798 6.578 33.154 1.00 86.62 313 ASN A N 1
ATOM 2354 C CA . ASN A 1 313 ? 12.672 5.435 32.903 1.00 86.62 313 ASN A CA 1
ATOM 2355 C C . ASN A 1 313 ? 11.877 4.151 33.157 1.00 86.62 313 ASN A C 1
ATOM 2357 O O . ASN A 1 313 ? 12.267 3.323 33.984 1.00 86.62 313 ASN A O 1
ATOM 2361 N N . GLN A 1 314 ? 10.703 4.052 32.524 1.00 87.88 314 GLN A N 1
ATOM 2362 C CA . GLN A 1 314 ? 9.810 2.916 32.714 1.00 87.88 314 GLN A CA 1
ATOM 2363 C C . GLN A 1 314 ? 10.476 1.639 32.192 1.00 87.88 314 GLN A C 1
ATOM 2365 O O . GLN A 1 314 ? 11.100 1.628 31.130 1.00 87.88 314 GLN A O 1
ATOM 2370 N N . ALA A 1 315 ? 10.329 0.545 32.935 1.00 84.88 315 ALA A N 1
ATOM 2371 C CA . ALA A 1 315 ? 10.808 -0.770 32.525 1.00 84.88 315 ALA A CA 1
ATOM 2372 C C . ALA A 1 315 ? 9.938 -1.364 31.406 1.00 84.88 315 ALA A C 1
ATOM 2374 O O . ALA A 1 315 ? 10.424 -2.157 30.591 1.00 84.88 315 ALA A O 1
ATOM 2375 N N . CYS A 1 316 ? 8.662 -0.966 31.358 1.00 87.50 316 CYS A N 1
ATOM 2376 C CA . CYS A 1 316 ? 7.737 -1.377 30.317 1.00 87.50 316 CYS A CA 1
ATOM 2377 C C . CYS A 1 316 ? 6.669 -0.309 30.012 1.00 87.50 316 CYS A C 1
ATOM 2379 O O . CYS A 1 316 ? 6.290 0.483 30.875 1.00 87.50 316 CYS A O 1
ATOM 2381 N N . ALA A 1 317 ? 6.210 -0.245 28.765 1.00 88.75 317 ALA A N 1
ATOM 2382 C CA . ALA A 1 317 ? 5.199 0.707 28.317 1.00 88.75 317 ALA A CA 1
ATOM 2383 C C . ALA A 1 317 ? 4.336 0.057 27.230 1.00 88.75 317 ALA A C 1
ATOM 2385 O O . ALA A 1 317 ? 4.874 -0.669 26.397 1.00 88.75 317 ALA A O 1
ATOM 2386 N N . ALA A 1 318 ? 3.033 0.333 27.234 1.00 88.56 318 ALA A N 1
ATOM 2387 C CA . ALA A 1 318 ? 2.111 -0.014 26.154 1.00 88.56 318 ALA A CA 1
ATOM 2388 C C . ALA A 1 318 ? 1.141 1.140 25.884 1.00 88.56 318 ALA A C 1
ATOM 2390 O O . ALA A 1 318 ? 0.853 1.946 26.777 1.00 88.56 318 ALA A O 1
ATOM 2391 N N . THR A 1 319 ? 0.591 1.199 24.675 1.00 85.94 319 THR A N 1
ATOM 2392 C CA . THR A 1 319 ? -0.472 2.148 24.323 1.00 85.94 319 THR A CA 1
ATOM 2393 C C . THR A 1 319 ? -1.807 1.440 24.096 1.00 85.94 319 THR A C 1
ATOM 2395 O O . THR A 1 319 ? -1.881 0.332 23.557 1.00 85.94 319 THR A O 1
ATOM 2398 N N . LEU A 1 320 ? -2.894 2.090 24.515 1.00 80.06 320 LEU A N 1
ATOM 2399 C CA . LEU A 1 320 ? -4.264 1.669 24.217 1.00 80.06 320 LEU A CA 1
ATOM 2400 C C . LEU A 1 320 ? -4.622 2.126 22.806 1.00 80.06 320 LEU A C 1
ATOM 2402 O O . LEU A 1 320 ? -5.184 3.203 22.606 1.00 80.06 320 LEU A O 1
ATOM 2406 N N . GLY A 1 321 ? -4.231 1.304 21.839 1.00 71.31 321 GLY A N 1
ATOM 2407 C CA . GLY A 1 321 ? -4.259 1.626 20.417 1.00 71.31 321 GLY A CA 1
ATOM 2408 C C . GLY A 1 321 ? -2.859 1.890 19.876 1.00 71.31 321 GLY A C 1
ATOM 2409 O O . GLY A 1 321 ? -1.900 2.059 20.630 1.00 71.31 321 GLY A O 1
ATOM 2410 N N . ARG A 1 322 ? -2.738 1.895 18.553 1.00 60.22 322 ARG A N 1
ATOM 2411 C CA . ARG A 1 322 ? -1.480 2.187 17.877 1.00 60.22 322 ARG A CA 1
ATOM 2412 C C . ARG A 1 322 ? -1.237 3.700 17.907 1.00 60.22 322 ARG A C 1
ATOM 2414 O O . ARG A 1 322 ? -2.108 4.479 17.533 1.00 60.22 322 ARG A O 1
ATOM 2421 N N . ASP A 1 323 ? -0.083 4.115 18.423 1.00 63.78 323 ASP A N 1
ATOM 2422 C CA . ASP A 1 323 ? 0.429 5.480 18.272 1.00 63.78 323 ASP A CA 1
ATOM 2423 C C . ASP A 1 323 ? 1.822 5.374 17.659 1.00 63.78 323 ASP A C 1
ATOM 2425 O O . ASP A 1 323 ? 2.816 5.234 18.380 1.00 63.78 323 ASP A O 1
ATOM 2429 N N . ASP A 1 324 ? 1.882 5.413 16.325 1.00 57.06 324 ASP A N 1
ATOM 2430 C CA . ASP A 1 324 ? 3.121 5.257 15.549 1.00 57.06 324 ASP A CA 1
ATOM 2431 C C . ASP A 1 324 ? 4.213 6.267 15.949 1.00 57.06 324 ASP A C 1
ATOM 2433 O O . ASP A 1 324 ? 5.395 6.030 15.712 1.00 57.06 324 ASP A O 1
ATOM 2437 N N . ARG A 1 325 ? 3.840 7.366 16.620 1.00 62.34 325 ARG A N 1
ATOM 2438 C CA . ARG A 1 325 ? 4.766 8.397 17.117 1.00 62.34 325 ARG A CA 1
ATOM 2439 C C . ARG A 1 325 ? 5.523 7.981 18.373 1.00 62.34 325 ARG A C 1
ATOM 2441 O O . ARG A 1 325 ? 6.592 8.509 18.660 1.00 62.34 325 ARG A O 1
ATOM 2448 N N . SER A 1 326 ? 4.947 7.084 19.167 1.00 57.41 326 SER A N 1
ATOM 2449 C CA . SER A 1 326 ? 5.488 6.730 20.482 1.00 57.41 326 SER A CA 1
ATOM 2450 C C . SER A 1 326 ? 6.602 5.684 20.401 1.00 57.41 326 SER A C 1
ATOM 2452 O O . SER A 1 326 ? 7.421 5.578 21.316 1.00 57.41 326 SER A O 1
ATOM 2454 N N . GLY A 1 327 ? 6.654 4.899 19.318 1.00 64.44 327 GLY A N 1
ATOM 2455 C CA . GLY A 1 327 ? 7.511 3.712 19.227 1.00 64.44 327 GLY A CA 1
ATOM 2456 C C . GLY A 1 327 ? 7.198 2.655 20.298 1.00 64.44 327 GLY A C 1
ATOM 2457 O O . GLY A 1 327 ? 8.051 1.822 20.598 1.00 64.44 327 GLY A O 1
ATOM 2458 N N . VAL A 1 328 ? 6.012 2.724 20.914 1.00 70.25 328 VAL A N 1
ATOM 2459 C CA . VAL A 1 328 ? 5.533 1.798 21.946 1.00 70.25 328 VAL A CA 1
ATOM 2460 C C . VAL A 1 328 ? 4.664 0.727 21.311 1.00 70.25 328 VAL A C 1
ATOM 2462 O O . VAL A 1 328 ? 3.856 1.019 20.432 1.00 70.25 328 VAL A O 1
ATOM 2465 N N . GLU A 1 329 ? 4.813 -0.514 21.770 1.00 74.25 329 GLU A N 1
ATOM 2466 C CA . GLU A 1 329 ? 3.970 -1.609 21.300 1.00 74.25 329 GLU A CA 1
ATOM 2467 C C . GLU A 1 329 ? 2.512 -1.423 21.769 1.00 74.25 329 GLU A C 1
ATOM 2469 O O . GLU A 1 329 ? 2.264 -1.084 22.935 1.00 74.25 329 GLU A O 1
ATOM 2474 N N . PRO A 1 330 ? 1.523 -1.637 20.884 1.00 78.75 330 PRO A N 1
ATOM 2475 C CA . PRO A 1 330 ? 0.125 -1.619 21.280 1.00 78.75 330 PRO A CA 1
ATOM 2476 C C . PRO A 1 330 ? -0.177 -2.787 22.226 1.00 78.75 330 PRO A C 1
ATOM 2478 O O . PRO A 1 330 ? 0.421 -3.861 22.148 1.00 78.75 330 PRO A O 1
ATOM 2481 N N . CYS A 1 331 ? -1.152 -2.596 23.113 1.00 76.88 331 CYS A N 1
ATOM 2482 C CA . CYS A 1 331 ? -1.605 -3.650 24.016 1.00 76.88 331 CYS A CA 1
ATOM 2483 C C . CYS A 1 331 ? -2.019 -4.929 23.247 1.00 76.88 331 CYS A C 1
ATOM 2485 O O . CYS A 1 331 ? -2.887 -4.849 22.365 1.00 76.88 331 CYS A O 1
ATOM 2487 N N . PRO A 1 332 ? -1.486 -6.119 23.596 1.00 62.31 332 PRO A N 1
ATOM 2488 C CA . PRO A 1 332 ? -1.881 -7.379 22.970 1.00 62.31 332 PRO A CA 1
ATOM 2489 C C . PRO A 1 332 ? -3.401 -7.582 23.041 1.00 62.31 332 PRO A C 1
ATOM 2491 O O . PRO A 1 332 ? -3.998 -7.446 24.104 1.00 62.31 332 PRO A O 1
ATOM 2494 N N . GLY A 1 333 ? -4.042 -7.885 21.908 1.00 58.16 333 GLY A N 1
ATOM 2495 C CA . GLY A 1 333 ? -5.500 -8.068 21.826 1.00 58.16 333 GLY A CA 1
ATOM 2496 C C . GLY A 1 333 ? -6.299 -6.814 21.439 1.00 58.16 333 GLY A C 1
ATOM 2497 O O . GLY A 1 333 ? -7.423 -6.952 20.958 1.00 58.16 333 GLY A O 1
ATOM 2498 N N . THR A 1 334 ? -5.716 -5.610 21.515 1.00 57.75 334 THR A N 1
ATOM 2499 C CA . THR A 1 334 ? -6.349 -4.396 20.948 1.00 57.75 334 THR A CA 1
ATOM 2500 C C . THR A 1 334 ? -6.364 -4.389 19.417 1.00 57.75 334 THR A C 1
ATOM 2502 O O . THR A 1 334 ? -7.216 -3.741 18.818 1.00 57.75 334 THR A O 1
ATOM 2505 N N . GLU A 1 335 ? -5.498 -5.184 18.782 1.00 52.09 335 GLU A N 1
ATOM 2506 C CA . GLU A 1 335 ? -5.355 -5.289 17.323 1.00 52.09 335 GLU A CA 1
ATOM 2507 C C . GLU A 1 335 ? -6.507 -6.027 16.615 1.00 52.09 335 GLU A C 1
ATOM 2509 O O . GLU A 1 335 ? -6.619 -5.939 15.397 1.00 52.09 335 GLU A O 1
ATOM 2514 N N . ARG A 1 336 ? -7.354 -6.783 17.336 1.00 44.31 336 ARG A N 1
ATOM 2515 C CA . ARG A 1 336 ? -8.333 -7.705 16.712 1.00 44.31 336 ARG A CA 1
ATOM 2516 C C . ARG A 1 336 ? -9.812 -7.379 16.951 1.00 44.31 336 ARG A C 1
ATOM 2518 O O . ARG A 1 336 ? -10.658 -8.097 16.430 1.00 44.31 336 ARG A O 1
ATOM 2525 N N . GLY A 1 337 ? -10.147 -6.362 17.749 1.00 39.09 337 GLY A N 1
ATOM 2526 C CA . GLY A 1 337 ? -11.489 -6.271 18.351 1.00 39.09 337 GLY A CA 1
ATOM 2527 C C . GLY A 1 337 ? -12.361 -5.064 18.007 1.00 39.09 337 GLY A C 1
ATOM 2528 O O . GLY A 1 337 ? -13.574 -5.150 18.171 1.00 39.09 337 GLY A O 1
ATOM 2529 N N . TRP A 1 338 ? -11.807 -3.942 17.545 1.00 44.59 338 TRP A N 1
ATOM 2530 C CA . TRP A 1 338 ? -12.556 -2.678 17.536 1.00 44.59 338 TRP A CA 1
ATOM 2531 C C . TRP A 1 338 ? -12.743 -2.165 16.108 1.00 44.59 338 TRP A C 1
ATOM 2533 O O . TRP A 1 338 ? -11.846 -1.576 15.516 1.00 44.59 338 TRP A O 1
ATOM 2543 N N . GLY A 1 339 ? -13.923 -2.446 15.548 1.00 41.94 339 GLY A N 1
ATOM 2544 C CA . GLY A 1 339 ? -14.279 -2.307 14.130 1.00 41.94 339 GLY A CA 1
ATOM 2545 C C . GLY A 1 339 ? -14.383 -0.891 13.557 1.00 41.94 339 GLY A C 1
ATOM 2546 O O . GLY A 1 339 ? -15.235 -0.662 12.706 1.00 41.94 339 GLY A O 1
ATOM 2547 N N . TRP A 1 340 ? -13.543 0.050 13.981 1.00 43.38 340 TRP A N 1
ATOM 2548 C CA . TRP A 1 340 ? -13.382 1.336 13.300 1.00 43.38 340 TRP A CA 1
ATOM 2549 C C . TRP A 1 340 ? -11.919 1.702 13.275 1.00 43.38 340 TRP A C 1
ATOM 2551 O O . TRP A 1 340 ? -11.389 2.402 14.135 1.00 43.38 340 TRP A O 1
ATOM 2561 N N . CYS A 1 341 ? -11.260 1.184 12.259 1.00 50.34 341 CYS A N 1
ATOM 2562 C CA . CYS A 1 341 ? -9.861 1.411 12.082 1.00 50.34 341 CYS A CA 1
ATOM 2563 C C . CYS A 1 341 ? -9.667 2.755 11.363 1.00 50.34 341 CYS A C 1
ATOM 2565 O O . CYS A 1 341 ? -9.892 2.879 10.162 1.00 50.34 341 CYS A O 1
ATOM 2567 N N . SER A 1 342 ? -9.383 3.806 12.143 1.00 48.31 342 SER A N 1
ATOM 2568 C CA . SER A 1 342 ? -9.262 5.187 11.642 1.00 48.31 342 SER A CA 1
ATOM 2569 C C . SER A 1 342 ? -7.923 5.476 10.957 1.00 48.31 342 SER A C 1
ATOM 2571 O O . SER A 1 342 ? -7.718 6.588 10.472 1.00 48.31 342 SER A O 1
ATOM 2573 N N . GLU A 1 343 ? -6.999 4.514 10.964 1.00 59.47 343 GLU A N 1
ATOM 2574 C CA . GLU A 1 343 ? -5.758 4.606 10.206 1.00 59.47 343 GLU A CA 1
ATOM 2575 C C . GLU A 1 343 ? -6.008 4.198 8.749 1.00 59.47 343 GLU A C 1
ATOM 2577 O O . GLU A 1 343 ? -6.755 3.245 8.497 1.00 59.47 343 GLU A O 1
ATOM 2582 N N . PRO A 1 344 ? -5.370 4.874 7.778 1.00 60.84 344 PRO A N 1
ATOM 2583 C CA . PRO A 1 344 ? -5.442 4.489 6.374 1.00 60.84 344 PRO A CA 1
ATOM 2584 C C . PRO A 1 344 ? -5.091 3.013 6.153 1.00 60.84 344 PRO A C 1
ATOM 2586 O O . PRO A 1 344 ? -5.613 2.407 5.229 1.00 60.84 344 PRO A O 1
ATOM 2589 N N . ASP A 1 345 ? -4.255 2.402 6.991 1.00 68.19 345 ASP A N 1
ATOM 2590 C CA . ASP A 1 345 ? -3.625 1.123 6.657 1.00 68.19 345 ASP A CA 1
ATOM 2591 C C . ASP A 1 345 ? -4.432 -0.126 7.040 1.00 68.19 345 ASP A C 1
ATOM 2593 O O . ASP A 1 345 ? -4.176 -1.215 6.523 1.00 68.19 345 ASP A O 1
ATOM 2597 N N . CYS A 1 346 ? -5.436 -0.011 7.908 1.00 80.00 346 CYS A N 1
ATOM 2598 C CA . CYS A 1 346 ? -6.085 -1.195 8.478 1.00 80.00 346 CYS A CA 1
ATOM 2599 C C . CYS A 1 346 ? -7.416 -1.608 7.840 1.00 80.00 346 CYS A C 1
ATOM 2601 O O . CYS A 1 346 ? -7.868 -2.731 8.070 1.00 80.00 346 CYS A O 1
ATOM 2603 N N . TRP A 1 347 ? -8.012 -0.787 6.968 1.00 88.88 347 TRP A N 1
ATOM 2604 C CA . TRP A 1 347 ? -9.199 -1.219 6.218 1.00 88.88 347 TRP A CA 1
ATOM 2605 C C . TRP A 1 347 ? -8.896 -2.380 5.268 1.00 88.88 347 TRP A C 1
ATOM 2607 O O . TRP A 1 347 ? -9.790 -3.163 4.958 1.00 88.88 347 TRP A O 1
ATOM 2617 N N . LEU A 1 348 ? -7.662 -2.479 4.755 1.00 91.62 348 LEU A N 1
ATOM 2618 C CA . LEU A 1 348 ? -7.323 -3.459 3.728 1.00 91.62 348 LEU A CA 1
ATOM 2619 C C . LEU A 1 348 ? -7.333 -4.890 4.291 1.00 91.62 348 LEU A C 1
ATOM 2621 O O . LEU A 1 348 ? -8.044 -5.716 3.715 1.00 91.62 348 LEU A O 1
ATOM 2625 N N . PRO A 1 349 ? -6.648 -5.205 5.412 1.00 91.31 349 PRO A N 1
ATOM 2626 C CA . PRO A 1 349 ? -6.812 -6.494 6.083 1.00 91.31 349 PRO A CA 1
ATOM 2627 C C . PRO A 1 349 ? -8.273 -6.805 6.444 1.00 91.31 349 PRO A C 1
ATOM 2629 O O . PRO A 1 349 ? -8.747 -7.900 6.144 1.00 91.31 349 PRO A O 1
ATOM 2632 N N . GLU A 1 350 ? -9.014 -5.831 6.993 1.00 90.94 350 GLU A N 1
ATOM 2633 C CA . GLU A 1 350 ? -10.439 -6.002 7.319 1.00 90.94 350 GLU A CA 1
ATOM 2634 C C . GLU A 1 350 ? -11.255 -6.362 6.069 1.00 90.94 350 GLU A C 1
ATOM 2636 O O . GLU A 1 350 ? -12.058 -7.296 6.077 1.00 90.94 350 GLU A O 1
ATOM 2641 N N . TYR A 1 351 ? -11.040 -5.649 4.962 1.00 95.56 351 TYR A N 1
ATOM 2642 C CA . TYR A 1 351 ? -11.751 -5.894 3.717 1.00 95.56 351 TYR A CA 1
ATOM 2643 C C . TYR A 1 351 ? -11.378 -7.235 3.090 1.00 95.56 351 TYR A C 1
ATOM 2645 O O . TYR A 1 351 ? -12.254 -7.899 2.546 1.00 95.56 351 TYR A O 1
ATOM 2653 N N . 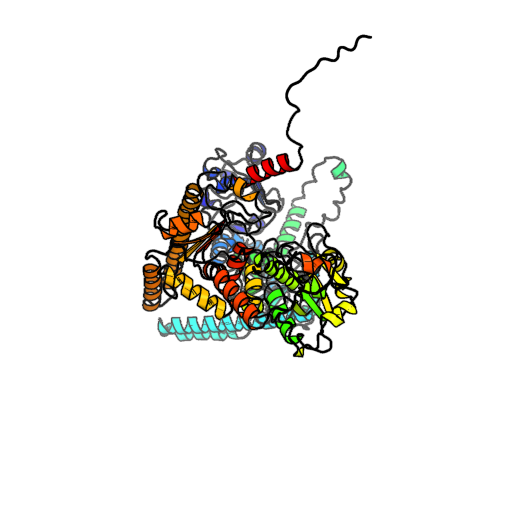VAL A 1 352 ? -10.117 -7.666 3.176 1.00 95.44 352 VAL A N 1
ATOM 2654 C CA . VAL A 1 352 ? -9.678 -8.994 2.717 1.00 95.44 352 VAL A CA 1
ATOM 2655 C C . VAL A 1 352 ? -10.454 -10.096 3.441 1.00 95.44 352 VAL A C 1
ATOM 2657 O O . VAL A 1 352 ? -10.985 -11.009 2.800 1.00 95.44 352 VAL A O 1
ATOM 2660 N N . GLU A 1 353 ? -10.554 -10.011 4.768 1.00 95.00 353 GLU A N 1
ATOM 2661 C CA . GLU A 1 353 ? -11.297 -10.979 5.577 1.00 95.00 353 GLU A CA 1
ATOM 2662 C C . GLU A 1 353 ? -12.798 -10.914 5.296 1.00 95.00 353 GLU A C 1
ATOM 2664 O O . GLU A 1 353 ? -13.435 -11.943 5.040 1.00 95.00 353 GLU A O 1
ATOM 2669 N N . TRP A 1 354 ? -13.354 -9.702 5.269 1.00 96.19 354 TRP A N 1
ATOM 2670 C CA . TRP A 1 354 ? -14.762 -9.470 4.978 1.00 96.19 354 TRP A CA 1
ATOM 2671 C C . TRP A 1 354 ? -15.140 -9.990 3.585 1.00 96.19 354 TRP A C 1
ATOM 2673 O O . TRP A 1 354 ? -16.130 -10.711 3.451 1.00 96.19 354 TRP A O 1
ATOM 2683 N N . HIS A 1 355 ? -14.342 -9.695 2.555 1.00 97.56 355 HIS A N 1
ATOM 2684 C CA . HIS A 1 355 ? -14.564 -10.130 1.173 1.00 97.56 355 HIS A CA 1
ATOM 2685 C C . HIS A 1 355 ? -14.589 -11.652 1.087 1.00 97.56 355 HIS A C 1
ATOM 2687 O O . HIS A 1 355 ? -15.548 -12.216 0.560 1.00 97.56 355 HIS A O 1
ATOM 2693 N N . ARG A 1 356 ? -13.605 -12.325 1.696 1.00 97.19 356 ARG A N 1
ATOM 2694 C CA . ARG A 1 356 ? -13.541 -13.791 1.752 1.00 97.19 356 ARG A CA 1
ATOM 2695 C C . ARG A 1 356 ? -14.762 -14.398 2.443 1.00 97.19 356 ARG A C 1
ATOM 2697 O O . ARG A 1 356 ? -15.291 -15.394 1.960 1.00 97.19 356 ARG A O 1
ATOM 2704 N N . ALA A 1 357 ? -15.211 -13.805 3.548 1.00 96.81 357 ALA A N 1
ATOM 2705 C CA . ALA A 1 357 ? -16.356 -14.295 4.311 1.00 96.81 357 ALA A CA 1
ATOM 2706 C C . ALA A 1 357 ? -17.705 -14.079 3.602 1.00 96.81 357 ALA A C 1
ATOM 2708 O O . ALA A 1 357 ? -18.664 -14.798 3.889 1.00 96.81 357 ALA A O 1
ATOM 2709 N N . HIS A 1 358 ? -17.798 -13.098 2.696 1.00 97.56 358 HIS A N 1
ATOM 2710 C CA . HIS A 1 358 ? -19.056 -12.735 2.035 1.00 97.56 358 HIS A CA 1
ATOM 2711 C C . HIS A 1 358 ? -19.157 -13.184 0.578 1.00 97.56 358 HIS A C 1
ATOM 2713 O O . HIS A 1 358 ? -20.267 -13.353 0.067 1.00 97.56 358 HIS A O 1
ATOM 2719 N N . ARG A 1 359 ? -18.033 -13.424 -0.104 1.00 97.44 359 ARG A N 1
ATOM 2720 C CA . ARG A 1 359 ? -18.021 -13.876 -1.498 1.00 97.44 359 ARG A CA 1
ATOM 2721 C C . ARG A 1 359 ? -18.795 -15.189 -1.649 1.00 97.44 359 ARG A C 1
ATOM 2723 O O . ARG A 1 359 ? -18.433 -16.211 -1.082 1.00 97.44 359 ARG A O 1
ATOM 2730 N N . GLY A 1 360 ? -19.845 -15.149 -2.470 1.00 95.94 360 GLY A N 1
ATOM 2731 C CA . GLY A 1 360 ? -20.665 -16.318 -2.809 1.00 95.94 360 GLY A CA 1
ATOM 2732 C C . GLY A 1 360 ? -21.830 -16.588 -1.854 1.00 95.94 360 GLY A C 1
ATOM 2733 O O . GLY A 1 360 ? -22.596 -17.518 -2.099 1.00 95.94 360 GLY A O 1
ATOM 2734 N N . ARG A 1 361 ? -22.019 -15.783 -0.798 1.00 97.31 361 ARG A N 1
ATOM 2735 C CA . ARG A 1 361 ? -23.210 -15.921 0.048 1.00 97.31 361 ARG A CA 1
ATOM 2736 C C . ARG A 1 361 ? -24.483 -15.503 -0.708 1.00 97.31 361 ARG A C 1
ATOM 2738 O O . ARG A 1 361 ? -24.434 -14.556 -1.496 1.00 97.31 361 ARG A O 1
ATOM 2745 N N . PRO A 1 362 ? -25.643 -16.130 -0.435 1.00 94.12 362 PRO A N 1
ATOM 2746 C CA . PRO A 1 362 ? -26.910 -15.756 -1.070 1.00 94.12 362 PRO A CA 1
ATOM 2747 C C . PRO A 1 362 ? -27.333 -14.302 -0.808 1.00 94.12 362 PRO A C 1
ATOM 2749 O O . PRO A 1 362 ? -27.951 -13.680 -1.668 1.00 94.12 362 PRO A O 1
ATOM 2752 N N . ASP A 1 363 ? -26.984 -13.765 0.364 1.00 94.44 363 ASP A N 1
ATOM 2753 C CA . ASP A 1 363 ? -27.291 -12.404 0.819 1.00 94.44 363 ASP A CA 1
ATOM 2754 C C . ASP A 1 363 ? -26.204 -11.374 0.467 1.00 94.44 363 ASP A C 1
ATOM 2756 O O . ASP A 1 363 ? -26.335 -10.195 0.799 1.00 94.44 363 ASP A O 1
ATOM 2760 N N . ALA A 1 364 ? -25.128 -11.789 -0.207 1.00 96.06 364 ALA A N 1
ATOM 2761 C CA . ALA A 1 364 ? -24.054 -10.882 -0.578 1.00 96.06 364 ALA A CA 1
ATOM 2762 C C . ALA A 1 364 ? -24.514 -9.859 -1.624 1.00 96.06 364 ALA A C 1
ATOM 2764 O O . ALA A 1 364 ? -25.170 -10.188 -2.618 1.00 96.06 364 ALA A O 1
ATOM 2765 N N . LYS A 1 365 ? -24.090 -8.610 -1.418 1.00 96.25 365 LYS A N 1
ATOM 2766 C CA . LYS A 1 365 ? -24.159 -7.542 -2.412 1.00 96.25 365 LYS A CA 1
ATOM 2767 C C . LYS A 1 365 ? -22.817 -7.421 -3.124 1.00 96.25 365 LYS A C 1
ATOM 2769 O O . LYS A 1 365 ? -21.765 -7.513 -2.494 1.00 96.25 365 LYS A O 1
ATOM 2774 N N . TYR A 1 366 ? -22.852 -7.165 -4.421 1.00 96.38 366 TYR A N 1
ATOM 2775 C CA . TYR A 1 366 ? -21.693 -7.132 -5.299 1.00 96.38 366 TYR A CA 1
ATOM 2776 C C . TYR A 1 366 ? -21.511 -5.746 -5.908 1.00 96.38 366 TYR A C 1
ATOM 2778 O O . TYR A 1 366 ? -22.482 -5.037 -6.198 1.00 96.38 366 TYR A O 1
ATOM 2786 N N . LEU A 1 367 ? -20.246 -5.380 -6.092 1.00 96.56 367 LEU A N 1
ATOM 2787 C CA . LEU A 1 367 ? -19.810 -4.240 -6.881 1.00 96.56 367 LEU A CA 1
ATOM 2788 C C . LEU A 1 367 ? -18.918 -4.773 -7.996 1.00 96.56 367 LEU A C 1
ATOM 2790 O O . LEU A 1 367 ? -17.856 -5.331 -7.724 1.00 96.56 367 LEU A O 1
ATOM 2794 N N . VAL A 1 368 ? -19.360 -4.639 -9.240 1.00 94.62 368 VAL A N 1
ATOM 2795 C CA . VAL A 1 368 ? -18.677 -5.227 -10.389 1.00 94.62 368 VAL A CA 1
ATOM 2796 C C . VAL A 1 368 ? -18.016 -4.123 -11.203 1.00 94.62 368 VAL A C 1
ATOM 2798 O O . VAL A 1 368 ? -18.703 -3.275 -11.776 1.00 94.62 368 VAL A O 1
ATOM 2801 N N . TRP A 1 369 ? -16.685 -4.142 -11.271 1.00 93.31 369 TRP A N 1
ATOM 2802 C CA . TRP A 1 369 ? -15.956 -3.356 -12.262 1.00 93.31 369 TRP A CA 1
ATOM 2803 C C . TRP A 1 369 ? -16.258 -3.928 -13.643 1.00 93.31 369 TRP A C 1
ATOM 2805 O O . TRP A 1 369 ? -16.088 -5.131 -13.862 1.00 93.31 369 TRP A O 1
ATOM 2815 N N . VAL A 1 370 ? -16.691 -3.082 -14.569 1.00 88.00 370 VAL A N 1
ATOM 2816 C CA . VAL A 1 370 ? -16.994 -3.477 -15.943 1.00 88.00 370 VAL A CA 1
ATOM 2817 C C . VAL A 1 370 ? -16.297 -2.549 -16.927 1.00 88.00 370 VAL A C 1
ATOM 2819 O O . VAL A 1 370 ? -16.016 -1.394 -16.624 1.00 88.00 370 VAL A O 1
ATOM 2822 N N . CYS A 1 371 ? -16.043 -3.052 -18.127 1.00 79.38 371 CYS A N 1
ATOM 2823 C CA . CYS A 1 371 ? -15.334 -2.322 -19.168 1.00 79.38 371 CYS A CA 1
ATOM 2824 C C . CYS A 1 371 ? -16.301 -1.935 -20.303 1.00 79.38 371 CYS A C 1
ATOM 2826 O O . CYS A 1 371 ? -16.361 -2.631 -21.313 1.00 79.38 371 CYS A O 1
ATOM 2828 N N . TYR A 1 372 ? -17.096 -0.867 -20.116 1.00 69.31 372 TYR A N 1
ATOM 2829 C CA . TYR A 1 372 ? -18.140 -0.421 -21.065 1.00 69.31 372 TYR A CA 1
ATOM 2830 C C . TYR A 1 372 ? -18.041 1.060 -21.436 1.00 69.31 372 TYR A C 1
ATOM 2832 O O . TYR A 1 372 ? -17.521 1.867 -20.665 1.00 69.31 372 TYR A O 1
ATOM 2840 N N . ARG A 1 373 ? -18.594 1.388 -22.613 1.00 62.19 373 ARG A N 1
ATOM 2841 C CA . ARG A 1 373 ? -18.850 2.754 -23.095 1.00 62.19 373 ARG A CA 1
ATOM 2842 C C . ARG A 1 373 ? -20.043 3.407 -22.384 1.00 62.19 373 ARG A C 1
ATOM 2844 O O . ARG A 1 373 ? -20.892 2.718 -21.821 1.00 62.19 373 ARG A O 1
ATOM 2851 N N . ASP A 1 374 ? -20.143 4.728 -22.532 1.00 55.16 374 ASP A N 1
ATOM 2852 C CA . ASP A 1 374 ? -21.203 5.594 -21.989 1.00 55.16 374 ASP A CA 1
ATOM 2853 C C . ASP A 1 374 ? -22.633 5.244 -22.449 1.00 55.16 374 ASP A C 1
ATOM 2855 O O . ASP A 1 374 ? -23.596 5.652 -21.803 1.00 55.16 374 ASP A O 1
ATOM 2859 N N . ASP A 1 375 ? -22.813 4.477 -23.538 1.00 55.78 375 ASP A N 1
ATOM 2860 C CA . ASP A 1 375 ? -24.138 3.987 -23.962 1.00 55.78 375 ASP A CA 1
ATOM 2861 C C . ASP A 1 375 ? -24.656 2.814 -23.105 1.00 55.78 375 ASP A C 1
ATOM 2863 O O . ASP A 1 375 ? -25.811 2.395 -23.248 1.00 55.78 375 ASP A O 1
ATOM 2867 N N . GLY A 1 376 ? -23.833 2.342 -22.161 1.00 53.56 376 GLY A N 1
ATOM 2868 C CA . GLY A 1 376 ? -24.183 1.362 -21.146 1.00 53.56 376 GLY A CA 1
ATOM 2869 C C . GLY A 1 376 ? -24.533 -0.015 -21.710 1.00 53.56 376 GLY A C 1
ATOM 2870 O O . GLY A 1 376 ? -24.506 -0.290 -22.909 1.00 53.56 376 GLY A O 1
ATOM 2871 N N . LEU A 1 377 ? -24.916 -0.912 -20.808 1.00 55.12 377 LEU A N 1
ATOM 2872 C CA . LEU A 1 377 ? -25.358 -2.269 -21.142 1.00 55.12 377 LEU A CA 1
ATOM 2873 C C . LEU A 1 377 ? -26.751 -2.329 -21.803 1.00 55.12 377 LEU A C 1
ATOM 2875 O O . LEU A 1 377 ? -27.163 -3.387 -22.270 1.00 55.12 377 LEU A O 1
ATOM 2879 N N . ASN A 1 378 ? -27.445 -1.189 -21.887 1.00 53.94 378 ASN A N 1
ATOM 2880 C CA . ASN A 1 378 ? -28.802 -1.065 -22.426 1.00 53.94 378 ASN A CA 1
ATOM 2881 C C . ASN A 1 378 ? -28.852 -0.653 -23.907 1.00 53.94 378 ASN A C 1
ATOM 2883 O O . ASN A 1 378 ? -29.934 -0.619 -24.500 1.00 53.94 378 ASN A O 1
ATOM 2887 N N . GLY A 1 379 ? -27.713 -0.346 -24.536 1.00 59.78 379 GLY A N 1
ATOM 2888 C CA . GLY A 1 379 ? -27.664 -0.189 -25.986 1.00 59.78 379 GLY A CA 1
ATOM 2889 C C . GLY A 1 379 ? -28.105 -1.487 -26.673 1.00 59.78 379 GLY A C 1
ATOM 2890 O O . GLY A 1 379 ? -27.667 -2.566 -26.283 1.00 59.78 379 GLY A O 1
ATOM 2891 N N . ARG A 1 380 ? -28.933 -1.408 -27.730 1.00 55.78 380 ARG A N 1
ATOM 2892 C CA . ARG A 1 380 ? -29.371 -2.592 -28.521 1.00 55.78 380 ARG A CA 1
ATOM 2893 C C . ARG A 1 380 ? -28.212 -3.475 -29.002 1.00 55.78 380 ARG A C 1
ATOM 2895 O O . ARG A 1 380 ? -28.422 -4.645 -29.294 1.00 55.78 380 ARG A O 1
ATOM 2902 N N . ASP A 1 381 ? -27.008 -2.912 -29.031 1.00 55.03 381 ASP A N 1
ATOM 2903 C CA . ASP A 1 381 ? -25.785 -3.552 -29.481 1.00 55.03 381 ASP A CA 1
ATOM 2904 C C . ASP A 1 381 ? -24.765 -3.766 -28.340 1.00 55.03 381 ASP A C 1
ATOM 2906 O O . ASP A 1 381 ? -23.596 -3.988 -28.629 1.00 55.03 381 ASP A O 1
ATOM 2910 N N . ALA A 1 382 ? -25.124 -3.682 -27.052 1.00 54.44 382 ALA A N 1
ATOM 2911 C CA . ALA A 1 382 ? -24.155 -3.732 -25.941 1.00 54.44 382 ALA A CA 1
ATOM 2912 C C . ALA A 1 382 ? -23.285 -5.007 -25.940 1.00 54.44 382 ALA A C 1
ATOM 2914 O O . ALA A 1 382 ? -22.067 -4.938 -25.773 1.00 54.44 382 ALA A O 1
ATOM 2915 N N . ALA A 1 383 ? -23.880 -6.167 -26.241 1.00 51.78 383 ALA A N 1
ATOM 2916 C CA . ALA A 1 383 ? -23.143 -7.424 -26.407 1.00 51.78 383 ALA A CA 1
ATOM 2917 C C . ALA A 1 383 ? -22.196 -7.412 -27.629 1.00 51.78 383 ALA A C 1
ATOM 2919 O O . ALA A 1 383 ? -21.177 -8.098 -27.631 1.00 51.78 383 ALA A O 1
ATOM 2920 N N . ALA A 1 384 ? -22.510 -6.606 -28.648 1.00 51.69 384 ALA A N 1
ATOM 2921 C CA . ALA A 1 384 ? -21.760 -6.458 -29.897 1.00 51.69 384 ALA A CA 1
ATOM 2922 C C . ALA A 1 384 ? -20.673 -5.374 -29.852 1.00 51.69 384 ALA A C 1
ATOM 2924 O O . ALA A 1 384 ? -19.684 -5.446 -30.578 1.00 51.69 384 ALA A O 1
ATOM 2925 N N . ARG A 1 385 ? -20.897 -4.334 -29.040 1.00 51.09 385 ARG A N 1
ATOM 2926 C CA . ARG A 1 385 ? -20.076 -3.121 -28.904 1.00 51.09 385 ARG A CA 1
ATOM 2927 C C . ARG A 1 385 ? -19.098 -3.182 -27.740 1.00 51.09 385 ARG A C 1
ATOM 2929 O O . ARG A 1 385 ? -18.316 -2.250 -27.574 1.00 51.09 385 ARG A O 1
ATOM 2936 N N . ASN A 1 386 ? -19.037 -4.312 -27.038 1.00 46.25 386 ASN A N 1
ATOM 2937 C CA . ASN A 1 386 ? -17.974 -4.706 -26.098 1.00 46.25 386 ASN A CA 1
ATOM 2938 C C . ASN A 1 386 ? -16.544 -4.715 -26.681 1.00 46.25 386 ASN A C 1
ATOM 2940 O O . ASN A 1 386 ? -15.598 -5.269 -26.127 1.00 46.25 386 ASN A O 1
ATOM 2944 N N . VAL A 1 387 ? -16.371 -4.156 -27.864 1.00 50.62 387 VAL A N 1
ATOM 2945 C CA . VAL A 1 387 ? -15.397 -4.566 -28.847 1.00 50.62 387 VAL A CA 1
ATOM 2946 C C . VAL A 1 387 ? -14.603 -3.288 -29.151 1.00 50.62 387 VAL A C 1
ATOM 2948 O O . VAL A 1 387 ? -14.833 -2.583 -30.129 1.00 50.62 387 VAL A O 1
ATOM 2951 N N . TRP A 1 388 ? -13.670 -2.996 -28.230 1.00 50.38 388 TRP A N 1
ATOM 2952 C CA . TRP A 1 388 ? -12.416 -2.235 -28.416 1.00 50.38 388 TRP A CA 1
ATOM 2953 C C . TRP A 1 388 ? -12.356 -0.714 -28.162 1.00 50.38 388 TRP A C 1
ATOM 2955 O O . TRP A 1 388 ? -11.250 -0.181 -28.165 1.00 50.38 388 TRP A O 1
ATOM 2965 N N . GLY A 1 389 ? -13.465 -0.005 -27.927 1.00 48.09 389 GLY A N 1
ATOM 2966 C CA . GLY A 1 389 ? -13.467 1.472 -27.929 1.00 48.09 389 GLY A CA 1
ATOM 2967 C C . GLY A 1 389 ? -12.793 2.163 -26.734 1.00 48.09 389 GLY A C 1
ATOM 2968 O O . GLY A 1 389 ? -11.788 2.849 -26.913 1.00 48.09 389 GLY A O 1
ATOM 2969 N N . ASP A 1 390 ? -13.337 1.974 -25.525 1.00 58.28 390 ASP A N 1
ATOM 2970 C CA . ASP A 1 390 ? -13.127 2.935 -24.419 1.00 58.28 390 ASP A CA 1
ATOM 2971 C C . ASP A 1 390 ? -12.567 2.298 -23.133 1.00 58.28 390 ASP A C 1
ATOM 2973 O O . ASP A 1 390 ? -12.444 2.939 -22.096 1.00 58.28 390 ASP A O 1
ATOM 2977 N N . CYS A 1 391 ? -12.142 1.035 -23.206 1.00 64.69 391 CYS A N 1
ATOM 2978 C CA . CYS A 1 391 ? -11.627 0.255 -22.076 1.00 64.69 391 CYS A CA 1
ATOM 2979 C C . CYS A 1 391 ? -10.289 0.734 -21.478 1.00 64.69 391 CYS A C 1
ATOM 2981 O O . CYS A 1 391 ? -9.720 0.033 -20.639 1.00 64.69 391 CYS A O 1
ATOM 2983 N N . ALA A 1 392 ? -9.776 1.887 -21.914 1.00 75.75 392 ALA A N 1
ATOM 2984 C CA . ALA A 1 392 ? -8.490 2.463 -21.530 1.00 75.75 392 ALA A CA 1
ATOM 2985 C C . ALA A 1 392 ? -7.308 1.454 -21.595 1.00 75.75 392 ALA A C 1
ATOM 2987 O O . ALA A 1 392 ? -7.440 0.307 -22.055 1.00 75.75 392 ALA A O 1
ATOM 2988 N N . GLY A 1 393 ? -6.101 1.881 -21.220 1.00 79.69 393 GLY A N 1
ATOM 2989 C CA . GLY A 1 393 ? -4.940 0.986 -21.156 1.00 79.69 393 GLY A CA 1
ATOM 2990 C C . GLY A 1 393 ? -5.019 0.034 -19.958 1.00 79.69 393 GLY A C 1
ATOM 2991 O O . GLY A 1 393 ? -5.799 0.254 -19.036 1.00 79.69 393 GLY A O 1
ATOM 2992 N N . LEU A 1 394 ? -4.176 -1.007 -19.915 1.00 84.06 394 LEU A N 1
ATOM 2993 C CA . LEU A 1 394 ? -4.126 -1.913 -18.755 1.00 84.06 394 LEU A CA 1
ATOM 2994 C C . LEU A 1 394 ? -3.923 -1.149 -17.435 1.00 84.06 394 LEU A C 1
ATOM 2996 O O . LEU A 1 394 ? -4.636 -1.403 -16.470 1.00 84.06 394 LEU A O 1
ATOM 3000 N N . GLY A 1 395 ? -2.989 -0.194 -17.407 1.00 85.50 395 GLY A N 1
ATOM 3001 C CA . GLY A 1 395 ? -2.726 0.603 -16.208 1.00 85.50 395 GLY A CA 1
ATOM 3002 C C . GLY A 1 395 ? -3.959 1.368 -15.716 1.00 85.50 395 GLY A C 1
ATOM 3003 O O . GLY A 1 395 ? -4.208 1.442 -14.517 1.00 85.50 395 GLY A O 1
ATOM 3004 N N . ASP A 1 396 ? -4.784 1.868 -16.634 1.00 83.81 396 ASP A N 1
ATOM 3005 C CA . ASP A 1 396 ? -6.019 2.577 -16.298 1.00 83.81 396 ASP A CA 1
ATOM 3006 C C . ASP A 1 396 ? -7.080 1.637 -15.714 1.00 83.81 396 ASP A C 1
ATOM 3008 O O . ASP A 1 396 ? -7.759 1.997 -14.754 1.00 83.81 396 ASP A O 1
ATOM 3012 N N . ARG A 1 397 ? -7.180 0.410 -16.242 1.00 87.88 397 ARG A N 1
ATOM 3013 C CA . ARG A 1 397 ? -8.088 -0.622 -15.715 1.00 87.88 397 ARG A CA 1
ATOM 3014 C C . ARG A 1 397 ? -7.703 -1.030 -14.301 1.00 87.88 397 ARG A C 1
ATOM 3016 O O . ARG A 1 397 ? -8.561 -1.063 -13.428 1.00 87.88 397 ARG A O 1
ATOM 3023 N N . LEU A 1 398 ? -6.416 -1.292 -14.056 1.00 91.19 398 LEU A N 1
ATOM 3024 C CA . LEU A 1 398 ? -5.932 -1.659 -12.722 1.00 91.19 398 LEU A CA 1
ATOM 3025 C C . LEU A 1 398 ? -6.207 -0.544 -11.701 1.00 91.19 398 LEU A C 1
ATOM 3027 O O . LEU A 1 398 ? -6.678 -0.838 -10.602 1.00 91.19 398 LEU A O 1
ATOM 3031 N N . ARG A 1 399 ? -6.027 0.731 -12.085 1.00 88.62 399 ARG A N 1
ATOM 3032 C CA . ARG A 1 399 ? -6.423 1.882 -11.251 1.00 88.62 399 ARG A CA 1
ATOM 3033 C C . ARG A 1 399 ? -7.923 1.911 -10.978 1.00 88.62 399 ARG A C 1
ATOM 3035 O O . ARG A 1 399 ? -8.316 2.079 -9.828 1.00 88.62 399 ARG A O 1
ATOM 3042 N N . GLY A 1 400 ? -8.755 1.705 -11.998 1.00 90.12 400 GLY A N 1
ATOM 3043 C CA . GLY A 1 400 ? -10.207 1.647 -11.830 1.00 90.12 400 GLY A CA 1
ATOM 3044 C C . GLY A 1 400 ? -10.646 0.527 -10.880 1.00 90.12 400 GLY A C 1
ATOM 3045 O O . GLY A 1 400 ? -11.518 0.730 -10.037 1.00 90.12 400 GLY A O 1
ATOM 3046 N N . ILE A 1 401 ? -9.996 -0.638 -10.944 1.00 94.00 401 ILE A N 1
ATOM 3047 C CA . ILE A 1 401 ? -10.270 -1.761 -10.037 1.00 94.00 401 ILE A CA 1
ATOM 3048 C C . ILE A 1 401 ? -9.837 -1.429 -8.600 1.00 94.00 401 ILE A C 1
ATOM 3050 O O . ILE A 1 401 ? -10.591 -1.684 -7.663 1.00 94.00 401 ILE A O 1
ATOM 3054 N N . GLN A 1 402 ? -8.663 -0.819 -8.408 1.00 94.00 402 GLN A N 1
ATOM 3055 C CA . GLN A 1 402 ? -8.195 -0.362 -7.090 1.00 94.00 402 GLN A CA 1
ATOM 3056 C C . GLN A 1 402 ? -9.125 0.700 -6.491 1.00 94.00 402 GLN A C 1
ATOM 3058 O O . GLN A 1 402 ? -9.483 0.620 -5.316 1.00 94.00 402 GLN A O 1
ATOM 3063 N N . TYR A 1 403 ? -9.573 1.657 -7.307 1.00 92.06 403 TYR A N 1
ATOM 3064 C CA . TYR A 1 403 ? -10.572 2.651 -6.923 1.00 92.06 403 TYR A CA 1
ATOM 3065 C C . TYR A 1 403 ? -11.854 1.978 -6.414 1.00 92.06 403 TYR A C 1
ATOM 3067 O O . TYR A 1 403 ? -12.328 2.276 -5.314 1.00 92.06 403 TYR A O 1
ATOM 3075 N N . LEU A 1 404 ? -12.380 1.006 -7.166 1.00 94.19 404 LEU A N 1
ATOM 3076 C CA . LEU A 1 404 ? -13.584 0.283 -6.762 1.00 94.19 404 LEU A CA 1
ATOM 3077 C C . LEU A 1 404 ? -13.381 -0.631 -5.560 1.00 94.19 404 LEU A C 1
ATOM 3079 O O . LEU A 1 404 ? -14.343 -0.844 -4.832 1.00 94.19 404 LEU A O 1
ATOM 3083 N N . ALA A 1 405 ? -12.178 -1.136 -5.292 1.00 95.81 405 ALA A N 1
ATOM 3084 C CA . ALA A 1 405 ? -11.915 -1.907 -4.078 1.00 95.81 405 ALA A CA 1
ATOM 3085 C C . ALA A 1 405 ? -12.170 -1.078 -2.809 1.00 95.81 405 ALA A C 1
ATOM 3087 O O . ALA A 1 405 ? -12.811 -1.561 -1.875 1.00 95.81 405 ALA A O 1
ATOM 3088 N N . ARG A 1 406 ? -11.756 0.196 -2.806 1.00 93.19 406 ARG A N 1
ATOM 3089 C CA . ARG A 1 406 ? -12.015 1.129 -1.694 1.00 93.19 406 ARG A CA 1
ATOM 3090 C C . ARG A 1 406 ? -13.511 1.399 -1.530 1.00 93.19 406 ARG A C 1
ATOM 3092 O O . ARG A 1 406 ? -14.028 1.424 -0.415 1.00 93.19 406 ARG A O 1
ATOM 3099 N N . ILE A 1 407 ? -14.217 1.588 -2.647 1.00 93.38 407 ILE A N 1
ATOM 3100 C CA . ILE A 1 407 ? -15.671 1.800 -2.643 1.00 93.38 407 ILE A CA 1
ATOM 3101 C C . ILE A 1 407 ? -16.399 0.554 -2.152 1.00 93.38 407 ILE A C 1
ATOM 3103 O O . ILE A 1 407 ? -17.318 0.658 -1.347 1.00 93.38 407 ILE A O 1
ATOM 3107 N N . ALA A 1 408 ? -15.980 -0.624 -2.605 1.00 95.94 408 ALA A N 1
ATOM 3108 C CA . ALA A 1 408 ? -16.541 -1.897 -2.189 1.00 95.94 408 ALA A CA 1
ATOM 3109 C C . ALA A 1 408 ? -16.408 -2.087 -0.670 1.00 95.94 408 ALA A C 1
ATOM 3111 O O . ALA A 1 408 ? -17.383 -2.468 -0.024 1.00 95.94 408 ALA A O 1
ATOM 3112 N N . TYR A 1 409 ? -15.265 -1.707 -0.086 1.00 94.31 409 TYR A N 1
ATOM 3113 C CA . TYR A 1 409 ? -15.094 -1.648 1.366 1.00 94.31 409 TYR A CA 1
ATOM 3114 C C . TYR A 1 409 ? -16.075 -0.669 2.032 1.00 94.31 409 TYR A C 1
ATOM 3116 O O . TYR A 1 409 ? -16.863 -1.083 2.887 1.00 94.31 409 TYR A O 1
ATOM 3124 N N . GLY A 1 410 ? -16.092 0.601 1.609 1.00 90.81 410 GLY A N 1
ATOM 3125 C CA . GLY A 1 410 ? -16.960 1.629 2.201 1.00 90.81 410 GLY A CA 1
ATOM 3126 C C . GLY A 1 410 ? -18.461 1.362 2.019 1.00 90.81 410 GLY A C 1
ATOM 3127 O O . GLY A 1 410 ? -19.284 1.872 2.780 1.00 90.81 410 GLY A O 1
ATOM 3128 N N . ALA A 1 411 ? -18.826 0.543 1.029 1.00 93.75 411 ALA A N 1
ATOM 3129 C CA . ALA A 1 411 ? -20.195 0.130 0.749 1.00 93.75 411 ALA A CA 1
ATOM 3130 C C . ALA A 1 411 ? -20.551 -1.276 1.252 1.00 93.75 411 ALA A C 1
ATOM 3132 O O . ALA A 1 411 ? -21.684 -1.711 1.041 1.00 93.75 411 ALA A O 1
ATOM 3133 N N . LYS A 1 412 ? -19.602 -1.988 1.881 1.00 94.50 412 LYS A N 1
ATOM 3134 C CA . LYS A 1 412 ? -19.726 -3.397 2.291 1.00 94.50 412 LYS A CA 1
ATOM 3135 C C . LYS A 1 412 ? -20.305 -4.271 1.162 1.00 94.50 412 LYS A C 1
ATOM 3137 O O . LYS A 1 412 ? -21.290 -4.990 1.332 1.00 94.50 412 LYS A O 1
ATOM 3142 N N . ARG A 1 413 ? -19.685 -4.185 -0.020 1.00 97.19 413 ARG A N 1
ATOM 3143 C CA . ARG A 1 413 ? -19.985 -4.991 -1.216 1.00 97.19 413 ARG A CA 1
ATOM 3144 C C . ARG A 1 413 ? -18.779 -5.842 -1.600 1.00 97.19 413 ARG A C 1
ATOM 3146 O O . ARG A 1 413 ? -17.641 -5.426 -1.430 1.00 97.19 413 ARG A O 1
ATOM 3153 N N . VAL A 1 414 ? -19.019 -7.026 -2.154 1.00 97.94 414 VAL A N 1
ATOM 3154 C CA . VAL A 1 414 ? -17.976 -7.901 -2.704 1.00 97.94 414 VAL A CA 1
ATOM 3155 C C . VAL A 1 414 ? -17.536 -7.346 -4.058 1.00 97.94 414 VAL A C 1
ATOM 3157 O O . VAL A 1 414 ? -18.333 -7.303 -4.998 1.00 97.94 414 VAL A O 1
ATOM 3160 N N . LEU A 1 415 ? -16.272 -6.929 -4.165 1.00 98.06 415 LEU A N 1
ATOM 3161 C CA . LEU A 1 415 ? -15.671 -6.539 -5.442 1.00 98.06 415 LEU A CA 1
ATOM 3162 C C . LEU A 1 415 ? -15.548 -7.750 -6.372 1.00 98.06 415 LEU A C 1
ATOM 3164 O O . LEU A 1 415 ? -14.934 -8.755 -6.002 1.00 98.06 415 LEU A O 1
ATOM 3168 N N . LEU A 1 416 ? -16.057 -7.600 -7.594 1.00 97.12 416 LEU A N 1
ATOM 3169 C CA . LEU A 1 416 ? -15.822 -8.493 -8.724 1.00 97.12 416 LEU A CA 1
ATOM 3170 C C . LEU A 1 416 ? -15.337 -7.684 -9.932 1.00 97.12 416 LEU A C 1
ATOM 3172 O O . LEU A 1 416 ? -15.629 -6.497 -10.062 1.00 97.12 416 LEU A O 1
ATOM 3176 N N . VAL A 1 417 ? -14.611 -8.332 -10.833 1.00 94.12 417 VAL A N 1
ATOM 3177 C CA . VAL A 1 417 ? -14.103 -7.734 -12.068 1.00 94.12 417 VAL A CA 1
ATOM 3178 C C . VAL A 1 417 ? -14.623 -8.546 -13.237 1.00 94.12 417 VAL A C 1
ATOM 3180 O O . VAL A 1 417 ? -14.389 -9.755 -13.329 1.00 94.12 417 VAL A O 1
ATOM 3183 N N . TRP A 1 418 ? -15.306 -7.863 -14.147 1.00 89.50 418 TRP A N 1
ATOM 3184 C CA . TRP A 1 418 ? -15.746 -8.428 -15.406 1.00 89.50 418 TRP A CA 1
ATOM 3185 C C . TRP A 1 418 ? -15.044 -7.743 -16.572 1.00 89.50 418 TRP A C 1
ATOM 3187 O O . TRP A 1 418 ? -15.289 -6.582 -16.897 1.00 89.50 418 TRP A O 1
ATOM 3197 N N . GLN A 1 419 ? -14.155 -8.496 -17.210 1.00 79.00 419 GLN A N 1
ATOM 3198 C CA . GLN A 1 419 ? -13.387 -8.052 -18.361 1.00 79.00 419 GLN A CA 1
ATOM 3199 C C . GLN A 1 419 ? -13.328 -9.207 -19.359 1.00 79.00 419 GLN A C 1
ATOM 3201 O O . GLN A 1 419 ? -12.460 -10.060 -19.245 1.00 79.00 419 GLN A O 1
ATOM 3206 N N . GLU A 1 420 ? -14.245 -9.260 -20.323 1.00 71.69 420 GLU A N 1
ATOM 3207 C CA . GLU A 1 420 ? -14.169 -10.236 -21.432 1.00 71.69 420 GLU A CA 1
ATOM 3208 C C . GLU A 1 420 ? -13.347 -9.705 -22.612 1.00 71.69 420 GLU A C 1
ATOM 3210 O O . GLU A 1 420 ? -12.899 -10.456 -23.472 1.00 71.69 420 GLU A O 1
ATOM 3215 N N . SER A 1 421 ? -13.127 -8.392 -22.641 1.00 65.75 421 SER A N 1
ATOM 3216 C CA . SER A 1 421 ? -12.514 -7.664 -23.743 1.00 65.75 421 SER A CA 1
ATOM 3217 C C . SER A 1 421 ? -11.536 -6.624 -23.195 1.00 65.75 421 SER A C 1
ATOM 3219 O O . SER A 1 421 ? -11.768 -6.077 -22.114 1.00 65.75 421 SER A O 1
ATOM 3221 N N . PRO A 1 422 ? -10.426 -6.327 -23.890 1.00 66.56 422 PRO A N 1
ATOM 3222 C CA . PRO A 1 422 ? -9.926 -6.992 -25.096 1.00 66.56 422 PRO A CA 1
ATOM 3223 C C . PRO A 1 422 ? -9.443 -8.429 -24.906 1.00 66.56 422 PRO A C 1
ATOM 3225 O O . PRO A 1 422 ? -9.543 -9.250 -25.809 1.00 66.56 422 PRO A O 1
ATOM 3228 N N . VAL A 1 423 ? -8.906 -8.711 -23.723 1.00 78.44 423 VAL A N 1
ATOM 3229 C CA . VAL A 1 423 ? -8.490 -10.035 -23.272 1.00 78.44 423 VAL A CA 1
ATOM 3230 C C . VAL A 1 423 ? -8.828 -10.117 -21.785 1.00 78.44 423 VAL A C 1
ATOM 3232 O O . VAL A 1 423 ? -8.605 -9.126 -21.069 1.00 78.44 423 VAL A O 1
ATOM 3235 N N . PRO A 1 424 ? -9.348 -11.258 -21.304 1.00 85.56 424 PRO A N 1
ATOM 3236 C CA . PRO A 1 424 ? -9.659 -11.413 -19.896 1.00 85.56 424 PRO A CA 1
ATOM 3237 C C . PRO A 1 424 ? -8.464 -11.231 -18.965 1.00 85.56 424 PRO A C 1
ATOM 3239 O O . PRO A 1 424 ? -7.407 -11.827 -19.169 1.00 85.56 424 PRO A O 1
ATOM 3242 N N . LEU A 1 425 ? -8.661 -10.458 -17.890 1.00 89.38 425 LEU A N 1
ATOM 3243 C CA . LEU A 1 425 ? -7.606 -10.119 -16.924 1.00 89.38 425 LEU A CA 1
ATOM 3244 C C . LEU A 1 425 ? -6.965 -11.361 -16.284 1.00 89.38 425 LEU A C 1
ATOM 3246 O O . LEU A 1 425 ? -5.776 -11.349 -15.980 1.00 89.38 425 LEU A O 1
ATOM 3250 N N . LYS A 1 426 ? -7.729 -12.455 -16.158 1.00 90.62 426 LYS A N 1
ATOM 3251 C CA . LYS A 1 426 ? -7.272 -13.759 -15.643 1.00 90.62 426 LYS A CA 1
ATOM 3252 C C . LYS A 1 426 ? -6.125 -14.394 -16.440 1.00 90.62 426 LYS A C 1
ATOM 3254 O O . LYS A 1 426 ? -5.484 -15.309 -15.944 1.00 90.62 426 LYS A O 1
ATOM 3259 N N . HIS A 1 427 ? -5.890 -13.957 -17.680 1.00 90.19 427 HIS A N 1
ATOM 3260 C CA . HIS A 1 427 ? -4.745 -14.413 -18.477 1.00 90.19 427 HIS A CA 1
ATOM 3261 C C . HIS A 1 427 ? -3.449 -13.677 -18.132 1.00 90.19 427 HIS A C 1
ATOM 3263 O O . HIS A 1 427 ? -2.380 -14.091 -18.567 1.00 90.19 427 HIS A O 1
ATOM 3269 N N . PHE A 1 428 ? -3.548 -12.578 -17.386 1.00 91.25 428 PHE A N 1
ATOM 3270 C CA . PHE A 1 428 ? -2.434 -11.695 -17.064 1.00 91.25 428 PHE A CA 1
ATOM 3271 C C . PHE A 1 428 ? -2.119 -11.709 -15.577 1.00 91.25 428 PHE A C 1
ATOM 3273 O O . PHE A 1 428 ? -0.948 -11.742 -15.203 1.00 91.25 428 PHE A O 1
ATOM 3280 N N . PHE A 1 429 ? -3.166 -11.743 -14.753 1.00 95.38 429 PHE A N 1
ATOM 3281 C CA . PHE A 1 429 ? -3.082 -11.698 -13.305 1.00 95.38 429 PHE A CA 1
ATOM 3282 C C . PHE A 1 429 ? -3.887 -12.819 -12.667 1.00 95.38 429 PHE A C 1
ATOM 3284 O O . PHE A 1 429 ? -4.943 -13.215 -13.162 1.00 95.38 429 PHE A O 1
ATOM 3291 N N . GLU A 1 430 ? -3.419 -13.259 -11.511 1.00 96.25 430 GLU A N 1
ATOM 3292 C CA . GLU A 1 430 ? -4.183 -14.092 -10.595 1.00 96.25 430 GLU A CA 1
ATOM 3293 C C . GLU A 1 430 ? -4.557 -13.276 -9.351 1.00 96.25 430 GLU A C 1
ATOM 3295 O O . GLU A 1 430 ? -3.812 -12.366 -8.966 1.00 96.25 430 GLU A O 1
ATOM 3300 N N . PRO A 1 431 ? -5.708 -13.561 -8.719 1.00 96.81 431 PRO A N 1
ATOM 3301 C CA . PRO A 1 431 ? -6.024 -12.961 -7.436 1.00 96.81 431 PRO A CA 1
ATOM 3302 C C . PRO A 1 431 ? -5.066 -13.464 -6.355 1.00 96.81 431 PRO A C 1
ATOM 3304 O O . PRO A 1 431 ? -4.628 -14.616 -6.382 1.00 96.81 431 PRO A O 1
ATOM 3307 N N . THR A 1 432 ? -4.777 -12.609 -5.380 1.00 95.75 432 THR A N 1
ATOM 3308 C CA . THR A 1 432 ? -3.971 -12.959 -4.205 1.00 95.75 432 THR A CA 1
ATOM 3309 C C . THR A 1 432 ? -4.855 -13.056 -2.968 1.00 95.75 432 THR A C 1
ATOM 3311 O O . THR A 1 432 ? -5.360 -14.129 -2.649 1.00 95.75 432 THR A O 1
ATOM 3314 N N . GLN A 1 433 ? -5.067 -11.943 -2.270 1.00 95.88 433 GLN A N 1
ATOM 3315 C CA . GLN A 1 433 ? -5.822 -11.903 -1.020 1.00 95.88 433 GLN A CA 1
ATOM 3316 C C . GLN A 1 433 ? -7.314 -11.645 -1.261 1.00 95.88 433 GLN A C 1
ATOM 3318 O O . GLN A 1 433 ? -8.147 -12.159 -0.516 1.00 95.88 433 GLN A O 1
ATOM 3323 N N . ILE A 1 434 ? -7.639 -10.895 -2.319 1.00 97.12 434 ILE A N 1
ATOM 3324 C CA . ILE A 1 434 ? -8.998 -10.547 -2.744 1.00 97.12 434 ILE A CA 1
ATOM 3325 C C . ILE A 1 434 ? -9.311 -11.284 -4.051 1.00 97.12 434 ILE A C 1
ATOM 3327 O O . ILE A 1 434 ? -8.759 -10.960 -5.105 1.00 97.12 434 ILE A O 1
ATOM 3331 N N . ASP A 1 435 ? -10.225 -12.259 -4.008 1.00 97.56 435 ASP A N 1
ATOM 3332 C CA . ASP A 1 435 ? -10.644 -12.997 -5.208 1.00 97.56 435 ASP A CA 1
ATOM 3333 C C . ASP A 1 435 ? -11.704 -12.237 -6.015 1.00 97.56 435 ASP A C 1
ATOM 3335 O O . ASP A 1 435 ? -12.911 -12.467 -5.899 1.00 97.56 435 ASP A O 1
ATOM 3339 N N . TRP A 1 436 ? -11.235 -11.330 -6.865 1.00 97.06 436 TRP A N 1
ATOM 3340 C CA . TRP A 1 436 ? -12.068 -10.488 -7.723 1.00 97.06 436 TRP A CA 1
ATOM 3341 C C . TRP A 1 436 ? -12.699 -11.218 -8.919 1.00 97.06 436 TRP A C 1
ATOM 3343 O O . TRP A 1 436 ? -13.416 -10.593 -9.702 1.00 97.06 436 TRP A O 1
ATOM 3353 N N . ARG A 1 437 ? -12.451 -12.517 -9.127 1.00 95.50 437 ARG A N 1
ATOM 3354 C CA . ARG A 1 437 ? -12.956 -13.221 -10.317 1.00 95.50 437 ARG A CA 1
ATOM 3355 C C . ARG A 1 437 ? -14.472 -13.393 -10.248 1.00 95.50 437 ARG A C 1
ATOM 3357 O O . ARG A 1 437 ? -14.999 -13.909 -9.262 1.00 95.50 437 ARG A O 1
ATOM 3364 N N . LEU A 1 438 ? -15.159 -13.048 -11.334 1.00 92.94 438 LEU A N 1
ATOM 3365 C CA . LEU A 1 438 ? -16.551 -13.428 -11.563 1.00 92.94 438 LEU A CA 1
ATOM 3366 C C . LEU A 1 438 ? -16.597 -14.883 -12.056 1.00 92.94 438 LEU A C 1
ATOM 3368 O O . LEU A 1 438 ? -16.177 -15.174 -13.176 1.00 92.94 438 LEU A O 1
ATOM 3372 N N . THR A 1 439 ? -17.060 -15.802 -11.209 1.00 93.31 439 THR A N 1
ATOM 3373 C CA . THR A 1 439 ? -17.104 -17.242 -11.505 1.00 93.31 439 THR A CA 1
ATOM 3374 C C . THR A 1 439 ? -18.550 -17.762 -11.546 1.00 93.31 439 THR A C 1
ATOM 3376 O O . THR A 1 439 ? -19.408 -17.210 -10.851 1.00 93.31 439 THR A O 1
ATOM 3379 N N . PRO A 1 440 ? -18.865 -18.800 -12.352 1.00 91.94 440 PRO A N 1
ATOM 3380 C CA . PRO A 1 440 ? -20.243 -19.284 -12.510 1.00 91.94 440 PRO A CA 1
ATOM 3381 C C . PRO A 1 440 ? -20.919 -19.745 -11.208 1.00 91.94 440 PRO A C 1
ATOM 3383 O O . PRO A 1 440 ? -22.129 -19.600 -11.061 1.00 91.94 440 PRO A O 1
ATOM 3386 N N . ASP A 1 441 ? -20.147 -20.259 -10.247 1.00 93.19 441 ASP A N 1
ATOM 3387 C CA . ASP A 1 441 ? -20.613 -20.693 -8.921 1.00 93.19 441 ASP A CA 1
ATOM 3388 C C . ASP A 1 441 ? -21.215 -19.559 -8.078 1.00 93.19 441 ASP A C 1
ATOM 3390 O O . ASP A 1 441 ? -21.991 -19.829 -7.165 1.00 93.19 441 ASP A O 1
ATOM 3394 N N . LEU A 1 442 ? -20.937 -18.293 -8.410 1.00 94.50 442 LEU A N 1
ATOM 3395 C CA . LEU A 1 442 ? -21.560 -17.144 -7.746 1.00 94.50 442 LEU A CA 1
ATOM 3396 C C . LEU A 1 442 ? -23.044 -16.970 -8.116 1.00 94.50 442 LEU A C 1
ATOM 3398 O O . LEU A 1 442 ? -23.748 -16.188 -7.472 1.00 94.50 442 LEU A O 1
ATOM 3402 N N . GLY A 1 443 ? -23.524 -17.656 -9.163 1.00 93.94 443 GLY A N 1
ATOM 3403 C CA . GLY A 1 443 ? -24.904 -17.538 -9.639 1.00 93.94 443 GLY A CA 1
ATOM 3404 C C . GLY A 1 443 ? -25.256 -16.127 -10.122 1.00 93.94 443 GLY A C 1
ATOM 3405 O O . GLY A 1 443 ? -26.403 -15.702 -9.993 1.00 93.94 443 GLY A O 1
ATOM 3406 N N . ILE A 1 444 ? -24.262 -15.383 -10.619 1.00 91.31 444 ILE A N 1
ATOM 3407 C CA . ILE A 1 444 ? -24.416 -14.034 -11.172 1.00 91.31 444 ILE A CA 1
ATOM 3408 C C . ILE A 1 444 ? -24.377 -14.149 -12.695 1.00 91.31 444 ILE A C 1
ATOM 3410 O O . ILE A 1 444 ? -23.315 -14.338 -13.287 1.00 91.31 444 ILE A O 1
ATOM 3414 N N . ASP A 1 445 ? -25.538 -14.019 -13.330 1.00 89.31 445 ASP A N 1
ATOM 3415 C CA . ASP A 1 445 ? -25.630 -13.791 -14.771 1.00 89.31 445 ASP A CA 1
ATOM 3416 C C . ASP A 1 445 ? -25.591 -12.283 -14.998 1.00 89.31 445 ASP A C 1
ATOM 3418 O O . ASP A 1 445 ? -26.608 -11.610 -14.883 1.00 89.31 445 ASP A O 1
ATOM 3422 N N . LEU A 1 446 ? -24.408 -11.735 -15.262 1.00 83.62 446 LEU A N 1
ATOM 3423 C CA . LEU A 1 446 ? -24.230 -10.286 -15.300 1.00 83.62 446 LEU A CA 1
ATOM 3424 C C . LEU A 1 446 ? -25.011 -9.614 -16.436 1.00 83.62 446 LEU A C 1
ATOM 3426 O O . LEU A 1 446 ? -25.455 -8.483 -16.275 1.00 83.62 446 LEU A O 1
ATOM 3430 N N . LEU A 1 447 ? -25.231 -10.305 -17.558 1.00 79.81 447 LEU A N 1
ATOM 3431 C CA . LEU A 1 447 ? -26.060 -9.776 -18.643 1.00 79.81 447 LEU A CA 1
ATOM 3432 C C . LEU A 1 447 ? -27.510 -9.646 -18.184 1.00 79.81 447 LEU A C 1
ATOM 3434 O O . LEU A 1 447 ? -28.142 -8.612 -18.402 1.00 79.81 447 LEU A O 1
ATOM 3438 N N . LYS A 1 448 ? -28.023 -10.674 -17.502 1.00 83.06 448 LYS A N 1
ATOM 3439 C CA . LYS A 1 448 ? -29.359 -10.634 -16.916 1.00 83.06 448 LYS A CA 1
ATOM 3440 C C . LYS A 1 448 ? -29.437 -9.605 -15.791 1.00 83.06 448 LYS A C 1
ATOM 3442 O O . LYS A 1 448 ? -30.326 -8.768 -15.822 1.00 83.06 448 LYS A O 1
ATOM 3447 N N . GLU A 1 449 ? -28.529 -9.643 -14.826 1.00 83.00 449 GLU A N 1
ATOM 3448 C CA . GLU A 1 449 ? -28.511 -8.744 -13.668 1.00 83.00 449 GLU A CA 1
ATOM 3449 C C . GLU A 1 449 ? -28.432 -7.287 -14.108 1.00 83.00 449 GLU A C 1
ATOM 3451 O O . GLU A 1 449 ? -29.162 -6.464 -13.574 1.00 83.00 449 GLU A O 1
ATOM 3456 N N . VAL A 1 450 ? -27.646 -6.954 -15.135 1.00 73.19 450 VAL A N 1
ATOM 3457 C CA . VAL A 1 450 ? -27.607 -5.571 -15.623 1.00 73.19 450 VAL A CA 1
ATOM 3458 C C . VAL A 1 450 ? -28.847 -5.197 -16.427 1.00 73.19 450 VAL A C 1
ATOM 3460 O O . VAL A 1 450 ? -29.325 -4.078 -16.295 1.00 73.19 450 VAL A O 1
ATOM 3463 N N . ALA A 1 451 ? -29.439 -6.119 -17.188 1.00 71.62 451 ALA A N 1
ATOM 3464 C CA . ALA A 1 451 ? -30.733 -5.855 -17.819 1.00 71.62 451 ALA A CA 1
ATOM 3465 C C . ALA A 1 451 ? -31.863 -5.616 -16.792 1.00 71.62 451 ALA A C 1
ATOM 3467 O O . ALA A 1 451 ? -32.862 -4.981 -17.124 1.00 71.62 451 ALA A O 1
ATOM 3468 N N . HIS A 1 452 ? -31.724 -6.134 -15.564 1.00 73.62 452 HIS A N 1
ATOM 3469 C CA . HIS A 1 452 ? -32.701 -5.974 -14.480 1.00 73.62 452 HIS A CA 1
ATOM 3470 C C . HIS A 1 452 ? -32.330 -4.875 -13.468 1.00 73.62 452 HIS A C 1
ATOM 3472 O O . HIS A 1 452 ? -33.219 -4.374 -12.782 1.00 73.62 452 HIS A O 1
ATOM 3478 N N . SER A 1 453 ? -31.053 -4.502 -13.355 1.00 67.94 453 SER A N 1
ATOM 3479 C CA . SER A 1 453 ? -30.574 -3.471 -12.435 1.00 67.94 453 SER A CA 1
ATOM 3480 C C . SER A 1 453 ? -30.642 -2.092 -13.080 1.00 67.94 453 SER A C 1
ATOM 3482 O O . SER A 1 453 ? -30.216 -1.884 -14.214 1.00 67.94 453 SER A O 1
ATOM 3484 N N . ALA A 1 454 ? -31.136 -1.117 -12.321 1.00 63.53 454 ALA A N 1
ATOM 3485 C CA . ALA A 1 454 ? -31.128 0.283 -12.734 1.00 63.53 454 ALA A CA 1
ATOM 3486 C C . ALA A 1 454 ? -29.773 0.976 -12.469 1.00 63.53 454 ALA A C 1
ATOM 3488 O O . ALA A 1 454 ? -29.570 2.104 -12.916 1.00 63.53 454 ALA A O 1
ATOM 3489 N N . ALA A 1 455 ? -28.850 0.331 -11.745 1.00 81.88 455 ALA A N 1
ATOM 3490 C CA . ALA A 1 455 ? -27.664 0.969 -11.179 1.00 81.88 455 ALA A CA 1
ATOM 3491 C C . ALA A 1 455 ? -26.381 0.621 -11.960 1.00 81.88 455 ALA A C 1
ATOM 3493 O O . ALA A 1 455 ? -25.608 -0.275 -11.596 1.00 81.88 455 ALA A O 1
ATOM 3494 N N . HIS A 1 456 ? -26.139 1.372 -13.036 1.00 86.75 456 HIS A N 1
ATOM 3495 C CA . HIS A 1 456 ? -24.852 1.423 -13.728 1.00 86.75 456 HIS A CA 1
ATOM 3496 C C . HIS A 1 456 ? -24.238 2.816 -13.589 1.00 86.75 456 HIS A C 1
ATOM 3498 O O . HIS A 1 456 ? -24.868 3.807 -13.956 1.00 86.75 456 HIS A O 1
ATOM 3504 N N . TYR A 1 457 ? -22.999 2.889 -13.103 1.00 87.06 457 TYR A N 1
ATOM 3505 C CA . TYR A 1 457 ? -22.267 4.148 -12.981 1.00 87.06 457 TYR A CA 1
ATOM 3506 C C . TYR A 1 457 ? -21.143 4.212 -14.006 1.00 87.06 457 TYR A C 1
ATOM 3508 O O . TYR A 1 457 ? -20.334 3.290 -14.119 1.00 87.06 457 TYR A O 1
ATOM 3516 N N . VAL A 1 458 ? -21.044 5.348 -14.685 1.00 83.69 458 VAL A N 1
ATOM 3517 C CA . VAL A 1 458 ? -19.883 5.708 -15.494 1.00 83.69 458 VAL A CA 1
ATOM 3518 C C . VAL A 1 458 ? -19.144 6.816 -14.760 1.00 83.69 458 VAL A C 1
ATOM 3520 O O . VAL A 1 458 ? -19.696 7.891 -14.530 1.00 83.69 458 VAL A O 1
ATOM 3523 N N . VAL A 1 459 ? -17.907 6.543 -14.348 1.00 81.44 459 VAL A N 1
ATOM 3524 C CA . VAL A 1 459 ? -17.065 7.503 -13.625 1.00 81.44 459 VAL A CA 1
ATOM 3525 C C . VAL A 1 459 ? -15.858 7.833 -14.495 1.00 81.44 459 VAL A C 1
ATOM 3527 O O . VAL A 1 459 ? -14.943 7.019 -14.640 1.00 81.44 459 VAL A O 1
ATOM 3530 N N . GLY A 1 460 ? -15.865 9.037 -15.065 1.00 75.31 460 GLY A N 1
ATOM 3531 C CA . GLY A 1 460 ? -14.870 9.533 -16.018 1.00 75.31 460 GLY A CA 1
ATOM 3532 C C . GLY A 1 460 ? -14.856 11.062 -16.049 1.00 75.31 460 GLY A C 1
ATOM 3533 O O . GLY A 1 460 ? -15.822 11.692 -15.616 1.00 75.31 460 GLY A O 1
ATOM 3534 N N . ALA A 1 461 ? -13.754 11.671 -16.513 1.00 66.19 461 ALA A N 1
ATOM 3535 C CA . ALA A 1 461 ? -13.522 13.128 -16.435 1.00 66.19 461 ALA A CA 1
ATOM 3536 C C . ALA A 1 461 ? -14.681 13.965 -17.008 1.00 66.19 461 ALA A C 1
ATOM 3538 O O . ALA A 1 461 ? -14.978 15.043 -16.502 1.00 66.19 461 ALA A O 1
ATOM 3539 N N . GLU A 1 462 ? -15.349 13.435 -18.031 1.00 67.94 462 GLU A N 1
ATOM 3540 C CA . GLU A 1 462 ? -16.439 14.093 -18.755 1.00 67.94 462 GLU A CA 1
ATOM 3541 C C . GLU A 1 462 ? -17.818 13.887 -18.104 1.00 67.94 462 GLU A C 1
ATOM 3543 O O . GLU A 1 462 ? -18.695 14.736 -18.242 1.00 67.94 462 GLU A O 1
ATOM 3548 N N . HIS A 1 463 ? -18.006 12.799 -17.351 1.00 66.75 463 HIS A N 1
ATOM 3549 C CA . HIS A 1 463 ? -19.311 12.366 -16.826 1.00 66.75 463 HIS A CA 1
ATOM 3550 C C . HIS A 1 463 ? -19.524 12.721 -15.346 1.00 66.75 463 HIS A C 1
ATOM 3552 O O . HIS A 1 463 ? -20.601 12.504 -14.790 1.00 66.75 463 HIS A O 1
ATOM 3558 N N . GLY A 1 464 ? -18.506 13.291 -14.695 1.00 74.44 464 GLY A N 1
ATOM 3559 C CA . GLY A 1 464 ? -18.522 13.541 -13.258 1.00 74.44 464 GLY A CA 1
ATOM 3560 C C . GLY A 1 464 ? -18.438 12.245 -12.445 1.00 74.44 464 GLY A C 1
ATOM 3561 O O . GLY A 1 464 ? -18.051 11.187 -12.938 1.00 74.44 464 GLY A O 1
ATOM 3562 N N . ASN A 1 465 ? -18.758 12.335 -11.153 1.00 82.75 465 ASN A N 1
ATOM 3563 C CA . ASN A 1 465 ? -18.665 11.208 -10.228 1.00 82.75 465 ASN A CA 1
ATOM 3564 C C . ASN A 1 465 ? -19.905 11.157 -9.321 1.00 82.75 465 ASN A C 1
ATOM 3566 O O . ASN A 1 465 ? -19.841 11.478 -8.133 1.00 82.75 465 ASN A O 1
ATOM 3570 N N . ALA A 1 466 ? -21.054 10.800 -9.907 1.00 86.12 466 ALA A N 1
ATOM 3571 C CA . ALA A 1 466 ? -22.310 10.616 -9.172 1.00 86.12 466 ALA A CA 1
ATOM 3572 C C . ALA A 1 466 ? -22.165 9.560 -8.064 1.00 86.12 466 ALA A C 1
ATOM 3574 O O . ALA A 1 466 ? -22.622 9.768 -6.943 1.00 86.12 466 ALA A O 1
ATOM 3575 N N . LEU A 1 467 ? -21.404 8.496 -8.341 1.00 88.06 467 LEU A N 1
ATOM 3576 C CA . LEU A 1 467 ? -21.060 7.459 -7.371 1.00 88.06 467 LEU A CA 1
ATOM 3577 C C . LEU A 1 467 ? -20.430 8.049 -6.098 1.00 88.06 467 LEU A C 1
ATOM 3579 O O . LEU A 1 467 ? -20.858 7.744 -4.989 1.00 88.06 467 LEU A O 1
ATOM 3583 N N . LYS A 1 468 ? -19.450 8.949 -6.243 1.00 85.94 468 LYS A N 1
ATOM 3584 C CA . LYS A 1 468 ? -18.822 9.656 -5.118 1.00 85.94 468 LYS A CA 1
ATOM 3585 C C . LYS A 1 468 ? -19.828 10.474 -4.308 1.00 85.94 468 LYS A C 1
ATOM 3587 O O . LYS A 1 468 ? -19.748 10.480 -3.082 1.00 85.94 468 LYS A O 1
ATOM 3592 N N . GLN A 1 469 ? -20.756 11.163 -4.970 1.00 86.38 469 GLN A N 1
ATOM 3593 C CA . GLN A 1 469 ? -21.777 11.958 -4.280 1.00 86.38 469 GLN A CA 1
ATOM 3594 C C . GLN A 1 469 ? -22.706 11.068 -3.450 1.00 86.38 469 GLN A C 1
ATOM 3596 O O . GLN A 1 469 ? -22.929 11.353 -2.276 1.00 86.38 469 GLN A O 1
ATOM 3601 N N . GLU A 1 470 ? -23.181 9.965 -4.022 1.00 90.12 470 GLU A N 1
ATOM 3602 C CA . GLU A 1 470 ? -24.072 9.026 -3.335 1.00 90.12 470 GLU A CA 1
ATOM 3603 C C . GLU A 1 470 ? -23.387 8.300 -2.171 1.00 90.12 470 GLU A C 1
ATOM 3605 O O . GLU A 1 470 ? -23.992 8.100 -1.118 1.00 90.12 470 GLU A O 1
ATOM 3610 N N . ILE A 1 471 ? -22.104 7.959 -2.313 1.00 87.12 471 ILE A N 1
ATOM 3611 C CA . ILE A 1 471 ? -21.300 7.411 -1.211 1.00 87.12 471 ILE A CA 1
ATOM 3612 C C . ILE A 1 471 ? -21.171 8.429 -0.079 1.00 87.12 471 ILE A C 1
ATOM 3614 O O . ILE A 1 471 ? -21.360 8.072 1.085 1.00 87.12 471 ILE A O 1
ATOM 3618 N N . GLY A 1 472 ? -20.865 9.688 -0.410 1.00 82.12 472 GLY A N 1
ATOM 3619 C CA . GLY A 1 472 ? -20.750 10.767 0.572 1.00 82.12 472 GLY A CA 1
ATOM 3620 C C . GLY A 1 472 ? -22.067 11.061 1.297 1.00 82.12 472 GLY A C 1
ATOM 3621 O O . GLY A 1 472 ? -22.048 11.467 2.455 1.00 82.12 472 GLY A O 1
ATOM 3622 N N . GLN A 1 473 ? -23.204 10.816 0.642 1.00 87.25 473 GLN A N 1
ATOM 3623 C CA . GLN A 1 473 ? -24.549 10.974 1.205 1.00 87.25 473 GLN A CA 1
ATOM 3624 C C . GLN A 1 473 ? -25.068 9.720 1.928 1.00 87.25 473 GLN A C 1
ATOM 3626 O O . GLN A 1 473 ? -26.123 9.775 2.557 1.00 87.25 473 GLN A O 1
ATOM 3631 N N . GLY A 1 474 ? -24.366 8.587 1.841 1.00 86.00 474 GLY A N 1
ATOM 3632 C CA . GLY A 1 474 ? -24.813 7.318 2.420 1.00 86.00 474 GLY A CA 1
ATOM 3633 C C . GLY A 1 474 ? -25.917 6.601 1.625 1.00 86.00 474 GLY A C 1
ATOM 3634 O O . GLY A 1 474 ? -26.425 5.575 2.079 1.00 86.00 474 GLY A O 1
ATOM 3635 N N . THR A 1 475 ? -26.322 7.124 0.463 1.00 91.00 475 THR A N 1
ATOM 3636 C CA . THR A 1 475 ? -27.422 6.574 -0.350 1.00 91.00 475 THR A CA 1
ATOM 3637 C C . THR A 1 475 ? -26.978 5.356 -1.154 1.00 91.00 475 THR A C 1
ATOM 3639 O O . THR A 1 475 ? -27.747 4.407 -1.310 1.00 91.00 475 THR A O 1
ATOM 3642 N N . PHE A 1 476 ? -25.713 5.311 -1.577 1.00 90.56 476 PHE A N 1
ATOM 3643 C CA . PHE A 1 476 ? -25.158 4.180 -2.324 1.00 90.56 476 PHE A CA 1
ATOM 3644 C C . PHE A 1 476 ? -25.209 2.860 -1.528 1.00 90.56 476 PHE A C 1
ATOM 3646 O O . PHE A 1 476 ? -25.521 1.787 -2.053 1.00 90.56 476 PHE A O 1
ATOM 3653 N N . GLN A 1 477 ? -24.944 2.934 -0.223 1.00 89.88 477 GLN A N 1
ATOM 3654 C CA . GLN A 1 477 ? -24.976 1.803 0.709 1.00 89.88 477 GLN A CA 1
ATOM 3655 C C . GLN A 1 477 ? -26.390 1.221 0.855 1.00 89.88 477 GLN A C 1
ATOM 3657 O O . GLN A 1 477 ? -26.560 0.028 1.123 1.00 89.88 477 GLN A O 1
ATOM 3662 N N . GLN A 1 478 ? -27.406 2.058 0.641 1.00 90.31 478 GLN A N 1
ATOM 3663 C CA . GLN A 1 478 ? -28.815 1.707 0.778 1.00 90.31 478 GLN A CA 1
ATOM 3664 C C . GLN A 1 478 ? -29.412 1.107 -0.499 1.00 90.31 478 GLN A C 1
ATOM 3666 O O . GLN A 1 478 ? -30.527 0.588 -0.441 1.00 90.31 478 GLN A O 1
ATOM 3671 N N . LEU A 1 479 ? -28.685 1.111 -1.628 1.00 91.62 479 LEU A N 1
ATOM 3672 C CA . LEU A 1 479 ? -29.190 0.554 -2.884 1.00 91.62 479 LEU A CA 1
ATOM 3673 C C . LEU A 1 479 ? -29.651 -0.902 -2.686 1.00 91.62 479 LEU A C 1
ATOM 3675 O O . LEU A 1 479 ? -28.871 -1.731 -2.181 1.00 91.62 479 LEU A O 1
ATOM 3679 N N . PRO A 1 480 ? -30.902 -1.234 -3.062 1.00 92.56 480 PRO A N 1
ATOM 3680 C CA . PRO A 1 480 ? -31.440 -2.581 -2.909 1.00 92.56 480 PRO A CA 1
ATOM 3681 C C . PRO A 1 480 ? -30.790 -3.562 -3.888 1.00 92.56 480 PRO A C 1
ATOM 3683 O O . PRO A 1 480 ? -30.767 -4.760 -3.614 1.00 92.56 480 PRO A O 1
ATOM 3686 N N . ASP A 1 481 ? -30.225 -3.057 -4.990 1.00 93.00 481 ASP A N 1
ATOM 3687 C CA . ASP A 1 481 ? -29.579 -3.844 -6.030 1.00 93.00 481 ASP A CA 1
ATOM 3688 C C . ASP A 1 481 ? -28.498 -4.761 -5.453 1.00 93.00 481 ASP A C 1
ATOM 3690 O O . ASP A 1 481 ? -27.507 -4.324 -4.840 1.00 93.00 481 ASP A O 1
ATOM 3694 N N . ARG A 1 482 ? -28.691 -6.061 -5.696 1.00 92.81 482 ARG A N 1
ATOM 3695 C CA . ARG A 1 482 ? -27.723 -7.106 -5.365 1.00 92.81 482 ARG A CA 1
ATOM 3696 C C . ARG A 1 482 ? -26.421 -6.886 -6.124 1.00 92.81 482 ARG A C 1
ATOM 3698 O O . ARG A 1 482 ? -25.359 -7.025 -5.532 1.00 92.81 482 ARG A O 1
ATOM 3705 N N . VAL A 1 483 ? -26.494 -6.505 -7.396 1.00 93.62 483 VAL A N 1
ATOM 3706 C CA . VAL A 1 483 ? -25.343 -6.248 -8.266 1.00 93.62 483 VAL A CA 1
ATOM 3707 C C . VAL A 1 483 ? -25.388 -4.791 -8.707 1.00 93.62 483 VAL A C 1
ATOM 3709 O O . VAL A 1 483 ? -26.374 -4.358 -9.285 1.00 93.62 483 VAL A O 1
ATOM 3712 N N . VAL A 1 484 ? -24.313 -4.049 -8.454 1.00 93.12 484 VAL A N 1
ATOM 3713 C CA . VAL A 1 484 ? -24.099 -2.710 -9.020 1.00 93.12 484 VAL A CA 1
ATOM 3714 C C . VAL A 1 484 ? -22.891 -2.775 -9.938 1.00 93.12 484 VAL A C 1
ATOM 3716 O O . VAL A 1 484 ? -21.873 -3.366 -9.569 1.00 93.12 484 VAL A O 1
ATOM 3719 N N . THR A 1 485 ? -22.985 -2.171 -11.119 1.00 91.31 485 THR A N 1
ATOM 3720 C CA . THR A 1 485 ? -21.872 -2.143 -12.077 1.00 91.31 485 THR A CA 1
ATOM 3721 C C . THR A 1 485 ? -21.285 -0.749 -12.201 1.00 91.31 485 THR A C 1
ATOM 3723 O O . THR A 1 485 ? -22.010 0.246 -12.172 1.00 91.31 485 THR A O 1
ATOM 3726 N N . VAL A 1 486 ? -19.963 -0.671 -12.344 1.00 90.25 486 VAL A N 1
ATOM 3727 C CA . VAL A 1 486 ? -19.264 0.603 -12.518 1.00 90.25 486 VAL A CA 1
ATOM 3728 C C . VAL A 1 486 ? -18.212 0.477 -13.613 1.00 90.25 486 VAL A C 1
ATOM 3730 O O . VAL A 1 486 ? -17.354 -0.405 -13.550 1.00 90.25 486 VAL A O 1
ATOM 3733 N N . SER A 1 487 ? -18.275 1.371 -14.599 1.00 86.88 487 SER A N 1
ATOM 3734 C CA . SER A 1 487 ? -17.223 1.576 -15.595 1.00 86.88 487 SER A CA 1
ATOM 3735 C C . SER A 1 487 ? -16.397 2.788 -15.194 1.00 86.88 487 SER A C 1
ATOM 3737 O O . SER A 1 487 ? -16.930 3.886 -15.015 1.00 86.88 487 SER A O 1
ATOM 3739 N N . THR A 1 488 ? -15.096 2.595 -14.988 1.00 85.69 488 THR A N 1
ATOM 3740 C CA . THR A 1 488 ? -14.218 3.694 -14.595 1.00 85.69 488 THR A CA 1
ATOM 3741 C C . THR A 1 488 ? -12.757 3.448 -14.940 1.00 85.69 488 THR A C 1
ATOM 3743 O O . THR A 1 488 ? -12.232 2.345 -14.767 1.00 85.69 488 THR A O 1
ATOM 3746 N N . ASN A 1 489 ? -12.101 4.517 -15.388 1.00 75.44 489 ASN A N 1
ATOM 3747 C CA . ASN A 1 489 ? -10.651 4.661 -15.515 1.00 75.44 489 ASN A CA 1
ATOM 3748 C C . ASN A 1 489 ? -10.090 5.704 -14.523 1.00 75.44 489 ASN A C 1
ATOM 3750 O O . ASN A 1 489 ? -8.949 6.157 -14.674 1.00 75.44 489 ASN A O 1
ATOM 3754 N N . TRP A 1 490 ? -10.918 6.107 -13.552 1.00 71.88 490 TRP A N 1
ATOM 3755 C CA . TRP A 1 490 ? -10.638 7.158 -12.583 1.00 71.88 490 TRP A CA 1
ATOM 3756 C C . TRP A 1 490 ? -9.466 6.782 -11.674 1.00 71.88 490 TRP A C 1
ATOM 3758 O O . TRP A 1 490 ? -9.108 5.607 -11.528 1.00 71.88 490 TRP A O 1
ATOM 3768 N N . LEU A 1 491 ? -8.821 7.789 -11.087 1.00 68.56 491 LEU A N 1
ATOM 3769 C CA . LEU A 1 491 ? -7.621 7.568 -10.293 1.00 68.56 491 LEU A CA 1
ATOM 3770 C C . LEU A 1 491 ? -7.979 6.916 -8.958 1.00 68.56 491 LEU A C 1
ATOM 3772 O O . LEU A 1 491 ? -8.869 7.364 -8.235 1.00 68.56 491 LEU A O 1
ATOM 3776 N N . ALA A 1 492 ? -7.223 5.876 -8.610 1.00 61.50 492 ALA A N 1
ATOM 3777 C CA . ALA A 1 492 ? -7.351 5.183 -7.335 1.00 61.50 492 ALA A CA 1
ATOM 3778 C C . ALA A 1 492 ? -6.995 6.056 -6.127 1.00 61.50 492 ALA A C 1
ATOM 3780 O O . ALA A 1 492 ? -7.348 5.692 -5.014 1.00 61.50 492 ALA A O 1
ATOM 3781 N N . GLU A 1 493 ? -6.335 7.190 -6.341 1.00 62.09 493 GLU A N 1
ATOM 3782 C CA . GLU A 1 493 ? -5.927 8.144 -5.309 1.00 62.09 493 GLU A CA 1
ATOM 3783 C C . GLU A 1 493 ? -7.007 9.183 -5.009 1.00 62.09 493 GLU A C 1
ATOM 3785 O O . GLU A 1 493 ? -6.997 9.768 -3.933 1.00 62.09 493 GLU A O 1
ATOM 3790 N N . ASP A 1 494 ? -7.971 9.403 -5.910 1.00 72.12 494 ASP A N 1
ATOM 3791 C CA . ASP A 1 494 ? -8.888 10.523 -5.734 1.00 72.12 494 ASP A CA 1
ATOM 3792 C C . ASP A 1 494 ? -9.746 10.348 -4.469 1.00 72.12 494 ASP A C 1
ATOM 3794 O O . ASP A 1 494 ? -10.289 9.256 -4.220 1.00 72.12 494 ASP A O 1
ATOM 3798 N N . PRO A 1 495 ? -9.878 11.403 -3.642 1.00 71.50 495 PRO A N 1
ATOM 3799 C CA . PRO A 1 495 ? -10.635 11.323 -2.408 1.00 71.50 495 PRO A CA 1
ATOM 3800 C C . PRO A 1 495 ? -12.107 11.123 -2.756 1.00 71.50 495 PRO A C 1
ATOM 3802 O O . PRO A 1 495 ? -12.700 11.919 -3.488 1.00 71.50 495 PRO A O 1
ATOM 3805 N N . VAL A 1 496 ? -12.710 10.054 -2.243 1.00 75.44 496 VAL A N 1
ATOM 3806 C CA . VAL A 1 496 ? -14.149 9.792 -2.396 1.00 75.44 496 VAL A CA 1
ATOM 3807 C C . VAL A 1 496 ? -14.921 10.458 -1.251 1.00 75.44 496 VAL A C 1
ATOM 3809 O O . VAL A 1 496 ? -15.956 11.073 -1.491 1.00 75.44 496 VAL A O 1
ATOM 3812 N N . GLY A 1 497 ? -14.358 10.452 -0.039 1.00 74.81 497 GLY A N 1
ATOM 3813 C CA . GLY A 1 497 ? -15.016 10.932 1.177 1.00 74.81 497 GLY A CA 1
ATOM 3814 C C . GLY A 1 497 ? -15.919 9.869 1.814 1.00 74.81 497 GLY A C 1
ATOM 3815 O O . GLY A 1 497 ? -16.056 8.755 1.305 1.00 74.81 497 GLY A O 1
ATOM 3816 N N . GLY A 1 498 ? -16.537 10.215 2.946 1.00 78.31 498 GLY A N 1
ATOM 3817 C CA . GLY A 1 498 ? -17.393 9.292 3.698 1.00 78.31 498 GLY A CA 1
ATOM 3818 C C . GLY A 1 498 ? -16.609 8.099 4.275 1.00 78.31 498 GLY A C 1
ATOM 3819 O O . GLY A 1 498 ? -15.496 8.297 4.755 1.00 78.31 498 GLY A O 1
ATOM 3820 N N . PRO A 1 499 ? -17.153 6.864 4.239 1.00 77.12 499 PRO A N 1
ATOM 3821 C CA . PRO A 1 499 ? -16.498 5.673 4.796 1.00 77.12 499 PRO A CA 1
ATOM 3822 C C . PRO A 1 499 ? -15.397 5.090 3.891 1.00 77.12 499 PRO A C 1
ATOM 3824 O O . PRO A 1 499 ? -14.866 4.019 4.181 1.00 77.12 499 PRO A O 1
ATOM 3827 N N . VAL A 1 500 ? -15.088 5.736 2.761 1.00 79.94 500 VAL A N 1
ATOM 3828 C CA . VAL A 1 500 ? -14.093 5.248 1.802 1.00 79.94 500 VAL A CA 1
ATOM 3829 C C . VAL A 1 500 ? -12.703 5.765 2.197 1.00 79.94 500 VAL A C 1
ATOM 3831 O O . VAL A 1 500 ? -12.515 6.982 2.237 1.00 79.94 500 VAL A O 1
ATOM 3834 N N . PRO A 1 501 ? -11.720 4.875 2.433 1.00 79.25 501 PRO A N 1
ATOM 3835 C CA . PRO A 1 501 ? -10.363 5.244 2.834 1.00 79.25 501 PRO A CA 1
ATOM 3836 C C . PRO A 1 501 ? -9.731 6.210 1.839 1.00 79.25 501 PRO A C 1
ATOM 3838 O O . PRO A 1 501 ? -9.777 5.938 0.639 1.00 79.25 501 PRO A O 1
ATOM 3841 N N . ASP A 1 502 ? -9.139 7.311 2.299 1.00 79.94 502 ASP A N 1
ATOM 3842 C CA . ASP A 1 502 ? -8.407 8.252 1.446 1.00 79.94 502 ASP A CA 1
ATOM 3843 C C . ASP A 1 502 ? -6.984 7.744 1.183 1.00 79.94 502 ASP A C 1
ATOM 3845 O O . ASP A 1 502 ? -6.216 7.525 2.115 1.00 79.94 502 ASP A O 1
ATOM 3849 N N . LEU A 1 503 ? -6.647 7.532 -0.092 1.00 75.06 503 LEU A N 1
ATOM 3850 C CA . LEU A 1 503 ? -5.334 7.039 -0.519 1.00 75.06 503 LEU A CA 1
ATOM 3851 C C . LEU A 1 503 ? -4.508 8.116 -1.231 1.00 75.06 503 LEU A C 1
ATOM 3853 O O . LEU A 1 503 ? -3.400 7.821 -1.672 1.00 75.06 503 LEU A O 1
ATOM 3857 N N . SER A 1 504 ? -5.016 9.352 -1.320 1.00 67.62 504 SER A N 1
ATOM 3858 C CA . SER A 1 504 ? -4.381 10.455 -2.060 1.00 67.62 504 SER A CA 1
ATOM 3859 C C . SER A 1 504 ? -2.978 10.820 -1.568 1.00 67.62 504 SER A C 1
ATOM 3861 O O . SER A 1 504 ? -2.227 11.461 -2.295 1.00 67.62 504 SER A O 1
ATOM 3863 N N . GLN A 1 505 ? -2.612 10.404 -0.352 1.00 56.72 505 GLN A N 1
ATOM 3864 C CA . GLN A 1 505 ? -1.314 10.686 0.270 1.00 56.72 505 GLN A CA 1
ATOM 3865 C C . GLN A 1 505 ? -0.487 9.422 0.576 1.00 56.72 505 GLN A C 1
ATOM 3867 O O . GLN A 1 505 ? 0.594 9.530 1.152 1.00 56.72 505 GLN A O 1
ATOM 3872 N N . HIS A 1 506 ? -0.958 8.222 0.203 1.00 62.72 506 HIS A N 1
ATOM 3873 C CA . HIS A 1 506 ? -0.402 6.956 0.704 1.00 62.72 506 HIS A CA 1
ATOM 3874 C C . HIS A 1 506 ? -0.001 5.974 -0.411 1.00 62.72 506 HIS A C 1
ATOM 3876 O O . HIS A 1 506 ? -0.571 4.886 -0.543 1.00 62.72 506 HIS A O 1
ATOM 3882 N N . THR A 1 507 ? 1.049 6.304 -1.173 1.00 73.00 507 THR A N 1
ATOM 3883 C CA . THR A 1 507 ? 1.664 5.391 -2.162 1.00 73.00 507 THR A CA 1
ATOM 3884 C C . THR A 1 507 ? 1.974 3.990 -1.602 1.00 73.00 507 THR A C 1
ATOM 3886 O O . THR A 1 507 ? 1.685 3.008 -2.292 1.00 73.00 507 THR A O 1
ATOM 3889 N N . PRO A 1 508 ? 2.495 3.822 -0.363 1.00 83.50 508 PRO A N 1
ATOM 3890 C CA . PRO A 1 508 ? 2.751 2.488 0.188 1.00 83.50 508 PRO A CA 1
ATOM 3891 C C . PRO A 1 508 ? 1.487 1.629 0.301 1.00 83.50 508 PRO A C 1
ATOM 3893 O O . PRO A 1 508 ? 1.502 0.454 -0.072 1.00 83.50 508 PRO A O 1
ATOM 3896 N N . LEU A 1 509 ? 0.382 2.221 0.753 1.00 84.94 509 LEU A N 1
ATOM 3897 C CA . LEU A 1 509 ? -0.901 1.544 0.921 1.00 84.94 509 LEU A CA 1
ATOM 3898 C C . LEU A 1 509 ? -1.552 1.206 -0.424 1.00 84.94 509 LEU A C 1
ATOM 3900 O O . LEU A 1 509 ? -2.092 0.114 -0.596 1.00 84.94 509 LEU A O 1
ATOM 3904 N N . MET A 1 510 ? -1.423 2.089 -1.417 1.00 87.44 510 MET A N 1
ATOM 3905 C CA . MET A 1 510 ? -1.781 1.774 -2.804 1.00 87.44 510 MET A CA 1
ATOM 3906 C C . MET A 1 510 ? -1.013 0.553 -3.325 1.00 87.44 510 MET A C 1
ATOM 3908 O O . MET A 1 510 ? -1.593 -0.308 -3.990 1.00 87.44 510 MET A O 1
ATOM 3912 N N . GLY A 1 511 ? 0.273 0.435 -2.981 1.00 90.19 511 GLY A N 1
ATOM 3913 C CA . GLY A 1 511 ? 1.085 -0.735 -3.310 1.00 90.19 511 GLY A CA 1
ATOM 3914 C C . GLY A 1 511 ? 0.599 -2.004 -2.609 1.00 90.19 511 GLY A C 1
ATOM 3915 O O . GLY A 1 511 ? 0.505 -3.064 -3.231 1.00 90.19 511 GLY A O 1
ATOM 3916 N N . GLN A 1 512 ? 0.229 -1.907 -1.329 1.00 91.31 512 GLN A N 1
ATOM 3917 C CA . GLN A 1 512 ? -0.366 -3.026 -0.591 1.00 91.31 512 GLN A CA 1
ATOM 3918 C C . GLN A 1 512 ? -1.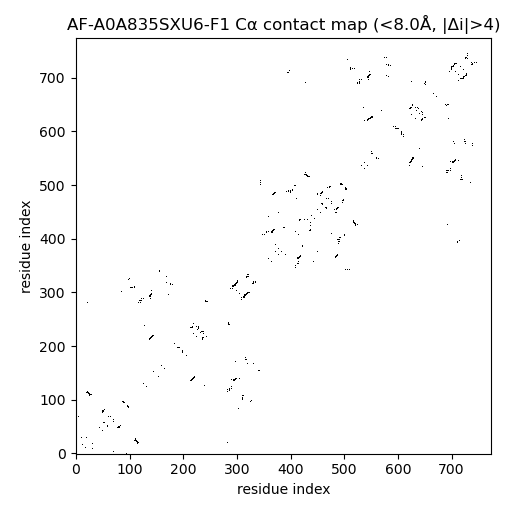692 -3.472 -1.217 1.00 91.31 512 GLN A C 1
ATOM 3920 O O . GLN A 1 512 ? -1.881 -4.667 -1.440 1.00 91.31 512 GLN A O 1
ATOM 3925 N N . LEU A 1 513 ? -2.572 -2.532 -1.574 1.00 93.44 513 LEU A N 1
ATOM 3926 C CA . LEU A 1 513 ? -3.832 -2.823 -2.257 1.00 93.44 513 LEU A CA 1
ATOM 3927 C C . LEU A 1 513 ? -3.592 -3.503 -3.611 1.00 93.44 513 LEU A C 1
ATOM 3929 O O . LEU A 1 513 ? -4.222 -4.518 -3.909 1.00 93.44 513 LEU A O 1
ATOM 3933 N N . ALA A 1 514 ? -2.658 -2.989 -4.416 1.00 94.00 514 ALA A N 1
ATOM 3934 C CA . ALA A 1 514 ? -2.295 -3.595 -5.694 1.00 94.00 514 ALA A CA 1
ATOM 3935 C C . ALA A 1 514 ? -1.855 -5.057 -5.520 1.00 94.00 514 ALA A C 1
ATOM 3937 O O . ALA A 1 514 ? -2.342 -5.929 -6.238 1.00 94.00 514 ALA A O 1
ATOM 3938 N N . ARG A 1 515 ? -1.007 -5.341 -4.523 1.00 95.06 515 ARG A N 1
ATOM 3939 C CA . ARG A 1 515 ? -0.527 -6.697 -4.204 1.00 95.06 515 ARG A CA 1
ATOM 3940 C C . ARG A 1 515 ? -1.575 -7.588 -3.536 1.00 95.06 515 ARG A C 1
ATOM 3942 O O . ARG A 1 515 ? -1.481 -8.807 -3.645 1.00 95.06 515 ARG A O 1
ATOM 3949 N N . ALA A 1 516 ? -2.568 -7.017 -2.855 1.00 95.56 516 ALA A N 1
ATOM 3950 C CA . ALA A 1 516 ? -3.709 -7.747 -2.296 1.00 95.56 516 ALA A CA 1
ATOM 3951 C C . ALA A 1 516 ? -4.741 -8.143 -3.366 1.00 95.56 516 ALA A C 1
ATOM 3953 O O . ALA A 1 516 ? -5.489 -9.106 -3.179 1.00 95.56 516 ALA A O 1
ATOM 3954 N N . LEU A 1 517 ? -4.773 -7.418 -4.487 1.00 96.12 517 LEU A N 1
ATOM 3955 C CA . LEU A 1 517 ? -5.621 -7.718 -5.637 1.00 96.12 517 LEU A CA 1
ATOM 3956 C C . LEU A 1 517 ? -4.926 -8.629 -6.648 1.00 96.12 517 LEU A C 1
ATOM 3958 O O . LEU A 1 517 ? -5.552 -9.552 -7.161 1.00 96.12 517 LEU A O 1
ATOM 3962 N N . PHE A 1 518 ? -3.660 -8.372 -6.968 1.00 96.44 518 PHE A N 1
ATOM 3963 C CA . PHE A 1 518 ? -3.020 -8.946 -8.146 1.00 96.44 518 PHE A CA 1
ATOM 3964 C C . PHE A 1 518 ? -1.695 -9.627 -7.809 1.00 96.44 518 PHE A C 1
ATOM 3966 O O . PHE A 1 518 ? -0.890 -9.122 -7.030 1.00 96.44 518 PHE A O 1
ATOM 3973 N N . ARG A 1 519 ? -1.438 -10.748 -8.482 1.00 95.88 519 ARG A N 1
ATOM 3974 C CA . ARG A 1 519 ? -0.097 -11.255 -8.795 1.00 95.88 519 ARG A CA 1
ATOM 3975 C C . ARG A 1 519 ? -0.006 -11.514 -10.289 1.00 95.88 519 ARG A C 1
ATOM 3977 O O . ARG A 1 519 ? -1.036 -11.744 -10.924 1.00 95.88 519 ARG A O 1
ATOM 3984 N N . LEU A 1 520 ? 1.199 -11.487 -10.850 1.00 96.06 520 LEU A N 1
ATOM 3985 C CA . LEU A 1 520 ? 1.402 -11.903 -12.237 1.00 96.06 520 LEU A CA 1
ATOM 3986 C C . LEU A 1 520 ? 0.952 -13.358 -12.402 1.00 96.06 520 LEU A C 1
ATOM 3988 O O . LEU A 1 520 ? 1.137 -14.184 -11.512 1.00 96.06 520 LEU A O 1
ATOM 3992 N N . SER A 1 521 ? 0.321 -13.665 -13.530 1.00 95.94 521 SER A N 1
ATOM 3993 C CA . SER A 1 521 ? 0.010 -15.052 -13.870 1.00 95.94 521 SER A CA 1
ATOM 3994 C C . SER A 1 521 ? 1.291 -15.820 -14.221 1.00 95.94 521 SER A C 1
ATOM 3996 O O . SER A 1 521 ? 2.216 -15.219 -14.779 1.00 95.94 521 SER A O 1
ATOM 3998 N N . PRO A 1 522 ? 1.326 -17.152 -14.032 1.00 95.88 522 PRO A N 1
ATOM 3999 C CA . PRO A 1 522 ? 2.479 -17.973 -14.410 1.00 95.88 522 PRO A CA 1
ATOM 4000 C C . PRO A 1 522 ? 2.902 -17.807 -15.878 1.00 95.88 522 PRO A C 1
ATOM 4002 O O . PRO A 1 522 ? 4.079 -17.897 -16.211 1.00 95.88 522 PRO A O 1
ATOM 4005 N N . ALA A 1 523 ? 1.946 -17.533 -16.773 1.00 94.50 523 ALA A N 1
ATOM 4006 C CA . ALA A 1 523 ? 2.228 -17.297 -18.187 1.00 94.50 523 ALA A CA 1
ATOM 4007 C C . ALA A 1 523 ? 3.000 -15.985 -18.416 1.00 94.50 523 ALA A C 1
ATOM 4009 O O . ALA A 1 523 ? 3.934 -15.955 -19.217 1.00 94.50 523 ALA A O 1
ATOM 4010 N N . VAL A 1 524 ? 2.635 -14.914 -17.701 1.00 94.81 524 VAL A N 1
ATOM 4011 C CA . VAL A 1 524 ? 3.351 -13.629 -17.752 1.00 94.81 524 VAL A CA 1
ATOM 4012 C C . VAL A 1 524 ? 4.707 -13.737 -17.058 1.00 94.81 524 VAL A C 1
ATOM 4014 O O . VAL A 1 524 ? 5.685 -13.202 -17.574 1.00 94.81 524 VAL A O 1
ATOM 4017 N N . GLU A 1 525 ? 4.804 -14.462 -15.941 1.00 95.69 525 GLU A N 1
ATOM 4018 C CA . GLU A 1 525 ? 6.084 -14.727 -15.270 1.00 95.69 525 GLU A CA 1
ATOM 4019 C C . GLU A 1 525 ? 7.057 -15.476 -16.188 1.00 95.69 525 GLU A C 1
ATOM 4021 O O . GLU A 1 525 ? 8.180 -15.017 -16.380 1.00 95.69 525 GLU A O 1
ATOM 4026 N N . ALA A 1 526 ? 6.604 -16.544 -16.852 1.00 95.31 526 ALA A N 1
ATOM 4027 C CA . ALA A 1 526 ? 7.421 -17.293 -17.804 1.00 95.31 526 ALA A CA 1
ATOM 4028 C C . ALA A 1 526 ? 7.850 -16.443 -19.014 1.00 95.31 526 ALA A C 1
ATOM 4030 O O . ALA A 1 526 ? 8.995 -16.527 -19.461 1.00 95.31 526 ALA A O 1
ATOM 4031 N N . ALA A 1 527 ? 6.955 -15.599 -19.543 1.00 94.88 527 ALA A N 1
ATOM 4032 C CA . ALA A 1 527 ? 7.297 -14.663 -20.615 1.00 94.88 527 ALA A CA 1
ATOM 4033 C C . ALA A 1 527 ? 8.319 -13.606 -20.154 1.00 94.88 527 ALA A C 1
ATOM 4035 O O . ALA A 1 527 ? 9.222 -13.249 -20.908 1.00 94.88 527 ALA A O 1
ATOM 4036 N N . THR A 1 528 ? 8.209 -13.153 -18.903 1.00 96.25 528 THR A N 1
ATOM 4037 C CA . THR A 1 528 ? 9.153 -12.227 -18.260 1.00 96.25 528 THR A CA 1
ATOM 4038 C C . THR A 1 528 ? 10.531 -12.863 -18.097 1.00 96.25 528 THR A C 1
ATOM 4040 O O . THR A 1 528 ? 11.528 -12.245 -18.461 1.00 96.25 528 THR A O 1
ATOM 4043 N N . ASP A 1 529 ? 10.602 -14.103 -17.601 1.00 96.31 529 ASP A N 1
ATOM 4044 C CA . ASP A 1 529 ? 11.863 -14.843 -17.463 1.00 96.31 529 ASP A CA 1
ATOM 4045 C C . ASP A 1 529 ? 12.547 -15.038 -18.818 1.00 96.31 529 ASP A C 1
ATOM 4047 O O . ASP A 1 529 ? 13.746 -14.796 -18.945 1.00 96.31 529 ASP A O 1
ATOM 4051 N N . ALA A 1 530 ? 11.786 -15.414 -19.851 1.00 96.12 530 ALA A N 1
ATOM 4052 C CA . ALA A 1 530 ? 12.316 -15.564 -21.203 1.00 96.12 530 ALA A CA 1
ATOM 4053 C C . ALA A 1 530 ? 12.866 -14.238 -21.758 1.00 96.12 530 ALA A C 1
ATOM 4055 O O . ALA A 1 530 ? 13.942 -14.218 -22.360 1.00 96.12 530 ALA A O 1
ATOM 4056 N N . ALA A 1 531 ? 12.163 -13.126 -21.526 1.00 95.81 531 ALA A N 1
ATOM 4057 C CA . ALA A 1 531 ? 12.605 -11.803 -21.953 1.00 95.81 531 ALA A CA 1
ATOM 4058 C C . ALA A 1 531 ? 13.879 -11.349 -21.222 1.00 95.81 531 ALA A C 1
ATOM 4060 O O . ALA A 1 531 ? 14.819 -10.891 -21.868 1.00 95.81 531 ALA A O 1
ATOM 4061 N N . LEU A 1 532 ? 13.958 -11.531 -19.902 1.00 96.94 532 LEU A N 1
ATOM 4062 C CA . LEU A 1 532 ? 15.153 -11.216 -19.110 1.00 96.94 532 LEU A CA 1
ATOM 4063 C C . LEU A 1 532 ? 16.356 -12.074 -19.521 1.00 96.94 532 LEU A C 1
ATOM 4065 O O . LEU A 1 532 ? 17.449 -11.545 -19.736 1.00 96.94 532 LEU A O 1
ATOM 4069 N N . ALA A 1 533 ? 16.142 -13.375 -19.723 1.00 97.06 533 ALA A N 1
ATOM 4070 C CA . ALA A 1 533 ? 17.183 -14.282 -20.191 1.00 97.06 533 ALA A CA 1
ATOM 4071 C C . ALA A 1 533 ? 17.719 -13.879 -21.576 1.00 97.06 533 ALA A C 1
ATOM 4073 O O . ALA A 1 533 ? 18.923 -13.979 -21.814 1.00 97.06 533 ALA A O 1
ATOM 4074 N N . SER A 1 534 ? 16.859 -13.364 -22.468 1.00 96.25 534 SER A N 1
ATOM 4075 C CA . SER A 1 534 ? 17.264 -12.911 -23.811 1.00 96.25 534 SER A CA 1
ATOM 4076 C C . SER A 1 534 ? 18.256 -11.741 -23.800 1.00 96.25 534 SER A C 1
ATOM 4078 O O . SER A 1 534 ? 19.022 -11.583 -24.746 1.00 96.25 534 SER A O 1
ATOM 4080 N N . VAL A 1 535 ? 18.292 -10.965 -22.711 1.00 96.06 535 VAL A N 1
ATOM 4081 C CA . VAL A 1 535 ? 19.233 -9.850 -22.506 1.00 96.06 535 VAL A CA 1
ATOM 4082 C C . VAL A 1 535 ? 20.321 -10.166 -21.475 1.00 96.06 535 VAL A C 1
ATOM 4084 O O . VAL A 1 535 ? 21.014 -9.269 -20.998 1.00 96.06 535 VAL A O 1
ATOM 4087 N N . GLY A 1 536 ? 20.484 -11.445 -21.122 1.00 96.12 536 GLY A N 1
ATOM 4088 C CA . GLY A 1 536 ? 21.544 -11.922 -20.234 1.00 96.12 536 GLY A CA 1
ATOM 4089 C C . GLY A 1 536 ? 21.285 -11.735 -18.736 1.00 96.12 536 GLY A C 1
ATOM 4090 O O . GLY A 1 536 ? 22.192 -12.002 -17.946 1.00 96.12 536 GLY A O 1
ATOM 4091 N N . VAL A 1 537 ? 20.080 -11.323 -18.325 1.00 96.06 537 VAL A N 1
ATOM 4092 C CA . VAL A 1 537 ? 19.705 -11.226 -16.905 1.00 96.06 537 VAL A CA 1
ATOM 4093 C C . VAL A 1 537 ? 19.316 -12.611 -16.392 1.00 96.06 537 VAL A C 1
ATOM 4095 O O . VAL A 1 537 ? 18.371 -13.228 -16.886 1.00 96.06 537 VAL A O 1
ATOM 4098 N N . GLN A 1 538 ? 20.050 -13.110 -15.399 1.00 94.31 538 GLN A N 1
ATOM 4099 C CA . GLN A 1 538 ? 19.819 -14.437 -14.826 1.00 94.31 538 GLN A CA 1
ATOM 4100 C C . GLN A 1 538 ? 18.619 -14.448 -13.862 1.00 94.31 538 GLN A C 1
ATOM 4102 O O . GLN A 1 538 ? 18.320 -13.426 -13.235 1.00 94.31 538 GLN A O 1
ATOM 4107 N N . PRO A 1 539 ? 17.942 -15.597 -13.669 1.00 91.38 539 PRO A N 1
ATOM 4108 C CA . PRO A 1 539 ? 16.897 -15.726 -12.656 1.00 91.38 539 PRO A CA 1
ATOM 4109 C C . PRO A 1 539 ? 17.392 -15.307 -11.263 1.00 91.38 539 PRO A C 1
ATOM 4111 O O . PRO A 1 539 ? 18.398 -15.811 -10.773 1.00 91.38 539 PRO A O 1
ATOM 4114 N N . GLY A 1 540 ? 16.681 -14.372 -10.627 1.00 88.44 540 GLY A N 1
ATOM 4115 C CA . GLY A 1 540 ? 17.021 -13.845 -9.299 1.00 88.44 540 GLY A CA 1
ATOM 4116 C C . GLY A 1 540 ? 18.110 -12.764 -9.280 1.00 88.44 540 GLY A C 1
ATOM 4117 O O . GLY A 1 540 ? 18.328 -12.160 -8.232 1.00 88.44 540 GLY A O 1
ATOM 4118 N N . GLN A 1 541 ? 18.759 -12.472 -10.412 1.00 92.75 541 GLN A N 1
ATOM 4119 C CA . GLN A 1 541 ? 19.735 -11.388 -10.501 1.00 92.75 541 GLN A CA 1
ATOM 4120 C C . GLN A 1 541 ? 19.035 -10.024 -10.352 1.00 92.75 541 GLN A C 1
ATOM 4122 O O . GLN A 1 541 ? 18.062 -9.768 -11.065 1.00 92.75 541 GLN A O 1
ATOM 4127 N N . PRO A 1 542 ? 19.509 -9.124 -9.471 1.00 93.44 542 PRO A N 1
ATOM 4128 C CA . PRO A 1 542 ? 18.966 -7.775 -9.377 1.00 93.44 542 PRO A CA 1
ATOM 4129 C C . PRO A 1 542 ? 19.338 -6.948 -10.615 1.00 93.44 542 PRO A C 1
ATOM 4131 O O . PRO A 1 542 ? 20.460 -7.020 -11.114 1.00 93.44 542 PRO A O 1
ATOM 4134 N N . TYR A 1 543 ? 18.401 -6.132 -11.092 1.00 96.31 543 TYR A N 1
ATOM 4135 C CA . TYR A 1 543 ? 18.599 -5.230 -12.227 1.00 96.31 543 TYR A CA 1
ATOM 4136 C C . TYR A 1 543 ? 17.831 -3.921 -12.036 1.00 96.31 543 TYR A C 1
ATOM 4138 O O . TYR A 1 543 ? 16.896 -3.835 -11.229 1.00 96.31 543 TYR A O 1
ATOM 4146 N N . VAL A 1 544 ? 18.227 -2.911 -12.806 1.00 96.38 544 VAL A N 1
ATOM 4147 C CA . VAL A 1 544 ? 17.515 -1.638 -12.934 1.00 96.38 544 VAL A CA 1
ATOM 4148 C C . VAL A 1 544 ? 16.688 -1.679 -14.205 1.00 96.38 544 VAL A C 1
ATOM 4150 O O . VAL A 1 544 ? 17.206 -2.056 -15.254 1.00 96.38 544 VAL A O 1
ATOM 4153 N N . ALA A 1 545 ? 15.426 -1.268 -14.140 1.00 97.00 545 ALA A N 1
ATOM 4154 C CA . ALA A 1 545 ? 14.592 -1.126 -15.325 1.00 97.00 545 ALA A CA 1
ATOM 4155 C C . ALA A 1 545 ? 14.233 0.339 -15.586 1.00 97.00 545 ALA A C 1
ATOM 4157 O O . ALA A 1 545 ? 13.908 1.094 -14.672 1.00 97.00 545 ALA A O 1
ATOM 4158 N N . LEU A 1 546 ? 14.257 0.738 -16.850 1.00 95.69 546 LEU A N 1
ATOM 4159 C CA . LEU A 1 546 ? 13.814 2.041 -17.320 1.00 95.69 546 LEU A CA 1
ATOM 4160 C C . LEU A 1 546 ? 12.594 1.854 -18.213 1.00 95.69 546 LEU A C 1
ATOM 4162 O O . LEU A 1 546 ? 12.674 1.146 -19.212 1.00 95.69 546 LEU A O 1
ATOM 4166 N N . HIS A 1 547 ? 11.486 2.518 -17.890 1.00 94.00 547 HIS A N 1
ATOM 4167 C CA . HIS A 1 547 ? 10.319 2.574 -18.767 1.00 94.00 547 HIS A CA 1
ATOM 4168 C C . HIS A 1 547 ? 10.153 3.954 -19.402 1.00 94.00 547 HIS A C 1
ATOM 4170 O O . HIS A 1 547 ? 9.760 4.918 -18.735 1.00 94.00 547 HIS A O 1
ATOM 4176 N N . LEU A 1 548 ? 10.352 4.031 -20.717 1.00 89.12 548 LEU A N 1
ATOM 4177 C CA . LEU A 1 548 ? 10.133 5.231 -21.520 1.00 89.12 548 LEU A CA 1
ATOM 4178 C C . LEU A 1 548 ? 8.883 5.094 -22.388 1.00 89.12 548 LEU A C 1
ATOM 4180 O O . LEU A 1 548 ? 8.921 4.491 -23.460 1.00 89.12 548 LEU A O 1
ATOM 4184 N N . ARG A 1 549 ? 7.794 5.726 -21.945 1.00 84.25 549 ARG A N 1
ATOM 4185 C CA . ARG A 1 549 ? 6.607 6.008 -22.750 1.00 84.25 549 ARG A CA 1
ATOM 4186 C C . ARG A 1 549 ? 6.850 7.288 -23.546 1.00 84.25 549 ARG A C 1
ATOM 4188 O O . ARG A 1 549 ? 6.673 8.385 -23.013 1.00 84.25 549 ARG A O 1
ATOM 4195 N N . LEU A 1 550 ? 7.267 7.150 -24.800 1.00 76.00 550 LEU A N 1
ATOM 4196 C CA . LEU A 1 550 ? 7.546 8.275 -25.695 1.00 76.00 550 LEU A CA 1
ATOM 4197 C C . LEU A 1 550 ? 6.352 8.630 -26.600 1.00 76.00 550 LEU A C 1
ATOM 4199 O O . LEU A 1 550 ? 6.332 9.707 -27.199 1.00 76.00 550 LEU A O 1
ATOM 4203 N N . GLY A 1 551 ? 5.317 7.783 -26.625 1.00 63.94 551 GLY A N 1
ATOM 4204 C CA . GLY A 1 551 ? 4.116 7.979 -27.434 1.00 63.94 551 GLY A CA 1
ATOM 4205 C C . GLY A 1 551 ? 4.339 7.639 -28.910 1.00 63.94 551 GLY A C 1
ATOM 4206 O O . GLY A 1 551 ? 5.462 7.429 -29.361 1.00 63.94 551 GLY A O 1
ATOM 4207 N N . GLY A 1 552 ? 3.245 7.573 -29.674 1.00 50.25 552 GLY A N 1
ATOM 4208 C CA . GLY A 1 552 ? 3.297 7.288 -31.117 1.00 50.25 552 GLY A CA 1
ATOM 4209 C C . GLY A 1 552 ? 2.130 6.483 -31.681 1.00 50.25 552 GLY A C 1
ATOM 4210 O O . GLY A 1 552 ? 2.159 6.097 -32.847 1.00 50.25 552 GLY A O 1
ATOM 4211 N N . GLN A 1 553 ? 1.083 6.230 -30.896 1.00 46.09 553 GLN A N 1
ATOM 4212 C CA . GLN A 1 553 ? -0.146 5.645 -31.429 1.00 46.09 553 GLN A CA 1
ATOM 4213 C C . GLN A 1 553 ? -1.123 6.720 -31.905 1.00 46.09 553 GLN A C 1
ATOM 4215 O O . GLN A 1 553 ? -1.122 7.834 -31.394 1.00 46.09 553 GLN A O 1
ATOM 4220 N N . ILE A 1 554 ? -1.971 6.387 -32.885 1.00 36.09 554 ILE A N 1
ATOM 4221 C CA . ILE A 1 554 ? -3.024 7.268 -33.422 1.00 36.09 554 ILE A CA 1
ATOM 4222 C C . ILE A 1 554 ? -3.833 7.856 -32.249 1.00 36.09 554 ILE A C 1
ATOM 4224 O O . ILE A 1 554 ? -4.424 7.094 -31.483 1.00 36.09 554 ILE A O 1
ATOM 4228 N N . GLY A 1 555 ? -3.845 9.186 -32.097 1.00 41.44 555 GLY A N 1
ATOM 4229 C CA . GLY A 1 555 ? -4.432 9.915 -30.953 1.00 41.44 555 GLY A CA 1
ATOM 4230 C C . GLY A 1 555 ? -3.425 10.427 -29.905 1.00 41.44 555 GLY A C 1
ATOM 4231 O O . GLY A 1 555 ? -3.739 11.352 -29.163 1.00 41.44 555 GLY A O 1
ATOM 4232 N N . GLU A 1 556 ? -2.199 9.901 -29.892 1.00 45.84 556 GLU A N 1
ATOM 4233 C CA . GLU A 1 556 ? -1.054 10.360 -29.084 1.00 45.84 556 GLU A CA 1
ATOM 4234 C C . GLU A 1 556 ? -0.012 11.126 -29.919 1.00 45.84 556 GLU A C 1
ATOM 4236 O O . GLU A 1 556 ? 1.086 11.403 -29.438 1.00 45.84 556 GLU A O 1
ATOM 4241 N N . GLU A 1 557 ? -0.351 11.516 -31.154 1.00 43.03 557 GLU A N 1
ATOM 4242 C CA . GLU A 1 557 ? 0.491 12.322 -32.063 1.00 43.03 557 GLU A CA 1
ATOM 4243 C C . GLU A 1 557 ? 1.029 13.607 -31.392 1.00 43.03 557 GLU A C 1
ATOM 4245 O O . GLU A 1 557 ? 2.076 14.137 -31.759 1.00 43.03 557 GLU A O 1
ATOM 4250 N N . PHE A 1 558 ? 0.366 14.059 -30.326 1.00 41.66 558 PHE A N 1
ATOM 4251 C CA . PHE A 1 558 ? 0.747 15.204 -29.503 1.00 41.66 558 PHE A CA 1
ATOM 4252 C C . PHE A 1 558 ? 1.916 14.941 -28.529 1.00 41.66 558 PHE A C 1
ATOM 4254 O O . PHE A 1 558 ? 2.556 15.896 -28.087 1.00 41.66 558 PHE A O 1
ATOM 4261 N N . ALA A 1 559 ? 2.224 13.684 -28.179 1.00 43.47 559 ALA A N 1
ATOM 4262 C CA . ALA A 1 559 ? 3.295 13.341 -27.235 1.00 43.47 559 ALA A CA 1
ATOM 4263 C C . ALA A 1 559 ? 4.685 13.292 -27.889 1.00 43.47 559 ALA A C 1
ATOM 4265 O O . ALA A 1 559 ? 5.664 13.646 -27.240 1.00 43.47 559 ALA A O 1
ATOM 4266 N N . ILE A 1 560 ? 4.779 12.993 -29.188 1.00 42.81 560 ILE A N 1
ATOM 4267 C CA . ILE A 1 560 ? 6.051 13.086 -29.926 1.00 42.81 560 ILE A CA 1
ATOM 4268 C C . ILE A 1 560 ? 6.560 14.540 -29.925 1.00 42.81 560 ILE A C 1
ATOM 4270 O O . ILE A 1 560 ? 7.757 14.775 -29.787 1.00 42.81 560 ILE A O 1
ATOM 4274 N N . GLN A 1 561 ? 5.661 15.537 -29.930 1.00 44.59 561 GLN A N 1
ATOM 4275 C CA . GLN A 1 561 ? 6.058 16.935 -29.726 1.00 44.59 561 GLN A CA 1
ATOM 4276 C C . GLN A 1 561 ? 6.550 17.236 -28.294 1.00 44.59 561 GLN A C 1
ATOM 4278 O O . GLN A 1 561 ? 7.343 18.164 -28.129 1.00 44.59 561 GLN A O 1
ATOM 4283 N N . ARG A 1 562 ? 6.160 16.460 -27.265 1.00 47.50 562 ARG A N 1
ATOM 4284 C CA . ARG A 1 562 ? 6.673 16.603 -25.880 1.00 47.50 562 ARG A CA 1
ATOM 4285 C C . ARG A 1 562 ? 8.140 16.183 -25.747 1.00 47.50 562 ARG A C 1
ATOM 4287 O O . ARG A 1 562 ? 8.827 16.709 -24.880 1.00 47.50 562 ARG A O 1
ATOM 4294 N N . PHE A 1 563 ? 8.623 15.316 -26.637 1.00 49.34 563 PHE A N 1
ATOM 4295 C CA . PHE A 1 563 ? 10.034 14.928 -26.750 1.00 49.34 563 PHE A CA 1
ATOM 4296 C C . PHE A 1 563 ? 10.797 15.722 -27.820 1.00 49.34 563 PHE A C 1
ATOM 4298 O O . PHE A 1 563 ? 11.919 15.374 -28.158 1.00 49.34 563 PHE A O 1
ATOM 4305 N N . SER A 1 564 ? 10.251 16.854 -28.292 1.00 43.94 564 SER A N 1
ATOM 4306 C CA . SER A 1 564 ? 11.035 17.852 -29.052 1.00 43.94 564 SER A CA 1
ATOM 4307 C C . SER A 1 564 ? 12.135 18.516 -28.202 1.00 43.94 564 SER A C 1
ATOM 4309 O O . SER A 1 564 ? 12.885 19.357 -28.696 1.00 43.94 564 SER A O 1
ATOM 4311 N N . LEU A 1 565 ? 12.202 18.173 -26.912 1.00 42.50 565 LEU A N 1
ATOM 4312 C CA . LEU A 1 565 ? 13.344 18.368 -26.030 1.00 42.50 565 LEU A CA 1
ATOM 4313 C C . LEU A 1 565 ? 14.427 17.333 -26.376 1.00 42.50 565 LEU A C 1
ATOM 4315 O O . LEU A 1 565 ? 14.476 16.264 -25.774 1.00 42.50 565 LEU A O 1
ATOM 4319 N N . GLY A 1 566 ? 15.279 17.659 -27.345 1.00 51.78 566 GLY A N 1
ATOM 4320 C CA . GLY A 1 566 ? 16.516 16.916 -27.573 1.00 51.78 566 GLY A CA 1
ATOM 4321 C C . GLY A 1 566 ? 16.361 15.613 -28.350 1.00 51.78 566 GLY A C 1
ATOM 4322 O O . GLY A 1 566 ? 15.280 15.051 -28.514 1.00 51.78 566 GLY A O 1
ATOM 4323 N N . GLN A 1 567 ? 17.475 15.119 -28.880 1.00 65.94 567 GLN A N 1
ATOM 4324 C CA . GLN A 1 567 ? 17.497 13.787 -29.483 1.00 65.94 567 GLN A CA 1
ATOM 4325 C C . GLN A 1 567 ? 17.152 12.747 -28.395 1.00 65.94 567 GLN A C 1
ATOM 4327 O O . GLN A 1 567 ? 17.577 12.942 -27.260 1.00 65.94 567 GLN A O 1
ATOM 4332 N N . PRO A 1 568 ? 16.466 11.619 -28.687 1.00 68.19 568 PRO A N 1
ATOM 4333 C CA . PRO A 1 568 ? 16.167 10.544 -27.718 1.00 68.19 568 PRO A CA 1
ATOM 4334 C C . PRO A 1 568 ? 17.347 10.109 -26.824 1.00 68.19 568 PRO A C 1
ATOM 4336 O O . PRO A 1 568 ? 17.159 9.597 -25.722 1.00 68.19 568 PRO A O 1
ATOM 4339 N N . HIS A 1 569 ? 18.571 10.357 -27.290 1.00 71.38 569 HIS A N 1
ATOM 4340 C CA . HIS A 1 569 ? 19.818 10.183 -26.557 1.00 71.38 569 HIS A CA 1
ATOM 4341 C C . HIS A 1 569 ? 19.938 11.049 -25.284 1.00 71.38 569 HIS A C 1
ATOM 4343 O O . HIS A 1 569 ? 20.509 10.593 -24.299 1.00 71.38 569 HIS A O 1
ATOM 4349 N N . GLU A 1 570 ? 19.405 12.274 -25.263 1.00 78.88 570 GLU A N 1
ATOM 4350 C CA . GLU A 1 570 ? 19.448 13.166 -24.092 1.00 78.88 570 GLU A CA 1
ATOM 4351 C C . GLU A 1 570 ? 18.558 12.642 -22.958 1.00 78.88 570 GLU A C 1
ATOM 4353 O O . GLU A 1 570 ? 18.974 12.602 -21.802 1.00 78.88 570 GLU A O 1
ATOM 4358 N N . VAL A 1 571 ? 17.354 12.159 -23.289 1.00 78.56 571 VAL A N 1
ATOM 4359 C CA . VAL A 1 571 ? 16.441 11.542 -22.311 1.00 78.56 571 VAL A CA 1
ATOM 4360 C C . VAL A 1 571 ? 17.066 10.288 -21.708 1.00 78.56 571 VAL A C 1
ATOM 4362 O O . VAL A 1 571 ? 16.995 10.092 -20.495 1.00 78.56 571 VAL A O 1
ATOM 4365 N N . LEU A 1 572 ? 17.709 9.457 -22.534 1.00 83.00 572 LEU A N 1
ATOM 4366 C CA . LEU A 1 572 ? 18.432 8.288 -22.041 1.00 83.00 572 LEU A CA 1
ATOM 4367 C C . LEU A 1 572 ? 19.626 8.663 -21.174 1.00 83.00 572 LEU A C 1
ATOM 4369 O O . LEU A 1 572 ? 19.855 7.985 -20.183 1.00 83.00 572 LEU A O 1
ATOM 4373 N N . GLN A 1 573 ? 20.359 9.728 -21.498 1.00 86.06 573 GLN A N 1
ATOM 4374 C CA . GLN A 1 573 ? 21.465 10.181 -20.660 1.00 86.06 573 GLN A CA 1
ATOM 4375 C C . GLN A 1 573 ? 20.971 10.587 -19.266 1.00 86.06 573 GLN A C 1
ATOM 4377 O O . GLN A 1 573 ? 21.500 10.101 -18.268 1.00 86.06 573 GLN A O 1
ATOM 4382 N N . VAL A 1 574 ? 19.914 11.401 -19.191 1.00 85.62 574 VAL A N 1
ATOM 4383 C CA . VAL A 1 574 ? 19.295 11.786 -17.911 1.00 85.62 574 VAL A CA 1
ATOM 4384 C C . VAL A 1 574 ? 18.800 10.553 -17.153 1.00 85.62 574 VAL A C 1
ATOM 4386 O O . VAL A 1 574 ? 18.995 10.439 -15.943 1.00 85.62 574 VAL A O 1
ATOM 4389 N N . ALA A 1 575 ? 18.190 9.597 -17.855 1.00 86.88 575 ALA A N 1
ATOM 4390 C CA . ALA A 1 575 ? 17.738 8.355 -17.248 1.00 86.88 575 ALA A CA 1
ATOM 4391 C C . ALA A 1 575 ? 18.903 7.477 -16.753 1.00 86.88 575 ALA A C 1
ATOM 4393 O O . ALA A 1 575 ? 18.776 6.873 -15.691 1.00 86.88 575 ALA A O 1
ATOM 4394 N N . SER A 1 576 ? 20.036 7.437 -17.464 1.00 89.06 576 SER A N 1
ATOM 4395 C CA . SER A 1 576 ? 21.265 6.743 -17.048 1.00 89.06 576 SER A CA 1
ATOM 4396 C C . SER A 1 576 ? 21.858 7.354 -15.785 1.00 89.06 576 SER A C 1
ATOM 4398 O O . SER A 1 576 ? 22.184 6.629 -14.849 1.00 89.06 576 SER A O 1
ATOM 4400 N N . GLU A 1 577 ? 21.977 8.681 -15.734 1.00 90.44 577 GLU A N 1
ATOM 4401 C CA . GLU A 1 577 ? 22.483 9.399 -14.559 1.00 90.44 577 GLU A CA 1
ATOM 4402 C C . GLU A 1 577 ? 21.574 9.162 -13.342 1.00 90.44 577 GLU A C 1
ATOM 4404 O O . GLU A 1 577 ? 22.052 8.880 -12.242 1.00 90.44 577 GLU A O 1
ATOM 4409 N N . CYS A 1 578 ? 20.257 9.183 -13.558 1.00 91.31 578 CYS A N 1
ATOM 4410 C CA . CYS A 1 578 ? 19.267 8.885 -12.529 1.00 91.31 578 CYS A CA 1
ATOM 4411 C C . CYS A 1 578 ? 19.343 7.429 -12.039 1.00 91.31 578 CYS A C 1
ATOM 4413 O O . CYS A 1 578 ? 19.388 7.184 -10.834 1.00 91.31 578 CYS A O 1
ATOM 4415 N N . ALA A 1 579 ? 19.418 6.463 -12.959 1.00 91.12 579 ALA A N 1
ATOM 4416 C CA . ALA A 1 579 ? 19.575 5.046 -12.643 1.00 91.12 579 ALA A CA 1
ATOM 4417 C C . ALA A 1 579 ? 20.855 4.779 -11.838 1.00 91.12 579 ALA A C 1
ATOM 4419 O O . ALA A 1 579 ? 20.815 4.054 -10.846 1.00 91.12 579 ALA A O 1
ATOM 4420 N N . ALA A 1 580 ? 21.972 5.408 -12.213 1.00 89.44 580 ALA A N 1
ATOM 4421 C CA . ALA A 1 580 ? 23.228 5.298 -11.479 1.00 89.44 580 ALA A CA 1
ATOM 4422 C C . ALA A 1 580 ? 23.105 5.846 -10.046 1.00 89.44 580 ALA A C 1
ATOM 4424 O O . ALA A 1 580 ? 23.548 5.194 -9.101 1.00 89.44 580 ALA A O 1
ATOM 4425 N N . GLY A 1 581 ? 22.460 7.005 -9.868 1.00 90.88 581 GLY A N 1
ATOM 4426 C CA . GLY A 1 581 ? 22.204 7.580 -8.544 1.00 90.88 581 GLY A CA 1
ATOM 4427 C C . GLY A 1 581 ? 21.354 6.668 -7.654 1.00 90.88 581 GLY A C 1
ATOM 4428 O O . GLY A 1 581 ? 21.722 6.403 -6.510 1.00 90.88 581 GLY A O 1
ATOM 4429 N N . LEU A 1 582 ? 20.269 6.127 -8.213 1.00 90.00 582 LEU A N 1
ATOM 4430 C CA . LEU A 1 582 ? 19.380 5.166 -7.557 1.00 90.00 582 LEU A CA 1
ATOM 4431 C C . LEU A 1 582 ? 20.120 3.899 -7.100 1.00 90.00 582 LEU A C 1
ATOM 4433 O O . LEU A 1 582 ? 19.977 3.465 -5.957 1.00 90.00 582 LEU A O 1
ATOM 4437 N N . VAL A 1 583 ? 20.951 3.330 -7.975 1.00 89.75 583 VAL A N 1
ATOM 4438 C CA . VAL A 1 583 ? 21.777 2.153 -7.670 1.00 89.75 583 VAL A CA 1
ATOM 4439 C C . VAL A 1 583 ? 22.740 2.423 -6.519 1.00 89.75 583 VAL A C 1
ATOM 4441 O O . VAL A 1 583 ? 22.864 1.599 -5.614 1.00 89.75 583 VAL A O 1
ATOM 4444 N N . GLU A 1 584 ? 23.430 3.562 -6.531 1.00 89.75 584 GLU A N 1
ATOM 4445 C CA . GLU A 1 584 ? 24.384 3.904 -5.474 1.00 89.75 584 GLU A CA 1
ATOM 4446 C C . GLU A 1 584 ? 23.700 4.184 -4.130 1.00 89.75 584 GLU A C 1
ATOM 4448 O O . GLU A 1 584 ? 24.246 3.853 -3.071 1.00 89.75 584 GLU A O 1
ATOM 4453 N N . GLU A 1 585 ? 22.496 4.756 -4.142 1.00 88.69 585 GLU A N 1
ATOM 4454 C CA . GLU A 1 585 ? 21.703 4.926 -2.927 1.00 88.69 585 GLU A CA 1
ATOM 4455 C C . GLU A 1 585 ? 21.260 3.579 -2.348 1.00 88.69 585 GLU A C 1
ATOM 4457 O O . GLU A 1 585 ? 21.434 3.329 -1.153 1.00 88.69 585 GLU A O 1
ATOM 4462 N N . ASP A 1 586 ? 20.739 2.687 -3.184 1.00 88.25 586 ASP A N 1
ATOM 4463 C CA . ASP A 1 586 ? 20.304 1.366 -2.749 1.00 88.25 586 ASP A CA 1
ATOM 4464 C C . ASP A 1 586 ? 21.473 0.518 -2.213 1.00 88.25 586 ASP A C 1
ATOM 4466 O O . ASP A 1 586 ? 21.372 -0.056 -1.125 1.00 88.25 586 ASP A O 1
ATOM 4470 N N . LYS A 1 587 ? 22.638 0.541 -2.878 1.00 87.12 587 LYS A N 1
ATOM 4471 C CA . LYS A 1 587 ? 23.876 -0.061 -2.348 1.00 87.12 587 LYS A CA 1
ATOM 4472 C C . LYS A 1 587 ? 24.222 0.487 -0.964 1.00 87.12 587 LYS A C 1
ATOM 4474 O O . LYS A 1 587 ? 24.582 -0.269 -0.062 1.00 87.12 587 LYS A O 1
ATOM 4479 N N . ARG A 1 588 ? 24.096 1.802 -0.755 1.00 88.81 588 ARG A N 1
ATOM 4480 C CA . ARG A 1 588 ? 24.343 2.429 0.554 1.00 88.81 588 ARG A CA 1
ATOM 4481 C C . ARG A 1 588 ? 23.355 1.941 1.612 1.00 88.81 588 ARG A C 1
ATOM 4483 O O . ARG A 1 588 ? 23.782 1.612 2.719 1.00 88.81 588 ARG A O 1
ATOM 4490 N N . ARG A 1 589 ? 22.063 1.851 1.277 1.00 87.06 589 ARG A N 1
ATOM 4491 C CA . ARG A 1 589 ? 21.021 1.309 2.169 1.00 87.06 589 ARG A CA 1
ATOM 4492 C C . ARG A 1 589 ? 21.325 -0.138 2.551 1.00 87.06 589 ARG A C 1
ATOM 4494 O O . ARG A 1 589 ? 21.295 -0.466 3.735 1.00 87.06 589 ARG A O 1
ATOM 4501 N N . LEU A 1 590 ? 21.695 -0.975 1.582 1.00 84.94 590 LEU A N 1
ATOM 4502 C CA . LEU A 1 590 ? 22.102 -2.361 1.815 1.00 84.94 590 LEU A CA 1
ATOM 4503 C C . LEU A 1 590 ? 23.325 -2.468 2.731 1.00 84.94 590 LEU A C 1
ATOM 4505 O O . LEU A 1 590 ? 23.307 -3.259 3.671 1.00 84.94 590 LEU A O 1
ATOM 4509 N N . ARG A 1 591 ? 24.362 -1.648 2.516 1.00 85.62 591 ARG A N 1
ATOM 4510 C CA . ARG A 1 591 ? 25.536 -1.593 3.404 1.00 85.62 591 ARG A CA 1
ATOM 4511 C C . ARG A 1 591 ? 25.142 -1.219 4.829 1.00 85.62 591 ARG A C 1
ATOM 4513 O O . ARG A 1 591 ? 25.583 -1.872 5.768 1.00 85.62 591 ARG A O 1
ATOM 4520 N N . HIS A 1 592 ? 24.297 -0.204 5.006 1.00 85.50 592 HIS A N 1
ATOM 4521 C CA . HIS A 1 592 ? 23.822 0.196 6.333 1.00 85.50 592 HIS A CA 1
ATOM 4522 C C . HIS A 1 592 ? 23.003 -0.909 7.007 1.00 85.50 592 HIS A C 1
ATOM 4524 O O . HIS A 1 592 ? 23.234 -1.203 8.178 1.00 85.50 592 HIS A O 1
ATOM 4530 N N . ALA A 1 593 ? 22.095 -1.556 6.272 1.00 80.38 593 ALA A N 1
ATOM 4531 C CA . ALA A 1 593 ? 21.306 -2.673 6.780 1.00 80.38 593 ALA A CA 1
ATOM 4532 C C . ALA A 1 593 ? 22.193 -3.867 7.163 1.00 80.38 593 ALA A C 1
ATOM 4534 O O . ALA A 1 593 ? 22.001 -4.455 8.224 1.00 80.38 593 ALA A O 1
ATOM 4535 N N . ALA A 1 594 ? 23.206 -4.187 6.353 1.00 80.31 594 ALA A N 1
ATOM 4536 C CA . ALA A 1 594 ? 24.171 -5.238 6.655 1.00 80.31 594 ALA A CA 1
ATOM 4537 C C . ALA A 1 594 ? 25.023 -4.903 7.886 1.00 80.31 594 ALA A C 1
ATOM 4539 O O . ALA A 1 594 ? 25.230 -5.774 8.725 1.00 80.31 594 ALA A O 1
ATOM 4540 N N . VAL A 1 595 ? 25.470 -3.652 8.043 1.00 81.81 595 VAL A N 1
ATOM 4541 C CA . VAL A 1 595 ? 26.193 -3.199 9.243 1.00 81.81 595 VAL A CA 1
ATOM 4542 C C . VAL A 1 595 ? 25.300 -3.290 10.481 1.00 81.81 595 VAL A C 1
ATOM 4544 O O . VAL A 1 595 ? 25.725 -3.835 11.496 1.00 81.81 595 VAL A O 1
ATOM 4547 N N . ALA A 1 596 ? 24.053 -2.822 10.401 1.00 79.31 596 ALA A N 1
ATOM 4548 C CA . ALA A 1 596 ? 23.098 -2.917 11.503 1.00 79.31 596 ALA A CA 1
ATOM 4549 C C . ALA A 1 596 ? 22.806 -4.381 11.878 1.00 79.31 596 ALA A C 1
ATOM 4551 O O . ALA A 1 596 ? 22.840 -4.740 13.054 1.00 79.31 596 ALA A O 1
ATOM 4552 N N . ALA A 1 597 ? 22.598 -5.250 10.886 1.00 74.62 597 ALA A N 1
ATOM 4553 C CA . ALA A 1 597 ? 22.417 -6.682 11.103 1.00 74.62 597 ALA A CA 1
ATOM 4554 C C . ALA A 1 597 ? 23.674 -7.336 11.695 1.00 74.62 597 ALA A C 1
ATOM 4556 O O . ALA A 1 597 ? 23.561 -8.185 12.575 1.00 74.62 597 ALA A O 1
ATOM 4557 N N . ALA A 1 598 ? 24.869 -6.919 11.272 1.00 76.31 598 ALA A N 1
ATOM 4558 C CA . ALA A 1 598 ? 26.133 -7.432 11.789 1.00 76.31 598 ALA A CA 1
ATOM 4559 C C . ALA A 1 598 ? 26.373 -7.092 13.265 1.00 76.31 598 ALA A C 1
ATOM 4561 O O . ALA A 1 598 ? 27.030 -7.856 13.967 1.00 76.31 598 ALA A O 1
ATOM 4562 N N . VAL A 1 599 ? 25.821 -5.974 13.740 1.00 78.12 599 VAL A N 1
ATOM 4563 C CA . VAL A 1 599 ? 25.841 -5.601 15.161 1.00 78.12 599 VAL A CA 1
ATOM 4564 C C . VAL A 1 599 ? 24.904 -6.489 15.989 1.00 78.12 599 VAL A C 1
ATOM 4566 O O . VAL A 1 599 ? 25.185 -6.752 17.156 1.00 78.12 599 VAL A O 1
ATOM 4569 N N . LEU A 1 600 ? 23.801 -6.957 15.399 1.00 76.00 600 LEU A N 1
ATOM 4570 C CA . LEU A 1 600 ? 22.739 -7.684 16.102 1.00 76.00 600 LEU A CA 1
ATOM 4571 C C . LEU A 1 600 ? 22.838 -9.213 15.984 1.00 76.00 600 LEU A C 1
ATOM 4573 O O . LEU A 1 600 ? 22.274 -9.925 16.814 1.00 76.00 600 LEU A O 1
ATOM 4577 N N . ALA A 1 601 ? 23.518 -9.732 14.962 1.00 72.81 601 ALA A N 1
ATOM 4578 C CA . ALA A 1 601 ? 23.557 -11.156 14.645 1.00 72.81 601 ALA A CA 1
ATOM 4579 C C . ALA A 1 601 ? 24.912 -11.807 14.989 1.00 72.81 601 ALA A C 1
ATOM 4581 O O . ALA A 1 601 ? 25.947 -11.139 14.999 1.00 72.81 601 ALA A O 1
ATOM 4582 N N . PRO A 1 602 ? 24.950 -13.138 15.207 1.00 72.69 602 PRO A N 1
ATOM 4583 C CA . PRO A 1 602 ? 26.201 -13.886 15.282 1.00 72.69 602 PRO A CA 1
ATOM 4584 C C . PRO A 1 602 ? 27.075 -13.627 14.047 1.00 72.69 602 PRO A C 1
ATOM 4586 O O . PRO A 1 602 ? 26.570 -13.497 12.927 1.00 72.69 602 PRO A O 1
ATOM 4589 N N . THR A 1 603 ? 28.395 -13.625 14.238 1.00 74.56 603 THR A N 1
ATOM 4590 C CA . THR A 1 603 ? 29.409 -13.242 13.235 1.00 74.56 603 THR A CA 1
ATOM 4591 C C . THR A 1 603 ? 29.260 -13.923 11.868 1.00 74.56 603 THR A C 1
ATOM 4593 O O . THR A 1 603 ? 29.630 -13.343 10.850 1.00 74.56 603 THR A O 1
ATOM 4596 N N . GLN A 1 604 ? 28.684 -15.125 11.806 1.00 77.31 604 GLN A N 1
ATOM 4597 C CA . GLN A 1 604 ? 28.508 -15.880 10.563 1.00 77.31 604 GLN A CA 1
ATOM 4598 C C . GLN A 1 604 ? 27.322 -15.395 9.704 1.00 77.31 604 GLN A C 1
ATOM 4600 O O . GLN A 1 604 ? 27.446 -15.316 8.484 1.00 77.31 604 GLN A O 1
ATOM 4605 N N . ALA A 1 605 ? 26.197 -15.013 10.321 1.00 73.88 605 ALA A N 1
ATOM 4606 C CA . ALA A 1 605 ? 25.041 -14.451 9.610 1.00 73.88 605 ALA A CA 1
ATOM 4607 C C . ALA A 1 605 ? 25.336 -13.029 9.111 1.00 73.88 605 ALA A C 1
ATOM 4609 O O . ALA A 1 605 ? 24.972 -12.664 7.995 1.00 73.88 605 ALA A O 1
ATOM 4610 N N . ALA A 1 606 ? 26.083 -12.269 9.914 1.00 71.94 606 ALA A N 1
ATOM 4611 C CA . ALA A 1 606 ? 26.636 -10.973 9.547 1.00 71.94 606 ALA A CA 1
ATOM 4612 C C . ALA A 1 606 ? 27.529 -11.055 8.296 1.00 71.94 606 ALA A C 1
ATOM 4614 O O . ALA A 1 606 ? 27.358 -10.286 7.350 1.00 71.94 606 ALA A O 1
ATOM 4615 N N . ALA A 1 607 ? 28.453 -12.023 8.269 1.00 76.50 607 ALA A N 1
ATOM 4616 C CA . ALA A 1 607 ? 29.354 -12.236 7.141 1.00 76.50 607 ALA A CA 1
ATOM 4617 C C . ALA A 1 607 ? 28.605 -12.656 5.866 1.00 76.50 607 ALA A C 1
ATOM 4619 O O . ALA A 1 607 ? 28.923 -12.158 4.790 1.00 76.50 607 ALA A O 1
ATOM 4620 N N . ALA A 1 608 ? 27.588 -13.518 5.978 1.00 78.31 608 ALA A N 1
ATOM 4621 C CA . ALA A 1 608 ? 26.757 -13.919 4.843 1.00 78.31 608 ALA A CA 1
ATOM 4622 C C . ALA A 1 608 ? 25.930 -12.747 4.284 1.00 78.31 608 ALA A C 1
ATOM 4624 O O . ALA A 1 608 ? 25.873 -12.565 3.070 1.00 78.31 608 ALA A O 1
ATOM 4625 N N . ALA A 1 609 ? 25.345 -11.916 5.155 1.00 72.88 609 ALA A N 1
ATOM 4626 C CA . ALA A 1 609 ? 24.623 -10.714 4.742 1.00 72.88 609 ALA A CA 1
ATOM 4627 C C . ALA A 1 609 ? 25.550 -9.722 4.024 1.00 72.88 609 ALA A C 1
ATOM 4629 O O . ALA A 1 609 ? 25.207 -9.211 2.961 1.00 72.88 609 ALA A O 1
ATOM 4630 N N . LEU A 1 610 ? 26.755 -9.496 4.555 1.00 77.12 610 LEU A N 1
ATOM 4631 C CA . LEU A 1 610 ? 27.739 -8.607 3.938 1.00 77.12 610 LEU A CA 1
ATOM 4632 C C . LEU A 1 610 ? 28.266 -9.157 2.600 1.00 77.12 610 LEU A C 1
ATOM 4634 O O . LEU A 1 610 ? 28.441 -8.395 1.648 1.00 77.12 610 LEU A O 1
ATOM 4638 N N . ALA A 1 611 ? 28.477 -10.472 2.499 1.00 78.62 611 ALA A N 1
ATOM 4639 C CA . ALA A 1 611 ? 28.870 -11.128 1.254 1.00 78.62 611 ALA A CA 1
ATOM 4640 C C . ALA A 1 611 ? 27.775 -11.009 0.183 1.00 78.62 611 ALA A C 1
ATOM 4642 O O . ALA A 1 611 ? 28.086 -10.658 -0.950 1.00 78.62 611 ALA A O 1
ATOM 4643 N N . ALA A 1 612 ? 26.501 -11.187 0.552 1.00 72.56 612 ALA A N 1
ATOM 4644 C CA . ALA A 1 612 ? 25.368 -10.989 -0.353 1.00 72.56 612 ALA A CA 1
ATOM 4645 C C . ALA A 1 612 ? 25.250 -9.532 -0.838 1.00 72.56 612 ALA A C 1
ATOM 4647 O O . ALA A 1 612 ? 24.952 -9.294 -2.007 1.00 72.56 612 ALA A O 1
ATOM 4648 N N . VAL A 1 613 ? 25.537 -8.546 0.025 1.00 75.00 613 VAL A N 1
ATOM 4649 C CA . VAL A 1 613 ? 25.626 -7.134 -0.391 1.00 75.00 613 VAL A CA 1
ATOM 4650 C C . VAL A 1 613 ? 26.786 -6.925 -1.362 1.00 75.00 613 VAL A C 1
ATOM 4652 O O . VAL A 1 613 ? 26.604 -6.284 -2.388 1.00 75.00 613 VAL A O 1
ATOM 4655 N N . THR A 1 614 ? 27.949 -7.517 -1.093 1.00 74.69 614 THR A N 1
ATOM 4656 C CA . THR A 1 614 ? 29.137 -7.394 -1.957 1.00 74.69 614 THR A CA 1
ATOM 4657 C C . THR A 1 614 ? 28.922 -8.051 -3.326 1.00 74.69 614 THR A C 1
ATOM 4659 O O . THR A 1 614 ? 29.339 -7.518 -4.350 1.00 74.69 614 THR A O 1
ATOM 4662 N N . GLU A 1 615 ? 28.224 -9.184 -3.373 1.00 71.81 615 GLU A N 1
ATOM 4663 C CA . GLU A 1 615 ? 27.834 -9.845 -4.621 1.00 71.81 615 GLU A CA 1
ATOM 4664 C C . GLU A 1 615 ? 26.773 -9.027 -5.376 1.00 71.81 615 GLU A C 1
ATOM 4666 O O . GLU A 1 615 ? 26.883 -8.841 -6.588 1.00 71.81 615 GLU A O 1
ATOM 4671 N N . SER A 1 616 ? 25.817 -8.427 -4.658 1.00 64.88 616 SER A N 1
ATOM 4672 C CA . SER A 1 616 ? 24.841 -7.474 -5.209 1.00 64.88 616 SER A CA 1
ATOM 4673 C C . SER A 1 616 ? 25.463 -6.146 -5.670 1.00 64.88 616 SER A C 1
ATOM 4675 O O . SER A 1 616 ? 24.819 -5.405 -6.413 1.00 64.88 616 SER A O 1
ATOM 4677 N N . GLU A 1 617 ? 26.683 -5.814 -5.238 1.00 67.00 617 GLU A N 1
ATOM 4678 C CA . GLU A 1 617 ? 27.429 -4.641 -5.708 1.00 67.00 617 GLU A CA 1
ATOM 4679 C C . GLU A 1 617 ? 28.081 -4.857 -7.079 1.00 67.00 617 GLU A C 1
ATOM 4681 O O . GLU A 1 617 ? 28.466 -3.877 -7.730 1.00 67.00 617 GLU A O 1
ATOM 4686 N N . SER A 1 618 ? 28.168 -6.112 -7.537 1.00 67.31 618 SER A N 1
ATOM 4687 C CA . SER A 1 618 ? 28.562 -6.425 -8.909 1.00 67.31 618 SER A CA 1
ATOM 4688 C C . SER A 1 618 ? 27.539 -5.860 -9.909 1.00 67.31 618 SER A C 1
ATOM 4690 O O . SER A 1 618 ? 26.369 -5.658 -9.596 1.00 67.31 618 SER A O 1
ATOM 4692 N N . HIS A 1 619 ? 28.015 -5.499 -11.102 1.00 83.00 619 HIS A N 1
ATOM 4693 C CA . HIS A 1 619 ? 27.308 -4.704 -12.114 1.00 83.00 619 HIS A CA 1
ATOM 4694 C C . HIS A 1 619 ? 25.827 -5.106 -12.316 1.00 83.00 619 HIS A C 1
ATOM 4696 O O . HIS A 1 619 ? 25.536 -6.105 -12.976 1.00 83.00 619 HIS A O 1
ATOM 4702 N N . MET A 1 620 ? 24.884 -4.296 -11.807 1.00 91.38 620 MET A N 1
ATOM 4703 C CA . MET A 1 620 ? 23.450 -4.481 -12.065 1.00 91.38 620 MET A CA 1
ATOM 4704 C C . MET A 1 620 ? 23.134 -4.186 -13.542 1.00 91.38 620 MET A C 1
ATOM 4706 O O . MET A 1 620 ? 23.439 -3.088 -14.022 1.00 91.38 620 MET A O 1
ATOM 4710 N N . PRO A 1 621 ? 22.525 -5.128 -14.285 1.00 95.06 621 PRO A N 1
ATOM 4711 C CA . PRO A 1 621 ? 22.079 -4.878 -15.651 1.00 95.06 621 PRO A CA 1
ATOM 4712 C C . PRO A 1 621 ? 21.059 -3.734 -15.713 1.00 95.06 621 PRO A C 1
ATOM 4714 O O . PRO A 1 621 ? 20.256 -3.557 -14.796 1.00 95.06 621 PRO A O 1
ATOM 4717 N N . HIS A 1 622 ? 21.090 -2.970 -16.804 1.00 95.44 622 HIS A N 1
ATOM 4718 C CA . HIS A 1 622 ? 20.184 -1.851 -17.053 1.00 95.44 622 HIS A CA 1
ATOM 4719 C C . HIS A 1 622 ? 19.244 -2.222 -18.202 1.00 95.44 622 HIS A C 1
ATOM 4721 O O . HIS A 1 622 ? 19.667 -2.287 -19.352 1.00 95.44 622 HIS A O 1
ATOM 4727 N N . VAL A 1 623 ? 17.974 -2.492 -17.909 1.00 96.81 623 VAL A N 1
ATOM 4728 C CA . VAL A 1 623 ? 16.988 -2.961 -18.892 1.00 96.81 623 VAL A CA 1
ATOM 4729 C C . VAL A 1 623 ? 16.100 -1.800 -19.342 1.00 96.81 623 VAL A C 1
ATOM 4731 O O . VAL A 1 623 ? 15.383 -1.220 -18.531 1.00 96.81 623 VAL A O 1
ATOM 4734 N N . LEU A 1 624 ? 16.122 -1.455 -20.630 1.00 95.12 624 LEU A N 1
ATOM 4735 C CA . LEU A 1 624 ? 15.233 -0.461 -21.234 1.00 95.12 624 LEU A CA 1
ATOM 4736 C C . LEU A 1 624 ? 13.968 -1.125 -21.782 1.00 95.12 624 LEU A C 1
ATOM 4738 O O . LEU A 1 624 ? 14.039 -2.031 -22.614 1.00 95.12 624 LEU A O 1
ATOM 4742 N N . LEU A 1 625 ? 12.820 -0.566 -21.411 1.00 93.75 625 LEU A N 1
ATOM 4743 C CA . LEU A 1 625 ? 11.507 -0.845 -21.975 1.00 93.75 625 LEU A CA 1
ATOM 4744 C C . LEU A 1 625 ? 10.947 0.441 -22.580 1.00 93.75 625 LEU A C 1
ATOM 4746 O O . LEU A 1 625 ? 10.864 1.477 -21.915 1.00 93.75 625 LEU A O 1
ATOM 4750 N N . THR A 1 626 ? 10.576 0.401 -23.855 1.00 90.31 626 THR A N 1
ATOM 4751 C CA . THR A 1 626 ? 10.069 1.585 -24.551 1.00 90.31 626 THR A CA 1
ATOM 4752 C C . THR A 1 626 ? 9.141 1.220 -25.695 1.00 90.31 626 THR A C 1
ATOM 4754 O O . THR A 1 626 ? 9.343 0.225 -26.393 1.00 90.31 626 THR A O 1
ATOM 4757 N N . ASP A 1 627 ? 8.146 2.070 -25.921 1.00 84.75 627 ASP A N 1
ATOM 4758 C CA . ASP A 1 627 ? 7.261 2.034 -27.082 1.00 84.75 627 ASP A CA 1
ATOM 4759 C C . ASP A 1 627 ? 7.883 2.630 -28.354 1.00 84.75 627 ASP A C 1
ATOM 4761 O O . ASP A 1 627 ? 7.273 2.566 -29.418 1.00 84.75 627 ASP A O 1
ATOM 4765 N N . ASN A 1 628 ? 9.098 3.177 -28.268 1.00 84.56 628 ASN A N 1
ATOM 4766 C CA . ASN A 1 628 ? 9.829 3.715 -29.404 1.00 84.56 628 ASN A CA 1
ATOM 4767 C C . ASN A 1 628 ? 10.723 2.638 -30.043 1.00 84.56 628 ASN A C 1
ATOM 4769 O O . ASN A 1 628 ? 11.785 2.298 -29.518 1.00 84.56 628 ASN A O 1
ATOM 4773 N N . ASP A 1 629 ? 10.297 2.109 -31.192 1.00 83.00 629 ASP A N 1
ATOM 4774 C CA . ASP A 1 629 ? 11.015 1.032 -31.888 1.00 83.00 629 ASP A CA 1
ATOM 4775 C C . ASP A 1 629 ? 12.425 1.444 -32.341 1.00 83.00 629 ASP A C 1
ATOM 4777 O O . ASP A 1 629 ? 13.337 0.619 -32.344 1.00 83.00 629 ASP A O 1
ATOM 4781 N N . GLU A 1 630 ? 12.641 2.718 -32.683 1.00 83.31 630 GLU A N 1
ATOM 4782 C CA . GLU A 1 630 ? 13.968 3.214 -33.058 1.00 83.31 630 GLU A CA 1
ATOM 4783 C C . GLU A 1 630 ? 14.933 3.168 -31.873 1.00 83.31 630 GLU A C 1
ATOM 4785 O O . GLU A 1 630 ? 16.034 2.629 -31.982 1.00 83.31 630 GLU A O 1
ATOM 4790 N N . LEU A 1 631 ? 14.499 3.663 -30.714 1.00 85.00 631 LEU A N 1
ATOM 4791 C CA . LEU A 1 631 ? 15.292 3.630 -29.491 1.00 85.00 631 LEU A CA 1
ATOM 4792 C C . LEU A 1 631 ? 15.627 2.192 -29.081 1.00 85.00 631 LEU A C 1
ATOM 4794 O O . LEU A 1 631 ? 16.768 1.904 -28.719 1.00 85.00 631 LEU A O 1
ATOM 4798 N N . ARG A 1 632 ? 14.651 1.282 -29.203 1.00 88.12 632 ARG A N 1
ATOM 4799 C CA . ARG A 1 632 ? 14.840 -0.148 -28.931 1.00 88.12 632 ARG A CA 1
ATOM 4800 C C . ARG A 1 632 ? 15.907 -0.758 -29.838 1.00 88.12 632 ARG A C 1
ATOM 4802 O O . ARG A 1 632 ? 16.815 -1.416 -29.337 1.00 88.12 632 ARG A O 1
ATOM 4809 N N . ARG A 1 633 ? 15.845 -0.495 -31.151 1.00 86.75 633 ARG A N 1
ATOM 4810 C CA . ARG A 1 633 ? 16.834 -0.995 -32.125 1.00 86.75 633 ARG A CA 1
ATOM 4811 C C . ARG A 1 633 ? 18.244 -0.497 -31.831 1.00 86.75 633 ARG A C 1
ATOM 4813 O O . ARG A 1 633 ? 19.180 -1.286 -31.886 1.00 86.75 633 ARG A O 1
ATOM 4820 N N . ARG A 1 634 ? 18.399 0.780 -31.477 1.00 88.25 634 ARG A N 1
ATOM 4821 C CA . ARG A 1 634 ? 19.710 1.362 -31.149 1.00 88.25 634 ARG A CA 1
ATOM 4822 C C . ARG A 1 634 ? 20.312 0.770 -29.873 1.00 88.25 634 ARG A C 1
ATOM 4824 O O . ARG A 1 634 ? 21.506 0.485 -29.836 1.00 88.25 634 ARG A O 1
ATOM 4831 N N . VAL A 1 635 ? 19.491 0.524 -28.847 1.00 90.88 635 VAL A N 1
ATOM 4832 C CA . VAL A 1 635 ? 19.929 -0.197 -27.638 1.00 90.88 635 VAL A CA 1
ATOM 4833 C C . VAL A 1 635 ? 20.315 -1.641 -27.963 1.00 90.88 635 VAL A C 1
ATOM 4835 O O . VAL A 1 635 ? 21.383 -2.083 -27.552 1.00 90.88 635 VAL A O 1
ATOM 4838 N N . ALA A 1 636 ? 19.505 -2.359 -28.748 1.00 90.06 636 ALA A N 1
ATOM 4839 C CA . ALA A 1 636 ? 19.807 -3.731 -29.169 1.00 90.06 636 ALA A CA 1
ATOM 4840 C C . ALA A 1 636 ? 21.093 -3.828 -30.016 1.00 90.06 636 ALA A C 1
ATOM 4842 O O . ALA A 1 636 ? 21.821 -4.814 -29.927 1.00 90.06 636 ALA A O 1
ATOM 4843 N N . ALA A 1 637 ? 21.413 -2.786 -30.789 1.00 90.62 637 ALA A N 1
ATOM 4844 C CA . ALA A 1 637 ? 22.664 -2.663 -31.537 1.00 90.62 637 ALA A CA 1
ATOM 4845 C C . ALA A 1 637 ? 23.885 -2.294 -30.664 1.00 90.62 637 ALA A C 1
ATOM 4847 O O . ALA A 1 637 ? 25.000 -2.216 -31.177 1.00 90.62 637 ALA A O 1
ATOM 4848 N N . GLY A 1 638 ? 23.699 -2.064 -29.358 1.00 91.31 638 GLY A N 1
ATOM 4849 C CA . GLY A 1 638 ? 24.768 -1.683 -28.431 1.00 91.31 638 GLY A CA 1
ATOM 4850 C C . GLY A 1 638 ? 25.228 -0.227 -28.558 1.00 91.31 638 GLY A C 1
ATOM 4851 O O . GLY A 1 638 ? 26.278 0.128 -28.026 1.00 91.31 638 GLY A O 1
ATOM 4852 N N . GLU A 1 639 ? 24.466 0.634 -29.240 1.00 90.00 639 GLU A N 1
ATOM 4853 C CA . GLU A 1 639 ? 24.838 2.041 -29.462 1.00 90.00 639 GLU A CA 1
ATOM 4854 C C . GLU A 1 639 ? 24.682 2.916 -28.210 1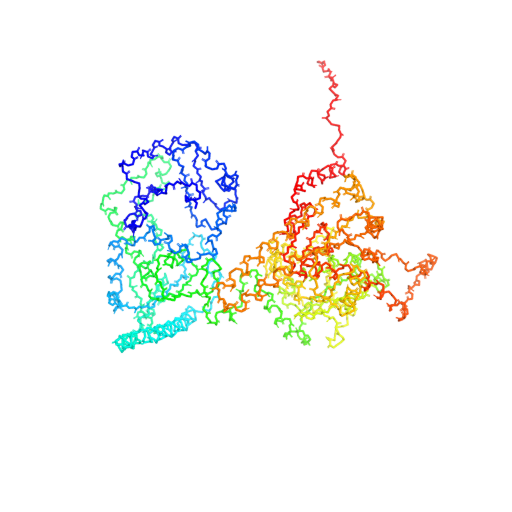.00 90.00 639 GLU A C 1
ATOM 4856 O O . GLU A 1 639 ? 25.198 4.032 -28.165 1.00 90.00 639 GLU A O 1
ATOM 4861 N N . LEU A 1 640 ? 23.928 2.442 -27.214 1.00 87.69 640 LEU A N 1
ATOM 4862 C CA . LEU A 1 640 ? 23.459 3.235 -26.074 1.00 87.69 640 LEU A CA 1
ATOM 4863 C C . LEU A 1 640 ? 23.735 2.520 -24.733 1.00 87.69 640 LEU A C 1
ATOM 4865 O O . LEU A 1 640 ? 22.793 2.191 -24.005 1.00 87.69 640 LEU A O 1
ATOM 4869 N N . PRO A 1 641 ? 25.010 2.251 -24.385 1.00 88.12 641 PRO A N 1
ATOM 4870 C CA . PRO A 1 641 ? 25.359 1.634 -23.106 1.00 88.12 641 PRO A CA 1
ATOM 4871 C C . PRO A 1 641 ? 24.973 2.536 -21.911 1.00 88.12 641 PRO A C 1
ATOM 4873 O O . PRO A 1 641 ? 24.956 3.762 -22.052 1.00 88.12 641 PRO A O 1
ATOM 4876 N N . PRO A 1 642 ? 24.684 1.970 -20.720 1.00 92.56 642 PRO A N 1
ATOM 4877 C CA . PRO A 1 642 ? 24.766 0.549 -20.355 1.00 92.56 642 PRO A CA 1
ATOM 4878 C C . PRO A 1 642 ? 23.476 -0.249 -20.630 1.00 92.56 642 PRO A C 1
ATOM 4880 O O . PRO A 1 642 ? 23.327 -1.358 -20.116 1.00 92.56 642 PRO A O 1
ATOM 4883 N N . TRP A 1 643 ? 22.523 0.310 -21.380 1.00 94.50 643 TRP A N 1
ATOM 4884 C CA . TRP A 1 643 ? 21.199 -0.282 -21.547 1.00 94.50 643 TRP A CA 1
ATOM 4885 C C . TRP A 1 643 ? 21.219 -1.534 -22.429 1.00 94.50 643 TRP A C 1
ATOM 4887 O O . TRP A 1 643 ? 21.917 -1.595 -23.438 1.00 94.50 643 TRP A O 1
ATOM 4897 N N . VAL A 1 644 ? 20.381 -2.504 -22.071 1.00 95.75 644 VAL A N 1
ATOM 4898 C CA . VAL A 1 644 ? 19.965 -3.642 -22.899 1.00 95.75 644 VAL A CA 1
ATOM 4899 C C . VAL A 1 644 ? 18.446 -3.617 -23.031 1.00 95.75 644 VAL A C 1
ATOM 4901 O O . VAL A 1 644 ? 17.761 -3.092 -22.157 1.00 95.75 644 VAL A O 1
ATOM 4904 N N . SER A 1 645 ? 17.884 -4.155 -24.110 1.00 94.50 645 SER A N 1
ATOM 4905 C CA . SER A 1 645 ? 16.431 -4.174 -24.303 1.00 94.50 645 SER A CA 1
ATOM 4906 C C . SER A 1 645 ? 15.999 -5.506 -24.901 1.00 94.50 645 SER A C 1
ATOM 4908 O O . SER A 1 645 ? 16.609 -5.935 -25.882 1.00 94.50 645 SER A O 1
ATOM 4910 N N . PRO A 1 646 ? 14.999 -6.189 -24.318 1.00 93.06 646 PRO A N 1
ATOM 4911 C CA . PRO A 1 646 ? 14.493 -7.424 -24.892 1.00 93.06 646 PRO A CA 1
ATOM 4912 C C . PRO A 1 646 ? 13.728 -7.120 -26.186 1.00 93.06 646 PRO A C 1
ATOM 4914 O O . PRO A 1 646 ? 13.127 -6.054 -26.337 1.00 93.06 646 PRO A O 1
ATOM 4917 N N . GLU A 1 647 ? 13.708 -8.068 -27.124 1.00 89.00 647 GLU A N 1
ATOM 4918 C CA . GLU A 1 647 ? 12.925 -7.961 -28.363 1.00 89.00 647 GLU A CA 1
ATOM 4919 C C . GLU A 1 647 ? 11.427 -8.201 -28.096 1.00 89.00 647 GLU A C 1
ATOM 4921 O O . GLU A 1 647 ? 10.822 -9.166 -28.562 1.00 89.00 647 GLU A O 1
ATOM 4926 N N . LEU A 1 648 ? 10.817 -7.320 -27.304 1.00 84.25 648 LEU A N 1
ATOM 4927 C CA . LEU A 1 648 ? 9.388 -7.330 -27.007 1.00 84.25 648 LEU A CA 1
ATOM 4928 C C . LEU A 1 648 ? 8.659 -6.287 -27.851 1.00 84.25 648 LEU A C 1
ATOM 4930 O O . LEU A 1 648 ? 9.186 -5.214 -28.149 1.00 84.25 648 LEU A O 1
ATOM 4934 N N . HIS A 1 649 ? 7.425 -6.602 -28.246 1.00 76.94 649 HIS A N 1
ATOM 4935 C CA . HIS A 1 649 ? 6.514 -5.611 -28.810 1.00 76.94 649 HIS A CA 1
ATOM 4936 C C . HIS A 1 649 ? 5.787 -4.885 -27.669 1.00 76.94 649 HIS A C 1
ATOM 4938 O O . HIS A 1 649 ? 5.184 -5.557 -26.825 1.00 76.94 649 HIS A O 1
ATOM 4944 N N . PRO A 1 650 ? 5.785 -3.541 -27.659 1.00 66.19 650 PRO A N 1
ATOM 4945 C CA . PRO A 1 650 ? 5.316 -2.761 -26.524 1.00 66.19 650 PRO A CA 1
ATOM 4946 C C . PRO A 1 650 ? 3.829 -3.004 -26.242 1.00 66.19 650 PRO A C 1
ATOM 4948 O O . PRO A 1 650 ? 2.999 -3.021 -27.156 1.00 66.19 650 PRO A O 1
ATOM 4951 N N . VAL A 1 651 ? 3.483 -3.122 -24.952 1.00 59.12 651 VAL A N 1
ATOM 4952 C CA . VAL A 1 651 ? 2.123 -3.408 -24.423 1.00 59.12 651 VAL A CA 1
ATOM 4953 C C . VAL A 1 651 ? 1.054 -2.449 -24.909 1.00 59.12 651 VAL A C 1
ATOM 4955 O O . VAL A 1 651 ? -0.135 -2.762 -24.893 1.00 59.12 651 VAL A O 1
ATOM 4958 N N . HIS A 1 652 ? 1.457 -1.272 -25.360 1.00 60.03 652 HIS A N 1
ATOM 4959 C CA . HIS A 1 652 ? 0.520 -0.247 -25.746 1.00 60.03 652 HIS A CA 1
ATOM 4960 C C . HIS A 1 652 ? -0.309 -0.588 -26.970 1.00 60.03 652 HIS A C 1
ATOM 4962 O O . HIS A 1 652 ? -1.078 0.275 -27.341 1.00 60.03 652 HIS A O 1
ATOM 4968 N N . LEU A 1 653 ? -0.195 -1.765 -27.600 1.00 51.62 653 LEU A N 1
ATOM 4969 C CA . LEU A 1 653 ? -1.064 -2.223 -28.688 1.00 51.62 653 LEU A CA 1
ATOM 4970 C C . LEU A 1 653 ? -2.520 -1.769 -28.481 1.00 51.62 653 LEU A C 1
ATOM 4972 O O . LEU A 1 653 ? -3.317 -2.408 -27.790 1.00 51.62 653 LEU A O 1
ATOM 4976 N N . ARG A 1 654 ? -2.891 -0.656 -29.133 1.00 48.47 654 ARG A N 1
ATOM 4977 C CA . ARG A 1 654 ? -4.283 -0.402 -29.459 1.00 48.47 654 ARG A CA 1
ATOM 4978 C C . ARG A 1 654 ? -4.666 -1.614 -30.272 1.00 48.47 654 ARG A C 1
ATOM 4980 O O . ARG A 1 654 ? -3.939 -1.978 -31.198 1.00 48.47 654 ARG A O 1
ATOM 4987 N N . LEU A 1 655 ? -5.768 -2.249 -29.911 1.00 49.06 655 LEU A N 1
ATOM 4988 C CA . LEU A 1 655 ? -6.298 -3.357 -30.683 1.00 49.06 655 LEU A CA 1
ATOM 4989 C C . LEU A 1 655 ? -6.833 -2.781 -31.982 1.00 49.06 655 LEU A C 1
ATOM 4991 O O . LEU A 1 655 ? -8.027 -2.571 -32.170 1.00 49.06 655 LEU A O 1
ATOM 4995 N N . GLN A 1 656 ? -5.905 -2.440 -32.873 1.00 43.66 656 GLN A N 1
ATOM 4996 C CA . GLN A 1 656 ? -6.185 -2.324 -34.275 1.00 43.66 656 GLN A CA 1
ATOM 4997 C C . GLN A 1 656 ? -6.809 -3.660 -34.627 1.00 43.66 656 GLN A C 1
ATOM 4999 O O . GLN A 1 656 ? -6.220 -4.710 -34.361 1.00 43.66 656 GLN A O 1
ATOM 5004 N N . ARG A 1 657 ? -8.060 -3.588 -35.099 1.00 48.12 657 ARG A N 1
ATOM 5005 C CA . ARG A 1 657 ? -8.832 -4.721 -35.609 1.00 48.12 657 ARG A CA 1
ATOM 5006 C C . ARG A 1 657 ? -7.865 -5.726 -36.216 1.00 48.12 657 ARG A C 1
ATOM 5008 O O . ARG A 1 657 ? -7.149 -5.354 -37.146 1.00 48.12 657 ARG A O 1
ATOM 5015 N N . LEU A 1 658 ? -7.840 -6.946 -35.672 1.00 46.12 658 LEU A N 1
ATOM 5016 C CA . LEU A 1 658 ? -7.030 -8.038 -36.205 1.00 46.12 658 LEU A CA 1
ATOM 5017 C C . LEU A 1 658 ? -7.111 -7.998 -37.742 1.00 46.12 658 LEU A C 1
ATOM 5019 O O . LEU A 1 658 ? -8.232 -7.917 -38.269 1.00 46.12 658 LEU A O 1
ATOM 5023 N N . PRO A 1 659 ? -5.971 -7.967 -38.456 1.00 40.59 659 PRO A N 1
ATOM 5024 C CA . PRO A 1 659 ? -5.960 -7.879 -39.909 1.00 40.59 659 PRO A CA 1
ATOM 5025 C C . PRO A 1 659 ? -6.706 -9.094 -40.475 1.00 40.59 659 PRO A C 1
ATOM 5027 O O . PRO A 1 659 ? -6.214 -10.215 -40.430 1.00 40.59 659 PRO A O 1
ATOM 5030 N N . GLY A 1 660 ? -7.951 -8.868 -40.905 1.00 46.12 660 GLY A N 1
ATOM 5031 C CA . GLY A 1 660 ? -8.936 -9.917 -41.202 1.00 46.12 660 GLY A CA 1
ATOM 5032 C C . GLY A 1 660 ? -10.383 -9.499 -40.906 1.00 46.12 660 GLY A C 1
ATOM 5033 O O . GLY A 1 660 ? -11.283 -9.823 -41.673 1.00 46.12 660 GLY A O 1
ATOM 5034 N N . ALA A 1 661 ? -10.616 -8.642 -39.903 1.00 46.00 661 ALA A N 1
ATOM 5035 C CA . ALA A 1 661 ? -11.928 -8.012 -39.650 1.00 46.00 661 ALA A CA 1
ATOM 5036 C C . ALA A 1 661 ? -12.225 -6.820 -40.598 1.00 46.00 661 ALA A C 1
ATOM 5038 O O . ALA A 1 661 ? -13.077 -5.969 -40.333 1.00 46.00 661 ALA A O 1
ATOM 5039 N N . GLY A 1 662 ? -11.469 -6.729 -41.695 1.00 40.16 662 GLY A N 1
ATOM 5040 C CA . GLY A 1 662 ? -11.357 -5.593 -42.603 1.00 40.16 662 GLY A CA 1
ATOM 5041 C C . GLY A 1 662 ? -12.342 -5.579 -43.767 1.00 40.16 662 GLY A C 1
ATOM 5042 O O . GLY A 1 662 ? -11.983 -5.074 -44.821 1.00 40.16 662 GLY A O 1
ATOM 5043 N N . ASN A 1 663 ? -13.574 -6.060 -43.596 1.00 43.25 663 ASN A N 1
ATOM 5044 C CA . ASN A 1 663 ? -14.656 -5.711 -44.519 1.00 43.25 663 ASN A CA 1
ATOM 5045 C C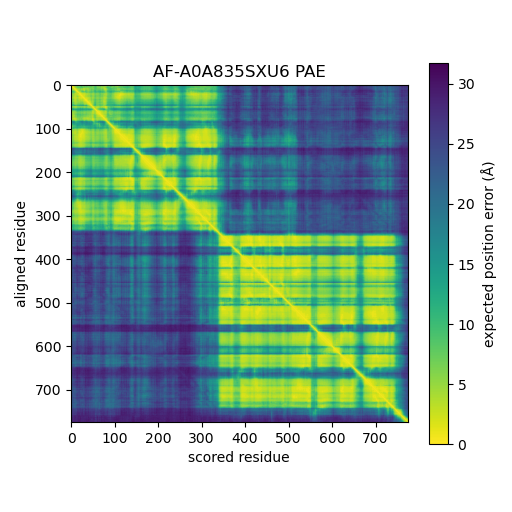 . ASN A 1 663 ? -15.578 -4.702 -43.840 1.00 43.25 663 ASN A C 1
ATOM 5047 O O . ASN A 1 663 ? -16.600 -5.046 -43.250 1.00 43.25 663 ASN A O 1
ATOM 5051 N N . ALA A 1 664 ? -15.216 -3.422 -43.954 1.00 45.75 664 ALA A N 1
ATOM 5052 C CA . ALA A 1 664 ? -16.058 -2.301 -43.537 1.00 45.75 664 ALA A CA 1
ATOM 5053 C C . ALA A 1 664 ? -17.451 -2.305 -44.214 1.00 45.75 664 ALA A C 1
ATOM 5055 O O . ALA A 1 664 ? -18.362 -1.648 -43.722 1.00 45.75 664 ALA A O 1
ATOM 5056 N N . SER A 1 665 ? -17.653 -3.090 -45.281 1.00 43.97 665 SER A N 1
ATOM 5057 C CA . SER A 1 665 ? -18.962 -3.299 -45.911 1.00 43.97 665 SER A CA 1
ATOM 5058 C C . SER A 1 665 ? -19.919 -4.193 -45.107 1.00 43.97 665 SER A C 1
ATOM 5060 O O . SER A 1 665 ? -21.127 -4.063 -45.275 1.00 43.97 665 SER A O 1
ATOM 5062 N N . ALA A 1 666 ? -19.431 -5.049 -44.198 1.00 44.84 666 ALA A N 1
ATOM 5063 C CA . ALA A 1 666 ? -20.290 -5.901 -43.365 1.00 44.84 666 ALA A CA 1
ATOM 5064 C C . ALA A 1 666 ? -20.860 -5.161 -42.139 1.00 44.84 666 ALA A C 1
ATOM 5066 O O . ALA A 1 666 ? -21.950 -5.483 -41.674 1.00 44.84 666 ALA A O 1
ATOM 5067 N N . ALA A 1 667 ? -20.177 -4.114 -41.660 1.00 45.50 667 ALA A N 1
ATOM 5068 C CA . ALA A 1 667 ? -20.678 -3.268 -40.572 1.00 45.50 667 ALA A CA 1
ATOM 5069 C C . ALA A 1 667 ? -21.934 -2.469 -40.976 1.00 45.50 667 ALA A C 1
ATOM 5071 O O . ALA A 1 667 ? -22.758 -2.151 -40.124 1.00 45.50 667 ALA A O 1
ATOM 5072 N N . ALA A 1 668 ? -22.129 -2.210 -42.275 1.00 46.59 668 ALA A N 1
ATOM 5073 C CA . ALA A 1 668 ? -23.362 -1.620 -42.799 1.00 46.59 668 ALA A CA 1
ATOM 5074 C C . ALA A 1 668 ? -24.555 -2.601 -42.802 1.00 46.59 668 ALA A C 1
ATOM 5076 O O . ALA A 1 668 ? -25.694 -2.168 -42.947 1.00 46.59 668 ALA A O 1
ATOM 5077 N N . ALA A 1 669 ? -24.316 -3.906 -42.622 1.00 46.47 669 ALA A N 1
ATOM 5078 C CA . ALA A 1 669 ? -25.345 -4.946 -42.660 1.00 46.47 669 ALA A CA 1
ATOM 5079 C C . ALA A 1 669 ? -25.815 -5.418 -41.268 1.00 46.47 669 ALA A C 1
ATOM 5081 O O . ALA A 1 669 ? -26.584 -6.372 -41.183 1.00 46.47 669 ALA A O 1
ATOM 5082 N N . GLY A 1 670 ? -25.359 -4.793 -40.174 1.00 45.97 670 GLY A N 1
ATOM 5083 C CA . GLY A 1 670 ? -25.783 -5.152 -38.811 1.00 45.97 670 GLY A CA 1
ATOM 5084 C C . GLY A 1 670 ? -25.349 -6.550 -38.345 1.00 45.97 670 GLY A C 1
ATOM 5085 O O . GLY A 1 670 ? -25.827 -7.029 -37.320 1.00 45.97 670 GLY A O 1
ATOM 5086 N N . ALA A 1 671 ? -24.453 -7.219 -39.076 1.00 46.69 671 ALA A N 1
ATOM 5087 C CA . ALA A 1 671 ? -23.921 -8.512 -38.673 1.00 46.69 671 ALA A CA 1
ATOM 5088 C C . ALA A 1 671 ? -22.886 -8.318 -37.556 1.00 46.69 671 ALA A C 1
ATOM 5090 O O . ALA A 1 671 ? -21.872 -7.639 -37.739 1.00 46.69 671 ALA A O 1
ATOM 5091 N N . LEU A 1 672 ? -23.158 -8.923 -36.400 1.00 45.50 672 LEU A N 1
ATOM 5092 C CA . LEU A 1 672 ? -22.218 -9.020 -35.287 1.00 45.50 672 LEU A CA 1
ATOM 5093 C C . LEU A 1 672 ? -20.887 -9.599 -35.798 1.00 45.50 672 LEU A C 1
ATOM 5095 O O . LEU A 1 672 ? -20.924 -10.594 -36.530 1.00 45.50 672 LEU A O 1
ATOM 5099 N N . PRO A 1 673 ? -19.716 -9.033 -35.441 1.00 56.59 673 PRO A N 1
ATOM 5100 C CA . PRO A 1 673 ? -18.458 -9.716 -35.701 1.00 56.59 673 PRO A CA 1
ATOM 5101 C C . PRO A 1 673 ? -18.532 -11.098 -35.047 1.00 56.59 673 PRO A C 1
ATOM 5103 O O . PRO A 1 673 ? -18.888 -11.211 -33.873 1.00 56.59 673 PRO A O 1
ATOM 5106 N N . ALA A 1 674 ? -18.257 -12.147 -35.825 1.00 63.66 674 ALA A N 1
ATOM 5107 C CA . ALA A 1 674 ? -18.215 -13.501 -35.295 1.00 63.66 674 ALA A CA 1
ATOM 5108 C C . ALA A 1 674 ? -17.253 -13.535 -34.099 1.00 63.66 674 ALA A C 1
ATOM 5110 O O . ALA A 1 674 ? -16.178 -12.931 -34.149 1.00 63.66 674 ALA A O 1
ATOM 5111 N N . ALA A 1 675 ? -17.657 -14.207 -33.018 1.00 67.75 675 ALA A N 1
ATOM 5112 C CA . ALA A 1 675 ? -16.765 -14.444 -31.893 1.00 67.75 675 ALA A CA 1
ATOM 5113 C C . ALA A 1 675 ? -15.468 -15.083 -32.413 1.00 67.75 675 ALA A C 1
ATOM 5115 O O . ALA A 1 675 ? -15.526 -15.974 -33.263 1.00 67.75 675 ALA A O 1
ATOM 5116 N N . LEU A 1 676 ? -14.315 -14.620 -31.915 1.00 72.88 676 LEU A N 1
ATOM 5117 C CA . LEU A 1 676 ? -13.029 -15.229 -32.252 1.00 72.88 676 LEU A CA 1
ATOM 5118 C C . LEU A 1 676 ? -13.104 -16.731 -31.977 1.00 72.88 676 LEU A C 1
ATOM 5120 O O . LEU A 1 676 ? -13.595 -17.154 -30.925 1.00 72.88 676 LEU A O 1
ATOM 5124 N N . SER A 1 677 ? -12.600 -17.539 -32.904 1.00 82.31 677 SER A N 1
ATOM 5125 C CA . SER A 1 677 ? -12.430 -18.965 -32.653 1.00 82.31 677 SER A CA 1
ATOM 5126 C C . SER A 1 677 ? -11.514 -19.178 -31.437 1.00 82.31 677 SER A C 1
ATOM 5128 O O . SER A 1 677 ? -10.658 -18.335 -31.145 1.00 82.31 677 SER A O 1
ATOM 5130 N N . PRO A 1 678 ? -11.617 -20.318 -30.730 1.00 83.62 678 PRO A N 1
ATOM 5131 C CA . PRO A 1 678 ? -10.717 -20.622 -29.617 1.00 83.62 678 PRO A CA 1
ATOM 5132 C C . PRO A 1 678 ? -9.225 -20.508 -29.980 1.00 83.62 678 PRO A C 1
ATOM 5134 O O . PRO A 1 678 ? -8.422 -20.097 -29.146 1.00 83.62 678 PRO A O 1
ATOM 5137 N N . ALA A 1 679 ? -8.856 -20.818 -31.229 1.00 85.19 679 ALA A N 1
ATOM 5138 C CA . ALA A 1 679 ? -7.487 -20.700 -31.727 1.00 85.19 679 ALA A CA 1
ATOM 5139 C C . ALA A 1 679 ? -7.049 -19.238 -31.921 1.00 85.19 679 ALA A C 1
ATOM 5141 O O . ALA A 1 679 ? -5.948 -18.871 -31.510 1.00 85.19 679 ALA A O 1
ATOM 5142 N N . GLU A 1 680 ? -7.907 -18.390 -32.495 1.00 81.94 680 GLU A N 1
ATOM 5143 C CA . GLU A 1 680 ? -7.636 -16.953 -32.621 1.00 81.94 680 GLU A CA 1
ATOM 5144 C C . GLU A 1 680 ? -7.538 -16.293 -31.245 1.00 81.94 680 GLU A C 1
ATOM 5146 O O . GLU A 1 680 ? -6.602 -15.538 -30.996 1.00 81.94 680 GLU A O 1
ATOM 5151 N N . MET A 1 681 ? -8.441 -16.633 -30.320 1.00 80.88 681 MET A N 1
ATOM 5152 C CA . MET A 1 681 ? -8.375 -16.151 -28.941 1.00 80.88 681 MET A CA 1
ATOM 5153 C C . MET A 1 681 ? -7.070 -16.585 -28.262 1.00 80.88 681 MET A C 1
ATOM 5155 O O . MET A 1 681 ? -6.401 -15.762 -27.643 1.00 80.88 681 MET A O 1
ATOM 5159 N N . ALA A 1 682 ? -6.651 -17.844 -28.420 1.00 84.19 682 ALA A N 1
ATOM 5160 C CA . ALA A 1 682 ? -5.377 -18.320 -27.882 1.00 84.19 682 ALA A CA 1
ATOM 5161 C C . ALA A 1 682 ? -4.169 -17.570 -28.475 1.00 84.19 682 ALA A C 1
ATOM 5163 O O . ALA A 1 682 ? -3.235 -17.242 -27.743 1.00 84.19 682 ALA A O 1
ATOM 5164 N N . ALA A 1 683 ? -4.190 -17.252 -29.773 1.00 82.94 683 ALA A N 1
ATOM 5165 C CA . ALA A 1 683 ? -3.143 -16.463 -30.423 1.00 82.94 683 ALA A CA 1
ATOM 5166 C C . ALA A 1 683 ? -3.103 -15.016 -29.902 1.00 82.94 683 ALA A C 1
ATOM 5168 O O . ALA A 1 683 ? -2.026 -14.501 -29.600 1.00 82.94 683 ALA A O 1
ATOM 5169 N N . VAL A 1 684 ? -4.271 -14.388 -29.728 1.00 81.38 684 VAL A N 1
ATOM 5170 C CA . VAL A 1 684 ? -4.403 -13.048 -29.137 1.00 81.38 684 VAL A CA 1
ATOM 5171 C C . VAL A 1 684 ? -3.888 -13.046 -27.699 1.00 81.38 684 VAL A C 1
ATOM 5173 O O . VAL A 1 684 ? -3.072 -12.193 -27.354 1.00 81.38 684 VAL A O 1
ATOM 5176 N N . VAL A 1 685 ? -4.307 -14.011 -26.876 1.00 84.88 685 VAL A N 1
ATOM 5177 C CA . VAL A 1 685 ? -3.836 -14.167 -25.492 1.00 84.88 685 VAL A CA 1
ATOM 5178 C C . VAL A 1 685 ? -2.320 -14.327 -25.464 1.00 84.88 685 VAL A C 1
ATOM 5180 O O . VAL A 1 685 ? -1.657 -13.604 -24.727 1.00 84.88 685 VAL A O 1
ATOM 5183 N N . LYS A 1 686 ? -1.754 -15.211 -26.296 1.00 86.06 686 LYS A N 1
ATOM 5184 C CA . LYS A 1 686 ? -0.303 -15.428 -26.371 1.00 86.06 686 LYS A CA 1
ATOM 5185 C C . LYS A 1 686 ? 0.444 -14.137 -26.713 1.00 86.06 686 LYS A C 1
ATOM 5187 O O . LYS A 1 686 ? 1.403 -13.807 -26.025 1.00 86.06 686 LYS A O 1
ATOM 5192 N N . ALA A 1 687 ? -0.016 -13.390 -27.719 1.00 81.12 687 ALA A N 1
ATOM 5193 C CA . ALA A 1 687 ? 0.592 -12.116 -28.098 1.00 81.12 687 ALA A CA 1
ATOM 5194 C C . ALA A 1 687 ? 0.552 -11.094 -26.947 1.00 81.12 687 ALA A C 1
ATOM 5196 O O . ALA A 1 687 ? 1.560 -10.455 -26.658 1.00 81.12 687 ALA A O 1
ATOM 5197 N N . HIS A 1 688 ? -0.575 -10.990 -26.236 1.00 83.00 688 HIS A N 1
ATOM 5198 C CA . HIS A 1 688 ? -0.703 -10.069 -25.103 1.00 83.00 688 HIS A CA 1
ATOM 5199 C C . HIS A 1 688 ? 0.130 -10.490 -23.891 1.00 83.00 688 HIS A C 1
ATOM 5201 O O . HIS A 1 688 ? 0.682 -9.627 -23.215 1.00 83.00 688 HIS A O 1
ATOM 5207 N N . VAL A 1 689 ? 0.238 -11.793 -23.612 1.00 87.81 689 VAL A N 1
ATOM 5208 C CA . VAL A 1 689 ? 1.107 -12.318 -22.548 1.00 87.81 689 VAL A CA 1
ATOM 5209 C C . VAL A 1 689 ? 2.565 -11.973 -22.841 1.00 87.81 689 VAL A C 1
ATOM 5211 O O . VAL A 1 689 ? 3.257 -11.492 -21.949 1.00 87.81 689 VAL A O 1
ATOM 5214 N N . THR A 1 690 ? 3.017 -12.153 -24.088 1.00 82.44 690 THR A N 1
ATOM 5215 C CA . THR A 1 690 ? 4.371 -11.759 -24.498 1.00 82.44 690 THR A CA 1
ATOM 5216 C C . THR A 1 690 ? 4.581 -10.258 -24.359 1.00 82.44 690 THR A C 1
ATOM 5218 O O . THR A 1 690 ? 5.586 -9.851 -23.793 1.00 82.44 690 THR A O 1
ATOM 5221 N N . SER A 1 691 ? 3.630 -9.430 -24.796 1.00 79.75 691 SER A N 1
ATOM 5222 C CA . SER A 1 691 ? 3.733 -7.985 -24.585 1.00 79.75 691 SER A CA 1
ATOM 5223 C C . SER A 1 691 ? 3.804 -7.633 -23.097 1.00 79.75 691 SER A C 1
ATOM 5225 O O . SER A 1 691 ? 4.626 -6.815 -22.703 1.00 79.75 691 SER A O 1
ATOM 5227 N N . LEU A 1 692 ? 3.008 -8.277 -22.236 1.00 88.94 692 LEU A N 1
ATOM 5228 C CA . LEU A 1 692 ? 3.019 -8.011 -20.793 1.00 88.94 692 LEU A CA 1
ATOM 5229 C C . LEU A 1 692 ? 4.266 -8.486 -20.053 1.00 88.94 692 LEU A C 1
ATOM 5231 O O . LEU A 1 692 ? 4.402 -8.165 -18.870 1.00 88.94 692 LEU A O 1
ATOM 5235 N N . ALA A 1 693 ? 5.200 -9.155 -20.726 1.00 92.31 693 ALA A N 1
ATOM 5236 C CA . ALA A 1 693 ? 6.529 -9.368 -20.173 1.00 92.31 693 ALA A CA 1
ATOM 5237 C C . ALA A 1 693 ? 7.199 -8.032 -19.793 1.00 92.31 693 ALA A C 1
ATOM 5239 O O . ALA A 1 693 ? 7.815 -7.973 -18.735 1.00 92.31 693 ALA A O 1
ATOM 5240 N N . ASP A 1 694 ? 6.983 -6.936 -20.540 1.00 92.69 694 ASP A N 1
ATOM 5241 C CA . ASP A 1 694 ? 7.466 -5.593 -20.158 1.00 92.69 694 ASP A CA 1
ATOM 5242 C C . ASP A 1 694 ? 6.968 -5.190 -18.759 1.00 92.69 694 ASP A C 1
ATOM 5244 O O . ASP A 1 694 ? 7.715 -4.673 -17.928 1.00 92.69 694 ASP A O 1
ATOM 5248 N N . PHE A 1 695 ? 5.690 -5.454 -18.473 1.00 93.62 695 PHE A N 1
ATOM 5249 C CA . PHE A 1 695 ? 5.100 -5.150 -17.171 1.00 93.62 695 PHE A CA 1
ATOM 5250 C C . PHE A 1 695 ? 5.748 -6.002 -16.079 1.00 93.62 695 PHE A C 1
ATOM 5252 O O . PHE A 1 695 ? 6.123 -5.480 -15.032 1.00 93.62 695 PHE A O 1
ATOM 5259 N N . GLY A 1 696 ? 5.931 -7.299 -16.339 1.00 95.75 696 GLY A N 1
ATOM 5260 C CA . GLY A 1 696 ? 6.594 -8.208 -15.409 1.00 95.75 696 GLY A CA 1
ATOM 5261 C C . GLY A 1 696 ? 8.055 -7.843 -15.132 1.00 95.75 696 GLY A C 1
ATOM 5262 O O . GLY A 1 696 ? 8.489 -7.944 -13.984 1.00 95.75 696 GLY A O 1
ATOM 5263 N N . ILE A 1 697 ? 8.789 -7.348 -16.135 1.00 96.88 697 ILE A N 1
ATOM 5264 C CA . ILE A 1 697 ? 10.152 -6.819 -15.972 1.00 96.88 697 ILE A CA 1
ATOM 5265 C C . ILE A 1 697 ? 10.140 -5.625 -15.009 1.00 96.88 697 ILE A C 1
ATOM 5267 O O . ILE A 1 697 ? 10.916 -5.582 -14.061 1.00 96.88 697 ILE A O 1
ATOM 5271 N N . LEU A 1 698 ? 9.228 -4.664 -15.172 1.00 95.94 698 LEU A N 1
ATOM 5272 C CA . LEU A 1 698 ? 9.153 -3.526 -14.243 1.00 95.94 698 LEU A CA 1
ATOM 5273 C C . LEU A 1 698 ? 8.780 -3.945 -12.819 1.00 95.94 698 LEU A C 1
ATOM 5275 O O . LEU A 1 698 ? 9.351 -3.437 -11.855 1.00 95.94 698 LEU A O 1
ATOM 5279 N N . VAL A 1 699 ? 7.839 -4.880 -12.682 1.00 96.12 699 VAL A N 1
ATOM 5280 C CA . VAL A 1 699 ? 7.394 -5.410 -11.384 1.00 96.12 699 VAL A CA 1
ATOM 5281 C C . VAL A 1 699 ? 8.534 -6.124 -10.653 1.00 96.12 699 VAL A C 1
ATOM 5283 O O . VAL A 1 699 ? 8.602 -6.060 -9.433 1.00 96.12 699 VAL A O 1
ATOM 5286 N N . ARG A 1 700 ? 9.440 -6.791 -11.374 1.00 96.75 700 ARG A N 1
ATOM 5287 C CA . ARG A 1 700 ? 10.538 -7.573 -10.781 1.00 96.75 700 ARG A CA 1
ATOM 5288 C C . ARG A 1 700 ? 11.863 -6.823 -10.684 1.00 96.75 700 ARG A C 1
ATOM 5290 O O . ARG A 1 700 ? 12.808 -7.367 -10.114 1.00 96.75 700 ARG A O 1
ATOM 5297 N N . ALA A 1 701 ? 11.959 -5.617 -11.237 1.00 96.81 701 ALA A N 1
ATOM 5298 C CA . ALA A 1 701 ? 13.178 -4.829 -11.154 1.00 96.81 701 ALA A CA 1
ATOM 5299 C C . ALA A 1 701 ? 13.474 -4.458 -9.696 1.00 96.81 701 ALA A C 1
ATOM 5301 O O . ALA A 1 701 ? 12.571 -4.160 -8.916 1.00 96.81 701 ALA A O 1
ATOM 5302 N N . ARG A 1 702 ? 14.756 -4.420 -9.330 1.00 94.88 702 ARG A N 1
ATOM 5303 C CA . ARG A 1 702 ? 15.165 -3.947 -8.002 1.00 94.88 702 ARG A CA 1
ATOM 5304 C C . ARG A 1 702 ? 14.937 -2.447 -7.876 1.00 94.88 702 ARG A C 1
ATOM 5306 O O . ARG A 1 702 ? 14.469 -1.978 -6.840 1.00 94.88 702 ARG A O 1
ATOM 5313 N N . CYS A 1 703 ? 15.259 -1.730 -8.947 1.00 95.94 703 CYS A N 1
ATOM 5314 C CA . CYS A 1 703 ? 15.068 -0.299 -9.052 1.00 95.94 703 CYS A CA 1
ATOM 5315 C C . CYS A 1 703 ? 14.450 0.079 -10.393 1.00 95.94 703 CYS A C 1
ATOM 5317 O O . CYS A 1 703 ? 14.727 -0.562 -11.410 1.00 95.94 703 CYS A O 1
ATOM 5319 N N . VAL A 1 704 ? 13.622 1.124 -10.397 1.00 96.19 704 VAL A N 1
ATOM 5320 C CA . VAL A 1 704 ? 12.925 1.585 -11.603 1.00 96.19 704 VAL A CA 1
ATOM 5321 C C . VAL A 1 704 ? 13.106 3.075 -11.858 1.00 96.19 704 VAL A C 1
ATOM 5323 O O . VAL A 1 704 ? 12.985 3.893 -10.952 1.00 96.19 704 VAL A O 1
ATOM 5326 N N . VAL A 1 705 ? 13.331 3.434 -13.119 1.00 95.31 705 VAL A N 1
ATOM 5327 C CA . VAL A 1 705 ? 13.208 4.807 -13.617 1.00 95.31 705 VAL A CA 1
ATOM 5328 C C . VAL A 1 705 ? 12.006 4.849 -14.552 1.00 95.31 705 VAL A C 1
ATOM 5330 O O . VAL A 1 705 ? 11.936 4.103 -15.528 1.00 95.31 705 VAL A O 1
ATOM 5333 N N . LEU A 1 706 ? 11.020 5.681 -14.241 1.00 92.88 706 LEU A N 1
ATOM 5334 C CA . LEU A 1 706 ? 9.703 5.611 -14.867 1.00 92.88 706 LEU A CA 1
ATOM 5335 C C . LEU A 1 706 ? 9.332 6.917 -15.564 1.00 92.88 706 LEU A C 1
ATOM 5337 O O . LEU A 1 706 ? 9.479 8.008 -15.026 1.00 92.88 706 LEU A O 1
ATOM 5341 N N . SER A 1 707 ? 8.764 6.807 -16.756 1.00 88.69 707 SER A N 1
ATOM 5342 C CA . SER A 1 707 ? 7.940 7.875 -17.329 1.00 88.69 707 SER A CA 1
ATOM 5343 C C . SER A 1 707 ? 6.581 7.945 -16.610 1.00 88.69 707 SER A C 1
ATOM 5345 O O . SER A 1 707 ? 6.070 6.907 -16.175 1.00 88.69 707 SER A O 1
ATOM 5347 N N . PRO A 1 708 ? 5.958 9.134 -16.497 1.00 81.81 708 PRO A N 1
ATOM 5348 C CA . PRO A 1 708 ? 4.671 9.305 -15.822 1.00 81.81 708 PRO A CA 1
ATOM 5349 C C . PRO A 1 708 ? 3.535 8.702 -16.659 1.00 81.81 708 PRO A C 1
ATOM 5351 O O . PRO A 1 708 ? 2.863 9.380 -17.440 1.00 81.81 708 PRO A O 1
ATOM 5354 N N . SER A 1 709 ? 3.337 7.390 -16.531 1.00 85.25 709 SER A N 1
ATOM 5355 C CA . SER A 1 709 ? 2.303 6.631 -17.232 1.00 85.25 709 SER A CA 1
ATOM 5356 C C . SER A 1 709 ? 1.536 5.730 -16.265 1.00 85.25 709 SER A C 1
ATOM 5358 O O . SER A 1 709 ? 2.099 5.211 -15.301 1.00 85.25 709 SER A O 1
ATOM 5360 N N . GLY A 1 710 ? 0.247 5.493 -16.542 1.00 83.62 710 GLY A N 1
ATOM 5361 C CA . GLY A 1 710 ? -0.563 4.571 -15.739 1.00 83.62 710 GLY A CA 1
ATOM 5362 C C . GLY A 1 710 ? -0.005 3.143 -15.733 1.00 83.62 710 GLY A C 1
ATOM 5363 O O . GLY A 1 710 ? -0.149 2.434 -14.748 1.00 83.62 710 GLY A O 1
ATOM 5364 N N . PHE A 1 711 ? 0.678 2.732 -16.805 1.00 88.00 711 PHE A N 1
ATOM 5365 C CA . PHE A 1 711 ? 1.354 1.437 -16.891 1.00 88.00 711 PHE A CA 1
ATOM 5366 C C . PHE A 1 711 ? 2.537 1.346 -15.916 1.00 88.00 711 PHE A C 1
ATOM 5368 O O . PHE A 1 711 ? 2.603 0.421 -15.109 1.00 88.00 711 PHE A O 1
ATOM 5375 N N . SER A 1 712 ? 3.423 2.345 -15.943 1.00 89.81 712 SER A N 1
ATOM 5376 C CA . SER A 1 712 ? 4.590 2.437 -15.060 1.00 89.81 712 SER A CA 1
ATOM 5377 C C . SER A 1 712 ? 4.207 2.480 -13.589 1.00 89.81 712 SER A C 1
ATOM 5379 O O . SER A 1 712 ? 4.761 1.728 -12.792 1.00 89.81 712 SER A O 1
ATOM 5381 N N . LEU A 1 713 ? 3.229 3.321 -13.245 1.00 88.44 713 LEU A N 1
ATOM 5382 C CA . LEU A 1 713 ? 2.767 3.466 -11.869 1.00 88.44 713 LEU A CA 1
ATOM 5383 C C . LEU A 1 713 ? 2.233 2.136 -11.327 1.00 88.44 713 LEU A C 1
ATOM 5385 O O . LEU A 1 713 ? 2.556 1.738 -10.216 1.00 88.44 713 LEU A O 1
ATOM 5389 N N . GLN A 1 714 ? 1.460 1.398 -12.124 1.00 91.81 714 GLN A N 1
ATOM 5390 C CA . GLN A 1 714 ? 0.914 0.112 -11.691 1.00 91.81 714 GLN A CA 1
ATOM 5391 C C . GLN A 1 714 ? 1.991 -0.964 -11.521 1.00 91.81 714 GLN A C 1
ATOM 5393 O O . GLN A 1 714 ? 1.916 -1.752 -10.578 1.00 91.81 714 GLN A O 1
ATOM 5398 N N . ALA A 1 715 ? 3.017 -0.973 -12.376 1.00 93.50 715 ALA A N 1
ATOM 5399 C CA . ALA A 1 715 ? 4.153 -1.872 -12.198 1.00 93.50 715 ALA A CA 1
ATOM 5400 C C . ALA A 1 715 ? 4.942 -1.545 -10.921 1.00 93.50 715 ALA A C 1
ATOM 5402 O O . ALA A 1 715 ? 5.388 -2.447 -10.211 1.00 93.50 715 ALA A O 1
ATOM 5403 N N . GLN A 1 716 ? 5.069 -0.258 -10.598 1.00 93.12 716 GLN A N 1
ATOM 5404 C CA . GLN A 1 716 ? 5.699 0.193 -9.367 1.00 93.12 716 GLN A CA 1
ATOM 5405 C C . GLN A 1 716 ? 4.919 -0.259 -8.121 1.00 93.12 716 GLN A C 1
ATOM 5407 O O . GLN A 1 716 ? 5.463 -0.893 -7.218 1.00 93.12 716 GLN A O 1
ATOM 5412 N N . LEU A 1 717 ? 3.611 0.011 -8.090 1.00 91.19 717 LEU A N 1
ATOM 5413 C CA . LEU A 1 717 ? 2.750 -0.368 -6.967 1.00 91.19 717 LEU A CA 1
ATOM 5414 C C . LEU A 1 717 ? 2.781 -1.884 -6.716 1.00 91.19 717 LEU A C 1
ATOM 5416 O O . LEU A 1 717 ? 2.818 -2.328 -5.565 1.00 91.19 717 LEU A O 1
ATOM 5420 N N . LEU A 1 718 ? 2.816 -2.685 -7.783 1.00 94.00 718 LEU A N 1
ATOM 5421 C CA . LEU A 1 718 ? 2.846 -4.139 -7.674 1.00 94.00 718 LEU A CA 1
ATOM 5422 C C . LEU A 1 718 ? 4.230 -4.691 -7.283 1.00 94.00 718 LEU A C 1
ATOM 5424 O O . LEU A 1 718 ? 4.294 -5.651 -6.517 1.00 94.00 718 LEU A O 1
ATOM 5428 N N . GLY A 1 719 ? 5.317 -4.095 -7.780 1.00 92.31 719 GLY A N 1
ATOM 5429 C CA . GLY A 1 719 ? 6.673 -4.640 -7.657 1.00 92.31 719 GLY A CA 1
ATOM 5430 C C . GLY A 1 719 ? 7.391 -4.392 -6.335 1.00 92.31 719 GLY A C 1
ATOM 5431 O O . GLY A 1 719 ? 8.312 -5.133 -6.005 1.00 92.31 719 GLY A O 1
ATOM 5432 N N . ASN A 1 720 ? 6.959 -3.400 -5.548 1.00 89.25 720 ASN A N 1
ATOM 5433 C CA . ASN A 1 720 ? 7.602 -3.054 -4.272 1.00 89.25 720 ASN A CA 1
ATOM 5434 C C . ASN A 1 720 ? 9.124 -2.849 -4.420 1.00 89.25 720 ASN A C 1
ATOM 5436 O O . ASN A 1 720 ? 9.917 -3.403 -3.655 1.00 89.25 720 ASN A O 1
ATOM 5440 N N . GLN A 1 721 ? 9.520 -2.100 -5.450 1.00 93.12 721 GLN A N 1
ATOM 5441 C CA . GLN A 1 721 ? 10.921 -1.877 -5.792 1.00 93.12 721 GLN A CA 1
ATOM 5442 C C . GLN A 1 721 ? 11.664 -1.205 -4.632 1.00 93.12 721 GLN A C 1
ATOM 5444 O O . GLN A 1 721 ? 11.108 -0.366 -3.923 1.00 93.12 721 GLN A O 1
ATOM 5449 N N . ALA A 1 722 ? 12.939 -1.555 -4.457 1.00 89.19 722 ALA A N 1
ATOM 5450 C CA . ALA A 1 722 ? 13.785 -0.996 -3.403 1.00 89.19 722 ALA A CA 1
ATOM 5451 C C . ALA A 1 722 ? 14.066 0.496 -3.628 1.00 89.19 722 ALA A C 1
ATOM 5453 O O . ALA A 1 722 ? 14.247 1.254 -2.669 1.00 89.19 722 ALA A O 1
ATOM 5454 N N . CYS A 1 723 ? 14.082 0.913 -4.896 1.00 92.62 723 CYS A N 1
ATOM 5455 C CA . CYS A 1 723 ? 14.213 2.306 -5.269 1.00 92.62 723 CYS A CA 1
ATOM 5456 C C . CYS A 1 723 ? 13.456 2.641 -6.565 1.00 92.62 723 CYS A C 1
ATOM 5458 O O . CYS A 1 723 ? 13.286 1.801 -7.451 1.00 92.62 723 CYS A O 1
ATOM 5460 N N . ALA A 1 724 ? 12.945 3.865 -6.664 1.00 93.69 724 ALA A N 1
ATOM 5461 C CA . ALA A 1 724 ? 12.177 4.325 -7.813 1.00 93.69 724 ALA A CA 1
ATOM 5462 C C . ALA A 1 724 ? 12.422 5.818 -8.037 1.00 93.69 724 ALA A C 1
ATOM 5464 O O . ALA A 1 724 ? 12.524 6.567 -7.068 1.00 93.69 724 ALA A O 1
ATOM 5465 N N . ALA A 1 725 ? 12.477 6.242 -9.297 1.00 93.25 725 ALA A N 1
ATOM 5466 C CA . ALA A 1 725 ? 12.467 7.650 -9.681 1.00 93.25 725 ALA A CA 1
ATOM 5467 C C . ALA A 1 725 ? 11.568 7.873 -10.900 1.00 93.25 725 ALA A C 1
ATOM 5469 O O . ALA A 1 725 ? 11.401 6.972 -11.731 1.00 93.25 725 ALA A O 1
ATOM 5470 N N . THR A 1 726 ? 11.024 9.081 -11.050 1.00 90.06 726 THR A N 1
ATOM 5471 C CA . THR A 1 726 ? 10.289 9.474 -12.260 1.00 90.06 726 THR A CA 1
ATOM 5472 C C . THR A 1 726 ? 11.075 10.458 -13.114 1.00 90.06 726 THR A C 1
ATOM 5474 O O . THR A 1 726 ? 11.730 11.377 -12.623 1.00 90.06 726 THR A O 1
ATOM 5477 N N . LEU A 1 727 ? 10.978 10.308 -14.433 1.00 86.06 727 LEU A N 1
ATOM 5478 C CA . LEU A 1 727 ? 11.458 11.306 -15.381 1.00 86.06 727 LEU A CA 1
ATOM 5479 C C . LEU A 1 727 ? 10.456 12.458 -15.425 1.00 86.06 727 LEU A C 1
ATOM 5481 O O . LEU A 1 727 ? 9.421 12.380 -16.088 1.00 86.06 727 LEU A O 1
ATOM 5485 N N . GLY A 1 728 ? 10.777 13.526 -14.701 1.00 80.25 728 GLY A N 1
ATOM 5486 C CA . GLY A 1 728 ? 9.876 14.646 -14.473 1.00 80.25 728 GLY A CA 1
ATOM 5487 C C . GLY A 1 728 ? 9.056 14.499 -13.198 1.00 80.25 728 GLY A C 1
ATOM 5488 O O . GLY A 1 728 ? 9.036 13.459 -12.541 1.00 80.25 728 GLY A O 1
ATOM 5489 N N . ARG A 1 729 ? 8.389 15.594 -12.836 1.00 74.81 729 ARG A N 1
ATOM 5490 C CA . ARG A 1 729 ? 7.570 15.678 -11.630 1.00 74.81 729 ARG A CA 1
ATOM 5491 C C . ARG A 1 729 ? 6.184 15.085 -11.891 1.00 74.81 729 ARG A C 1
ATOM 5493 O O . ARG A 1 729 ? 5.435 15.636 -12.696 1.00 74.81 729 ARG A O 1
ATOM 5500 N N . ASP A 1 730 ? 5.853 14.001 -11.194 1.00 70.56 730 ASP A N 1
ATOM 5501 C CA . ASP A 1 730 ? 4.490 13.471 -11.091 1.00 70.56 730 ASP A CA 1
ATOM 5502 C C . ASP A 1 730 ? 4.082 13.434 -9.619 1.00 70.56 730 ASP A C 1
ATOM 5504 O O . ASP A 1 730 ? 4.359 12.463 -8.913 1.00 70.56 730 ASP A O 1
ATOM 5508 N N . ASP A 1 731 ? 3.421 14.507 -9.171 1.00 68.75 731 ASP A N 1
ATOM 5509 C CA . ASP A 1 731 ? 2.992 14.698 -7.777 1.00 68.75 731 ASP A CA 1
ATOM 5510 C C . ASP A 1 731 ? 2.086 13.564 -7.254 1.00 68.75 731 ASP A C 1
ATOM 5512 O O . ASP A 1 731 ? 1.892 13.445 -6.051 1.00 68.75 731 ASP A O 1
ATOM 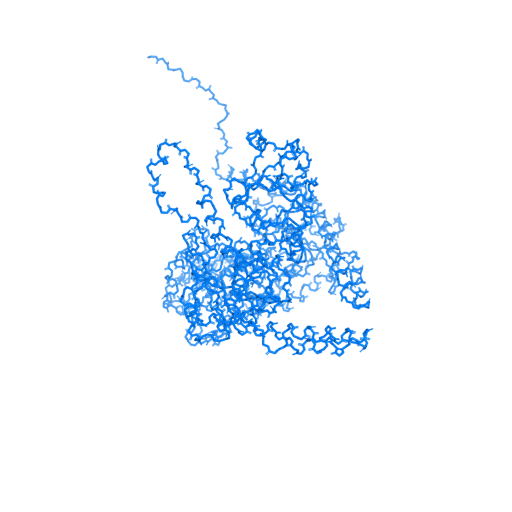5516 N N . ARG A 1 732 ? 1.549 12.720 -8.145 1.00 66.88 732 ARG A N 1
ATOM 5517 C CA . ARG A 1 732 ? 0.655 11.595 -7.822 1.00 66.88 732 ARG A CA 1
ATOM 5518 C C . ARG A 1 732 ? 1.391 10.316 -7.443 1.00 66.88 732 ARG A C 1
ATOM 5520 O O . ARG A 1 732 ? 0.925 9.531 -6.633 1.00 66.88 732 ARG A O 1
ATOM 5527 N N . SER A 1 733 ? 2.566 10.092 -8.027 1.00 65.38 733 SER A N 1
ATOM 5528 C CA . SER A 1 733 ? 3.282 8.823 -7.855 1.00 65.38 733 SER A CA 1
ATOM 5529 C C . SER A 1 733 ? 3.844 8.635 -6.440 1.00 65.38 733 SER A C 1
ATOM 5531 O O . SER A 1 733 ? 4.126 7.509 -6.031 1.00 65.38 733 SER A O 1
ATOM 5533 N N . GLY A 1 734 ? 4.040 9.727 -5.690 1.00 73.12 734 GLY A N 1
ATOM 5534 C CA . GLY A 1 734 ? 4.827 9.728 -4.452 1.00 73.12 734 GLY A CA 1
ATOM 5535 C C . GLY A 1 734 ? 6.290 9.320 -4.666 1.00 73.12 734 GLY A C 1
ATOM 5536 O O . GLY A 1 734 ? 6.984 8.999 -3.706 1.00 73.12 734 GLY A O 1
ATOM 5537 N N . VAL A 1 735 ? 6.751 9.299 -5.920 1.00 79.19 735 VAL A N 1
ATOM 5538 C CA . VAL A 1 735 ? 8.124 8.983 -6.308 1.00 79.19 735 VAL A CA 1
ATOM 5539 C C . VAL A 1 735 ? 8.894 10.270 -6.525 1.00 79.19 735 VAL A C 1
ATOM 5541 O O . VAL A 1 735 ? 8.383 11.223 -7.117 1.00 79.19 735 VAL A O 1
ATOM 5544 N N . GLU A 1 736 ? 10.141 10.293 -6.063 1.00 83.81 736 GLU A N 1
ATOM 5545 C CA . GLU A 1 736 ? 11.007 11.442 -6.277 1.00 83.81 736 GLU A CA 1
ATOM 5546 C C . GLU A 1 736 ? 11.361 11.595 -7.769 1.00 83.81 736 GLU A C 1
ATOM 5548 O O . GLU A 1 736 ? 11.678 10.613 -8.454 1.00 83.81 736 GLU A O 1
ATOM 5553 N N . PRO A 1 737 ? 11.311 12.821 -8.316 1.00 85.88 737 PRO A N 1
ATOM 5554 C CA . PRO A 1 737 ? 11.767 13.063 -9.673 1.00 85.88 737 PRO A CA 1
ATOM 5555 C C . PRO A 1 737 ? 13.286 12.879 -9.762 1.00 85.88 737 PRO A C 1
ATOM 5557 O O . PRO A 1 737 ? 14.025 13.233 -8.846 1.00 85.88 737 PRO A O 1
ATOM 5560 N N . CYS A 1 738 ? 13.771 12.404 -10.909 1.00 84.62 738 CYS A N 1
ATOM 5561 C CA . CYS A 1 738 ? 15.203 12.352 -11.188 1.00 84.62 738 CYS A CA 1
ATOM 5562 C C . CYS A 1 738 ? 15.840 13.749 -11.015 1.00 84.62 738 CYS A C 1
ATOM 5564 O O . CYS A 1 738 ? 15.281 14.728 -11.541 1.00 84.62 738 CYS A O 1
ATOM 5566 N N . PRO A 1 739 ? 17.009 13.865 -10.352 1.00 78.12 739 PRO A N 1
ATOM 5567 C CA . PRO A 1 739 ? 17.700 15.139 -10.182 1.00 78.12 739 PRO A CA 1
ATOM 5568 C C . PRO A 1 739 ? 17.857 15.883 -11.513 1.00 78.12 739 PRO A C 1
ATOM 5570 O O . PRO A 1 739 ? 18.197 15.296 -12.536 1.00 78.12 739 PRO A O 1
ATOM 5573 N N . GLY A 1 740 ? 17.559 17.184 -11.519 1.00 71.88 740 GLY A N 1
ATOM 5574 C CA . GLY A 1 740 ? 17.620 18.014 -12.731 1.00 71.88 740 GLY A CA 1
ATOM 5575 C C . GLY A 1 740 ? 16.368 17.979 -13.619 1.00 71.88 740 GLY A C 1
ATOM 5576 O O . GLY A 1 740 ? 16.230 18.834 -14.493 1.00 71.88 740 GLY A O 1
ATOM 5577 N N . THR A 1 741 ? 15.400 17.089 -13.364 1.00 68.88 741 THR A N 1
ATOM 5578 C CA . THR A 1 741 ? 14.127 17.045 -14.122 1.00 68.88 741 THR A CA 1
ATOM 5579 C C . THR A 1 741 ? 12.998 17.885 -13.502 1.00 68.88 741 THR A C 1
ATOM 5581 O O . THR A 1 741 ? 11.951 18.090 -14.120 1.00 68.88 741 THR A O 1
ATOM 5584 N N . GLU A 1 742 ? 13.225 18.450 -12.312 1.00 65.00 742 GLU A N 1
ATOM 5585 C CA . GLU A 1 742 ? 12.229 19.135 -11.469 1.00 65.00 742 GLU A CA 1
ATOM 5586 C C . GLU A 1 742 ? 11.622 20.408 -12.084 1.00 65.00 742 GLU A C 1
ATOM 5588 O O . GLU A 1 742 ? 10.453 20.719 -11.852 1.00 65.00 742 GLU A O 1
ATOM 5593 N N . ARG A 1 743 ? 12.407 21.180 -12.852 1.00 55.44 743 ARG A N 1
ATOM 5594 C CA . ARG A 1 743 ? 12.020 22.535 -13.306 1.00 55.44 743 ARG A CA 1
ATOM 5595 C C . ARG A 1 743 ? 11.418 22.588 -14.710 1.00 55.44 743 ARG A C 1
ATOM 5597 O O . ARG A 1 743 ? 10.856 23.612 -15.084 1.00 55.44 743 ARG A O 1
ATOM 5604 N N . GLY A 1 744 ? 11.520 21.510 -15.486 1.00 52.28 744 GLY A N 1
ATOM 5605 C CA . GLY A 1 744 ? 11.054 21.488 -16.873 1.00 52.28 744 GLY A CA 1
ATOM 5606 C C . GLY A 1 744 ? 9.543 21.304 -16.978 1.00 52.28 744 GLY A C 1
ATOM 5607 O O . GLY A 1 744 ? 8.833 22.143 -17.518 1.00 52.28 744 GLY A O 1
ATOM 5608 N N . TRP A 1 745 ? 9.007 20.223 -16.427 1.00 50.03 745 TRP A N 1
ATOM 5609 C CA . TRP A 1 745 ? 7.719 19.700 -16.886 1.00 50.03 745 TRP A CA 1
ATOM 5610 C C . TRP A 1 745 ? 6.513 20.630 -16.650 1.00 50.03 745 TRP A C 1
ATOM 5612 O O . TRP A 1 745 ? 5.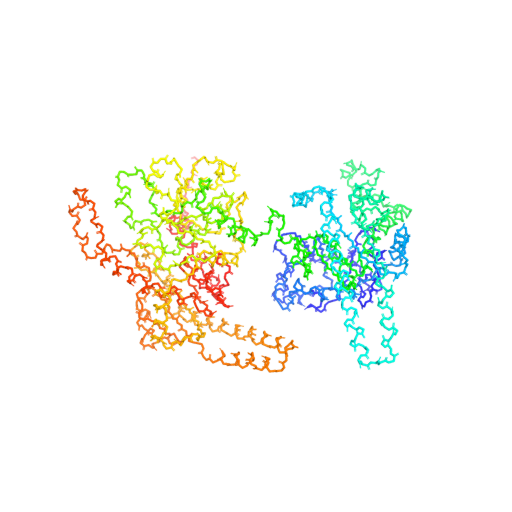688 20.783 -17.550 1.00 50.03 745 TRP A O 1
ATOM 5622 N N . GLY A 1 746 ? 6.431 21.336 -15.515 1.00 44.88 746 GLY A N 1
ATOM 5623 C CA . GLY A 1 746 ? 5.322 22.263 -15.220 1.00 44.88 746 GLY A CA 1
ATOM 5624 C C . GLY A 1 746 ? 5.269 23.509 -16.122 1.00 44.88 746 GLY A C 1
ATOM 5625 O O . GLY A 1 746 ? 4.189 23.941 -16.525 1.00 44.88 746 GLY A O 1
ATOM 5626 N N . TRP A 1 747 ? 6.425 24.057 -16.513 1.00 41.12 747 TRP A N 1
ATOM 5627 C CA . TRP A 1 747 ? 6.511 25.182 -17.460 1.00 41.12 747 TRP A CA 1
ATOM 5628 C C . TRP A 1 747 ? 6.068 24.765 -18.873 1.00 41.12 747 TRP A C 1
ATOM 5630 O O . TRP A 1 747 ? 5.408 25.528 -19.583 1.00 41.12 747 TRP A O 1
ATOM 5640 N N . TRP A 1 748 ? 6.347 23.515 -19.247 1.00 44.12 748 TRP A N 1
ATOM 5641 C CA . TRP A 1 748 ? 5.921 22.916 -20.512 1.00 44.12 748 TRP A CA 1
ATOM 5642 C C . TRP A 1 748 ? 4.416 22.600 -20.543 1.00 44.12 748 TRP A C 1
ATOM 5644 O O . TRP A 1 748 ? 3.758 22.903 -21.541 1.00 44.12 748 TRP A O 1
ATOM 5654 N N . TRP A 1 749 ? 3.838 22.097 -19.444 1.00 40.91 749 TRP A N 1
ATOM 5655 C CA . TRP A 1 749 ? 2.380 21.960 -19.286 1.00 40.91 749 TRP A CA 1
ATOM 5656 C C . TRP A 1 749 ? 1.657 23.316 -19.368 1.00 40.91 749 TRP A C 1
ATOM 5658 O O . TRP A 1 749 ? 0.619 23.417 -20.023 1.00 40.91 749 TRP A O 1
ATOM 5668 N N . GLY A 1 750 ? 2.229 24.372 -18.777 1.00 41.00 750 GLY A N 1
ATOM 5669 C CA . GLY A 1 750 ? 1.693 25.736 -18.846 1.00 41.00 750 GLY A CA 1
ATOM 5670 C C . GLY A 1 750 ? 1.700 26.331 -20.260 1.00 41.00 750 GLY A C 1
ATOM 5671 O O . GLY A 1 750 ? 0.688 26.871 -20.704 1.00 41.00 750 GLY A O 1
ATOM 5672 N N . GLN A 1 751 ? 2.796 26.184 -21.017 1.00 41.97 751 GLN A N 1
ATOM 5673 C CA . GLN A 1 751 ? 2.846 26.597 -22.431 1.00 41.97 751 GLN A CA 1
ATOM 5674 C C . GLN A 1 751 ? 1.880 25.797 -23.317 1.00 41.97 751 GLN A C 1
ATOM 5676 O O . GLN A 1 751 ? 1.302 26.347 -24.257 1.00 41.97 751 GLN A O 1
ATOM 5681 N N . TRP A 1 752 ? 1.687 24.514 -23.009 1.00 42.69 752 TRP A N 1
ATOM 5682 C CA . TRP A 1 752 ? 0.758 23.634 -23.711 1.00 42.69 752 TRP A CA 1
ATOM 5683 C C . TRP A 1 752 ? -0.705 24.023 -23.461 1.00 42.69 752 TRP A C 1
ATOM 5685 O O . TRP A 1 752 ? -1.435 24.219 -24.431 1.00 42.69 752 TRP A O 1
ATOM 5695 N N . TRP A 1 753 ? -1.116 24.255 -22.205 1.00 38.25 753 TRP A N 1
ATOM 5696 C CA . TRP A 1 753 ? -2.465 24.749 -21.885 1.00 38.25 753 TRP A CA 1
ATOM 5697 C C . TRP A 1 753 ? -2.732 26.092 -22.576 1.00 38.25 753 TRP A C 1
ATOM 5699 O O . TRP A 1 753 ? -3.728 26.241 -23.276 1.00 38.25 753 TRP A O 1
ATOM 5709 N N . CYS A 1 754 ? -1.783 27.031 -22.513 1.00 42.69 754 CYS A N 1
ATOM 5710 C CA . CYS A 1 754 ? -1.876 28.332 -23.186 1.00 42.69 754 CYS A CA 1
ATOM 5711 C C . CYS A 1 754 ? -2.070 28.250 -24.713 1.00 42.69 754 CYS A C 1
ATOM 5713 O O . CYS A 1 754 ? -2.710 29.136 -25.288 1.00 42.69 754 CYS A O 1
ATOM 5715 N N . ARG A 1 755 ? -1.547 27.208 -25.376 1.00 43.22 755 ARG A N 1
ATOM 5716 C CA . ARG A 1 755 ? -1.778 26.951 -26.810 1.00 43.22 755 ARG A CA 1
ATOM 5717 C C . ARG A 1 755 ? -3.098 26.225 -27.075 1.00 43.22 755 ARG A C 1
ATOM 5719 O O . ARG A 1 755 ? -3.714 26.486 -28.102 1.00 43.22 755 ARG A O 1
ATOM 5726 N N . LEU A 1 756 ? -3.549 25.375 -26.153 1.00 36.94 756 LEU A N 1
ATOM 5727 C CA . LEU A 1 756 ? -4.790 24.604 -26.274 1.00 36.94 756 LEU A CA 1
ATOM 5728 C C . LEU A 1 756 ? -6.047 25.464 -26.084 1.00 36.94 756 LEU A C 1
ATOM 5730 O O . LEU A 1 756 ? -7.029 25.266 -26.791 1.00 36.94 756 LEU A O 1
ATOM 5734 N N . VAL A 1 757 ? -6.006 26.458 -25.186 1.00 39.31 757 VAL A N 1
ATOM 5735 C CA . VAL A 1 757 ? -7.138 27.383 -24.961 1.00 39.31 757 VAL A CA 1
ATOM 5736 C C . VAL A 1 757 ? -7.103 28.628 -25.863 1.00 39.31 757 VAL A C 1
ATOM 5738 O O . VAL A 1 757 ? -7.918 29.530 -25.694 1.00 39.31 757 VAL A O 1
ATOM 5741 N N . GLY A 1 758 ? -6.153 28.724 -26.804 1.00 37.53 758 GLY A N 1
ATOM 5742 C CA . GLY A 1 758 ? -6.063 29.837 -27.763 1.00 37.53 758 GLY A CA 1
ATOM 5743 C C . GLY A 1 758 ? -5.884 31.237 -27.147 1.00 37.53 758 GLY A C 1
ATOM 5744 O O . GLY A 1 758 ? -6.142 32.235 -27.816 1.00 37.53 758 GLY A O 1
ATOM 5745 N N . GLY A 1 759 ? -5.470 31.336 -25.878 1.00 45.16 759 GLY A N 1
ATOM 5746 C CA . GLY A 1 759 ? -5.619 32.562 -25.078 1.00 45.16 759 GLY A CA 1
ATOM 5747 C C . GLY A 1 759 ? -4.372 33.431 -24.902 1.00 45.16 759 GLY A C 1
ATOM 5748 O O . GLY A 1 759 ? -4.483 34.572 -24.457 1.00 45.16 759 GLY A O 1
ATOM 5749 N N . CYS A 1 760 ? -3.178 32.947 -25.248 1.00 49.25 760 CYS A N 1
ATOM 5750 C CA . CYS A 1 760 ? -1.936 33.686 -24.999 1.00 49.25 760 CYS A CA 1
ATOM 5751 C C . CYS A 1 760 ? -1.237 34.080 -26.301 1.00 49.25 760 CYS A C 1
ATOM 5753 O O . CYS A 1 760 ? -0.154 33.603 -26.626 1.00 49.25 760 CYS A O 1
ATOM 5755 N N . GLY A 1 761 ? -1.862 34.992 -27.044 1.00 39.75 761 GLY A N 1
ATOM 5756 C CA . GLY A 1 761 ? -1.235 35.652 -28.183 1.00 39.75 761 GLY A CA 1
ATOM 5757 C C . GLY A 1 761 ? -2.004 36.899 -28.606 1.00 39.75 761 GLY A C 1
ATOM 5758 O O . GLY A 1 761 ? -3.082 36.780 -29.171 1.00 39.75 761 GLY A O 1
ATOM 5759 N N . LYS A 1 762 ? -1.386 38.074 -28.401 1.00 41.53 762 LYS A N 1
ATOM 5760 C CA . LYS A 1 762 ? -1.788 39.438 -28.829 1.00 41.53 762 LYS A CA 1
ATOM 5761 C C . LYS A 1 762 ? -2.568 40.301 -27.824 1.00 41.53 762 LYS A C 1
ATOM 5763 O O . LYS A 1 762 ? -3.659 40.774 -28.112 1.00 41.53 762 LYS A O 1
ATOM 5768 N N . LYS A 1 763 ? -1.916 40.683 -26.723 1.00 37.81 763 LYS A N 1
ATOM 5769 C CA . LYS A 1 763 ? -1.994 42.070 -26.212 1.00 37.81 763 LYS A CA 1
ATOM 5770 C C . LYS A 1 763 ? -0.613 42.548 -25.760 1.00 37.81 763 LYS A C 1
ATOM 5772 O O . LYS A 1 763 ? -0.371 42.824 -24.596 1.00 37.81 763 LYS A O 1
ATOM 5777 N N . ALA A 1 764 ? 0.298 42.648 -26.718 1.00 42.50 764 ALA A N 1
ATOM 5778 C CA . ALA A 1 764 ? 1.460 43.516 -26.611 1.00 42.50 764 ALA A CA 1
ATOM 5779 C C . ALA A 1 764 ? 1.642 44.184 -27.979 1.00 42.50 764 ALA A C 1
ATOM 5781 O O . ALA A 1 764 ? 1.984 43.516 -28.949 1.00 42.50 764 ALA A O 1
ATOM 5782 N N . GLY A 1 765 ? 1.343 45.483 -28.056 1.00 40.81 765 GLY A N 1
ATOM 5783 C CA . GLY A 1 765 ? 1.758 46.338 -29.171 1.00 40.81 765 GLY A CA 1
ATOM 5784 C C . GLY A 1 765 ? 0.753 46.578 -30.301 1.00 40.81 765 GLY A C 1
ATOM 5785 O O . GLY A 1 765 ? 0.992 46.173 -31.429 1.00 40.81 765 GLY A O 1
ATOM 5786 N N . SER A 1 766 ? -0.299 47.355 -30.040 1.00 32.72 766 SER A N 1
ATOM 5787 C CA . SER A 1 766 ? -0.760 48.377 -30.996 1.00 32.72 766 SER A CA 1
ATOM 5788 C C . SER A 1 766 ? -1.551 49.443 -30.240 1.00 32.72 766 SER A C 1
ATOM 5790 O O . SER A 1 766 ? -2.779 49.414 -30.165 1.00 32.72 766 SER A O 1
ATOM 5792 N N . GLY A 1 767 ? -0.825 50.374 -29.619 1.00 35.69 767 GLY A N 1
ATOM 5793 C CA . GLY A 1 767 ? -1.397 51.625 -29.139 1.00 35.69 767 GLY A CA 1
ATOM 5794 C C . GLY A 1 767 ? -1.839 52.461 -30.334 1.00 35.69 767 GLY A C 1
ATOM 5795 O O . GLY A 1 767 ? -1.074 53.278 -30.838 1.00 35.69 767 GLY A O 1
ATOM 5796 N N . GLN A 1 768 ? -3.061 52.233 -30.806 1.00 32.38 768 GLN A N 1
ATOM 5797 C CA . GLN A 1 768 ? -3.727 53.121 -31.744 1.00 32.38 768 GLN A CA 1
ATOM 5798 C C . GLN A 1 768 ? -4.501 54.145 -30.911 1.00 32.38 768 GLN A C 1
ATOM 5800 O O . GLN A 1 768 ? -5.491 53.827 -30.257 1.00 32.38 768 GLN A O 1
ATOM 5805 N N . ARG A 1 769 ? -3.968 55.371 -30.873 1.00 35.88 769 ARG A N 1
ATOM 5806 C CA . ARG A 1 769 ? -4.617 56.548 -30.291 1.00 35.88 769 ARG A CA 1
ATOM 5807 C C . ARG A 1 769 ? -5.941 56.788 -31.016 1.00 35.88 769 ARG A C 1
ATOM 5809 O O . ARG A 1 769 ? -5.941 57.285 -32.138 1.00 35.88 769 ARG A O 1
ATOM 5816 N N . SER A 1 770 ? -7.056 56.488 -30.365 1.00 30.36 770 SER A N 1
ATOM 5817 C CA . SER A 1 770 ? -8.325 57.143 -30.660 1.00 30.36 770 SER A CA 1
ATOM 5818 C C . SER A 1 770 ? -8.274 58.545 -30.056 1.00 30.36 770 SER A C 1
ATOM 5820 O O . SER A 1 770 ? -8.338 58.719 -28.839 1.00 30.36 770 SER A O 1
ATOM 5822 N N . VAL A 1 771 ? -8.093 59.535 -30.926 1.00 32.50 771 VAL A N 1
ATOM 5823 C CA . VAL A 1 771 ? -8.369 60.942 -30.642 1.00 32.50 771 VAL A CA 1
ATOM 5824 C C . VAL A 1 771 ? -9.878 61.066 -30.449 1.00 32.50 771 VAL A C 1
ATOM 5826 O O . VAL A 1 771 ? -10.637 60.813 -31.380 1.00 32.50 771 VAL A O 1
ATOM 5829 N N . ALA A 1 772 ? -10.301 61.425 -29.240 1.00 30.59 772 ALA A N 1
ATOM 5830 C CA . ALA A 1 772 ? -11.612 62.006 -29.004 1.00 30.59 772 ALA A CA 1
ATOM 5831 C C . ALA A 1 772 ? -11.444 63.530 -29.032 1.00 30.59 772 ALA A C 1
ATOM 5833 O O . ALA A 1 772 ? -10.761 64.101 -28.181 1.00 30.59 772 ALA A O 1
ATOM 5834 N N . THR A 1 773 ? -12.021 64.169 -30.044 1.00 37.69 773 THR A N 1
ATOM 5835 C CA . THR A 1 773 ? -12.449 65.569 -29.975 1.00 37.69 773 THR A CA 1
ATOM 5836 C C . THR A 1 773 ? -13.781 65.653 -29.236 1.00 37.69 773 THR A C 1
ATOM 5838 O O . THR A 1 773 ? -14.570 64.708 -29.282 1.00 37.69 773 THR A O 1
ATOM 5841 N N . MET A 1 774 ? -13.965 66.794 -28.562 1.00 33.06 774 MET A N 1
ATOM 5842 C CA . MET A 1 774 ? -15.242 67.342 -28.087 1.00 33.06 774 MET A CA 1
ATOM 5843 C C . MET A 1 774 ? -16.365 67.248 -29.116 1.00 33.06 774 MET A C 1
ATOM 5845 O O . MET A 1 774 ? -16.053 67.359 -30.327 1.00 33.06 774 MET A O 1
#

Foldseek 3Di:
DCVLLVHAAADDDPDLQDCLLWWDAAQHHNYDDCVVVDPCVCLVVVDPAEFEDDPDPCGVVLVCVQVVVSNVDPRPDYHYDYPDDPLPDSPDPDPSCLQPLQVLLVVLQNTTDTDPLLVVLLQVQCVQQVHHVPQAAEEEEDEADDDDPPPPPNVVPPDPDPLVLLVLLVLLSVVQLVVLLVVQVVVLVVVCVVPVVCSVVSVVVSVVSNPDHQYEYHYQDPVVQVCQVVVVRPPYHYGPAHALPPPVPPPVPNPPPVVVVVPDDPDDDDPVSSVVVSSNNSNNCSSLVCLQAHQEYEYEDDPSNLSSSSNHPHSYYEYCDDDSSNNHHHRPPSLPDDPDDPDLQPLLVVLLVLLVVQQLDPPAAAEEEEQFDPVPLPPPCRVQRLEFDGSDAPLLSLQVQLLVSLVCSLLVHRAAYDRPPPHDCVLWWQADSRHRYDDVSSVDPPSVLRVVDPAEEEDDPVRHCVVLVCSQVVNSSVDPRSYHYYYGSDGSQDDSDDSGRHCQPPLLSLLVSLQNGTDTDPLLVVLLQVQCVQQPRHVPQAAEEEEDEQDDDDVRPVSVVVVVVDDVLVLLVLVVVLSVVQLVVLLVVLVVVLVVCCVVDDVVVSVVSVVVSVVSNPDHQYEYDYQDVVVQVCQCVVVRPPYHYGPAHALPDSPPPDVPVPPPVVVVVVDRDPDDDPVRSVVVSSNNSNNCSSLVNLLQHLEYEYEPDSSNLSSCSNNVHSAYEYQADDVRSPHHHRPPNDPPDVVVVVVVVCVVVVPPDDDDDDPDDDDDDD